Protein AF-0000000067172965 (afdb_homodimer)

Solvent-accessible surface area (backbone atoms only — not comparable to full-atom values): 67653 Å² total; per-residue (Å²): 99,66,52,50,61,55,27,60,25,30,32,35,36,39,41,42,79,49,86,90,35,61,21,25,32,28,50,54,34,30,66,75,23,59,26,48,74,41,36,21,24,69,89,38,67,55,48,90,94,39,66,24,31,59,43,78,83,71,47,97,61,72,40,34,22,36,39,41,58,43,57,64,90,47,40,63,60,51,50,49,50,39,41,72,62,62,30,41,15,37,35,34,44,36,66,50,78,53,89,64,39,55,60,50,50,34,48,55,30,57,76,52,64,27,44,31,45,6,35,42,27,36,32,38,36,22,57,80,72,35,26,33,52,29,53,57,77,66,68,83,79,62,57,66,39,32,29,29,37,41,22,46,29,45,57,58,46,55,40,61,68,52,27,79,58,56,53,22,30,32,29,40,34,20,38,26,64,34,62,66,38,44,70,42,59,53,52,47,55,44,68,73,35,83,65,44,47,29,35,40,35,38,40,51,48,60,75,62,39,70,57,36,44,51,46,40,38,48,31,45,75,68,69,32,54,35,41,35,34,66,25,9,38,32,77,68,4,24,56,45,36,30,70,66,66,70,42,67,38,36,41,49,59,54,50,51,14,50,27,49,54,22,33,35,43,73,37,82,46,67,41,29,40,51,31,29,50,26,45,52,40,22,30,43,74,69,60,43,66,84,62,58,63,90,15,60,10,35,38,39,38,21,67,28,61,52,59,43,13,34,48,44,25,52,28,57,75,71,70,39,52,64,25,72,76,49,69,66,42,40,51,57,36,44,74,58,48,50,90,90,58,64,64,55,65,64,23,48,66,61,61,88,64,70,62,45,34,59,43,49,24,52,41,49,42,41,48,45,68,29,66,39,34,38,31,31,25,47,39,47,45,55,56,73,50,84,85,68,66,53,42,71,63,50,15,53,63,71,47,60,89,77,47,52,51,32,37,31,16,38,45,54,68,19,40,25,64,68,60,49,48,56,37,22,76,70,49,27,26,70,20,57,23,49,70,29,27,48,49,24,47,39,51,57,23,55,52,78,48,73,54,78,75,69,79,75,84,77,57,64,67,61,41,53,54,55,72,77,42,91,68,58,50,64,58,56,39,42,74,54,69,34,44,56,58,63,65,37,76,21,64,43,65,68,41,42,39,52,42,36,63,72,66,36,71,43,22,26,44,31,47,67,64,48,92,62,30,71,66,72,66,27,59,47,72,68,38,69,44,62,69,49,42,46,52,51,46,51,54,43,29,74,74,57,40,52,46,30,33,37,27,41,66,70,74,78,54,52,46,26,23,43,29,33,37,48,38,93,53,74,40,41,31,32,37,42,29,49,28,60,81,63,22,74,58,68,60,40,61,49,56,36,48,57,63,45,48,65,67,56,32,48,52,52,50,65,67,34,63,61,35,52,56,45,67,19,47,78,75,42,68,47,30,26,60,67,41,46,27,51,42,50,34,31,46,17,53,44,35,72,60,40,27,92,57,30,39,29,38,36,26,60,32,27,31,28,13,66,85,31,37,34,34,78,34,62,48,72,38,66,48,84,70,76,127,99,64,53,49,62,56,27,60,24,30,32,34,35,39,42,42,79,50,84,90,35,60,20,26,33,28,48,54,34,29,66,74,22,61,27,48,73,41,35,21,23,70,89,39,66,54,49,89,95,39,65,24,30,58,41,78,83,70,46,95,60,71,40,33,22,36,38,39,57,46,57,62,90,48,41,62,61,53,50,48,49,38,42,72,64,62,30,40,15,37,35,32,44,37,66,49,79,54,89,64,39,54,60,51,50,33,50,56,31,57,75,53,64,28,45,30,46,7,34,42,27,38,33,36,36,22,57,80,73,34,27,32,51,29,54,58,79,67,69,83,78,62,58,65,39,32,29,29,36,41,21,46,29,44,56,57,46,56,42,62,68,50,26,79,58,55,54,22,30,33,29,39,35,19,38,26,63,34,63,68,38,46,70,40,57,53,49,49,55,42,68,72,35,84,65,44,48,28,37,40,38,38,40,51,48,59,72,62,39,71,56,35,44,51,46,39,37,50,30,46,74,68,71,33,54,35,40,35,33,66,26,9,36,32,79,68,4,24,54,44,36,30,70,67,65,71,42,67,39,36,42,49,60,56,48,51,14,51,27,48,54,22,32,36,44,74,36,82,46,66,41,30,39,50,30,30,51,24,45,51,39,23,31,43,75,69,61,43,65,82,64,58,64,92,15,60,11,35,38,39,38,22,67,27,62,51,58,41,14,34,48,43,26,52,28,57,74,71,70,39,53,63,26,72,76,48,69,65,41,40,50,56,36,46,73,59,49,49,89,89,57,64,63,56,66,63,22,50,67,60,59,88,64,70,61,46,32,60,43,49,24,52,41,51,42,41,48,46,67,30,66,38,35,37,31,30,25,48,39,46,45,55,56,73,49,84,84,68,66,53,43,70,63,50,15,52,64,73,46,60,89,75,46,54,52,33,36,32,15,37,44,53,69,18,41,25,65,68,62,50,47,57,37,22,76,70,50,28,27,72,19,56,23,51,69,30,25,48,49,24,48,40,50,57,22,55,51,79,48,73,53,77,75,70,79,74,83,77,57,61,67,62,41,53,54,57,72,75,43,92,68,58,50,63,58,56,39,42,74,54,70,34,47,56,57,62,67,37,76,21,65,42,67,69,41,42,40,50,41,37,61,73,65,37,70,42,21,25,43,31,47,68,64,48,91,64,28,71,66,72,67,27,58,45,71,69,38,67,44,61,69,49,42,46,53,52,46,52,54,43,28,73,75,56,40,51,44,30,34,36,26,42,66,72,76,78,53,50,45,26,22,43,29,30,37,47,38,94,56,74,38,40,30,34,37,42,29,50,27,62,79,67,22,73,57,67,61,40,62,49,56,36,48,57,63,44,47,66,69,56,32,47,52,53,50,66,66,34,62,61,34,52,55,44,68,19,48,80,76,42,69,48,31,25,59,67,42,47,26,51,40,50,32,30,45,18,52,45,34,72,60,41,28,91,57,31,39,30,39,36,26,59,32,25,31,28,12,67,86,31,39,33,35,77,33,62,48,71,38,64,49,87,70,76,129

Sequence (1350 aa):
MATMLGARSMAVIGASARAGSFGERMVIEARRGSARTHLVNPRYRRIGDLPCHASLDDLDEVPDLVLLGVPDDALIDQLQAAAAAGVRSAVLFGSAHGAGMRRAITDIATRAGMALCGAGCMGFVNTVTGVRALGYLEPDPLPAGGVSLVTHSGSAFSTLLRARRGFGFRLAVSSGQELVTDTADYVEYALDDPGTQVIGLLLETPRAAPRLRNVLRQAAERDVPVVILTVGGSPRGRAMVAAHSGALAGDAAGWAAFCASTGAVRTTDLTEFTDTLELFACEARAGRLQRRGGGRGIATVHDSGAERALCADVAHEMGVEFAELSPRTLGVIGDLLDDGLTPSNPLDMWGTGADTRTVFGGCLRAMVEDPAVAVTALAVDLVTEYDGDTAYTDAVLDVEGQAPLAVLASVPSAIDPVMAQRLRDRGVAVLEGMRSGLAAMGHLAAWPLPVDTEPVVVDQVRRDRWSRATGPAFDLLADYGVAVPDSRPAHSRAEAVAAAAAIGYPVAVKTAGAAHKSDVGGVVLGVSGPDEVVAVYDDMAARLGPAVSVDAMVPAGVEVSVGFVRDAAFGPLVVVAAGGVAVELHGDRVVVCPPVSRTTARRIVDQLRIAPLLTGWRGGPVADIDALVDVIVAFSAMAVELGDMLDAVEANPVIVSATGAVAVDALVVPNSVPGMATMLGARSMAVIGASARAGSFGERMVIEARRGSARTHLVNPRYRRIGDLPCHASLDDLDEVPDLVLLGVPDDALIDQLQAAAAAGVRSAVLFGSAHGAGMRRAITDIATRAGMALCGAGCMGFVNTVTGVRALGYLEPDPLPAGGVSLVTHSGSAFSTLLRARRGFGFRLAVSSGQELVTDTADYVEYALDDPGTQVIGLLLETPRAAPRLRNVLRQAAERDVPVVILTVGGSPRGRAMVAAHSGALAGDAAGWAAFCASTGAVRTTDLTEFTDTLELFACEARAGRLQRRGGGRGIATVHDSGAERALCADVAHEMGVEFAELSPRTLGVIGDLLDDGLTPSNPLDMWGTGADTRTVFGGCLRAMVEDPAVAVTALAVDLVTEYDGDTAYTDAVLDVEGQAPLAVLASVPSAIDPVMAQRLRDRGVAVLEGMRSGLAAMGHLAAWPLPVDTEPVVVDQVRRDRWSRATGPAFDLLADYGVAVPDSRPAHSRAEAVAAAAAIGYPVAVKTAGAAHKSDVGGVVLGVSGPDEVVAVYDDMAARLGPAVSVDAMVPAGVEVSVGFVRDAAFGPLVVVAAGGVAVELHGDRVVVCPPVSRTTARRIVDQLRIAPLLTGWRGGPVADIDALVDVIVAFSAMAVELGDMLDAVEANPVIVSATGAVAVDALVVPNSVPG

pLDDT: mean 92.56, std 7.64, range [34.56, 98.88]

Organism: Mycolicibacterium smegmatis (strain ATCC 700084 / mc(2)155) (NCBI:txid246196)

Foldseek 3Di:
DCLAQQWQAEEEEPADLDPPDLNPQQVVQQVQFRHHYAYEDLVAQDRPPHGYHPAPVPDPDLTSEYEDPDELVCRLVNLLRSLVSLHAEYEAQYQNPDVCSLVSSLVSNVVSNHHYAAHNWQAKAQVVNRGGRGSHDADVVFFAAQEAEEEQDRVLLRCLSVVPFLGGHNMGGNRHLCSDHDPLNSLQVSVVDPSHQEYEYEEFACVPLVSNLVSLLVCLVVQRAYEYEYWQQDPVGQVVSCVRRVDGGHHPQLVVQSCLQRQYHYDHDSLLSSLLCLLSRLCSVLVFLVVFFPAQAAAEEEQDPVVQVVLVVLCVVVVHHHFDFDPVLQVQLVVLADPPFHRDGRGHRHDPCPPLLVNLLSNQLSQQPTRNHQAYEHEEQQADDPVRDLSSLNSQLSNPSRHHYEYHHAAQVRHDPVSCVVCSVSSHGYRRRSNSNSSSSNSSSCPRRDHDPDDDDADPVLLVVCLVDPDDLVVNLVVLPAAAFDKDKDQDLVRQLVSCVVRDPPKKKAAPQDPCGVVQPRIDGRQGHSVSSNVSQVVCCVRRNRIMMIGHDDDAAFWKKWKWAQDPRNFIKIKIWGFDPCTVVVVQMHIHQDDADLVNLLVRLVSGPCSCRCCQNPNRDHFDVSQVSSSNNSNRSCRVSCRVFWRMKMQGTFGTHNVHTYRHDMDTHTDPDDD/DCLAQQWQAEEEEPADQDPPDLNPQQVVQQVQFRHHYAYEDLVAQDRPPHGYHPACVPDPDLTSEYEDPDELVCRLVNLLRSLVSLHAEYEAQYQNPDVCSLVSSLVSNVVSNHHYAAHNWQAKAQVVNRGGRGSHDADVVFFAAQEAEEEQDRVLLRCLSVVPFLGGHNMGGNRHLCSDHDPLNSLVVSVVDPSHQEYEYEEFACVPLVSNLVSLLVCLVVQRAYEYEYWQQDPVGQVVSCVRRVDGGHHPQLVVQSCLQRQYHYDHDSLLSSLLCLLSRLCSVLVFLVVFFPAQAAAEEEQDPVVQVVLVVLCVVVVHHHFDFDPVLQVQLVVLADPPFHRDGRGHRHDVCPPLLVNLLSNQLSQQPTRNHQAYEHEEQQADDPVPDLSSLNSQLSNPSRHHYEYHHAAQVRHDPVSSVVCSVRSHGYRRRSNSNSSSSNSSSCPRRDHDPDDFDADPVLLVVCLVDPDDLVVNLVVLPAAAFDKDKFQDLVRQLVSCVVRDPPKKKAAPQDPPGVVQPRIDGRQGHSVSSNVSQVVCCVRRNRIMMIGHDDDAAFWKKWKWAQDPRNFIKIKIWGFDPCTVVVVQMHIHQDDADLVNLLVRLVSGPCSCRCCQNPNRDHWDVSQVSSSNNSNRSVRVSCRVFWRMKMQGTFGTHNVHTYRHDMDTHTDPDDD

InterPro domains:
  IPR003781 CoA-binding [PF13380] (8-126)
  IPR003781 CoA-binding [SM00881] (4-97)
  IPR011761 ATP-grasp fold [PS50975] (474-672)
  IPR013815 ATP-grasp fold, subdomain 1 [G3DSA:3.30.1490.20] (486-553)
  IPR016102 Succinyl-CoA synthetase-like [G3DSA:3.40.50.261] (125-281)
  IPR016102 Succinyl-CoA synthetase-like [G3DSA:3.40.50.261] (290-449)
  IPR016102 Succinyl-CoA synthetase-like [SSF52210] (122-280)
  IPR016102 Succinyl-CoA synthetase-like [SSF52210] (295-450)
  IPR032875 Succinyl-CoA synthetase-like, flavodoxin domain [PF13607] (144-280)
  IPR036291 NAD(P)-binding domain superfamily [SSF51735] (3-129)

Nearest PDB structures (foldseek):
  4xyl-assembly1_B  TM=8.692E-01  e=1.319E-17  Candidatus Korarchaeum cryptofilum OPF8
  4yak-assembly1_D  TM=8.612E-01  e=1.110E-17  Candidatus Korarchaeum cryptofilum OPF8
  4xz3-assembly1_D  TM=9.002E-01  e=5.547E-17  Candidatus Korarchaeum cryptofilum OPF8
  4yaj-assembly1_D  TM=8.809E-01  e=5.189E-15  Candidatus Korarchaeum cryptofilum OPF8
  3qa9-assembly1_A  TM=8.812E-01  e=5.534E-04  Escherichia coli

Secondary structure (DSSP, 8-state):
-HHHHT-SEEEEET---STT-HHHHHHHHHHHSSSEEEEE-TT-SEETTEEEESSGGGSSS--SEEEE-S-HHHHHHHHHHHHHHT--EEEE-S---STTHHHHHHHHHHHHT-EEEESSS-EEEETTTTEEEESS---SSPPEEEEEEEES-HHHHHHHHTS--S--EEEEEE-TT-SSS-HHHHHHHHHH-TT--EEEEEES--TTHHHHHHHHHHHHHTT--EEEEE---SHHHHHHHHHHHSSPPPPHHHHHHHHHHHT-EEESSHHHHHHHHHHHHHHHHTT-STT--S--EEEEEES-HHHHHHHHHHHHHHTPPBP---HHHHHHHHHHSPTT----SSEE--SS-TTHHHHHHHHHHHHHT-TTEEEEEEE---PPPTT---HHHHHHHHHTTSS-EEEE-S-GGGS-HHHHHHHHHTT-EEE--HHHHHHHHHHHHHPSPP---PPPPP-HHHHHHHHH----HHHHHHHTT-B---EEEESSHHHHHHHHHHH-SSEEEEESS-SSGGGGT-EEEEE-SHHHHHHHHHHHHHHH-S-EEEEE-----EEEEEEEEEETTTEEEEEEEE-SHHHHHHT-EEEEPSP--HHHHHHHHHHSTTHHHHTTGGGPPPP-HHHHHHHHHHHHHHHHHHTTTEEEEEEEEEEEETTEEEE--EEEEE-SS--/-HHHHT-SEEEEET---STT-HHHHHHHHHHHSSSEEEEE-TT-SEETTEEEESSGGGSSS--SEEEE-S-HHHHHHHHHHHHHHT--EEEE-S---STTHHHHHHHHHHHTT-EEEESSS-EEEETTTTEEEESS---SSPPEEEEEEEES-HHHHHHHHTS--S--EEEEEE-TT-SSS-HHHHHHHHHH-TT--EEEEEES--TTHHHHHHHHHHHHHTT--EEEEE---SHHHHHHHHHHHSSPPPPHHHHHHHHHHHT-EEESSHHHHHHHHHHHHHHHHTT-STT--S--EEEEEES-HHHHHHHHHHHHHHTPPBP---HHHHHHHHHHSPTT----SSEE--SS-TTHHHHHHHHHHHHHT-TTEEEEEEE---PPPTT---HHHHHHHHHTTSS-EEEE-S-GGGS-HHHHHHHHHTT-EEE--HHHHHHHHHHHHHPSPP---PPPPP-HHHHHHHHH----HHHHHHHTT-B---EEEESSHHHHHHHHHHH-SSEEEEESS-SSGGGGT-EEEEE-SHHHHHHHHHHHHHHH-S-EEEEE-----EEEEEEEEEETTTEEEEEEEE-SHHHHHHT-EEEEPSP--HHHHHHHHHHSTTHHHHTTGGGPPPP-HHHHHHHHHHHHHHHHHHTTTEEEEEEEEEEEETTEEEE--EEEEE-SS--

Structure (mmCIF, N/CA/C/O backbone):
data_AF-0000000067172965-model_v1
#
loop_
_entity.id
_entity.type
_entity.pdbx_description
1 polymer 'Acetyl-CoA synthetase, putative'
#
loop_
_atom_site.group_PDB
_atom_site.id
_atom_site.type_symbol
_atom_site.label_atom_id
_atom_site.label_alt_id
_atom_site.label_comp_id
_atom_site.label_asym_id
_atom_site.label_entity_id
_atom_site.label_seq_id
_atom_site.pdbx_PDB_ins_code
_atom_site.Cartn_x
_atom_site.Cartn_y
_atom_site.Cartn_z
_atom_site.occupancy
_atom_site.B_iso_or_equiv
_atom_site.auth_seq_id
_atom_site.auth_comp_id
_atom_site.auth_asym_id
_atom_site.auth_atom_id
_atom_site.pdbx_PDB_model_num
ATOM 1 N N . MET A 1 1 ? 36.156 14.18 7.75 1 94.44 1 MET A N 1
ATOM 2 C CA . MET A 1 1 ? 34.75 14.305 8.047 1 94.44 1 MET A CA 1
ATOM 3 C C . MET A 1 1 ? 34.5 15.211 9.258 1 94.44 1 MET A C 1
ATOM 5 O O . MET A 1 1 ? 33.625 16.062 9.242 1 94.44 1 MET A O 1
ATOM 9 N N . ALA A 1 2 ? 35.406 15.039 10.234 1 94.38 2 ALA A N 1
ATOM 10 C CA . ALA A 1 2 ? 35.281 15.852 11.438 1 94.38 2 ALA A CA 1
ATOM 11 C C . ALA A 1 2 ? 35.5 17.328 11.141 1 94.38 2 ALA A C 1
ATOM 13 O O . ALA A 1 2 ? 34.844 18.203 11.703 1 94.38 2 ALA A O 1
ATOM 14 N N . THR A 1 3 ? 36.469 17.594 10.32 1 95.88 3 THR A N 1
ATOM 15 C CA . THR A 1 3 ? 36.781 18.969 9.945 1 95.88 3 THR A CA 1
ATOM 16 C C . THR A 1 3 ? 35.594 19.594 9.195 1 95.88 3 THR A C 1
ATOM 18 O O . THR A 1 3 ? 35.25 20.75 9.422 1 95.88 3 THR A O 1
ATOM 21 N N . MET A 1 4 ? 34.969 18.844 8.359 1 98.12 4 MET A N 1
ATOM 22 C CA . MET A 1 4 ? 33.844 19.344 7.57 1 98.12 4 MET A CA 1
ATOM 23 C C . MET A 1 4 ? 32.594 19.516 8.438 1 98.12 4 MET A C 1
ATOM 25 O O . MET A 1 4 ? 32.062 20.625 8.578 1 98.12 4 MET A O 1
ATOM 29 N N . LEU A 1 5 ? 32.219 18.469 9.156 1 98.25 5 LEU A N 1
ATOM 30 C CA . LEU A 1 5 ? 30.938 18.438 9.867 1 98.25 5 LEU A CA 1
ATOM 31 C C . LEU A 1 5 ? 31.031 19.203 11.18 1 98.25 5 LEU A C 1
ATOM 33 O O . LEU A 1 5 ? 30 19.562 11.766 1 98.25 5 LEU A O 1
ATOM 37 N N . GLY A 1 6 ? 32.188 19.5 11.625 1 97.38 6 GLY A N 1
ATOM 38 C CA . GLY A 1 6 ? 32.438 20.281 12.828 1 97.38 6 GLY A CA 1
ATOM 39 C C . GLY A 1 6 ? 33.188 21.562 12.578 1 97.38 6 GLY A C 1
ATOM 40 O O . GLY A 1 6 ? 33.906 22.047 13.453 1 97.38 6 GLY A O 1
ATOM 41 N N . ALA A 1 7 ? 33.031 22.109 11.461 1 98.25 7 ALA A N 1
ATOM 42 C CA . ALA A 1 7 ? 33.812 23.281 11.039 1 98.25 7 ALA A CA 1
ATOM 43 C C . ALA A 1 7 ? 33.656 24.422 12.047 1 98.25 7 ALA A C 1
ATOM 45 O O . ALA A 1 7 ? 32.562 24.734 12.492 1 98.25 7 ALA A O 1
ATOM 46 N N . ARG A 1 8 ? 34.75 25.016 12.383 1 97.81 8 ARG A N 1
ATOM 47 C CA . ARG A 1 8 ? 34.75 26.156 13.297 1 97.81 8 ARG A CA 1
ATOM 48 C C . ARG A 1 8 ? 34.781 27.469 12.531 1 97.81 8 ARG A C 1
ATOM 50 O O . ARG A 1 8 ? 34.438 28.531 13.078 1 97.81 8 ARG A O 1
ATOM 57 N N . SER A 1 9 ? 35.219 27.391 11.336 1 98.06 9 SER A N 1
ATOM 58 C CA . SER A 1 9 ? 35.25 28.531 10.422 1 98.06 9 SER A CA 1
ATOM 59 C C . SER A 1 9 ? 34.844 28.109 9.008 1 98.06 9 SER A C 1
ATOM 61 O O . SER A 1 9 ? 35.125 27 8.578 1 98.06 9 SER A O 1
ATOM 63 N N . MET A 1 10 ? 34.094 29.047 8.336 1 98.06 10 MET A N 1
ATOM 64 C CA . MET A 1 10 ? 33.688 28.719 6.98 1 98.06 10 MET A CA 1
ATOM 65 C C . MET A 1 10 ? 33.719 29.953 6.086 1 98.06 10 MET A C 1
ATOM 67 O O . MET A 1 10 ? 33.531 31.078 6.555 1 98.06 10 MET A O 1
ATOM 71 N N . ALA A 1 11 ? 34.062 29.781 4.871 1 98.56 11 ALA A N 1
ATOM 72 C CA . ALA A 1 11 ? 34 30.828 3.855 1 98.56 11 ALA A CA 1
ATOM 73 C C . ALA A 1 11 ? 32.875 30.594 2.867 1 98.56 11 ALA A C 1
ATOM 75 O O . ALA A 1 11 ? 32.75 29.5 2.311 1 98.56 11 ALA A O 1
ATOM 76 N N . VAL A 1 12 ? 32 31.609 2.732 1 98.56 12 VAL A N 1
ATOM 77 C CA . VAL A 1 12 ? 30.922 31.562 1.767 1 98.56 12 VAL A CA 1
ATOM 78 C C . VAL A 1 12 ? 31.375 32.188 0.444 1 98.56 12 VAL A C 1
ATOM 80 O O . VAL A 1 12 ? 31.375 33.406 0.287 1 98.56 12 VAL A O 1
ATOM 83 N N . ILE A 1 13 ? 31.719 31.297 -0.442 1 98 13 ILE A N 1
ATOM 84 C CA . ILE A 1 13 ? 32.125 31.75 -1.762 1 98 13 ILE A CA 1
ATOM 85 C C . ILE A 1 13 ? 30.906 31.969 -2.648 1 98 13 ILE A C 1
ATOM 87 O O . ILE A 1 13 ? 30.109 31.062 -2.855 1 98 13 ILE A O 1
ATOM 91 N N . GLY A 1 14 ? 30.812 33.094 -3.217 1 96.56 14 GLY A N 1
ATOM 92 C CA . GLY A 1 14 ? 29.625 33.5 -3.943 1 96.56 14 GLY A CA 1
ATOM 93 C C . GLY A 1 14 ? 28.609 34.219 -3.08 1 96.56 14 GLY A C 1
ATOM 94 O O . GLY A 1 14 ? 27.422 34.219 -3.369 1 96.56 14 GLY A O 1
ATOM 95 N N . ALA A 1 15 ? 29.062 34.781 -1.952 1 97.62 15 ALA A N 1
ATOM 96 C CA . ALA A 1 15 ? 28.219 35.594 -1.091 1 97.62 15 ALA A CA 1
ATOM 97 C C . ALA A 1 15 ? 27.578 36.75 -1.872 1 97.62 15 ALA A C 1
ATOM 99 O O . ALA A 1 15 ? 28.203 37.281 -2.781 1 97.62 15 ALA A O 1
ATOM 100 N N . SER A 1 16 ? 26.344 37.062 -1.479 1 96.69 16 SER A N 1
ATOM 101 C CA . SER A 1 16 ? 25.641 38.094 -2.211 1 96.69 16 SER A CA 1
ATOM 102 C C . SER A 1 16 ? 24.719 38.875 -1.291 1 96.69 16 SER A C 1
ATOM 104 O O . SER A 1 16 ? 24.141 38.312 -0.356 1 96.69 16 SER A O 1
ATOM 106 N N . ALA A 1 17 ? 24.594 40.156 -1.586 1 95.25 17 ALA A N 1
ATOM 107 C CA . ALA A 1 17 ? 23.656 41.031 -0.865 1 95.25 17 ALA A CA 1
ATOM 108 C C . ALA A 1 17 ? 22.312 41.094 -1.581 1 95.25 17 ALA A C 1
ATOM 110 O O . ALA A 1 17 ? 21.359 41.656 -1.062 1 95.25 17 ALA A O 1
ATOM 111 N N . ARG A 1 18 ? 22.25 40.5 -2.699 1 92.5 18 ARG A N 1
ATOM 112 C CA . ARG A 1 18 ? 21.031 40.562 -3.502 1 92.5 18 ARG A CA 1
ATOM 113 C C . ARG A 1 18 ? 19.906 39.75 -2.881 1 92.5 18 ARG A C 1
ATOM 115 O O . ARG A 1 18 ? 20.062 38.531 -2.689 1 92.5 18 ARG A O 1
ATOM 122 N N . ALA A 1 19 ? 18.75 40.406 -2.717 1 89.5 19 ALA A N 1
ATOM 123 C CA . ALA A 1 19 ? 17.609 39.75 -2.07 1 89.5 19 ALA A CA 1
ATOM 124 C C . ALA A 1 19 ? 17.125 38.562 -2.891 1 89.5 19 ALA A C 1
ATOM 126 O O . ALA A 1 19 ? 16.953 38.656 -4.105 1 89.5 19 ALA A O 1
ATOM 127 N N . GLY A 1 20 ? 16.984 37.438 -2.146 1 86.5 20 GLY A N 1
ATOM 128 C CA . GLY A 1 20 ? 16.422 36.281 -2.787 1 86.5 20 GLY A CA 1
ATOM 129 C C . GLY A 1 20 ? 17.469 35.438 -3.506 1 86.5 20 GLY A C 1
ATOM 130 O O . GLY A 1 20 ? 17.156 34.344 -4.016 1 86.5 20 GLY A O 1
ATOM 131 N N . SER A 1 21 ? 18.688 35.906 -3.592 1 89.94 21 SER A N 1
ATOM 132 C CA . SER A 1 21 ? 19.719 35.188 -4.305 1 89.94 21 SER A CA 1
ATOM 133 C C . SER A 1 21 ? 20.203 34 -3.494 1 89.94 21 SER A C 1
ATOM 135 O O . SER A 1 21 ? 20 33.938 -2.279 1 89.94 21 SER A O 1
ATOM 137 N N . PHE A 1 22 ? 20.75 33.062 -4.266 1 91.5 22 PHE A N 1
ATOM 138 C CA . PHE A 1 22 ? 21.344 31.891 -3.629 1 91.5 22 PHE A CA 1
ATOM 139 C C . PHE A 1 22 ? 22.438 32.312 -2.648 1 91.5 22 PHE A C 1
ATOM 141 O O . PHE A 1 22 ? 22.516 31.781 -1.538 1 91.5 22 PHE A O 1
ATOM 148 N N . GLY A 1 23 ? 23.25 33.25 -3.035 1 94.94 23 GLY A N 1
ATOM 149 C CA . GLY A 1 23 ? 24.328 33.75 -2.189 1 94.94 23 GLY A CA 1
ATOM 150 C C . GLY A 1 23 ? 23.828 34.344 -0.893 1 94.94 23 GLY A C 1
ATOM 151 O O . GLY A 1 23 ? 24.469 34.219 0.153 1 94.94 23 GLY A O 1
ATOM 152 N N . GLU A 1 24 ? 22.719 35.062 -0.962 1 95.62 24 GLU A N 1
ATOM 153 C CA . GLU A 1 24 ? 22.141 35.625 0.248 1 95.62 24 GLU A CA 1
ATOM 154 C C . GLU A 1 24 ? 21.703 34.531 1.222 1 95.62 24 GLU A C 1
ATOM 156 O O . GLU A 1 24 ? 21.938 34.656 2.428 1 95.62 24 GLU A O 1
ATOM 161 N N . ARG A 1 25 ? 21.047 33.5 0.707 1 95.44 25 ARG A N 1
ATOM 162 C CA . ARG A 1 25 ? 20.562 32.406 1.536 1 95.44 25 ARG A CA 1
ATOM 163 C C . ARG A 1 25 ? 21.719 31.719 2.26 1 95.44 25 ARG A C 1
ATOM 165 O O . ARG A 1 25 ? 21.609 31.391 3.443 1 95.44 25 ARG A O 1
ATOM 172 N N . MET A 1 26 ? 22.812 31.547 1.521 1 97.19 26 MET A N 1
ATOM 173 C CA . MET A 1 26 ? 24 30.953 2.139 1 97.19 26 MET A CA 1
ATOM 174 C C . MET A 1 26 ? 24.5 31.797 3.301 1 97.19 26 MET A C 1
ATOM 176 O O . MET A 1 26 ? 24.844 31.281 4.363 1 97.19 26 MET A O 1
ATOM 180 N N . VAL A 1 27 ? 24.516 33.062 3.076 1 97.69 27 VAL A N 1
ATOM 181 C CA . VAL A 1 27 ? 25 34 4.094 1 97.69 27 VAL A CA 1
ATOM 182 C C . VAL A 1 27 ? 24.094 33.938 5.324 1 97.69 27 VAL A C 1
ATOM 184 O O . VAL A 1 27 ? 24.578 33.844 6.453 1 97.69 27 VAL A O 1
ATOM 187 N N . ILE A 1 28 ? 22.797 33.938 5.098 1 96.81 28 ILE A N 1
ATOM 188 C CA . ILE A 1 28 ? 21.828 33.906 6.188 1 96.81 28 ILE A CA 1
ATOM 189 C C . ILE A 1 28 ? 22.031 32.625 7.008 1 96.81 28 ILE A C 1
ATOM 191 O O . ILE A 1 28 ? 22.156 32.688 8.234 1 96.81 28 ILE A O 1
ATOM 195 N N . GLU A 1 29 ? 22.125 31.531 6.355 1 97.56 29 GLU A N 1
ATOM 196 C CA . GLU A 1 29 ? 22.266 30.25 7.043 1 97.56 29 GLU A CA 1
ATOM 197 C C . GLU A 1 29 ? 23.594 30.156 7.781 1 97.56 29 GLU A C 1
ATOM 199 O O . GLU A 1 29 ? 23.641 29.688 8.922 1 97.56 29 GLU A O 1
ATOM 204 N N . ALA A 1 30 ? 24.656 30.594 7.117 1 97.69 30 ALA A N 1
ATOM 205 C CA . ALA A 1 30 ? 25.984 30.562 7.758 1 97.69 30 ALA A CA 1
ATOM 206 C C . ALA A 1 30 ? 25.984 31.406 9.031 1 97.69 30 ALA A C 1
ATOM 208 O O . ALA A 1 30 ? 26.562 31 10.047 1 97.69 30 ALA A O 1
ATOM 209 N N . ARG A 1 31 ? 25.312 32.469 9 1 96.62 31 ARG A N 1
ATOM 210 C CA . ARG A 1 31 ? 25.297 33.375 10.141 1 96.62 31 ARG A CA 1
ATOM 211 C C . ARG A 1 31 ? 24.422 32.844 11.273 1 96.62 31 ARG A C 1
ATOM 213 O O . ARG A 1 31 ? 24.625 33.156 12.438 1 96.62 31 ARG A O 1
ATOM 220 N N . ARG A 1 32 ? 23.453 32.062 10.922 1 96.94 32 ARG A N 1
ATOM 221 C CA . ARG A 1 32 ? 22.609 31.422 11.914 1 96.94 32 ARG A CA 1
ATOM 222 C C . ARG A 1 32 ? 23.375 30.328 12.656 1 96.94 32 ARG A C 1
ATOM 224 O O . ARG A 1 32 ? 22.938 29.875 13.719 1 96.94 32 ARG A O 1
ATOM 231 N N . GLY A 1 33 ? 24.547 29.906 12.047 1 97.06 33 GLY A N 1
ATOM 232 C CA . GLY A 1 33 ? 25.312 28.812 12.609 1 97.06 33 GLY A CA 1
ATOM 233 C C . GLY A 1 33 ? 26.391 29.266 13.578 1 97.06 33 GLY A C 1
ATOM 234 O O . GLY A 1 33 ? 26.5 30.453 13.883 1 97.06 33 GLY A O 1
ATOM 235 N N . SER A 1 34 ? 27.188 28.297 14 1 96.62 34 SER A N 1
ATOM 236 C CA . SER A 1 34 ? 28.172 28.531 15.055 1 96.62 34 SER A CA 1
ATOM 237 C C . SER A 1 34 ? 29.531 28.891 14.469 1 96.62 34 SER A C 1
ATOM 239 O O . SER A 1 34 ? 30.391 29.453 15.156 1 96.62 34 SER A O 1
ATOM 241 N N . ALA A 1 35 ? 29.781 28.547 13.227 1 97.38 35 ALA A N 1
ATOM 242 C CA . ALA A 1 35 ? 31.109 28.734 12.641 1 97.38 35 ALA A CA 1
ATOM 243 C C . ALA A 1 35 ? 31.375 30.203 12.344 1 97.38 35 ALA A C 1
ATOM 245 O O . ALA A 1 35 ? 30.484 30.938 11.914 1 97.38 35 ALA A O 1
ATOM 246 N N . ARG A 1 36 ? 32.625 30.594 12.57 1 97.38 36 ARG A N 1
ATOM 247 C CA . ARG A 1 36 ? 33.031 31.906 12.086 1 97.38 36 ARG A CA 1
ATOM 248 C C . ARG A 1 36 ? 32.906 32 10.57 1 97.38 36 ARG A C 1
ATOM 250 O O . ARG A 1 36 ? 33.406 31.141 9.852 1 97.38 36 ARG A O 1
ATOM 257 N N . THR A 1 37 ? 32.219 33.094 10.125 1 97.75 37 THR A N 1
ATOM 258 C CA . THR A 1 37 ? 31.844 33.125 8.719 1 97.75 37 THR A CA 1
ATOM 259 C C . THR A 1 37 ? 32.625 34.219 7.98 1 97.75 37 THR A C 1
ATOM 261 O O . THR A 1 37 ? 32.656 35.375 8.414 1 97.75 37 THR A O 1
ATOM 264 N N . HIS A 1 38 ? 33.25 33.812 6.953 1 98.06 38 HIS A N 1
ATOM 265 C CA . HIS A 1 38 ? 33.875 34.719 6.016 1 98.06 38 HIS A CA 1
ATOM 266 C C . HIS A 1 38 ? 33.125 34.812 4.703 1 98.06 38 HIS A C 1
ATOM 268 O O . HIS A 1 38 ? 32.625 33.812 4.211 1 98.06 38 HIS A O 1
ATOM 274 N N . LEU A 1 39 ? 33 36.031 4.211 1 98.38 39 LEU A N 1
ATOM 275 C CA . LEU A 1 39 ? 32.312 36.219 2.941 1 98.38 39 LEU A CA 1
ATOM 276 C C . LEU A 1 39 ? 33.312 36.469 1.813 1 98.38 39 LEU A C 1
ATOM 278 O O . LEU A 1 39 ? 34.281 37.188 1.998 1 98.38 39 LEU A O 1
ATOM 282 N N . VAL A 1 40 ? 33.094 35.844 0.767 1 98.12 40 VAL A N 1
ATOM 283 C CA . VAL A 1 40 ? 34 36 -0.365 1 98.12 40 VAL A CA 1
ATOM 284 C C . VAL A 1 40 ? 33.188 36.312 -1.634 1 98.12 40 VAL A C 1
ATOM 286 O O . VAL A 1 40 ? 32.375 35.5 -2.062 1 98.12 40 VAL A O 1
ATOM 289 N N . ASN A 1 41 ? 33.344 37.312 -2.244 1 97.25 41 ASN A N 1
ATOM 290 C CA . ASN A 1 41 ? 32.781 37.781 -3.508 1 97.25 41 ASN A CA 1
ATOM 291 C C . ASN A 1 41 ? 33.531 39.031 -4.008 1 97.25 41 ASN A C 1
ATOM 293 O O . ASN A 1 41 ? 33.562 40.062 -3.326 1 97.25 41 ASN A O 1
ATOM 297 N N . PRO A 1 42 ? 34.062 38.969 -5.219 1 94.94 42 PRO A N 1
ATOM 298 C CA . PRO A 1 42 ? 34.875 40.094 -5.691 1 94.94 42 PRO A CA 1
ATOM 299 C C . PRO A 1 42 ? 34.031 41.344 -5.91 1 94.94 42 PRO A C 1
ATOM 301 O O . PRO A 1 42 ? 34.625 42.438 -6.023 1 94.94 42 PRO A O 1
ATOM 304 N N . ARG A 1 43 ? 32.781 41.344 -5.922 1 96.25 43 ARG A N 1
ATOM 305 C CA . ARG A 1 43 ? 31.938 42.469 -6.285 1 96.25 43 ARG A CA 1
ATOM 306 C C . ARG A 1 43 ? 31.516 43.25 -5.047 1 96.25 43 ARG A C 1
ATOM 308 O O . ARG A 1 43 ? 30.984 44.375 -5.16 1 96.25 43 ARG A O 1
ATOM 315 N N . TYR A 1 44 ? 31.766 42.656 -3.873 1 96.69 44 TYR A N 1
ATOM 316 C CA . TYR A 1 44 ? 31.328 43.312 -2.645 1 96.69 44 TYR A CA 1
ATOM 317 C C . TYR A 1 44 ? 32.5 43.562 -1.713 1 96.69 44 TYR A C 1
ATOM 319 O O . TYR A 1 44 ? 33.438 42.75 -1.618 1 96.69 44 TYR A O 1
ATOM 327 N N . ARG A 1 45 ? 32.469 44.688 -1.003 1 96.5 45 ARG A N 1
ATOM 328 C CA . ARG A 1 45 ? 33.438 44.938 0.06 1 96.5 45 ARG A CA 1
ATOM 329 C C . ARG A 1 45 ? 32.875 44.594 1.425 1 96.5 45 ARG A C 1
ATOM 331 O O . ARG A 1 45 ? 33.625 44.312 2.365 1 96.5 45 ARG A O 1
ATOM 338 N N . ARG A 1 46 ? 31.531 44.719 1.453 1 96.62 46 ARG A N 1
ATOM 339 C CA . ARG A 1 46 ? 30.781 44.375 2.658 1 96.62 46 ARG A CA 1
ATOM 340 C C . ARG A 1 46 ? 29.391 43.875 2.309 1 96.62 46 ARG A C 1
ATOM 342 O O . ARG A 1 46 ? 28.797 44.281 1.312 1 96.62 46 ARG A O 1
ATOM 349 N N . ILE A 1 47 ? 28.906 43.031 3.027 1 97.06 47 ILE A N 1
ATOM 350 C CA . ILE A 1 47 ? 27.516 42.562 3.006 1 97.06 47 ILE A CA 1
ATOM 351 C C . ILE A 1 47 ? 26.938 42.625 4.418 1 97.06 47 ILE A C 1
ATOM 353 O O . ILE A 1 47 ? 27.359 41.875 5.301 1 97.06 47 ILE A O 1
ATOM 357 N N . GLY A 1 48 ? 25.938 43.469 4.637 1 93.88 48 GLY A N 1
ATOM 358 C CA . GLY A 1 48 ? 25.516 43.75 6 1 93.88 48 GLY A CA 1
ATOM 359 C C . GLY A 1 48 ? 26.625 44.281 6.875 1 93.88 48 GLY A C 1
ATOM 360 O O . GLY A 1 48 ? 27.297 45.25 6.516 1 93.88 48 GLY A O 1
ATOM 361 N N . ASP A 1 49 ? 26.875 43.656 7.969 1 94.38 49 ASP A N 1
ATOM 362 C CA . ASP A 1 49 ? 27.875 44.094 8.922 1 94.38 49 ASP A CA 1
ATOM 363 C C . ASP A 1 49 ? 29.172 43.344 8.766 1 94.38 49 ASP A C 1
ATOM 365 O O . ASP A 1 49 ? 30.141 43.594 9.492 1 94.38 49 ASP A O 1
ATOM 369 N N . LEU A 1 50 ? 29.25 42.5 7.723 1 95.56 50 LEU A N 1
ATOM 370 C CA . LEU A 1 50 ? 30.422 41.688 7.57 1 95.56 50 LEU A CA 1
ATOM 371 C C . LEU A 1 50 ? 31.266 42.156 6.387 1 95.56 50 LEU A C 1
ATOM 373 O O . LEU A 1 50 ? 30.734 42.531 5.352 1 95.56 50 LEU A O 1
ATOM 377 N N . PRO A 1 51 ? 32.562 42.125 6.609 1 96.31 51 PRO A N 1
ATOM 378 C CA . PRO A 1 51 ? 33.438 42.344 5.445 1 96.31 51 PRO A CA 1
ATOM 379 C C . PRO A 1 51 ? 33.344 41.219 4.406 1 96.31 51 PRO A C 1
ATOM 381 O O . PRO A 1 51 ? 33.062 40.094 4.754 1 96.31 51 PRO A O 1
ATOM 384 N N . CYS A 1 52 ? 33.438 41.562 3.182 1 98 52 CYS A N 1
ATOM 385 C CA . CYS A 1 52 ? 33.469 40.625 2.066 1 98 52 CYS A CA 1
ATOM 386 C C . CYS A 1 52 ? 34.781 40.719 1.312 1 98 52 CYS A C 1
ATOM 388 O O . CYS A 1 52 ? 35.188 41.812 0.887 1 98 52 CYS A O 1
ATOM 390 N N . HIS A 1 53 ? 35.469 39.625 1.218 1 97.69 53 HIS A N 1
ATOM 391 C CA . HIS A 1 53 ? 36.781 39.562 0.57 1 97.69 53 HIS A CA 1
ATOM 392 C C . HIS A 1 53 ? 36.656 39.188 -0.9 1 97.69 53 HIS A C 1
ATOM 394 O O . HIS A 1 53 ? 35.688 38.5 -1.289 1 97.69 53 HIS A O 1
ATOM 400 N N . ALA A 1 54 ? 37.594 39.562 -1.714 1 96.31 54 ALA A N 1
ATOM 401 C CA . ALA A 1 54 ? 37.531 39.312 -3.152 1 96.31 54 ALA A CA 1
ATOM 402 C C . ALA A 1 54 ? 37.875 37.875 -3.477 1 96.31 54 ALA A C 1
ATOM 404 O O . ALA A 1 54 ? 37.344 37.281 -4.438 1 96.31 54 ALA A O 1
ATOM 405 N N . SER A 1 55 ? 38.75 37.312 -2.693 1 95.06 55 SER A N 1
ATOM 406 C CA . SER A 1 55 ? 39.156 35.938 -2.92 1 95.06 55 SER A CA 1
ATOM 407 C C . SER A 1 55 ? 39.5 35.25 -1.608 1 95.06 55 SER A C 1
ATOM 409 O O . SER A 1 55 ? 39.656 35.906 -0.576 1 95.06 55 SER A O 1
ATOM 411 N N . LEU A 1 56 ? 39.625 33.938 -1.728 1 95.44 56 LEU A N 1
ATOM 412 C CA . LEU A 1 56 ? 40 33.156 -0.564 1 95.44 56 LEU A CA 1
ATOM 413 C C . LEU A 1 56 ? 41.375 33.531 -0.046 1 95.44 56 LEU A C 1
ATOM 415 O O . LEU A 1 56 ? 41.625 33.469 1.156 1 95.44 56 LEU A O 1
ATOM 419 N N . ASP A 1 57 ? 42.188 34.031 -0.913 1 93.12 57 ASP A N 1
ATOM 420 C CA . ASP A 1 57 ? 43.562 34.375 -0.575 1 93.12 57 ASP A CA 1
ATOM 421 C C . ASP A 1 57 ? 43.625 35.625 0.327 1 93.12 57 ASP A C 1
ATOM 423 O O . ASP A 1 57 ? 44.625 35.875 0.983 1 93.12 57 ASP A O 1
ATOM 427 N N . ASP A 1 58 ? 42.594 36.344 0.338 1 94.75 58 ASP A N 1
ATOM 428 C CA . ASP A 1 58 ? 42.531 37.594 1.098 1 94.75 58 ASP A CA 1
ATOM 429 C C . ASP A 1 58 ? 42.156 37.344 2.555 1 94.75 58 ASP A C 1
ATOM 431 O O . ASP A 1 58 ? 42.188 38.25 3.385 1 94.75 58 ASP A O 1
ATOM 435 N N . LEU A 1 59 ? 41.844 36.094 2.836 1 95.81 59 LEU A N 1
ATOM 436 C CA . LEU A 1 59 ? 41.438 35.781 4.199 1 95.81 59 LEU A CA 1
ATOM 437 C C . LEU A 1 59 ? 42.656 35.688 5.121 1 95.81 59 LEU A C 1
ATOM 439 O O . LEU A 1 59 ? 43.719 35.25 4.691 1 95.81 59 LEU A O 1
ATOM 443 N N . ASP A 1 60 ? 42.5 36 6.391 1 92.88 60 ASP A N 1
ATOM 444 C CA . ASP A 1 60 ? 43.594 35.969 7.367 1 92.88 60 ASP A CA 1
ATOM 445 C C . ASP A 1 60 ? 43.812 34.562 7.918 1 92.88 60 ASP A C 1
ATOM 447 O O . ASP A 1 60 ? 44.781 34.312 8.648 1 92.88 60 ASP A O 1
ATOM 451 N N . GLU A 1 61 ? 42.906 33.656 7.637 1 95.31 61 GLU A N 1
ATOM 452 C CA . GLU A 1 61 ? 43.031 32.25 8.047 1 95.31 61 GLU A CA 1
ATOM 453 C C . GLU A 1 61 ? 42.531 31.312 6.965 1 95.31 61 GLU A C 1
ATOM 455 O O . GLU A 1 61 ? 41.781 31.734 6.078 1 95.31 61 GLU A O 1
ATOM 460 N N . VAL A 1 62 ? 43.031 30.109 7.062 1 97.19 62 VAL A N 1
ATOM 461 C CA . VAL A 1 62 ? 42.469 29.062 6.207 1 97.19 62 VAL A CA 1
ATOM 462 C C . VAL A 1 62 ? 41.219 28.516 6.836 1 97.19 62 VAL A C 1
ATOM 464 O O . VAL A 1 62 ? 41.25 27.906 7.91 1 97.19 62 VAL A O 1
ATOM 467 N N . PRO A 1 63 ? 40.094 28.734 6.23 1 98.12 63 PRO A N 1
ATOM 468 C CA . PRO A 1 63 ? 38.875 28.219 6.828 1 98.12 63 PRO A CA 1
ATOM 469 C C . PRO A 1 63 ? 38.812 26.703 6.844 1 98.12 63 PRO A C 1
ATOM 471 O O . PRO A 1 63 ? 39.438 26.047 6.012 1 98.12 63 PRO A O 1
ATOM 474 N N . ASP A 1 64 ? 38.031 26.141 7.785 1 98.12 64 ASP A N 1
ATOM 475 C CA . ASP A 1 64 ? 37.812 24.703 7.867 1 98.12 64 ASP A CA 1
ATOM 476 C C . ASP A 1 64 ? 36.969 24.203 6.695 1 98.12 64 ASP A C 1
ATOM 478 O O . ASP A 1 64 ? 37.094 23.047 6.285 1 98.12 64 ASP A O 1
ATOM 482 N N . LEU A 1 65 ? 36.094 25.031 6.215 1 98.62 65 LEU A N 1
ATOM 483 C CA . LEU A 1 65 ? 35.062 24.641 5.25 1 98.62 65 LEU A CA 1
ATOM 484 C C . LEU A 1 65 ? 34.781 25.781 4.273 1 98.62 65 LEU A C 1
ATOM 486 O O . LEU A 1 65 ? 34.719 26.953 4.672 1 98.62 65 LEU A O 1
ATOM 490 N N . VAL A 1 66 ? 34.656 25.5 3.02 1 98.56 66 VAL A N 1
ATOM 491 C CA . VAL A 1 66 ? 34.219 26.484 2.047 1 98.56 66 VAL A CA 1
ATOM 492 C C . VAL A 1 66 ? 32.844 26.062 1.488 1 98.56 66 VAL A C 1
ATOM 494 O O . VAL A 1 66 ? 32.625 24.875 1.242 1 98.56 66 VAL A O 1
ATOM 497 N N . LEU A 1 67 ? 31.875 26.953 1.431 1 98.5 67 LEU A N 1
ATOM 498 C CA . LEU A 1 67 ? 30.625 26.781 0.71 1 98.5 67 LEU A CA 1
ATOM 499 C C . LEU A 1 67 ? 30.719 27.375 -0.69 1 98.5 67 LEU A C 1
ATOM 501 O O . LEU A 1 67 ? 30.922 28.594 -0.843 1 98.5 67 LEU A O 1
ATOM 505 N N . LEU A 1 68 ? 30.578 26.562 -1.613 1 97.12 68 LEU A N 1
ATOM 506 C CA . LEU A 1 68 ? 30.719 27.016 -2.99 1 97.12 68 LEU A CA 1
ATOM 507 C C . LEU A 1 68 ? 29.359 27.25 -3.635 1 97.12 68 LEU A C 1
ATOM 509 O O . LEU A 1 68 ? 28.781 26.328 -4.23 1 97.12 68 LEU A O 1
ATOM 513 N N . GLY A 1 69 ? 28.875 28.406 -3.566 1 93.25 69 GLY A N 1
ATOM 514 C CA . GLY A 1 69 ? 27.625 28.797 -4.211 1 93.25 69 GLY A CA 1
ATOM 515 C C . GLY A 1 69 ? 27.844 29.516 -5.527 1 93.25 69 GLY A C 1
ATOM 516 O O . GLY A 1 69 ? 27.266 30.594 -5.75 1 93.25 69 GLY A O 1
ATOM 517 N N . VAL A 1 70 ? 28.719 28.984 -6.367 1 89.81 70 VAL A N 1
ATOM 518 C CA . VAL A 1 70 ? 29.047 29.609 -7.645 1 89.81 70 VAL A CA 1
ATOM 519 C C . VAL A 1 70 ? 28.5 28.766 -8.789 1 89.81 70 VAL A C 1
ATOM 521 O O . VAL A 1 70 ? 28.188 27.594 -8.609 1 89.81 70 VAL A O 1
ATOM 524 N N . PRO A 1 71 ? 28.344 29.375 -9.914 1 86.31 71 PRO A N 1
ATOM 525 C CA . PRO A 1 71 ? 27.891 28.594 -11.078 1 86.31 71 PRO A CA 1
ATOM 526 C C . PRO A 1 71 ? 28.906 27.516 -11.484 1 86.31 71 PRO A C 1
ATOM 528 O O . PRO A 1 71 ? 30.078 27.578 -11.102 1 86.31 71 PRO A O 1
ATOM 531 N N . ASP A 1 72 ? 28.469 26.594 -12.266 1 86.06 72 ASP A N 1
ATOM 532 C CA . ASP A 1 72 ? 29.25 25.422 -12.656 1 86.06 72 ASP A CA 1
ATOM 533 C C . ASP A 1 72 ? 30.531 25.844 -13.383 1 86.06 72 ASP A C 1
ATOM 535 O O . ASP A 1 72 ? 31.578 25.219 -13.25 1 86.06 72 ASP A O 1
ATOM 539 N N . ASP A 1 73 ? 30.391 27 -14.07 1 87.56 73 ASP A N 1
ATOM 540 C CA . ASP A 1 73 ? 31.531 27.422 -14.883 1 87.56 73 ASP A CA 1
ATOM 541 C C . ASP A 1 73 ? 32.688 27.906 -14 1 87.56 73 ASP A C 1
ATOM 543 O O . ASP A 1 73 ? 33.844 27.906 -14.422 1 87.56 73 ASP A O 1
ATOM 547 N N . ALA A 1 74 ? 32.344 28.281 -12.805 1 91.31 74 ALA A N 1
ATOM 548 C CA . ALA A 1 74 ? 33.375 28.781 -11.891 1 91.31 74 ALA A CA 1
ATOM 549 C C . ALA A 1 74 ? 33.75 27.734 -10.852 1 91.31 74 ALA A C 1
ATOM 551 O O . ALA A 1 74 ? 34.688 27.922 -10.078 1 91.31 74 ALA A O 1
ATOM 552 N N . LEU A 1 75 ? 33.125 26.656 -10.836 1 93.31 75 LEU A N 1
ATOM 553 C CA . LEU A 1 75 ? 33.188 25.688 -9.75 1 93.31 75 LEU A CA 1
ATOM 554 C C . LEU A 1 75 ? 34.594 25.078 -9.664 1 93.31 75 LEU A C 1
ATOM 556 O O . LEU A 1 75 ? 35.156 24.984 -8.57 1 93.31 75 LEU A O 1
ATOM 560 N N . ILE A 1 76 ? 35.125 24.656 -10.781 1 94.94 76 ILE A N 1
ATOM 561 C CA . ILE A 1 76 ? 36.438 23.984 -10.812 1 94.94 76 ILE A CA 1
ATOM 562 C C . ILE A 1 76 ? 37.5 24.953 -10.336 1 94.94 76 ILE A C 1
ATOM 564 O O . ILE A 1 76 ? 38.344 24.594 -9.5 1 94.94 76 ILE A O 1
ATOM 568 N N . ASP A 1 77 ? 37.438 26.172 -10.812 1 95 77 ASP A N 1
ATOM 569 C CA . ASP A 1 77 ? 38.438 27.172 -10.445 1 95 77 ASP A CA 1
ATOM 570 C C . ASP A 1 77 ? 38.406 27.469 -8.953 1 95 77 ASP A C 1
ATOM 572 O O . ASP A 1 77 ? 39.438 27.578 -8.297 1 95 77 ASP A O 1
ATOM 576 N N . GLN A 1 78 ? 37.281 27.641 -8.477 1 95.75 78 GLN A N 1
ATOM 577 C CA . GLN A 1 78 ? 37.094 27.969 -7.062 1 95.75 78 GLN A CA 1
ATOM 578 C C . GLN A 1 78 ? 37.531 26.797 -6.176 1 95.75 78 GLN A C 1
ATOM 580 O O . GLN A 1 78 ? 38.094 27 -5.098 1 95.75 78 GLN A O 1
ATOM 585 N N . LEU A 1 79 ? 37.219 25.594 -6.598 1 97.06 79 LEU A N 1
ATOM 586 C CA . LEU A 1 79 ? 37.625 24.422 -5.836 1 97.06 79 LEU A CA 1
ATOM 587 C C . LEU A 1 79 ? 39.156 24.297 -5.828 1 97.06 79 LEU A C 1
ATOM 589 O O . LEU A 1 79 ? 39.75 23.953 -4.801 1 97.06 79 LEU A O 1
ATOM 593 N N . GLN A 1 80 ? 39.719 24.562 -6.965 1 96.75 80 GLN A N 1
ATOM 594 C CA . GLN A 1 80 ? 41.156 24.547 -7.059 1 96.75 80 GLN A CA 1
ATOM 595 C C . GLN A 1 80 ? 41.781 25.594 -6.148 1 96.75 80 GLN A C 1
ATOM 597 O O . GLN A 1 80 ? 42.812 25.344 -5.488 1 96.75 80 GLN A O 1
ATOM 602 N N . ALA A 1 81 ? 41.219 26.734 -6.195 1 96.56 81 ALA A N 1
ATOM 603 C CA . ALA A 1 81 ? 41.688 27.812 -5.328 1 96.56 81 ALA A CA 1
ATOM 604 C C . ALA A 1 81 ? 41.594 27.406 -3.859 1 96.56 81 ALA A C 1
ATOM 606 O O . ALA A 1 81 ? 42.5 27.703 -3.074 1 96.56 81 ALA A O 1
ATOM 607 N N . ALA A 1 82 ? 40.531 26.797 -3.475 1 97.75 82 ALA A N 1
ATOM 608 C CA . ALA A 1 82 ? 40.375 26.344 -2.1 1 97.75 82 ALA A CA 1
ATOM 609 C C . ALA A 1 82 ? 41.406 25.297 -1.729 1 97.75 82 ALA A C 1
ATOM 611 O O . ALA A 1 82 ? 42 25.359 -0.646 1 97.75 82 ALA A O 1
ATOM 612 N N . ALA A 1 83 ? 41.594 24.359 -2.65 1 97.38 83 ALA A N 1
ATOM 613 C CA . ALA A 1 83 ? 42.594 23.328 -2.428 1 97.38 83 ALA A CA 1
ATOM 614 C C . ALA A 1 83 ? 44 23.938 -2.264 1 97.38 83 ALA A C 1
ATOM 616 O O . ALA A 1 83 ? 44.75 23.547 -1.379 1 97.38 83 ALA A O 1
ATOM 617 N N . ALA A 1 84 ? 44.25 24.891 -3.121 1 96 84 ALA A N 1
ATOM 618 C CA . ALA A 1 84 ? 45.531 25.562 -3.092 1 96 84 ALA A CA 1
ATOM 619 C C . ALA A 1 84 ? 45.719 26.344 -1.789 1 96 84 ALA A C 1
ATOM 621 O O . ALA A 1 84 ? 46.844 26.438 -1.272 1 96 84 ALA A O 1
ATOM 622 N N . ALA A 1 85 ? 44.656 26.859 -1.287 1 96.12 85 ALA A N 1
ATOM 623 C CA . ALA A 1 85 ? 44.719 27.625 -0.043 1 96.12 85 ALA A CA 1
ATOM 624 C C . ALA A 1 85 ? 44.844 26.703 1.165 1 96.12 85 ALA A C 1
ATOM 626 O O . ALA A 1 85 ? 45.062 27.172 2.283 1 96.12 85 ALA A O 1
ATOM 627 N N . GLY A 1 86 ? 44.656 25.391 0.978 1 96.44 86 GLY A N 1
ATOM 628 C CA . GLY A 1 86 ? 44.812 24.422 2.047 1 96.44 86 GLY A CA 1
ATOM 629 C C . GLY A 1 86 ? 43.5 24.062 2.736 1 96.44 86 GLY A C 1
ATOM 630 O O . GLY A 1 86 ? 43.5 23.453 3.807 1 96.44 86 GLY A O 1
ATOM 631 N N . VAL A 1 87 ? 42.406 24.453 2.189 1 97.5 87 VAL A N 1
ATOM 632 C CA . VAL A 1 87 ? 41.125 24.094 2.77 1 97.5 87 VAL A CA 1
ATOM 633 C C . VAL A 1 87 ? 40.875 22.594 2.654 1 97.5 87 VAL A C 1
ATOM 635 O O . VAL A 1 87 ? 41.188 21.984 1.623 1 97.5 87 VAL A O 1
ATOM 638 N N . ARG A 1 88 ? 40.281 22.031 3.656 1 95.94 88 ARG A N 1
ATOM 639 C CA . ARG A 1 88 ? 40.219 20.578 3.695 1 95.94 88 ARG A CA 1
ATOM 640 C C . ARG A 1 88 ? 38.781 20.094 3.545 1 95.94 88 ARG A C 1
ATOM 642 O O . ARG A 1 88 ? 38.531 18.891 3.547 1 95.94 88 ARG A O 1
ATOM 649 N N . SER A 1 89 ? 37.875 20.969 3.428 1 98.5 89 SER A N 1
ATOM 650 C CA . SER A 1 89 ? 36.5 20.531 3.25 1 98.5 89 SER A CA 1
ATOM 651 C C . SER A 1 89 ? 35.688 21.547 2.426 1 98.5 89 SER A C 1
ATOM 653 O O . SER A 1 89 ? 36 22.734 2.441 1 98.5 89 SER A O 1
ATOM 655 N N . ALA A 1 90 ? 34.688 21.047 1.745 1 98.5 90 ALA A N 1
ATOM 656 C CA . ALA A 1 90 ? 33.875 21.906 0.883 1 98.5 90 ALA A CA 1
ATOM 657 C C . ALA A 1 90 ? 32.438 21.359 0.742 1 98.5 90 ALA A C 1
ATOM 659 O O . ALA A 1 90 ? 32.219 20.156 0.875 1 98.5 90 ALA A O 1
ATOM 660 N N . VAL A 1 91 ? 31.484 22.234 0.577 1 98.44 91 VAL A N 1
ATOM 661 C CA . VAL A 1 91 ? 30.141 21.891 0.114 1 98.44 91 VAL A CA 1
ATOM 662 C C . VAL A 1 91 ? 29.922 22.469 -1.286 1 98.44 91 VAL A C 1
ATOM 664 O O . VAL A 1 91 ? 30.141 23.656 -1.52 1 98.44 91 VAL A O 1
ATOM 667 N N . LEU A 1 92 ? 29.578 21.641 -2.154 1 96.62 92 LEU A N 1
ATOM 668 C CA . LEU A 1 92 ? 29.281 22.047 -3.523 1 96.62 92 LEU A CA 1
ATOM 669 C C . LEU A 1 92 ? 27.781 21.969 -3.809 1 96.62 92 LEU A C 1
ATOM 671 O O . LEU A 1 92 ? 27.234 20.875 -3.949 1 96.62 92 LEU A O 1
ATOM 675 N N . PHE A 1 93 ? 27.156 23.109 -4.055 1 93.5 93 PHE A N 1
ATOM 676 C CA . PHE A 1 93 ? 25.703 23.172 -4.238 1 93.5 93 PHE A CA 1
ATOM 677 C C . PHE A 1 93 ? 25.344 22.984 -5.707 1 93.5 93 PHE A C 1
ATOM 679 O O . PHE A 1 93 ? 24.25 22.5 -6.023 1 93.5 93 PHE A O 1
ATOM 686 N N . GLY A 1 94 ? 26.203 23.344 -6.555 1 86.56 94 GLY A N 1
ATOM 687 C CA . GLY A 1 94 ? 25.938 23.219 -7.977 1 86.56 94 GLY A CA 1
ATOM 688 C C . GLY A 1 94 ? 25.844 21.766 -8.438 1 86.56 94 GLY A C 1
ATOM 689 O O . GLY A 1 94 ? 26.344 20.875 -7.762 1 86.56 94 GLY A O 1
ATOM 690 N N . SER A 1 95 ? 25.219 21.453 -9.555 1 82.12 95 SER A N 1
ATOM 691 C CA . SER A 1 95 ? 24.922 20.109 -10.031 1 82.12 95 SER A CA 1
ATOM 692 C C . SER A 1 95 ? 26.125 19.484 -10.719 1 82.12 95 SER A C 1
ATOM 694 O O . SER A 1 95 ? 26.188 18.266 -10.906 1 82.12 95 SER A O 1
ATOM 696 N N . ALA A 1 96 ? 27.109 20.328 -11.102 1 86.44 96 ALA A N 1
ATOM 697 C CA . ALA A 1 96 ? 28.312 19.828 -11.766 1 86.44 96 ALA A CA 1
ATOM 698 C C . ALA A 1 96 ? 27.953 18.984 -12.992 1 86.44 96 ALA A C 1
ATOM 700 O O . ALA A 1 96 ? 28.469 17.875 -13.164 1 86.44 96 ALA A O 1
ATOM 701 N N . HIS A 1 97 ? 27.078 19.359 -13.852 1 78.25 97 HIS A N 1
ATOM 702 C CA . HIS A 1 97 ? 26.562 18.594 -14.992 1 78.25 97 HIS A CA 1
ATOM 703 C C . HIS A 1 97 ? 27.5 18.719 -16.188 1 78.25 97 HIS A C 1
ATOM 705 O O . HIS A 1 97 ? 27.406 17.922 -17.125 1 78.25 97 HIS A O 1
ATOM 711 N N . GLY A 1 98 ? 28.406 19.609 -16.141 1 79.88 98 GLY A N 1
ATOM 712 C CA . GLY A 1 98 ? 29.297 19.781 -17.266 1 79.88 98 GLY A CA 1
ATOM 713 C C . GLY A 1 98 ? 30.141 18.547 -17.562 1 79.88 98 GLY A C 1
ATOM 714 O O . GLY A 1 98 ? 30.469 17.781 -16.641 1 79.88 98 GLY A O 1
ATOM 715 N N . ALA A 1 99 ? 30.344 18.328 -18.875 1 83.19 99 ALA A N 1
ATOM 716 C CA . ALA A 1 99 ? 31.141 17.156 -19.281 1 83.19 99 ALA A CA 1
ATOM 717 C C . ALA A 1 99 ? 32.469 17.125 -18.547 1 83.19 99 ALA A C 1
ATOM 719 O O . ALA A 1 99 ? 33.219 18.094 -18.562 1 83.19 99 ALA A O 1
ATOM 720 N N . GLY A 1 100 ? 32.719 16.109 -17.875 1 89 100 GLY A N 1
ATOM 721 C CA . GLY A 1 100 ? 34 15.875 -17.219 1 89 100 GLY A CA 1
ATOM 722 C C . GLY A 1 100 ? 34.125 16.578 -15.875 1 89 100 GLY A C 1
ATOM 723 O O . GLY A 1 100 ? 35.125 16.391 -15.164 1 89 100 GLY A O 1
ATOM 724 N N . MET A 1 101 ? 33.25 17.391 -15.539 1 91.31 101 MET A N 1
ATOM 725 C CA . MET A 1 101 ? 33.312 18.203 -14.32 1 91.31 101 MET A CA 1
ATOM 726 C C . MET A 1 101 ? 33.375 17.312 -13.078 1 91.31 101 MET A C 1
ATOM 728 O O . MET A 1 101 ? 34.125 17.594 -12.148 1 91.31 101 MET A O 1
ATOM 732 N N . ARG A 1 102 ? 32.562 16.297 -13.062 1 92.44 102 ARG A N 1
ATOM 733 C CA . ARG A 1 102 ? 32.531 15.414 -11.906 1 92.44 102 ARG A CA 1
ATOM 734 C C . ARG A 1 102 ? 33.875 14.781 -11.641 1 92.44 102 ARG A C 1
ATOM 736 O O . ARG A 1 102 ? 34.344 14.727 -10.5 1 92.44 102 ARG A O 1
ATOM 743 N N . ARG A 1 103 ? 34.469 14.289 -12.695 1 94.06 103 ARG A N 1
ATOM 744 C CA . ARG A 1 103 ? 35.781 13.68 -12.57 1 94.06 103 ARG A CA 1
ATOM 745 C C . ARG A 1 103 ? 36.812 14.703 -12.094 1 94.06 103 ARG A C 1
ATOM 747 O O . ARG A 1 103 ? 37.656 14.398 -11.234 1 94.06 103 ARG A O 1
ATOM 754 N N . ALA A 1 104 ? 36.75 15.859 -12.656 1 96 104 ALA A N 1
ATOM 755 C CA . ALA A 1 104 ? 37.688 16.922 -12.281 1 96 104 ALA A CA 1
ATOM 756 C C . ALA A 1 104 ? 37.531 17.281 -10.805 1 96 104 ALA A C 1
ATOM 758 O O . ALA A 1 104 ? 38.531 17.438 -10.094 1 96 104 ALA A O 1
ATOM 759 N N . ILE A 1 105 ? 36.344 17.406 -10.367 1 96.5 105 ILE A N 1
ATOM 760 C CA . ILE A 1 105 ? 36.062 17.75 -8.984 1 96.5 105 ILE A CA 1
ATOM 761 C C . ILE A 1 105 ? 36.625 16.656 -8.062 1 96.5 105 ILE A C 1
ATOM 763 O O . ILE A 1 105 ? 37.281 16.953 -7.07 1 96.5 105 ILE A O 1
ATOM 767 N N . THR A 1 106 ? 36.344 15.43 -8.414 1 96.62 106 THR A N 1
ATOM 768 C CA . THR A 1 106 ? 36.781 14.297 -7.617 1 96.62 106 THR A CA 1
ATOM 769 C C . THR A 1 106 ? 38.312 14.266 -7.531 1 96.62 106 THR A C 1
ATOM 771 O O . THR A 1 106 ? 38.875 14.062 -6.457 1 96.62 106 THR A O 1
ATOM 774 N N . ASP A 1 107 ? 38.906 14.539 -8.625 1 97.19 107 ASP A N 1
ATOM 775 C CA . ASP A 1 107 ? 40.375 14.508 -8.688 1 97.19 107 ASP A CA 1
ATOM 776 C C . ASP A 1 107 ? 40.969 15.609 -7.816 1 97.19 107 ASP A C 1
ATOM 778 O O . ASP A 1 107 ? 41.906 15.367 -7.055 1 97.19 107 ASP A O 1
ATOM 782 N N . ILE A 1 108 ? 40.469 16.797 -7.926 1 97.5 108 ILE A N 1
ATOM 783 C CA . ILE A 1 108 ? 40.969 17.938 -7.168 1 97.5 108 ILE A CA 1
ATOM 784 C C . ILE A 1 108 ? 40.812 17.672 -5.672 1 97.5 108 ILE A C 1
ATOM 786 O O . ILE A 1 108 ? 41.781 17.812 -4.914 1 97.5 108 ILE A O 1
ATOM 790 N N . ALA A 1 109 ? 39.688 17.281 -5.258 1 97.62 109 ALA A N 1
ATOM 791 C CA . ALA A 1 109 ? 39.375 17.062 -3.844 1 97.62 109 ALA A CA 1
ATOM 792 C C . ALA A 1 109 ? 40.219 15.922 -3.283 1 97.62 109 ALA A C 1
ATOM 794 O O . ALA A 1 109 ? 40.781 16.031 -2.182 1 97.62 109 ALA A O 1
ATOM 795 N N . THR A 1 110 ? 40.281 14.836 -4.086 1 96.5 110 THR A N 1
ATOM 796 C CA . THR A 1 110 ? 41.031 13.664 -3.633 1 96.5 110 THR A CA 1
ATOM 797 C C . THR A 1 110 ? 42.531 13.992 -3.488 1 96.5 110 THR A C 1
ATOM 799 O O . THR A 1 110 ? 43.156 13.641 -2.488 1 96.5 110 THR A O 1
ATOM 802 N N . ARG A 1 111 ? 43.094 14.672 -4.414 1 96.44 111 ARG A N 1
ATOM 803 C CA . ARG A 1 111 ? 44.5 15.055 -4.367 1 96.44 111 ARG A CA 1
ATOM 804 C C . ARG A 1 111 ? 44.75 15.969 -3.182 1 96.44 111 ARG A C 1
ATOM 806 O O . ARG A 1 111 ? 45.844 15.898 -2.57 1 96.44 111 ARG A O 1
ATOM 813 N N . ALA A 1 112 ? 43.844 16.766 -2.85 1 97 112 ALA A N 1
ATOM 814 C CA . ALA A 1 112 ? 44 17.719 -1.765 1 97 112 ALA A CA 1
ATOM 815 C C . ALA A 1 112 ? 43.625 17.109 -0.42 1 97 112 ALA A C 1
ATOM 817 O O . ALA A 1 112 ? 43.812 17.734 0.627 1 97 112 ALA A O 1
ATOM 818 N N . GLY A 1 113 ? 43.125 15.836 -0.444 1 96.69 113 GLY A N 1
ATOM 819 C CA . GLY A 1 113 ? 42.625 15.242 0.785 1 96.69 113 GLY A CA 1
ATOM 820 C C . GLY A 1 113 ? 41.438 15.984 1.359 1 96.69 113 GLY A C 1
ATOM 821 O O . GLY A 1 113 ? 41.312 16.109 2.578 1 96.69 113 GLY A O 1
ATOM 822 N N . MET A 1 114 ? 40.656 16.531 0.53 1 97.31 114 MET A N 1
ATOM 823 C CA . MET A 1 114 ? 39.5 17.375 0.902 1 97.31 114 MET A CA 1
ATOM 824 C C . MET A 1 114 ? 38.219 16.562 1.013 1 97.31 114 MET A C 1
ATOM 826 O O . MET A 1 114 ? 37.906 15.805 0.1 1 97.31 114 MET A O 1
ATOM 830 N N . ALA A 1 115 ? 37.531 16.625 2.184 1 98.25 115 ALA A N 1
ATOM 831 C CA . ALA A 1 115 ? 36.188 16.094 2.273 1 98.25 115 ALA A CA 1
ATOM 832 C C . ALA A 1 115 ? 35.188 17 1.554 1 98.25 115 ALA A C 1
ATOM 834 O O . ALA A 1 115 ? 35.25 18.234 1.697 1 98.25 115 ALA A O 1
ATOM 835 N N . LEU A 1 116 ? 34.375 16.391 0.734 1 98 116 LEU A N 1
ATOM 836 C CA . LEU A 1 116 ? 33.469 17.203 -0.085 1 98 116 LEU A CA 1
ATOM 837 C C . LEU A 1 116 ? 32.031 16.672 0.002 1 98 116 LEU A C 1
ATOM 839 O O . LEU A 1 116 ? 31.781 15.508 -0.301 1 98 116 LEU A O 1
ATOM 843 N N . CYS A 1 117 ? 31.078 17.516 0.486 1 97.94 117 CYS A N 1
ATOM 844 C CA . CYS A 1 117 ? 29.656 17.234 0.426 1 97.94 117 CYS A CA 1
ATOM 845 C C . CYS A 1 117 ? 29.047 17.703 -0.894 1 97.94 117 CYS A C 1
ATOM 847 O O . CYS A 1 117 ? 29.234 18.859 -1.276 1 97.94 117 CYS A O 1
ATOM 849 N N . GLY A 1 118 ? 28.25 16.906 -1.582 1 93.88 118 GLY A N 1
ATOM 850 C CA . GLY A 1 118 ? 27.703 17.234 -2.889 1 93.88 118 GLY A CA 1
ATOM 851 C C . GLY A 1 118 ? 28.359 16.469 -4.02 1 93.88 118 GLY A C 1
ATOM 852 O O . GLY A 1 118 ? 28.891 15.375 -3.814 1 93.88 118 GLY A O 1
ATOM 853 N N . ALA A 1 119 ? 28.266 16.969 -5.191 1 91.81 119 ALA A N 1
ATOM 854 C CA . ALA A 1 119 ? 27.625 18.188 -5.68 1 91.81 119 ALA A CA 1
ATOM 855 C C . ALA A 1 119 ? 26.109 18.031 -5.723 1 91.81 119 ALA A C 1
ATOM 857 O O . ALA A 1 119 ? 25.578 16.938 -5.477 1 91.81 119 ALA A O 1
ATOM 858 N N . GLY A 1 120 ? 25.344 19.094 -6.082 1 89.12 120 GLY A N 1
ATOM 859 C CA . GLY A 1 120 ? 23.906 19.062 -6.211 1 89.12 120 GLY A CA 1
ATOM 860 C C . GLY A 1 120 ? 23.203 18.703 -4.918 1 89.12 120 GLY A C 1
ATOM 861 O O . GLY A 1 120 ? 22.406 17.766 -4.879 1 89.12 120 GLY A O 1
ATOM 862 N N . CYS A 1 121 ? 23.453 19.422 -3.912 1 93.81 121 CYS A N 1
ATOM 863 C CA . CYS A 1 121 ? 22.938 19.109 -2.586 1 93.81 121 CYS A CA 1
ATOM 864 C C . CYS A 1 121 ? 22.422 20.359 -1.886 1 93.81 121 CYS A C 1
ATOM 866 O O . CYS A 1 121 ? 22.422 21.438 -2.465 1 93.81 121 CYS A O 1
ATOM 868 N N . MET A 1 122 ? 21.922 20.109 -0.656 1 95.69 122 MET A N 1
ATOM 869 C CA . MET A 1 122 ? 21.422 21.219 0.155 1 95.69 122 MET A CA 1
ATOM 870 C C . MET A 1 122 ? 22.438 21.594 1.237 1 95.69 122 MET A C 1
ATOM 872 O O . MET A 1 122 ? 22.281 22.625 1.9 1 95.69 122 MET A O 1
ATOM 876 N N . GLY A 1 123 ? 23.484 20.812 1.393 1 97.88 123 GLY A N 1
ATOM 877 C CA . GLY A 1 123 ? 24.422 21 2.486 1 97.88 123 GLY A CA 1
ATOM 878 C C . GLY A 1 123 ? 24.094 20.156 3.707 1 97.88 123 GLY A C 1
ATOM 879 O O . GLY A 1 123 ? 23.609 19.031 3.58 1 97.88 123 GLY A O 1
ATOM 880 N N . PHE A 1 124 ? 24.516 20.625 4.855 1 98.5 124 PHE A N 1
ATOM 881 C CA . PHE A 1 124 ? 24.281 19.844 6.059 1 98.5 124 PHE A CA 1
ATOM 882 C C . PHE A 1 124 ? 24.172 20.75 7.281 1 98.5 124 PHE A C 1
ATOM 884 O O . PHE A 1 124 ? 24.516 21.922 7.223 1 98.5 124 PHE A O 1
ATOM 891 N N . VAL A 1 125 ? 23.609 20.219 8.289 1 98.06 125 VAL A N 1
ATOM 892 C CA . VAL A 1 125 ? 23.516 20.844 9.609 1 98.06 125 VAL A CA 1
ATOM 893 C C . VAL A 1 125 ? 24 19.859 10.672 1 98.06 125 VAL A C 1
ATOM 895 O O . VAL A 1 125 ? 23.641 18.672 10.648 1 98.06 125 VAL A O 1
ATOM 898 N N . ASN A 1 126 ? 24.953 20.266 11.469 1 97.94 126 ASN A N 1
ATOM 899 C CA . ASN A 1 126 ? 25.328 19.562 12.688 1 97.94 126 ASN A CA 1
ATOM 900 C C . ASN A 1 126 ? 24.734 20.25 13.922 1 97.94 126 ASN A C 1
ATOM 902 O O . ASN A 1 126 ? 25.297 21.25 14.406 1 97.94 126 ASN A O 1
ATOM 906 N N . THR A 1 127 ? 23.703 19.688 14.445 1 96.44 127 THR A N 1
ATOM 907 C CA . THR A 1 127 ? 22.953 20.344 15.516 1 96.44 127 THR A CA 1
ATOM 908 C C . THR A 1 127 ? 23.766 20.344 16.812 1 96.44 127 THR A C 1
ATOM 910 O O . THR A 1 127 ? 23.516 21.172 17.703 1 96.44 127 THR A O 1
ATOM 913 N N . VAL A 1 128 ? 24.703 19.453 16.953 1 95.62 128 VAL A N 1
ATOM 914 C CA . VAL A 1 128 ? 25.516 19.344 18.156 1 95.62 128 VAL A CA 1
ATOM 915 C C . VAL A 1 128 ? 26.5 20.516 18.219 1 95.62 128 VAL A C 1
ATOM 917 O O . VAL A 1 128 ? 26.594 21.188 19.25 1 95.62 128 VAL A O 1
ATOM 920 N N . THR A 1 129 ? 27.125 20.766 17.125 1 95.44 129 THR A N 1
ATOM 921 C CA . THR A 1 129 ? 28.141 21.828 17.094 1 95.44 129 THR A CA 1
ATOM 922 C C . THR A 1 129 ? 27.5 23.156 16.703 1 95.44 129 THR A C 1
ATOM 924 O O . THR A 1 129 ? 28.094 24.219 16.906 1 95.44 129 THR A O 1
ATOM 927 N N . GLY A 1 130 ? 26.312 23.078 16.062 1 96.56 130 GLY A N 1
ATOM 928 C CA . GLY A 1 130 ? 25.609 24.281 15.633 1 96.56 130 GLY A CA 1
ATOM 929 C C . GLY A 1 130 ? 26.016 24.734 14.242 1 96.56 130 GLY A C 1
ATOM 930 O O . GLY A 1 130 ? 25.625 25.812 13.797 1 96.56 130 GLY A O 1
ATOM 931 N N . VAL A 1 131 ? 26.812 23.922 13.531 1 97.5 131 VAL A N 1
ATOM 932 C CA . VAL A 1 131 ? 27.25 24.281 12.18 1 97.5 131 VAL A CA 1
ATOM 933 C C . VAL A 1 131 ? 26.062 24.203 11.219 1 97.5 131 VAL A C 1
ATOM 935 O O . VAL A 1 131 ? 25.328 23.219 11.211 1 97.5 131 VAL A O 1
ATOM 938 N N . ARG A 1 132 ? 25.797 25.25 10.453 1 98.19 132 ARG A N 1
ATOM 939 C CA . ARG A 1 132 ? 24.812 25.281 9.367 1 98.19 132 ARG A CA 1
ATOM 940 C C . ARG A 1 132 ? 25.484 25.594 8.031 1 98.19 132 ARG A C 1
ATOM 942 O O . ARG A 1 132 ? 25.844 26.75 7.77 1 98.19 132 ARG A O 1
ATOM 949 N N . ALA A 1 133 ? 25.719 24.625 7.266 1 98.44 133 ALA A N 1
ATOM 950 C CA . ALA A 1 133 ? 26.297 24.75 5.934 1 98.44 133 ALA A CA 1
ATOM 951 C C . ALA A 1 133 ? 25.266 24.453 4.852 1 98.44 133 ALA A C 1
ATOM 953 O O . ALA A 1 133 ? 25.281 23.375 4.246 1 98.44 133 ALA A O 1
ATOM 954 N N . LEU A 1 134 ? 24.359 25.438 4.633 1 97.62 134 LEU A N 1
ATOM 955 C CA . LEU A 1 134 ? 23.172 25.219 3.803 1 97.62 134 LEU A CA 1
ATOM 956 C C . LEU A 1 134 ? 23.109 26.234 2.67 1 97.62 134 LEU A C 1
ATOM 958 O O . LEU A 1 134 ? 23.609 27.359 2.805 1 97.62 134 LEU A O 1
ATOM 962 N N . GLY A 1 135 ? 22.547 25.797 1.624 1 93.31 135 GLY A N 1
ATOM 963 C CA . GLY A 1 135 ? 22.312 26.672 0.494 1 93.31 135 GLY A CA 1
ATOM 964 C C . GLY A 1 135 ? 20.859 27.125 0.401 1 93.31 135 GLY A C 1
ATOM 965 O O . GLY A 1 135 ? 20.531 28 -0.407 1 93.31 135 GLY A O 1
ATOM 966 N N . TYR A 1 136 ? 19.984 26.578 1.208 1 91.5 136 TYR A N 1
ATOM 967 C CA . TYR A 1 136 ? 18.562 26.906 1.262 1 91.5 136 TYR A CA 1
ATOM 968 C C . TYR A 1 136 ? 18.125 27.188 2.693 1 91.5 136 TYR A C 1
ATOM 970 O O . TYR A 1 136 ? 18.656 26.609 3.639 1 91.5 136 TYR A O 1
ATOM 978 N N . LEU A 1 137 ? 17.156 28.125 2.842 1 94.94 137 LEU A N 1
ATOM 979 C CA . LEU A 1 137 ? 16.734 28.484 4.188 1 94.94 137 LEU A CA 1
ATOM 980 C C . LEU A 1 137 ? 15.93 27.375 4.84 1 94.94 137 LEU A C 1
ATOM 982 O O . LEU A 1 137 ? 14.945 26.891 4.27 1 94.94 137 LEU A O 1
ATOM 986 N N . GLU A 1 138 ? 16.375 26.984 5.953 1 96.12 138 GLU A N 1
ATOM 987 C CA . GLU A 1 138 ? 15.727 25.938 6.734 1 96.12 138 GLU A CA 1
ATOM 988 C C . GLU A 1 138 ? 15.227 26.469 8.07 1 96.12 138 GLU A C 1
ATOM 990 O O . GLU A 1 138 ? 15.523 27.625 8.438 1 96.12 138 GLU A O 1
ATOM 995 N N . PRO A 1 139 ? 14.414 25.609 8.797 1 93.94 139 PRO A N 1
ATOM 996 C CA . PRO A 1 139 ? 13.875 26.109 10.07 1 93.94 139 PRO A CA 1
ATOM 997 C C . PRO A 1 139 ? 14.953 26.594 11.023 1 93.94 139 PRO A C 1
ATOM 999 O O . PRO A 1 139 ? 16.047 26.016 11.078 1 93.94 139 PRO A O 1
ATOM 1002 N N . ASP A 1 140 ? 14.727 27.688 11.703 1 93.25 140 ASP A N 1
ATOM 1003 C CA . ASP A 1 140 ? 15.594 28.25 12.734 1 93.25 140 ASP A CA 1
ATOM 1004 C C . ASP A 1 140 ? 14.805 28.562 14 1 93.25 140 ASP A C 1
ATOM 1006 O O . ASP A 1 140 ? 14.016 29.516 14.023 1 93.25 140 ASP A O 1
ATOM 1010 N N . PRO A 1 141 ? 14.961 27.875 15.133 1 90.12 141 PRO A N 1
ATOM 1011 C CA . PRO A 1 141 ? 15.953 26.797 15.281 1 90.12 141 PRO A CA 1
ATOM 1012 C C . PRO A 1 141 ? 15.523 25.5 14.609 1 90.12 141 PRO A C 1
ATOM 1014 O O . PRO A 1 141 ? 14.328 25.266 14.414 1 90.12 141 PRO A O 1
ATOM 1017 N N . LEU A 1 142 ? 16.516 24.781 14.18 1 91.56 142 LEU A N 1
ATOM 1018 C CA . LEU A 1 142 ? 16.234 23.422 13.742 1 91.56 142 LEU A CA 1
ATOM 1019 C C . LEU A 1 142 ? 15.852 22.547 14.93 1 91.56 142 LEU A C 1
ATOM 1021 O O . LEU A 1 142 ? 16.391 22.703 16.031 1 91.56 142 LEU A O 1
ATOM 1025 N N . PRO A 1 143 ? 14.844 21.625 14.688 1 90.5 143 PRO A N 1
ATOM 1026 C CA . PRO A 1 143 ? 14.539 20.703 15.781 1 90.5 143 PRO A CA 1
ATOM 1027 C C . PRO A 1 143 ? 15.719 19.797 16.141 1 90.5 143 PRO A C 1
ATOM 1029 O O . PRO A 1 143 ? 16.234 19.078 15.273 1 90.5 143 PRO A O 1
ATOM 1032 N N . ALA A 1 144 ? 16.188 19.875 17.344 1 94.19 144 ALA A N 1
ATOM 1033 C CA . ALA A 1 144 ? 17.297 19.047 17.812 1 94.19 144 ALA A CA 1
ATOM 1034 C C . ALA A 1 144 ? 16.812 17.719 18.375 1 94.19 144 ALA A C 1
ATOM 1036 O O . ALA A 1 144 ? 15.711 17.656 18.938 1 94.19 144 ALA A O 1
ATOM 1037 N N . GLY A 1 145 ? 17.5 16.688 18.156 1 95.62 145 GLY A N 1
ATOM 1038 C CA . GLY A 1 145 ? 17.125 15.375 18.656 1 95.62 145 GLY A CA 1
ATOM 1039 C C . GLY A 1 145 ? 18.125 14.289 18.281 1 95.62 145 GLY A C 1
ATOM 1040 O O . GLY A 1 145 ? 19.297 14.562 18.062 1 95.62 145 GLY A O 1
ATOM 1041 N N . GLY A 1 146 ? 17.719 13.062 18.312 1 97.12 146 GLY A N 1
ATOM 1042 C CA . GLY A 1 146 ? 18.625 11.93 18.203 1 97.12 146 GLY A CA 1
ATOM 1043 C C . GLY A 1 146 ? 18.688 11.344 16.812 1 97.12 146 GLY A C 1
ATOM 1044 O O . GLY A 1 146 ? 19.422 10.391 16.562 1 97.12 146 GLY A O 1
ATOM 1045 N N . VAL A 1 147 ? 18.047 11.891 15.805 1 98.25 147 VAL A N 1
ATOM 1046 C CA . VAL A 1 147 ? 18 11.32 14.461 1 98.25 147 VAL A CA 1
ATOM 1047 C C . VAL A 1 147 ? 19.172 11.852 13.641 1 98.25 147 VAL A C 1
ATOM 1049 O O . VAL A 1 147 ? 19.406 13.062 13.578 1 98.25 147 VAL A O 1
ATOM 1052 N N . SER A 1 148 ? 20 11.062 13.094 1 98.88 148 SER A N 1
ATOM 1053 C CA . SER A 1 148 ? 20.953 11.414 12.055 1 98.88 148 SER A CA 1
ATOM 1054 C C . SER A 1 148 ? 20.453 11.039 10.672 1 98.88 148 SER A C 1
ATOM 1056 O O . SER A 1 148 ? 20.281 9.852 10.367 1 98.88 148 SER A O 1
ATOM 1058 N N . LEU A 1 149 ? 20.188 12.055 9.883 1 98.69 149 LEU A N 1
ATOM 1059 C CA . LEU A 1 149 ? 19.547 11.891 8.578 1 98.69 149 LEU A CA 1
ATOM 1060 C C . LEU A 1 149 ? 20.547 12.109 7.449 1 98.69 149 LEU A C 1
ATOM 1062 O O . LEU A 1 149 ? 21.266 13.109 7.445 1 98.69 149 LEU A O 1
ATOM 1066 N N . VAL A 1 150 ? 20.672 11.188 6.523 1 98.56 150 VAL A N 1
ATOM 1067 C CA . VAL A 1 150 ? 21.422 11.344 5.281 1 98.56 150 VAL A CA 1
ATOM 1068 C C . VAL A 1 150 ? 20.5 11.086 4.086 1 98.56 150 VAL A C 1
ATOM 1070 O O . VAL A 1 150 ? 19.906 10.016 3.979 1 98.56 150 VAL A O 1
ATOM 1073 N N . THR A 1 151 ? 20.406 12.055 3.223 1 97.31 151 THR A N 1
ATOM 1074 C CA . THR A 1 151 ? 19.5 11.898 2.09 1 97.31 151 THR A CA 1
ATOM 1075 C C . THR A 1 151 ? 20.188 12.312 0.79 1 97.31 151 THR A C 1
ATOM 1077 O O . THR A 1 151 ? 20.953 13.273 0.767 1 97.31 151 THR A O 1
ATOM 1080 N N . HIS A 1 152 ? 19.906 11.57 -0.277 1 94.81 152 HIS A N 1
ATOM 1081 C CA . HIS A 1 152 ? 20.312 11.977 -1.617 1 94.81 152 HIS A CA 1
ATOM 1082 C C . HIS A 1 152 ? 19.391 13.031 -2.186 1 94.81 152 HIS A C 1
ATOM 1084 O O . HIS A 1 152 ? 19.734 13.742 -3.131 1 94.81 152 HIS A O 1
ATOM 1090 N N . SER A 1 153 ? 18.219 13.195 -1.569 1 93.62 153 SER A N 1
ATOM 1091 C CA . SER A 1 153 ? 17.219 14.125 -2.068 1 93.62 153 SER A CA 1
ATOM 1092 C C . SER A 1 153 ? 17.203 15.414 -1.258 1 93.62 153 SER A C 1
ATOM 1094 O O . SER A 1 153 ? 16.875 15.406 -0.067 1 93.62 153 SER A O 1
ATOM 1096 N N . GLY A 1 154 ? 17.484 16.453 -1.967 1 93.75 154 GLY A N 1
ATOM 1097 C CA . GLY A 1 154 ? 17.391 17.75 -1.301 1 93.75 154 GLY A CA 1
ATOM 1098 C C . GLY A 1 154 ? 15.984 18.109 -0.884 1 93.75 154 GLY A C 1
ATOM 1099 O O . GLY A 1 154 ? 15.773 18.672 0.192 1 93.75 154 GLY A O 1
ATOM 1100 N N . SER A 1 155 ? 14.992 17.781 -1.726 1 93.38 155 SER A N 1
ATOM 1101 C CA . SER A 1 155 ? 13.594 18.078 -1.414 1 93.38 155 SER A CA 1
ATOM 1102 C C . SER A 1 155 ? 13.133 17.312 -0.182 1 93.38 155 SER A C 1
ATOM 1104 O O . SER A 1 155 ? 12.453 17.859 0.685 1 93.38 155 SER A O 1
ATOM 1106 N N . ALA A 1 156 ? 13.5 16.062 -0.117 1 95.69 156 ALA A N 1
ATOM 1107 C CA . ALA A 1 156 ? 13.148 15.266 1.054 1 95.69 156 ALA A CA 1
ATOM 1108 C C . ALA A 1 156 ? 13.844 15.797 2.307 1 95.69 156 ALA A C 1
ATOM 1110 O O . ALA A 1 156 ? 13.266 15.773 3.396 1 95.69 156 ALA A O 1
ATOM 1111 N N . PHE A 1 157 ? 15.102 16.25 2.127 1 96.88 157 PHE A N 1
ATOM 1112 C CA . PHE A 1 157 ? 15.844 16.875 3.217 1 96.88 157 PHE A CA 1
ATOM 1113 C C . PHE A 1 157 ? 15.055 18.031 3.824 1 96.88 157 PHE A C 1
ATOM 1115 O O . PHE A 1 157 ? 14.766 18.031 5.023 1 96.88 157 PHE A O 1
ATOM 1122 N N . SER A 1 158 ? 14.625 18.938 3.004 1 95.88 158 SER A N 1
ATOM 1123 C CA . SER A 1 158 ? 13.891 20.109 3.463 1 95.88 158 SER A CA 1
ATOM 1124 C C . SER A 1 158 ? 12.531 19.719 4.043 1 95.88 158 SER A C 1
ATOM 1126 O O . SER A 1 158 ? 12.094 20.297 5.039 1 95.88 158 SER A O 1
ATOM 1128 N N . THR A 1 159 ? 11.914 18.766 3.43 1 96.5 159 THR A N 1
ATOM 1129 C CA . THR A 1 159 ? 10.602 18.312 3.873 1 96.5 159 THR A CA 1
ATOM 1130 C C . THR A 1 159 ? 10.672 17.734 5.281 1 96.5 159 THR A C 1
ATOM 1132 O O . THR A 1 159 ? 9.883 18.109 6.152 1 96.5 159 THR A O 1
ATOM 1135 N N . LEU A 1 160 ? 11.641 16.875 5.512 1 97.12 160 LEU A N 1
ATOM 1136 C CA . LEU A 1 160 ? 11.75 16.203 6.801 1 97.12 160 LEU A CA 1
ATOM 1137 C C . LEU A 1 160 ? 12.141 17.203 7.898 1 97.12 160 LEU A C 1
ATOM 1139 O O . LEU A 1 160 ? 11.664 17.094 9.031 1 97.12 160 LEU A O 1
ATOM 1143 N N . LEU A 1 161 ? 12.984 18.203 7.551 1 96.62 161 LEU A N 1
ATOM 1144 C CA . LEU A 1 161 ? 13.375 19.203 8.539 1 96.62 161 LEU A CA 1
ATOM 1145 C C . LEU A 1 161 ? 12.172 20.047 8.953 1 96.62 161 LEU A C 1
ATOM 1147 O O . LEU A 1 161 ? 12.156 20.609 10.055 1 96.62 161 LEU A O 1
ATOM 1151 N N . ARG A 1 162 ? 11.18 20.078 8.055 1 95.19 162 ARG A N 1
ATOM 1152 C CA . ARG A 1 162 ? 10.031 20.953 8.258 1 95.19 162 ARG A CA 1
ATOM 1153 C C . ARG A 1 162 ? 8.82 20.172 8.758 1 95.19 162 ARG A C 1
ATOM 1155 O O . ARG A 1 162 ? 7.762 20.75 9 1 95.19 162 ARG A O 1
ATOM 1162 N N . ALA A 1 163 ? 8.938 18.875 8.914 1 90.94 163 ALA A N 1
ATOM 1163 C CA . ALA A 1 163 ? 7.789 18 9.164 1 90.94 163 ALA A CA 1
ATOM 1164 C C . ALA A 1 163 ? 7.23 18.234 10.57 1 90.94 163 ALA A C 1
ATOM 1166 O O . ALA A 1 163 ? 6.074 17.891 10.844 1 90.94 163 ALA A O 1
ATOM 1167 N N . ARG A 1 164 ? 7.941 18.766 11.531 1 88.56 164 ARG A N 1
ATOM 1168 C CA . ARG A 1 164 ? 7.516 19.047 12.898 1 88.56 164 ARG A CA 1
ATOM 1169 C C . ARG A 1 164 ? 6.93 17.812 13.562 1 88.56 164 ARG A C 1
ATOM 1171 O O . ARG A 1 164 ? 5.836 17.859 14.125 1 88.56 164 ARG A O 1
ATOM 1178 N N . ARG A 1 165 ? 7.621 16.781 13.422 1 93.19 165 ARG A N 1
ATOM 1179 C CA . ARG A 1 165 ? 7.227 15.508 14.016 1 93.19 165 ARG A CA 1
ATOM 1180 C C . ARG A 1 165 ? 7.879 15.312 15.375 1 93.19 165 ARG A C 1
ATOM 1182 O O . ARG A 1 165 ? 8.602 16.188 15.859 1 93.19 165 ARG A O 1
ATOM 1189 N N . GLY A 1 166 ? 7.648 14.344 16.203 1 88.25 166 GLY A N 1
ATOM 1190 C CA . GLY A 1 166 ? 8.094 14.102 17.562 1 88.25 166 GLY A CA 1
ATOM 1191 C C . GLY A 1 166 ? 9.57 13.789 17.672 1 88.25 166 GLY A C 1
ATOM 1192 O O . GLY A 1 166 ? 10.031 13.25 18.672 1 88.25 166 GLY A O 1
ATOM 1193 N N . PHE A 1 167 ? 10.281 14.141 16.484 1 92.94 167 PHE A N 1
ATOM 1194 C CA . PHE A 1 167 ? 11.719 13.898 16.531 1 92.94 167 PHE A CA 1
ATOM 1195 C C . PHE A 1 167 ? 12.484 15.109 16.031 1 92.94 167 PHE A C 1
ATOM 1197 O O . PHE A 1 167 ? 11.891 16.062 15.516 1 92.94 167 PHE A O 1
ATOM 1204 N N . GLY A 1 168 ? 13.781 15.156 16.375 1 96.12 168 GLY A N 1
ATOM 1205 C CA . GLY A 1 168 ? 14.734 16.156 15.906 1 96.12 168 GLY A CA 1
ATOM 1206 C C . GLY A 1 168 ? 16.031 15.547 15.406 1 96.12 168 GLY A C 1
ATOM 1207 O O . GLY A 1 168 ? 16.172 14.32 15.344 1 96.12 168 GLY A O 1
ATOM 1208 N N . PHE A 1 169 ? 16.984 16.375 15.07 1 97.88 169 PHE A N 1
ATOM 1209 C CA . PHE A 1 169 ? 18.141 15.867 14.336 1 97.88 169 PHE A CA 1
ATOM 1210 C C . PHE A 1 169 ? 19.422 16.094 15.117 1 97.88 169 PHE A C 1
ATOM 1212 O O . PHE A 1 169 ? 19.594 17.141 15.758 1 97.88 169 PHE A O 1
ATOM 1219 N N . ARG A 1 170 ? 20.219 15.039 15.18 1 97.31 170 ARG A N 1
ATOM 1220 C CA . ARG A 1 170 ? 21.609 15.148 15.625 1 97.31 170 ARG A CA 1
ATOM 1221 C C . ARG A 1 170 ? 22.516 15.656 14.5 1 97.31 170 ARG A C 1
ATOM 1223 O O . ARG A 1 170 ? 23.422 16.453 14.742 1 97.31 170 ARG A O 1
ATOM 1230 N N . LEU A 1 171 ? 22.281 15.094 13.375 1 98.19 171 LEU A N 1
ATOM 1231 C CA . LEU A 1 171 ? 22.938 15.398 12.109 1 98.19 171 LEU A CA 1
ATOM 1232 C C . LEU A 1 171 ? 21.953 15.297 10.945 1 98.19 171 LEU A C 1
ATOM 1234 O O . LEU A 1 171 ? 21.125 14.383 10.906 1 98.19 171 LEU A O 1
ATOM 1238 N N . ALA A 1 172 ? 21.938 16.281 10.078 1 98.44 172 ALA A N 1
ATOM 1239 C CA . ALA A 1 172 ? 21.172 16.234 8.836 1 98.44 172 ALA A CA 1
ATOM 1240 C C . ALA A 1 172 ? 22.047 16.562 7.629 1 98.44 172 ALA A C 1
ATOM 1242 O O . ALA A 1 172 ? 22.656 17.641 7.57 1 98.44 172 ALA A O 1
ATOM 1243 N N . VAL A 1 173 ? 22.094 15.625 6.664 1 98.62 173 VAL A N 1
ATOM 1244 C CA . VAL A 1 173 ? 22.984 15.805 5.531 1 98.62 173 VAL A CA 1
ATOM 1245 C C . VAL A 1 173 ? 22.25 15.547 4.227 1 98.62 173 VAL A C 1
ATOM 1247 O O . VAL A 1 173 ? 21.609 14.5 4.066 1 98.62 173 VAL A O 1
ATOM 1250 N N . SER A 1 174 ? 22.219 16.484 3.354 1 97.81 174 SER A N 1
ATOM 1251 C CA . SER A 1 174 ? 21.969 16.25 1.934 1 97.81 174 SER A CA 1
ATOM 1252 C C . SER A 1 174 ? 23.25 15.984 1.177 1 97.81 174 SER A C 1
ATOM 1254 O O . SER A 1 174 ? 23.984 16.906 0.833 1 97.81 174 SER A O 1
ATOM 1256 N N . SER A 1 175 ? 23.453 14.742 0.824 1 96.12 175 SER A N 1
ATOM 1257 C CA . SER A 1 175 ? 24.781 14.344 0.413 1 96.12 175 SER A CA 1
ATOM 1258 C C . SER A 1 175 ? 24.984 14.523 -1.089 1 96.12 175 SER A C 1
ATOM 1260 O O . SER A 1 175 ? 26.109 14.492 -1.582 1 96.12 175 SER A O 1
ATOM 1262 N N . GLY A 1 176 ? 23.891 14.656 -1.85 1 92.31 176 GLY A N 1
ATOM 1263 C CA . GLY A 1 176 ? 23.969 14.93 -3.277 1 92.31 176 GLY A CA 1
ATOM 1264 C C . GLY A 1 176 ? 24.547 13.773 -4.074 1 92.31 176 GLY A C 1
ATOM 1265 O O . GLY A 1 176 ? 24.125 12.633 -3.92 1 92.31 176 GLY A O 1
ATOM 1266 N N . GLN A 1 177 ? 25.5 14.062 -4.965 1 90.88 177 GLN A N 1
ATOM 1267 C CA . GLN A 1 177 ? 26.031 13.086 -5.906 1 90.88 177 GLN A CA 1
ATOM 1268 C C . GLN A 1 177 ? 27.125 12.242 -5.254 1 90.88 177 GLN A C 1
ATOM 1270 O O . GLN A 1 177 ? 27.547 11.227 -5.812 1 90.88 177 GLN A O 1
ATOM 1275 N N . GLU A 1 178 ? 27.531 12.656 -4.145 1 94.19 178 GLU A N 1
ATOM 1276 C CA . GLU A 1 178 ? 28.547 11.906 -3.402 1 94.19 178 GLU A CA 1
ATOM 1277 C C . GLU A 1 178 ? 29.766 11.625 -4.266 1 94.19 178 GLU A C 1
ATOM 1279 O O . GLU A 1 178 ? 30.203 10.477 -4.383 1 94.19 178 GLU A O 1
ATOM 1284 N N . LEU A 1 179 ? 30.375 12.719 -4.691 1 93.06 179 LEU A N 1
ATOM 1285 C CA . LEU A 1 179 ? 31.531 12.594 -5.586 1 93.06 179 LEU A CA 1
ATOM 1286 C C . LEU A 1 179 ? 32.781 12.172 -4.816 1 93.06 179 LEU A C 1
ATOM 1288 O O . LEU A 1 179 ? 33.656 11.523 -5.379 1 93.06 179 LEU A O 1
ATOM 1292 N N . VAL A 1 180 ? 32.844 12.57 -3.52 1 96 180 VAL A N 1
ATOM 1293 C CA . VAL A 1 180 ? 34 12.273 -2.697 1 96 180 VAL A CA 1
ATOM 1294 C C . VAL A 1 180 ? 33.562 11.555 -1.42 1 96 180 VAL A C 1
ATOM 1296 O O . VAL A 1 180 ? 33.906 10.391 -1.207 1 96 180 VAL A O 1
ATOM 1299 N N . THR A 1 181 ? 32.781 12.234 -0.632 1 96.94 181 THR A N 1
ATOM 1300 C CA . THR A 1 181 ? 32.219 11.578 0.529 1 96.94 181 THR A CA 1
ATOM 1301 C C . THR A 1 181 ? 30.891 10.898 0.158 1 96.94 181 THR A C 1
ATOM 1303 O O . THR A 1 181 ? 30.203 11.336 -0.772 1 96.94 181 THR A O 1
ATOM 1306 N N . ASP A 1 182 ? 30.641 9.812 0.828 1 96.25 182 ASP A N 1
ATOM 1307 C CA . ASP A 1 182 ? 29.406 9.094 0.536 1 96.25 182 ASP A CA 1
ATOM 1308 C C . ASP A 1 182 ? 28.656 8.734 1.821 1 96.25 182 ASP A C 1
ATOM 1310 O O . ASP A 1 182 ? 29.078 9.117 2.916 1 96.25 182 ASP A O 1
ATOM 1314 N N . THR A 1 183 ? 27.531 8.148 1.7 1 97.5 183 THR A N 1
ATOM 1315 C CA . THR A 1 183 ? 26.641 7.836 2.807 1 97.5 183 THR A CA 1
ATOM 1316 C C . THR A 1 183 ? 27.359 7.035 3.883 1 97.5 183 THR A C 1
ATOM 1318 O O . THR A 1 183 ? 27.141 7.242 5.078 1 97.5 183 THR A O 1
ATOM 1321 N N . ALA A 1 184 ? 28.25 6.102 3.48 1 97.88 184 ALA A N 1
ATOM 1322 C CA . ALA A 1 184 ? 28.984 5.305 4.461 1 97.88 184 ALA A CA 1
ATOM 1323 C C . ALA A 1 184 ? 29.797 6.199 5.383 1 97.88 184 ALA A C 1
ATOM 1325 O O . ALA A 1 184 ? 29.875 5.961 6.594 1 97.88 184 ALA A O 1
ATOM 1326 N N . ASP A 1 185 ? 30.438 7.246 4.816 1 97.88 185 ASP A N 1
ATOM 1327 C CA . ASP A 1 185 ? 31.219 8.195 5.617 1 97.88 185 ASP A CA 1
ATOM 1328 C C . ASP A 1 185 ? 30.328 8.867 6.672 1 97.88 185 ASP A C 1
ATOM 1330 O O . ASP A 1 185 ? 30.734 8.992 7.828 1 97.88 185 ASP A O 1
ATOM 1334 N N . TYR A 1 186 ? 29.188 9.289 6.25 1 98.44 186 TYR A N 1
ATOM 1335 C CA . TYR A 1 186 ? 28.297 10.023 7.141 1 98.44 186 TYR A CA 1
ATOM 1336 C C . TYR A 1 186 ? 27.734 9.109 8.227 1 98.44 186 TYR A C 1
ATOM 1338 O O . TYR A 1 186 ? 27.594 9.523 9.375 1 98.44 186 TYR A O 1
ATOM 1346 N N . VAL A 1 187 ? 27.391 7.891 7.852 1 98.31 187 VAL A N 1
ATOM 1347 C CA . VAL A 1 187 ? 26.891 6.93 8.828 1 98.31 187 VAL A CA 1
ATOM 1348 C C . VAL A 1 187 ? 27.969 6.625 9.859 1 98.31 187 VAL A C 1
ATOM 1350 O O . VAL A 1 187 ? 27.688 6.555 11.062 1 98.31 187 VAL A O 1
ATOM 1353 N N . GLU A 1 188 ? 29.203 6.441 9.391 1 97.81 188 GLU A N 1
ATOM 1354 C CA . GLU A 1 188 ? 30.297 6.203 10.312 1 97.81 188 GLU A CA 1
ATOM 1355 C C . GLU A 1 188 ? 30.453 7.352 11.305 1 97.81 188 GLU A C 1
ATOM 1357 O O . GLU A 1 188 ? 30.609 7.121 12.508 1 97.81 188 GLU A O 1
ATOM 1362 N N . TYR A 1 189 ? 30.422 8.531 10.82 1 97.94 189 TYR A N 1
ATOM 1363 C CA . TYR A 1 189 ? 30.5 9.711 11.68 1 97.94 189 TYR A CA 1
ATOM 1364 C C . TYR A 1 189 ? 29.344 9.719 12.695 1 97.94 189 TYR A C 1
ATOM 1366 O O . TYR A 1 189 ? 29.562 10 13.875 1 97.94 189 TYR A O 1
ATOM 1374 N N . ALA A 1 190 ? 28.156 9.438 12.25 1 98.25 190 ALA A N 1
ATOM 1375 C CA . ALA A 1 190 ? 26.984 9.422 13.117 1 98.25 190 ALA A CA 1
ATOM 1376 C C . ALA A 1 190 ? 27.125 8.375 14.219 1 98.2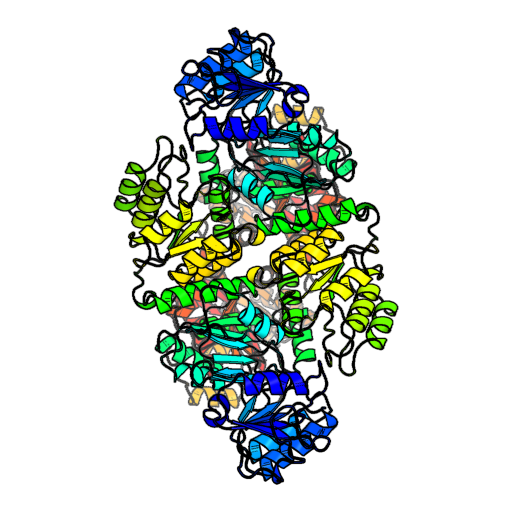5 190 ALA A C 1
ATOM 1378 O O . ALA A 1 190 ? 26.734 8.609 15.359 1 98.25 190 ALA A O 1
ATOM 1379 N N . LEU A 1 191 ? 27.656 7.227 13.875 1 97.62 191 LEU A N 1
ATOM 1380 C CA . LEU A 1 191 ? 27.797 6.133 14.828 1 97.62 191 LEU A CA 1
ATOM 1381 C C . LEU A 1 191 ? 28.812 6.492 15.914 1 97.62 191 LEU A C 1
ATOM 1383 O O . LEU A 1 191 ? 28.734 5.988 17.031 1 97.62 191 LEU A O 1
ATOM 1387 N N . ASP A 1 192 ? 29.734 7.352 15.57 1 96.62 192 ASP A N 1
ATOM 1388 C CA . ASP A 1 192 ? 30.734 7.777 16.547 1 96.62 192 ASP A CA 1
ATOM 1389 C C . ASP A 1 192 ? 30.141 8.758 17.547 1 96.62 192 ASP A C 1
ATOM 1391 O O . ASP A 1 192 ? 30.75 9.016 18.594 1 96.62 192 ASP A O 1
ATOM 1395 N N . ASP A 1 193 ? 29.016 9.297 17.234 1 96.06 193 ASP A N 1
ATOM 1396 C CA . ASP A 1 193 ? 28.297 10.172 18.156 1 96.06 193 ASP A CA 1
ATOM 1397 C C . ASP A 1 193 ? 27.281 9.383 18.969 1 96.06 193 ASP A C 1
ATOM 1399 O O . ASP A 1 193 ? 26.234 8.984 18.469 1 96.06 193 ASP A O 1
ATOM 1403 N N . PRO A 1 194 ? 27.484 9.25 20.25 1 94 194 PRO A N 1
ATOM 1404 C CA . PRO A 1 194 ? 26.562 8.477 21.078 1 94 194 PRO A CA 1
ATOM 1405 C C . PRO A 1 194 ? 25.172 9.109 21.141 1 94 194 PRO A C 1
ATOM 1407 O O . PRO A 1 194 ? 24.219 8.453 21.562 1 94 194 PRO A O 1
ATOM 1410 N N . GLY A 1 195 ? 25.125 10.375 20.75 1 96.12 195 GLY A N 1
ATOM 1411 C CA . GLY A 1 195 ? 23.828 11.031 20.734 1 96.12 195 GLY A CA 1
ATOM 1412 C C . GLY A 1 195 ? 22.953 10.594 19.578 1 96.12 195 GLY A C 1
ATOM 1413 O O . GLY A 1 195 ? 21.75 10.836 19.594 1 96.12 195 GLY A O 1
ATOM 1414 N N . THR A 1 196 ? 23.516 9.953 18.594 1 97.62 196 THR A N 1
ATOM 1415 C CA . THR A 1 196 ? 22.719 9.383 17.516 1 97.62 196 THR A CA 1
ATOM 1416 C C . THR A 1 196 ? 21.906 8.18 18 1 97.62 196 THR A C 1
ATOM 1418 O O . THR A 1 196 ? 22.484 7.18 18.438 1 97.62 196 THR A O 1
ATOM 1421 N N . GLN A 1 197 ? 20.625 8.312 17.906 1 96.62 197 GLN A N 1
ATOM 1422 C CA . GLN A 1 197 ? 19.75 7.27 18.422 1 96.62 197 GLN A CA 1
ATOM 1423 C C . GLN A 1 197 ? 19.125 6.469 17.281 1 96.62 197 GLN A C 1
ATOM 1425 O O . GLN A 1 197 ? 18.828 5.281 17.438 1 96.62 197 GLN A O 1
ATOM 1430 N N . VAL A 1 198 ? 18.797 7.078 16.219 1 98.25 198 VAL A N 1
ATOM 1431 C CA . VAL A 1 198 ? 18.234 6.484 15.016 1 98.25 198 VAL A CA 1
ATOM 1432 C C . VAL A 1 198 ? 18.906 7.094 13.789 1 98.25 198 VAL A C 1
ATOM 1434 O O . VAL A 1 198 ? 19.219 8.289 13.766 1 98.25 198 VAL A O 1
ATOM 1437 N N . ILE A 1 199 ? 19.188 6.293 12.781 1 98.88 199 ILE A N 1
ATOM 1438 C CA . ILE A 1 199 ? 19.75 6.785 11.523 1 98.88 199 ILE A CA 1
ATOM 1439 C C . ILE A 1 199 ? 18.719 6.637 10.406 1 98.88 199 ILE A C 1
ATOM 1441 O O . ILE A 1 199 ? 18.109 5.57 10.25 1 98.88 199 ILE A O 1
ATOM 1445 N N . GLY A 1 200 ? 18.359 7.719 9.758 1 98.75 200 GLY A N 1
ATOM 1446 C CA . GLY A 1 200 ? 17.516 7.703 8.578 1 98.75 200 GLY A CA 1
ATOM 1447 C C . GLY A 1 200 ? 18.281 7.906 7.285 1 98.75 200 GLY A C 1
ATOM 1448 O O . GLY A 1 200 ? 19.094 8.828 7.176 1 98.75 200 GLY A O 1
ATOM 1449 N N . LEU A 1 201 ? 18.078 7.043 6.281 1 98.69 201 LEU A N 1
ATOM 1450 C CA . LEU A 1 201 ? 18.766 7.121 5 1 98.69 201 LEU A CA 1
ATOM 1451 C C . LEU A 1 201 ? 17.766 7.109 3.844 1 98.69 201 LEU A C 1
ATOM 1453 O O . LEU A 1 201 ? 16.938 6.215 3.752 1 98.69 201 LEU A O 1
ATOM 1457 N N . LEU A 1 202 ? 17.781 8.078 3.047 1 97.56 202 LEU A N 1
ATOM 1458 C CA . LEU A 1 202 ? 17.078 8.07 1.767 1 97.56 202 LEU A CA 1
ATOM 1459 C C . LEU A 1 202 ? 18.062 7.949 0.608 1 97.56 202 LEU A C 1
ATOM 1461 O O . LEU A 1 202 ? 18.812 8.883 0.321 1 97.56 202 LEU A O 1
ATOM 1465 N N . LEU A 1 203 ? 18.016 6.801 -0.152 1 96 203 LEU A N 1
ATOM 1466 C CA . LEU A 1 203 ? 19.094 6.461 -1.063 1 96 203 LEU A CA 1
ATOM 1467 C C . LEU A 1 203 ? 18.562 6.168 -2.463 1 96 203 LEU A C 1
ATOM 1469 O O . LEU A 1 203 ? 17.609 5.418 -2.619 1 96 203 LEU A O 1
ATOM 1473 N N . GLU A 1 204 ? 19.25 6.723 -3.461 1 92.31 204 GLU A N 1
ATOM 1474 C CA . GLU A 1 204 ? 19 6.434 -4.871 1 92.31 204 GLU A CA 1
ATOM 1475 C C . GLU A 1 204 ? 19.922 5.344 -5.387 1 92.31 204 GLU A C 1
ATOM 1477 O O . GLU A 1 204 ? 19.578 4.594 -6.297 1 92.31 204 GLU A O 1
ATOM 1482 N N . THR A 1 205 ? 21.109 5.328 -4.832 1 89.25 205 THR A N 1
ATOM 1483 C CA . THR A 1 205 ? 22.172 4.441 -5.27 1 89.25 205 THR A CA 1
ATOM 1484 C C . THR A 1 205 ? 22.984 3.947 -4.074 1 89.25 205 THR A C 1
ATOM 1486 O O . THR A 1 205 ? 23.219 4.695 -3.125 1 89.25 205 THR A O 1
ATOM 1489 N N . PRO A 1 206 ? 23.281 2.643 -4.074 1 86.62 206 PRO A N 1
ATOM 1490 C CA . PRO A 1 206 ? 24.172 2.154 -3.023 1 86.62 206 PRO A CA 1
ATOM 1491 C C . PRO A 1 206 ? 25.641 2.418 -3.33 1 86.62 206 PRO A C 1
ATOM 1493 O O . PRO A 1 206 ? 26.406 1.478 -3.557 1 86.62 206 PRO A O 1
ATOM 1496 N N . ARG A 1 207 ? 26.047 3.637 -3.473 1 83.69 207 ARG A N 1
ATOM 1497 C CA . ARG A 1 207 ? 27.438 3.934 -3.766 1 83.69 207 ARG A CA 1
ATOM 1498 C C . ARG A 1 207 ? 28.375 3.189 -2.816 1 83.69 207 ARG A C 1
ATOM 1500 O O . ARG A 1 207 ? 28.125 3.141 -1.609 1 83.69 207 ARG A O 1
ATOM 1507 N N . ALA A 1 208 ? 29.281 2.529 -3.193 1 88.38 208 ALA A N 1
ATOM 1508 C CA . ALA A 1 208 ? 30.234 1.78 -2.371 1 88.38 208 ALA A CA 1
ATOM 1509 C C . ALA A 1 208 ? 29.5 0.77 -1.485 1 88.38 208 ALA A C 1
ATOM 1511 O O . ALA A 1 208 ? 29.688 0.758 -0.266 1 88.38 208 ALA A O 1
ATOM 1512 N N . ALA A 1 209 ? 28.75 -0.133 -2.012 1 92.19 209 ALA A N 1
ATOM 1513 C CA . ALA A 1 209 ? 27.844 -1.052 -1.333 1 92.19 209 ALA A CA 1
ATOM 1514 C C . ALA A 1 209 ? 28.562 -1.837 -0.243 1 92.19 209 ALA A C 1
ATOM 1516 O O . ALA A 1 209 ? 28.047 -2.004 0.861 1 92.19 209 ALA A O 1
ATOM 1517 N N . PRO A 1 210 ? 29.844 -2.271 -0.458 1 91.62 210 PRO A N 1
ATOM 1518 C CA . PRO A 1 210 ? 30.516 -3.014 0.607 1 91.62 210 PRO A CA 1
ATOM 1519 C C . PRO A 1 210 ? 30.766 -2.17 1.856 1 91.62 210 PRO A C 1
ATOM 1521 O O . PRO A 1 210 ? 30.562 -2.646 2.977 1 91.62 210 PRO A O 1
ATOM 1524 N N . ARG A 1 211 ? 31.172 -0.875 1.685 1 95.44 211 ARG A N 1
ATOM 1525 C CA . ARG A 1 211 ? 31.391 0.008 2.826 1 95.44 211 ARG A CA 1
ATOM 1526 C C . ARG A 1 211 ? 30.078 0.309 3.547 1 95.44 211 ARG A C 1
ATOM 1528 O O . ARG A 1 211 ? 30.031 0.32 4.777 1 95.44 211 ARG A O 1
ATOM 1535 N N . LEU A 1 212 ? 29.094 0.588 2.748 1 96.44 212 LEU A N 1
ATOM 1536 C CA . LEU A 1 212 ? 27.781 0.854 3.328 1 96.44 212 LEU A CA 1
ATOM 1537 C C . LEU A 1 212 ? 27.281 -0.341 4.141 1 96.44 212 LEU A C 1
ATOM 1539 O O . LEU A 1 212 ? 26.766 -0.175 5.242 1 96.44 212 LEU A O 1
ATOM 1543 N N . ARG A 1 213 ? 27.453 -1.532 3.588 1 95.06 213 ARG A N 1
ATOM 1544 C CA . ARG A 1 213 ? 27.078 -2.752 4.297 1 95.06 213 ARG A CA 1
ATOM 1545 C C . ARG A 1 213 ? 27.781 -2.85 5.641 1 95.06 213 ARG A C 1
ATOM 1547 O O . ARG A 1 213 ? 27.156 -3.168 6.656 1 95.06 213 ARG A O 1
ATOM 1554 N N . ASN A 1 214 ? 29.062 -2.584 5.641 1 95.12 214 ASN A N 1
ATOM 1555 C CA . ASN A 1 214 ? 29.875 -2.693 6.852 1 95.12 214 ASN A CA 1
ATOM 1556 C C . ASN A 1 214 ? 29.375 -1.734 7.934 1 95.12 214 ASN A C 1
ATOM 1558 O O . ASN A 1 214 ? 29.219 -2.129 9.094 1 95.12 214 ASN A O 1
ATOM 1562 N N . VAL A 1 215 ? 29.125 -0.507 7.586 1 97.44 215 VAL A N 1
ATOM 1563 C CA . VAL A 1 215 ? 28.75 0.479 8.586 1 97.44 215 VAL A CA 1
ATOM 1564 C C . VAL A 1 215 ? 27.328 0.189 9.078 1 97.44 215 VAL A C 1
ATOM 1566 O O . VAL A 1 215 ? 27 0.439 10.242 1 97.44 215 VAL A O 1
ATOM 1569 N N . LEU A 1 216 ? 26.469 -0.318 8.227 1 97.5 216 LEU A N 1
ATOM 1570 C CA . LEU A 1 216 ? 25.109 -0.679 8.648 1 97.5 216 LEU A CA 1
ATOM 1571 C C . LEU A 1 216 ? 25.141 -1.873 9.594 1 97.5 216 LEU A C 1
ATOM 1573 O O . LEU A 1 216 ? 24.359 -1.938 10.539 1 97.5 216 LEU A O 1
ATOM 1577 N N . ARG A 1 217 ? 26.016 -2.812 9.336 1 96.06 217 ARG A N 1
ATOM 1578 C CA . ARG A 1 217 ? 26.188 -3.926 10.266 1 96.06 217 ARG A CA 1
ATOM 1579 C C . ARG A 1 217 ? 26.703 -3.439 11.617 1 96.06 217 ARG A C 1
ATOM 1581 O O . ARG A 1 217 ? 26.297 -3.953 12.664 1 96.06 217 ARG A O 1
ATOM 1588 N N . GLN A 1 218 ? 27.609 -2.49 11.586 1 96.75 218 GLN A N 1
ATOM 1589 C CA . GLN A 1 218 ? 28.078 -1.889 12.836 1 96.75 218 GLN A CA 1
ATOM 1590 C C . GLN A 1 218 ? 26.922 -1.245 13.602 1 96.75 218 GLN A C 1
ATOM 1592 O O . GLN A 1 218 ? 26.844 -1.363 14.82 1 96.75 218 GLN A O 1
ATOM 1597 N N . ALA A 1 219 ? 26.047 -0.541 12.883 1 97.69 219 ALA A N 1
ATOM 1598 C CA . ALA A 1 219 ? 24.875 0.047 13.516 1 97.69 219 ALA A CA 1
ATOM 1599 C C . ALA A 1 219 ? 24.016 -1.024 14.188 1 97.69 219 ALA A C 1
ATOM 1601 O O . ALA A 1 219 ? 23.578 -0.844 15.328 1 97.69 219 ALA A O 1
ATOM 1602 N N . ALA A 1 220 ? 23.797 -2.107 13.477 1 95.75 220 ALA A N 1
ATOM 1603 C CA . ALA A 1 220 ? 23.016 -3.215 14.031 1 95.75 220 ALA A CA 1
ATOM 1604 C C . ALA A 1 220 ? 23.688 -3.775 15.289 1 95.75 220 ALA A C 1
ATOM 1606 O O . ALA A 1 220 ? 23.016 -4.039 16.281 1 95.75 220 ALA A O 1
ATOM 1607 N N . GLU A 1 221 ? 25 -3.961 15.25 1 93.75 221 GLU A N 1
ATOM 1608 C CA . GLU A 1 221 ? 25.75 -4.477 16.391 1 93.75 221 GLU A CA 1
ATOM 1609 C C . GLU A 1 221 ? 25.625 -3.555 17.594 1 93.75 221 GLU A C 1
ATOM 1611 O O . GLU A 1 221 ? 25.625 -4.016 18.734 1 93.75 221 GLU A O 1
ATOM 1616 N N . ARG A 1 222 ? 25.562 -2.311 17.328 1 93.88 222 ARG A N 1
ATOM 1617 C CA . ARG A 1 222 ? 25.5 -1.313 18.391 1 93.88 222 ARG A CA 1
ATOM 1618 C C . ARG A 1 222 ? 24.062 -1.015 18.781 1 93.88 222 ARG A C 1
ATOM 1620 O O . ARG A 1 222 ? 23.797 -0.117 19.578 1 93.88 222 ARG A O 1
ATOM 1627 N N . ASP A 1 223 ? 23.109 -1.698 18.172 1 93.06 223 ASP A N 1
ATOM 1628 C CA . ASP A 1 223 ? 21.672 -1.564 18.438 1 93.06 223 ASP A CA 1
ATOM 1629 C C . ASP A 1 223 ? 21.188 -0.159 18.094 1 93.06 223 ASP A C 1
ATOM 1631 O O . ASP A 1 223 ? 20.422 0.437 18.844 1 93.06 223 ASP A O 1
ATOM 1635 N N . VAL A 1 224 ? 21.766 0.444 17.078 1 96.81 224 VAL A N 1
ATOM 1636 C CA . VAL A 1 224 ? 21.266 1.698 16.531 1 96.81 224 VAL A CA 1
ATOM 1637 C C . VAL A 1 224 ? 20.375 1.414 15.312 1 96.81 224 VAL A C 1
ATOM 1639 O O . VAL A 1 224 ? 20.859 0.998 14.266 1 96.81 224 VAL A O 1
ATOM 1642 N N . PRO A 1 225 ? 19.078 1.647 15.469 1 97.56 225 PRO A N 1
ATOM 1643 C CA . PRO A 1 225 ? 18.188 1.378 14.328 1 97.56 225 PRO A CA 1
ATOM 1644 C C . PRO A 1 225 ? 18.516 2.252 13.117 1 97.56 225 PRO A C 1
ATOM 1646 O O . PRO A 1 225 ? 18.828 3.438 13.266 1 97.56 225 PRO A O 1
ATOM 1649 N N . VAL A 1 226 ? 18.516 1.649 11.93 1 98.75 226 VAL A N 1
ATOM 1650 C CA . VAL A 1 226 ? 18.656 2.357 10.664 1 98.75 226 VAL A CA 1
ATOM 1651 C C . VAL A 1 226 ? 17.406 2.168 9.82 1 98.75 226 VAL A C 1
ATOM 1653 O O . VAL A 1 226 ? 16.984 1.035 9.562 1 98.75 226 VAL A O 1
ATOM 1656 N N . VAL A 1 227 ? 16.75 3.236 9.469 1 98.81 227 VAL A N 1
ATOM 1657 C CA . VAL A 1 227 ? 15.586 3.232 8.586 1 98.81 227 VAL A CA 1
ATOM 1658 C C . VAL A 1 227 ? 15.992 3.709 7.191 1 98.81 227 VAL A C 1
ATOM 1660 O O . VAL A 1 227 ? 16.547 4.797 7.039 1 98.81 227 VAL A O 1
ATOM 1663 N N . ILE A 1 228 ? 15.711 2.926 6.145 1 98.56 228 ILE A N 1
ATOM 1664 C CA . ILE A 1 228 ? 16.156 3.24 4.789 1 98.56 228 ILE A CA 1
ATOM 1665 C C . ILE A 1 228 ? 14.945 3.359 3.865 1 98.56 228 ILE A C 1
ATOM 1667 O O . ILE A 1 228 ? 14.055 2.508 3.885 1 98.56 228 ILE A O 1
ATOM 1671 N N . LEU A 1 229 ? 14.836 4.402 3.166 1 98 229 LEU A N 1
ATOM 1672 C CA . LEU A 1 229 ? 13.969 4.551 2.004 1 98 229 LEU A CA 1
ATOM 1673 C C . LEU A 1 229 ? 14.781 4.551 0.713 1 98 229 LEU A C 1
ATOM 1675 O O . LEU A 1 229 ? 15.672 5.383 0.537 1 98 229 LEU A O 1
ATOM 1679 N N . THR A 1 230 ? 14.484 3.627 -0.142 1 95.19 230 THR A N 1
ATOM 1680 C CA . THR A 1 230 ? 15.203 3.523 -1.408 1 95.19 230 THR A CA 1
ATOM 1681 C C . THR A 1 230 ? 14.336 4.016 -2.562 1 95.19 230 THR A C 1
ATOM 1683 O O . THR A 1 230 ? 13.109 3.93 -2.502 1 95.19 230 THR A O 1
ATOM 1686 N N . VAL A 1 231 ? 15.039 4.539 -3.57 1 93.12 231 VAL A N 1
ATOM 1687 C CA . VAL A 1 231 ? 14.359 5.121 -4.723 1 93.12 231 VAL A CA 1
ATOM 1688 C C . VAL A 1 231 ? 14.906 4.512 -6.012 1 93.12 231 VAL A C 1
ATOM 1690 O O . VAL A 1 231 ? 16.094 4.176 -6.094 1 93.12 231 VAL A O 1
ATOM 1693 N N . GLY A 1 232 ? 13.992 4.348 -7.012 1 92 232 GLY A N 1
ATOM 1694 C CA . GLY A 1 232 ? 14.422 3.889 -8.328 1 92 232 GLY A CA 1
ATOM 1695 C C . GLY A 1 232 ? 14.391 2.379 -8.469 1 92 232 GLY A C 1
ATOM 1696 O O . GLY A 1 232 ? 15.203 1.806 -9.203 1 92 232 GLY A O 1
ATOM 1697 N N . GLY A 1 233 ? 13.508 1.791 -7.73 1 90.44 233 GLY A N 1
ATOM 1698 C CA . GLY A 1 233 ? 13.461 0.338 -7.73 1 90.44 233 GLY A CA 1
ATOM 1699 C C . GLY A 1 233 ? 12.672 -0.234 -8.898 1 90.44 233 GLY A C 1
ATOM 1700 O O . GLY A 1 233 ? 12.859 -1.396 -9.266 1 90.44 233 GLY A O 1
ATOM 1701 N N . SER A 1 234 ? 11.797 0.532 -9.484 1 91.75 234 SER A N 1
ATOM 1702 C CA . SER A 1 234 ? 11.008 0.119 -10.648 1 91.75 234 SER A CA 1
ATOM 1703 C C . SER A 1 234 ? 11.781 0.337 -11.945 1 91.75 234 SER A C 1
ATOM 1705 O O . SER A 1 234 ? 12.781 1.055 -11.961 1 91.75 234 SER A O 1
ATOM 1707 N N . PRO A 1 235 ? 11.289 -0.325 -13.102 1 86.44 235 PRO A N 1
ATOM 1708 C CA . PRO A 1 235 ? 11.969 -0.091 -14.375 1 86.44 235 PRO A CA 1
ATOM 1709 C C . PRO A 1 235 ? 12.023 1.389 -14.75 1 86.44 235 PRO A C 1
ATOM 1711 O O . PRO A 1 235 ? 13.102 1.91 -15.062 1 86.44 235 PRO A O 1
ATOM 1714 N N . ARG A 1 236 ? 10.961 2.09 -14.625 1 87.19 236 ARG A N 1
ATOM 1715 C CA . ARG A 1 236 ? 10.93 3.521 -14.914 1 87.19 236 ARG A CA 1
ATOM 1716 C C . ARG A 1 236 ? 11.742 4.305 -13.883 1 87.19 236 ARG A C 1
ATOM 1718 O O . ARG A 1 236 ? 12.477 5.23 -14.242 1 87.19 236 ARG A O 1
ATOM 1725 N N . GLY A 1 237 ? 11.594 3.973 -12.625 1 87.06 237 GLY A N 1
ATOM 1726 C CA . GLY A 1 237 ? 12.375 4.617 -11.578 1 87.06 237 GLY A CA 1
ATOM 1727 C C . GLY A 1 237 ? 13.867 4.465 -11.773 1 87.06 237 GLY A C 1
ATOM 1728 O O . GLY A 1 237 ? 14.625 5.422 -11.594 1 87.06 237 GLY A O 1
ATOM 1729 N N . ARG A 1 238 ? 14.312 3.305 -12.156 1 86.81 238 ARG A N 1
ATOM 1730 C CA . ARG A 1 238 ? 15.734 3.033 -12.367 1 86.81 238 ARG A CA 1
ATOM 1731 C C . ARG A 1 238 ? 16.281 3.883 -13.508 1 86.81 238 ARG A C 1
ATOM 1733 O O . ARG A 1 238 ? 17.391 4.434 -13.398 1 86.81 238 ARG A O 1
ATOM 1740 N N . ALA A 1 239 ? 15.562 3.998 -14.547 1 83.81 239 ALA A N 1
ATOM 1741 C CA . ALA A 1 239 ? 15.969 4.836 -15.68 1 83.81 239 ALA A CA 1
ATOM 1742 C C . ALA A 1 239 ? 16.094 6.297 -15.25 1 83.81 239 ALA A C 1
ATOM 1744 O O . ALA A 1 239 ? 17.031 6.988 -15.68 1 83.81 239 ALA A O 1
ATOM 1745 N N . MET A 1 240 ? 15.289 6.711 -14.406 1 83.06 240 MET A N 1
ATOM 1746 C CA . MET A 1 240 ? 15.273 8.102 -13.961 1 83.06 240 MET A CA 1
ATOM 1747 C C . MET A 1 240 ? 16.453 8.383 -13.039 1 83.06 240 MET A C 1
ATOM 1749 O O . MET A 1 240 ? 17.078 9.445 -13.133 1 83.06 240 MET A O 1
ATOM 1753 N N . VAL A 1 241 ? 16.734 7.465 -12.164 1 79.25 241 VAL A N 1
ATOM 1754 C CA . VAL A 1 241 ? 17.875 7.621 -11.281 1 79.25 241 VAL A CA 1
ATOM 1755 C C . VAL A 1 241 ? 19.156 7.668 -12.109 1 79.25 241 VAL A C 1
ATOM 1757 O O . VAL A 1 241 ? 20.047 8.5 -11.852 1 79.25 241 VAL A O 1
ATOM 1760 N N . ALA A 1 242 ? 19.281 6.793 -13.055 1 78 242 ALA A N 1
ATOM 1761 C CA . ALA A 1 242 ? 20.438 6.785 -13.93 1 78 242 ALA A CA 1
ATOM 1762 C C . ALA A 1 242 ? 20.609 8.133 -14.617 1 78 242 ALA A C 1
ATOM 1764 O O . ALA A 1 242 ? 21.719 8.672 -14.68 1 78 242 ALA A O 1
ATOM 1765 N N . ALA A 1 243 ? 19.562 8.719 -15.016 1 73.06 243 ALA A N 1
ATOM 1766 C CA . ALA A 1 243 ? 19.594 10 -15.719 1 73.06 243 ALA A CA 1
ATOM 1767 C C . ALA A 1 243 ? 19.906 11.148 -14.758 1 73.06 243 ALA A C 1
ATOM 1769 O O . ALA A 1 243 ? 20.625 12.086 -15.117 1 73.06 243 ALA A O 1
ATOM 1770 N N . HIS A 1 244 ? 19.422 11.023 -13.609 1 73.25 244 HIS A N 1
ATOM 1771 C CA . HIS A 1 244 ? 19.5 12.094 -12.625 1 73.25 244 HIS A CA 1
ATOM 1772 C C . HIS A 1 244 ? 20.875 12.109 -11.945 1 73.25 244 HIS A C 1
ATOM 1774 O O . HIS A 1 244 ? 21.469 13.172 -11.766 1 73.25 244 HIS A O 1
ATOM 1780 N N . SER A 1 245 ? 21.359 10.906 -11.578 1 68.25 245 SER A N 1
ATOM 1781 C CA . SER A 1 245 ? 22.562 10.875 -10.766 1 68.25 245 SER A CA 1
ATOM 1782 C C . SER A 1 245 ? 23.734 10.281 -11.539 1 68.25 245 SER A C 1
ATOM 1784 O O . SER A 1 245 ? 24.891 10.367 -11.094 1 68.25 245 SER A O 1
ATOM 1786 N N . GLY A 1 246 ? 23.484 9.75 -12.656 1 65.31 246 GLY A N 1
ATOM 1787 C CA . GLY A 1 246 ? 24.531 9.078 -13.406 1 65.31 246 GLY A CA 1
ATOM 1788 C C . GLY A 1 246 ? 24.984 7.781 -12.773 1 65.31 246 GLY A C 1
ATOM 1789 O O . GLY A 1 246 ? 25.984 7.191 -13.195 1 65.31 246 GLY A O 1
ATOM 1790 N N . ALA A 1 247 ? 24.297 7.406 -11.758 1 69 247 ALA A N 1
ATOM 1791 C CA . ALA A 1 247 ? 24.719 6.215 -11.031 1 69 247 ALA A CA 1
ATOM 1792 C C . ALA A 1 247 ? 23.734 5.062 -11.25 1 69 247 ALA A C 1
ATOM 1794 O O . ALA A 1 247 ? 22.625 5.27 -11.734 1 69 247 ALA A O 1
ATOM 1795 N N . LEU A 1 248 ? 24.297 3.818 -10.992 1 70.88 248 LEU A N 1
ATOM 1796 C CA . LEU A 1 248 ? 23.5 2.605 -11.078 1 70.88 248 LEU A CA 1
ATOM 1797 C C . LEU A 1 248 ? 22.484 2.537 -9.945 1 70.88 248 LEU A C 1
ATOM 1799 O O . LEU A 1 248 ? 22.844 2.686 -8.773 1 70.88 248 LEU A O 1
ATOM 1803 N N . ALA A 1 249 ? 21.188 2.371 -10.352 1 73.56 249 ALA A N 1
ATOM 1804 C CA . ALA A 1 249 ? 20.156 2.188 -9.328 1 73.56 249 ALA A CA 1
ATOM 1805 C C . ALA A 1 249 ? 20.016 0.716 -8.953 1 73.56 249 ALA A C 1
ATOM 1807 O O . ALA A 1 249 ? 20.172 -0.166 -9.805 1 73.56 249 ALA A O 1
ATOM 1808 N N . GLY A 1 250 ? 19.875 0.432 -7.695 1 75 250 GLY A N 1
ATOM 1809 C CA . GLY A 1 250 ? 19.5 -0.914 -7.297 1 75 250 GLY A CA 1
ATOM 1810 C C . GLY A 1 250 ? 18.031 -1.227 -7.562 1 75 250 GLY A C 1
ATOM 1811 O O . GLY A 1 250 ? 17.172 -0.365 -7.395 1 75 250 GLY A O 1
ATOM 1812 N N . ASP A 1 251 ? 17.844 -2.426 -8.055 1 86.62 251 ASP A N 1
ATOM 1813 C CA . ASP A 1 251 ? 16.438 -2.807 -8.211 1 86.62 251 ASP A CA 1
ATOM 1814 C C . ASP A 1 251 ? 15.805 -3.125 -6.855 1 86.62 251 ASP A C 1
ATOM 1816 O O . ASP A 1 251 ? 16.5 -3.312 -5.863 1 86.62 251 ASP A O 1
ATOM 1820 N N . ALA A 1 252 ? 14.484 -3.125 -6.793 1 90.75 252 ALA A N 1
ATOM 1821 C CA . ALA A 1 252 ? 13.742 -3.283 -5.547 1 90.75 252 ALA A CA 1
ATOM 1822 C C . ALA A 1 252 ? 14.164 -4.555 -4.816 1 90.75 252 ALA A C 1
ATOM 1824 O O . ALA A 1 252 ? 14.336 -4.547 -3.594 1 90.75 252 ALA A O 1
ATOM 1825 N N . ALA A 1 253 ? 14.336 -5.633 -5.523 1 91.5 253 ALA A N 1
ATOM 1826 C CA . ALA A 1 253 ? 14.703 -6.906 -4.91 1 91.5 253 ALA A CA 1
ATOM 1827 C C . ALA A 1 253 ? 16.109 -6.84 -4.32 1 91.5 253 ALA A C 1
ATOM 1829 O O . ALA A 1 253 ? 16.359 -7.387 -3.246 1 91.5 253 ALA A O 1
ATOM 1830 N N . GLY A 1 254 ? 17.016 -6.219 -5.035 1 93.5 254 GLY A N 1
ATOM 1831 C CA . GLY A 1 254 ? 18.359 -6.039 -4.531 1 93.5 254 GLY A CA 1
ATOM 1832 C C . GLY A 1 254 ? 18.422 -5.215 -3.258 1 93.5 254 GLY A C 1
ATOM 1833 O O . GLY A 1 254 ? 19.094 -5.586 -2.301 1 93.5 254 GLY A O 1
ATOM 1834 N N . TRP A 1 255 ? 17.688 -4.109 -3.225 1 94.81 255 TRP A N 1
ATOM 1835 C CA . TRP A 1 255 ? 17.625 -3.275 -2.031 1 94.81 255 TRP A CA 1
ATOM 1836 C C . TRP A 1 255 ? 17.031 -4.043 -0.858 1 94.81 255 TRP A C 1
ATOM 1838 O O . TRP A 1 255 ? 17.5 -3.922 0.276 1 94.81 255 TRP A O 1
ATOM 1848 N N . ALA A 1 256 ? 15.984 -4.777 -1.156 1 95 256 ALA A N 1
ATOM 1849 C CA . ALA A 1 256 ? 15.359 -5.574 -0.1 1 95 256 ALA A CA 1
ATOM 1850 C C . ALA A 1 256 ? 16.359 -6.57 0.491 1 95 256 ALA A C 1
ATOM 1852 O O . ALA A 1 256 ? 16.453 -6.703 1.713 1 95 256 ALA A O 1
ATOM 1853 N N . ALA A 1 257 ? 17.078 -7.273 -0.363 1 94.88 257 ALA A N 1
ATOM 1854 C CA . ALA A 1 257 ? 18.094 -8.227 0.071 1 94.88 257 ALA A CA 1
ATOM 1855 C C . ALA A 1 257 ? 19.188 -7.527 0.878 1 94.88 257 ALA A C 1
ATOM 1857 O O . ALA A 1 257 ? 19.609 -8.031 1.922 1 94.88 257 ALA A O 1
ATOM 1858 N N . PHE A 1 258 ? 19.625 -6.375 0.394 1 95.44 258 PHE A N 1
ATOM 1859 C CA . PHE A 1 258 ? 20.672 -5.602 1.036 1 95.44 258 PHE A CA 1
ATOM 1860 C C . PHE A 1 258 ? 20.266 -5.172 2.438 1 95.44 258 PHE A C 1
ATOM 1862 O O . PHE A 1 258 ? 21.016 -5.359 3.398 1 95.44 258 PHE A O 1
ATOM 1869 N N . CYS A 1 259 ? 19.047 -4.617 2.611 1 96.62 259 CYS A N 1
ATOM 1870 C CA . CYS A 1 259 ? 18.562 -4.188 3.916 1 96.62 259 CYS A CA 1
ATOM 1871 C C . CYS A 1 259 ? 18.422 -5.375 4.863 1 96.62 259 CYS A C 1
ATOM 1873 O O . CYS A 1 259 ? 18.828 -5.293 6.027 1 96.62 259 CYS A O 1
ATOM 1875 N N . ALA A 1 260 ? 17.891 -6.477 4.344 1 94.44 260 ALA A N 1
ATOM 1876 C CA . ALA A 1 260 ? 17.75 -7.672 5.168 1 94.44 260 ALA A CA 1
ATOM 1877 C C . ALA A 1 260 ? 19.094 -8.164 5.68 1 94.44 260 ALA A C 1
ATOM 1879 O O . ALA A 1 260 ? 19.203 -8.664 6.801 1 94.44 260 ALA A O 1
ATOM 1880 N N . SER A 1 261 ? 20.125 -8.008 4.902 1 93.88 261 SER A N 1
ATOM 1881 C CA . SER A 1 261 ? 21.453 -8.508 5.254 1 93.88 261 SER A CA 1
ATOM 1882 C C . SER A 1 261 ? 22.141 -7.594 6.262 1 93.88 261 SER A C 1
ATOM 1884 O O . SER A 1 261 ? 23.172 -7.957 6.836 1 93.88 261 SER A O 1
ATOM 1886 N N . THR A 1 262 ? 21.625 -6.402 6.496 1 95.94 262 THR A N 1
ATOM 1887 C CA . THR A 1 262 ? 22.312 -5.43 7.328 1 95.94 262 THR A CA 1
ATOM 1888 C C . THR A 1 262 ? 21.5 -5.098 8.57 1 95.94 262 THR A C 1
ATOM 1890 O O . THR A 1 262 ? 21.969 -4.359 9.445 1 95.94 262 THR A O 1
ATOM 1893 N N . GLY A 1 263 ? 20.281 -5.602 8.648 1 95.69 263 GLY A N 1
ATOM 1894 C CA . GLY A 1 263 ? 19.422 -5.32 9.781 1 95.69 263 GLY A CA 1
ATOM 1895 C C . GLY A 1 263 ? 18.719 -3.979 9.68 1 95.69 263 GLY A C 1
ATOM 1896 O O . GLY A 1 263 ? 18.125 -3.51 10.656 1 95.69 263 GLY A O 1
ATOM 1897 N N . ALA A 1 264 ? 18.828 -3.326 8.539 1 97.88 264 ALA A N 1
ATOM 1898 C CA . ALA A 1 264 ? 18.172 -2.037 8.328 1 97.88 264 ALA A CA 1
ATOM 1899 C C . ALA A 1 264 ? 16.688 -2.215 8.062 1 97.88 264 ALA A C 1
ATOM 1901 O O . ALA A 1 264 ? 16.266 -3.207 7.457 1 97.88 264 ALA A O 1
ATOM 1902 N N . VAL A 1 265 ? 15.852 -1.296 8.555 1 98.12 265 VAL A N 1
ATOM 1903 C CA . VAL A 1 265 ? 14.414 -1.259 8.305 1 98.12 265 VAL A CA 1
ATOM 1904 C C . VAL A 1 265 ? 14.141 -0.584 6.961 1 98.12 265 VAL A C 1
ATOM 1906 O O . VAL A 1 265 ? 14.484 0.585 6.766 1 98.12 265 VAL A O 1
ATOM 1909 N N . ARG A 1 266 ? 13.617 -1.302 6.051 1 97.56 266 ARG A N 1
ATOM 1910 C CA . ARG A 1 266 ? 13.312 -0.755 4.734 1 97.56 266 ARG A CA 1
ATOM 1911 C C . ARG A 1 266 ? 11.891 -0.2 4.688 1 97.56 266 ARG A C 1
ATOM 1913 O O . ARG A 1 266 ? 10.953 -0.852 5.145 1 97.56 266 ARG A O 1
ATOM 1920 N N . THR A 1 267 ? 11.695 1.009 4.211 1 97.88 267 THR A N 1
ATOM 1921 C CA . THR A 1 267 ? 10.391 1.628 4.012 1 97.88 267 THR A CA 1
ATOM 1922 C C . THR A 1 267 ? 10.117 1.838 2.525 1 97.88 267 THR A C 1
ATOM 1924 O O . THR A 1 267 ? 11.023 1.743 1.7 1 97.88 267 THR A O 1
ATOM 1927 N N . THR A 1 268 ? 8.867 2.162 2.131 1 95.19 268 THR A N 1
ATOM 1928 C CA . THR A 1 268 ? 8.492 2.107 0.724 1 95.19 268 THR A CA 1
ATOM 1929 C C . THR A 1 268 ? 8.117 3.494 0.208 1 95.19 268 THR A C 1
ATOM 1931 O O . THR A 1 268 ? 8.047 3.713 -1.003 1 95.19 268 THR A O 1
ATOM 1934 N N . ASP A 1 269 ? 7.812 4.375 1.045 1 96.44 269 ASP A N 1
ATOM 1935 C CA . ASP A 1 269 ? 7.551 5.758 0.648 1 96.44 269 ASP A CA 1
ATOM 1936 C C . ASP A 1 269 ? 7.887 6.727 1.779 1 96.44 269 ASP A C 1
ATOM 1938 O O . ASP A 1 269 ? 8.297 6.305 2.863 1 96.44 269 ASP A O 1
ATOM 1942 N N . LEU A 1 270 ? 7.797 7.957 1.52 1 97.25 270 LEU A N 1
ATOM 1943 C CA . LEU A 1 270 ? 8.289 8.977 2.438 1 97.25 270 LEU A CA 1
ATOM 1944 C C . LEU A 1 270 ? 7.398 9.07 3.672 1 97.25 270 LEU A C 1
ATOM 1946 O O . LEU A 1 270 ? 7.871 9.398 4.762 1 97.25 270 LEU A O 1
ATOM 1950 N N . THR A 1 271 ? 6.074 8.789 3.57 1 97.06 271 THR A N 1
ATOM 1951 C CA . THR A 1 271 ? 5.18 8.789 4.723 1 97.06 271 THR A CA 1
ATOM 1952 C C . THR A 1 271 ? 5.555 7.68 5.699 1 97.06 271 THR A C 1
ATOM 1954 O O . THR A 1 271 ? 5.672 7.918 6.902 1 97.06 271 THR A O 1
ATOM 1957 N N . GLU A 1 272 ? 5.695 6.453 5.156 1 97.81 272 GLU A N 1
ATOM 1958 C CA . GLU A 1 272 ? 6.133 5.324 5.969 1 97.81 272 GLU A CA 1
ATOM 1959 C C . GLU A 1 272 ? 7.492 5.598 6.609 1 97.81 272 GLU A C 1
ATOM 1961 O O . GLU A 1 272 ? 7.715 5.262 7.777 1 97.81 272 GLU A O 1
ATOM 1966 N N . PHE A 1 273 ? 8.367 6.203 5.844 1 98.44 273 PHE A N 1
ATOM 1967 C CA . PHE A 1 273 ? 9.688 6.574 6.332 1 98.44 273 PHE A CA 1
ATOM 1968 C C . PHE A 1 273 ? 9.578 7.516 7.527 1 98.44 273 PHE A C 1
ATOM 1970 O O . PHE A 1 273 ? 10.203 7.285 8.562 1 98.44 273 PHE A O 1
ATOM 1977 N N . THR A 1 274 ? 8.766 8.508 7.469 1 98.25 274 THR A N 1
ATOM 1978 C CA . THR A 1 274 ? 8.617 9.539 8.492 1 98.25 274 THR A CA 1
ATOM 1979 C C . THR A 1 274 ? 7.941 8.961 9.734 1 98.25 274 THR A C 1
ATOM 1981 O O . THR A 1 274 ? 8.398 9.203 10.859 1 98.25 274 THR A O 1
ATOM 1984 N N . ASP A 1 275 ? 6.844 8.164 9.578 1 98.38 275 ASP A N 1
ATOM 1985 C CA . ASP A 1 275 ? 6.172 7.527 10.703 1 98.38 275 ASP A CA 1
ATOM 1986 C C . ASP A 1 275 ? 7.113 6.586 11.453 1 98.38 275 ASP A C 1
ATOM 1988 O O . ASP A 1 275 ? 7.117 6.547 12.68 1 98.38 275 ASP A O 1
ATOM 1992 N N . THR A 1 276 ? 7.91 5.84 10.672 1 98.62 276 THR A N 1
ATOM 1993 C CA . THR A 1 276 ? 8.844 4.895 11.273 1 98.62 276 THR A CA 1
ATOM 1994 C C . THR A 1 276 ? 9.922 5.633 12.055 1 98.62 276 THR A C 1
ATOM 1996 O O . THR A 1 276 ? 10.227 5.27 13.195 1 98.62 276 THR A O 1
ATOM 1999 N N . LEU A 1 277 ? 10.484 6.707 11.477 1 98.38 277 LEU A N 1
ATOM 2000 C CA . LEU A 1 277 ? 11.484 7.504 12.172 1 98.38 277 LEU A CA 1
ATOM 2001 C C . LEU A 1 277 ? 10.93 8.055 13.477 1 98.38 277 LEU A C 1
ATOM 2003 O O . LEU A 1 277 ? 11.586 7.992 14.516 1 98.38 277 LEU A O 1
ATOM 2007 N N . GLU A 1 278 ? 9.703 8.578 13.438 1 98 278 GLU A N 1
ATOM 2008 C CA . GLU A 1 278 ? 9.109 9.164 14.633 1 98 278 GLU A CA 1
ATOM 2009 C C . GLU A 1 278 ? 8.953 8.125 15.742 1 98 278 GLU A C 1
ATOM 2011 O O . GLU A 1 278 ? 9.344 8.367 16.891 1 98 278 GLU A O 1
ATOM 2016 N N . LEU A 1 279 ? 8.391 6.973 15.383 1 97.88 279 LEU A N 1
ATOM 2017 C CA . LEU A 1 279 ? 8.141 5.93 16.375 1 97.88 279 LEU A CA 1
ATOM 2018 C C . LEU A 1 279 ? 9.445 5.441 16.984 1 97.88 279 LEU A C 1
ATOM 2020 O O . LEU A 1 279 ? 9.578 5.367 18.219 1 97.88 279 LEU A O 1
ATOM 2024 N N . PHE A 1 280 ? 10.484 5.164 16.156 1 97.62 280 PHE A N 1
ATOM 2025 C CA . PHE A 1 280 ? 11.766 4.676 16.656 1 97.62 280 PHE A CA 1
ATOM 2026 C C . PHE A 1 280 ? 12.461 5.738 17.5 1 97.62 280 PHE A C 1
ATOM 2028 O O . PHE A 1 280 ? 13.055 5.426 18.531 1 97.62 280 PHE A O 1
ATOM 2035 N N . ALA A 1 281 ? 12.43 6.98 17.031 1 96.69 281 ALA A N 1
ATOM 2036 C CA . ALA A 1 281 ? 13.07 8.07 17.766 1 96.69 281 ALA A CA 1
ATOM 2037 C C . ALA A 1 281 ? 12.453 8.242 19.156 1 96.69 281 ALA A C 1
ATOM 2039 O O . ALA A 1 281 ? 13.164 8.445 20.141 1 96.69 281 ALA A O 1
ATOM 2040 N N . CYS A 1 282 ? 11.094 8.188 19.234 1 93.94 282 CYS A N 1
ATOM 2041 C CA . CYS A 1 282 ? 10.398 8.297 20.5 1 93.94 282 CYS A CA 1
ATOM 2042 C C . CYS A 1 282 ? 10.805 7.18 21.453 1 93.94 282 CYS A C 1
ATOM 2044 O O . CYS A 1 282 ? 11.102 7.434 22.625 1 93.94 282 CYS A O 1
ATOM 2046 N N . GLU A 1 283 ? 10.891 5.992 20.938 1 93.44 283 GLU A N 1
ATOM 2047 C CA . GLU A 1 283 ? 11.227 4.84 21.766 1 93.44 283 GLU A CA 1
ATOM 2048 C C . GLU A 1 283 ? 12.695 4.883 22.188 1 93.44 283 GLU A C 1
ATOM 2050 O O . GLU A 1 283 ? 13.023 4.52 23.312 1 93.44 283 GLU A O 1
ATOM 2055 N N . ALA A 1 284 ? 13.508 5.301 21.281 1 93.06 284 ALA A N 1
ATOM 2056 C CA . ALA A 1 284 ? 14.922 5.434 21.625 1 93.06 284 ALA A CA 1
ATOM 2057 C C . ALA A 1 284 ? 15.125 6.473 22.719 1 93.06 284 ALA A C 1
ATOM 2059 O O . ALA A 1 284 ? 15.867 6.234 23.672 1 93.06 284 ALA A O 1
ATOM 2060 N N . ARG A 1 285 ? 14.477 7.535 22.578 1 89.94 285 ARG A N 1
ATOM 2061 C CA . ARG A 1 285 ? 14.586 8.625 23.531 1 89.94 285 ARG A CA 1
ATOM 2062 C C . ARG A 1 285 ? 14.117 8.18 24.922 1 89.94 285 ARG A C 1
ATOM 2064 O O . ARG A 1 285 ? 14.695 8.57 25.938 1 89.94 285 ARG A O 1
ATOM 2071 N N . ALA A 1 286 ? 13.094 7.324 24.891 1 88.62 286 ALA A N 1
ATOM 2072 C CA . ALA A 1 286 ? 12.523 6.84 26.156 1 88.62 286 ALA A CA 1
ATOM 2073 C C . ALA A 1 286 ? 13.328 5.664 26.688 1 88.62 286 ALA A C 1
ATOM 2075 O O . ALA A 1 286 ? 13.031 5.152 27.781 1 88.62 286 ALA A O 1
ATOM 2076 N N . GLY A 1 287 ? 14.328 5.188 25.938 1 85.62 287 GLY A N 1
ATOM 2077 C CA . GLY A 1 287 ? 15.148 4.059 26.359 1 85.62 287 GLY A CA 1
ATOM 2078 C C . GLY A 1 287 ? 14.422 2.729 26.266 1 85.62 287 GLY A C 1
ATOM 2079 O O . GLY A 1 287 ? 14.758 1.781 26.984 1 85.62 287 GLY A O 1
ATOM 2080 N N . ARG A 1 288 ? 13.43 2.635 25.422 1 84.5 288 ARG A N 1
ATOM 2081 C CA . ARG A 1 288 ? 12.555 1.465 25.406 1 84.5 288 ARG A CA 1
ATOM 2082 C C . ARG A 1 288 ? 12.938 0.517 24.266 1 84.5 288 ARG A C 1
ATOM 2084 O O . ARG A 1 288 ? 12.438 -0.606 24.203 1 84.5 288 ARG A O 1
ATOM 2091 N N . LEU A 1 289 ? 13.766 0.854 23.359 1 82.75 289 LEU A N 1
ATOM 2092 C CA . LEU A 1 289 ? 14.156 -0.034 22.266 1 82.75 289 LEU A CA 1
ATOM 2093 C C . LEU A 1 289 ? 14.852 -1.28 22.812 1 82.75 289 LEU A C 1
ATOM 2095 O O . LEU A 1 289 ? 14.578 -2.393 22.359 1 82.75 289 LEU A O 1
ATOM 2099 N N . GLN A 1 290 ? 15.609 -1.07 23.781 1 69.06 290 GLN A N 1
ATOM 2100 C CA . GLN A 1 290 ? 16.438 -2.137 24.328 1 69.06 290 GLN A CA 1
ATOM 2101 C C . GLN A 1 290 ? 15.664 -2.977 25.328 1 69.06 290 GLN A C 1
ATOM 2103 O O . GLN A 1 290 ? 16.094 -4.074 25.688 1 69.06 290 GLN A O 1
ATOM 2108 N N . ARG A 1 291 ? 14.586 -2.521 25.719 1 63.28 291 ARG A N 1
ATOM 2109 C CA . ARG A 1 291 ? 13.859 -3.166 26.812 1 63.28 291 ARG A CA 1
ATOM 2110 C C . ARG A 1 291 ? 12.695 -3.994 26.281 1 63.28 291 ARG A C 1
ATOM 2112 O O . ARG A 1 291 ? 11.914 -4.547 27.062 1 63.28 291 ARG A O 1
ATOM 2119 N N . ARG A 1 292 ? 12.648 -3.949 25.016 1 64.31 292 ARG A N 1
ATOM 2120 C CA . ARG A 1 292 ? 11.445 -4.57 24.469 1 64.31 292 ARG A CA 1
ATOM 2121 C C . ARG A 1 292 ? 11.422 -6.066 24.766 1 64.31 292 ARG A C 1
ATOM 2123 O O . ARG A 1 292 ? 12.469 -6.723 24.766 1 64.31 292 ARG A O 1
ATOM 2130 N N . GLY A 1 293 ? 10.305 -6.43 25.375 1 65.56 293 GLY A N 1
ATOM 2131 C CA . GLY A 1 293 ? 10.07 -7.84 25.656 1 65.56 293 GLY A CA 1
ATOM 2132 C C . GLY A 1 293 ? 10.016 -8.695 24.406 1 65.56 293 GLY A C 1
ATOM 2133 O O . GLY A 1 293 ? 10.32 -8.227 23.297 1 65.56 293 GLY A O 1
ATOM 2134 N N . GLY A 1 294 ? 9.844 -9.922 24.531 1 69.06 294 GLY A N 1
ATOM 2135 C CA . GLY A 1 294 ? 9.859 -10.969 23.516 1 69.06 294 GLY A CA 1
ATOM 2136 C C . GLY A 1 294 ? 8.641 -10.938 22.609 1 69.06 294 GLY A C 1
ATOM 2137 O O . GLY A 1 294 ? 8.57 -11.672 21.625 1 69.06 294 GLY A O 1
ATOM 2138 N N . GLY A 1 295 ? 7.605 -9.906 22.891 1 81.56 295 GLY A N 1
ATOM 2139 C CA . GLY A 1 295 ? 6.402 -9.898 22.062 1 81.56 295 GLY A CA 1
ATOM 2140 C C . GLY A 1 295 ? 6.637 -9.367 20.672 1 81.56 295 GLY A C 1
ATOM 2141 O O . GLY A 1 295 ? 7.457 -8.469 20.469 1 81.56 295 GLY A O 1
ATOM 2142 N N . ARG A 1 296 ? 5.867 -9.961 19.703 1 86.69 296 ARG A N 1
ATOM 2143 C CA . ARG A 1 296 ? 6.102 -9.555 18.328 1 86.69 296 ARG A CA 1
ATOM 2144 C C . ARG A 1 296 ? 4.816 -9.07 17.672 1 86.69 296 ARG A C 1
ATOM 2146 O O . ARG A 1 296 ? 4.816 -8.695 16.5 1 86.69 296 ARG A O 1
ATOM 2153 N N . GLY A 1 297 ? 3.793 -9.031 18.469 1 94.94 297 GLY A N 1
ATOM 2154 C CA . GLY A 1 297 ? 2.531 -8.57 17.922 1 94.94 297 GLY A CA 1
ATOM 2155 C C . GLY A 1 297 ? 2.17 -7.164 18.344 1 94.94 297 GLY A C 1
ATOM 2156 O O . GLY A 1 297 ? 2.682 -6.664 19.359 1 94.94 297 GLY A O 1
ATOM 2157 N N . ILE A 1 298 ? 1.339 -6.5 17.547 1 97.88 298 ILE A N 1
ATOM 2158 C CA . ILE A 1 298 ? 0.883 -5.16 17.891 1 97.88 298 ILE A CA 1
ATOM 2159 C C . ILE A 1 298 ? -0.478 -5.238 18.578 1 97.88 298 ILE A C 1
ATOM 2161 O O . ILE A 1 298 ? -1.142 -6.277 18.547 1 97.88 298 ILE A O 1
ATOM 2165 N N . ALA A 1 299 ? -0.861 -4.219 19.266 1 97.88 299 ALA A N 1
ATOM 2166 C CA . ALA A 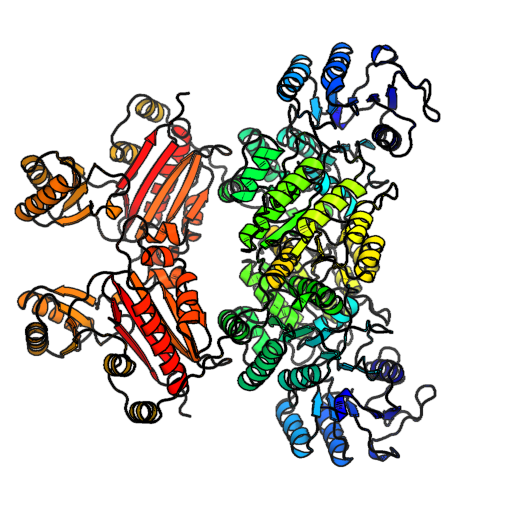1 299 ? -2.193 -4.039 19.828 1 97.88 299 ALA A CA 1
ATOM 2167 C C . ALA A 1 299 ? -2.734 -2.643 19.531 1 97.88 299 ALA A C 1
ATOM 2169 O O . ALA A 1 299 ? -1.984 -1.665 19.531 1 97.88 299 ALA A O 1
ATOM 2170 N N . THR A 1 300 ? -4.004 -2.605 19.219 1 97.75 300 THR A N 1
ATOM 2171 C CA . THR A 1 300 ? -4.621 -1.311 18.969 1 97.75 300 THR A CA 1
ATOM 2172 C C . THR A 1 300 ? -5.949 -1.191 19.719 1 97.75 300 THR A C 1
ATOM 2174 O O . THR A 1 300 ? -6.664 -2.182 19.891 1 97.75 300 THR A O 1
ATOM 2177 N N . VAL A 1 301 ? -6.207 0.013 20.156 1 96.69 301 VAL A N 1
ATOM 2178 C CA . VAL A 1 301 ? -7.441 0.375 20.844 1 96.69 301 VAL A CA 1
ATOM 2179 C C . VAL A 1 301 ? -8.203 1.414 20.016 1 96.69 301 VAL A C 1
ATOM 2181 O O . VAL A 1 301 ? -7.613 2.377 19.531 1 96.69 301 VAL A O 1
ATOM 2184 N N . HIS A 1 302 ? -9.461 1.166 19.906 1 95.62 302 HIS A N 1
ATOM 2185 C CA . HIS A 1 302 ? -10.258 1.967 18.984 1 95.62 302 HIS A CA 1
ATOM 2186 C C . HIS A 1 302 ? -11.5 2.521 19.672 1 95.62 302 HIS A C 1
ATOM 2188 O O . HIS A 1 302 ? -11.914 2.02 20.719 1 95.62 302 HIS A O 1
ATOM 2194 N N . ASP A 1 303 ? -12.102 3.57 19 1 92.44 303 ASP A N 1
ATOM 2195 C CA . ASP A 1 303 ? -13.398 4.098 19.422 1 92.44 303 ASP A CA 1
ATOM 2196 C C . ASP A 1 303 ? -14.477 3.795 18.375 1 92.44 303 ASP A C 1
ATOM 2198 O O . ASP A 1 303 ? -15.516 4.461 18.344 1 92.44 303 ASP A O 1
ATOM 2202 N N . SER A 1 304 ? -14.164 2.945 17.5 1 91.06 304 SER A N 1
ATOM 2203 C CA . SER A 1 304 ? -15.055 2.627 16.391 1 91.06 304 SER A CA 1
ATOM 2204 C C . SER A 1 304 ? -14.898 1.174 15.953 1 91.06 304 SER A C 1
ATOM 2206 O O . SER A 1 304 ? -13.789 0.723 15.664 1 91.06 304 SER A O 1
ATOM 2208 N N . GLY A 1 305 ? -16.016 0.486 15.883 1 89.88 305 GLY A N 1
ATOM 2209 C CA . GLY A 1 305 ? -15.984 -0.887 15.406 1 89.88 305 GLY A CA 1
ATOM 2210 C C . GLY A 1 305 ? -15.555 -1.005 13.953 1 89.88 305 GLY A C 1
ATOM 2211 O O . GLY A 1 305 ? -14.773 -1.895 13.602 1 89.88 305 GLY A O 1
ATOM 2212 N N . ALA A 1 306 ? -16.016 -0.11 13.117 1 90.31 306 ALA A N 1
ATOM 2213 C CA . ALA A 1 306 ? -15.68 -0.136 11.695 1 90.31 306 ALA A CA 1
ATOM 2214 C C . ALA A 1 306 ? -14.203 0.169 11.477 1 90.31 306 ALA A C 1
ATOM 2216 O O . ALA A 1 306 ? -13.539 -0.496 10.672 1 90.31 306 ALA A O 1
ATOM 2217 N N . GLU A 1 307 ? -13.727 1.134 12.148 1 92.44 307 GLU A N 1
ATOM 2218 C CA . GLU A 1 307 ? -12.328 1.505 11.977 1 92.44 307 GLU A CA 1
ATOM 2219 C C . GLU A 1 307 ? -11.398 0.423 12.516 1 92.44 307 GLU A C 1
ATOM 2221 O O . GLU A 1 307 ? -10.305 0.205 11.984 1 92.44 307 GLU A O 1
ATOM 2226 N N . ARG A 1 308 ? -11.883 -0.175 13.625 1 95.31 308 ARG A N 1
ATOM 2227 C CA . ARG A 1 308 ? -11.148 -1.318 14.156 1 95.31 308 ARG A CA 1
ATOM 2228 C C . ARG A 1 308 ? -11 -2.414 13.109 1 95.31 308 ARG A C 1
ATOM 2230 O O . ARG A 1 308 ? -9.914 -2.955 12.906 1 95.31 308 ARG A O 1
ATOM 2237 N N . ALA A 1 309 ? -12.141 -2.709 12.453 1 94.88 309 ALA A N 1
ATOM 2238 C CA . ALA A 1 309 ? -12.125 -3.73 11.414 1 94.88 309 ALA A CA 1
ATOM 2239 C C . ALA A 1 309 ? -11.258 -3.297 10.234 1 94.88 309 ALA A C 1
ATOM 2241 O O . ALA A 1 309 ? -10.555 -4.113 9.633 1 94.88 309 ALA A O 1
ATOM 2242 N N . LEU A 1 310 ? -11.336 -2.029 9.883 1 95.75 310 LEU A N 1
ATOM 2243 C CA . LEU A 1 310 ? -10.492 -1.49 8.828 1 95.75 310 LEU A CA 1
ATOM 2244 C C . LEU A 1 310 ? -9.016 -1.659 9.164 1 95.75 310 LEU A C 1
ATOM 2246 O O . LEU A 1 310 ? -8.219 -2.049 8.312 1 95.75 310 LEU A O 1
ATOM 2250 N N . CYS A 1 311 ? -8.703 -1.382 10.383 1 97.25 311 CYS A N 1
ATOM 2251 C CA . CYS A 1 311 ? -7.328 -1.544 10.852 1 97.25 311 CYS A CA 1
ATOM 2252 C C . CYS A 1 311 ? -6.867 -2.988 10.695 1 97.25 311 CYS A C 1
ATOM 2254 O O . CYS A 1 311 ? -5.754 -3.242 10.234 1 97.25 311 CYS A O 1
ATOM 2256 N N . ALA A 1 312 ? -7.73 -3.891 11.078 1 96.88 312 ALA A N 1
ATOM 2257 C CA . ALA A 1 312 ? -7.422 -5.312 10.922 1 96.88 312 ALA A CA 1
ATOM 2258 C C . ALA A 1 312 ? -7.211 -5.676 9.461 1 96.88 312 ALA A C 1
ATOM 2260 O O . ALA A 1 312 ? -6.316 -6.457 9.133 1 96.88 312 ALA A O 1
ATOM 2261 N N . ASP A 1 313 ? -8.07 -5.121 8.586 1 96.62 313 ASP A N 1
ATOM 2262 C CA . ASP A 1 313 ? -7.953 -5.387 7.156 1 96.62 313 ASP A CA 1
ATOM 2263 C C . ASP A 1 313 ? -6.605 -4.91 6.617 1 96.62 313 ASP A C 1
ATOM 2265 O O . ASP A 1 313 ? -5.918 -5.652 5.91 1 96.62 313 ASP A O 1
ATOM 2269 N N . VAL A 1 314 ? -6.242 -3.666 6.969 1 97.38 314 VAL A N 1
ATOM 2270 C CA . VAL A 1 314 ? -5.008 -3.068 6.465 1 97.38 314 VAL A CA 1
ATOM 2271 C C . VAL A 1 314 ? -3.803 -3.814 7.031 1 97.38 314 VAL A C 1
ATOM 2273 O O . VAL A 1 314 ? -2.848 -4.105 6.305 1 97.38 314 VAL A O 1
ATOM 2276 N N . ALA A 1 315 ? -3.855 -4.156 8.305 1 97.88 315 ALA A N 1
ATOM 2277 C CA . ALA A 1 315 ? -2.775 -4.918 8.93 1 97.88 315 ALA A CA 1
ATOM 2278 C C . ALA A 1 315 ? -2.596 -6.27 8.242 1 97.88 315 ALA A C 1
ATOM 2280 O O . ALA A 1 315 ? -1.467 -6.703 7.992 1 97.88 315 ALA A O 1
ATOM 2281 N N . HIS A 1 316 ? -3.717 -6.867 7.953 1 96.12 316 HIS A N 1
ATOM 2282 C CA . HIS A 1 316 ? -3.686 -8.156 7.27 1 96.12 316 HIS A CA 1
ATOM 2283 C C . HIS A 1 316 ? -3.008 -8.039 5.91 1 96.12 316 HIS A C 1
ATOM 2285 O O . HIS A 1 316 ? -2.16 -8.867 5.562 1 96.12 316 HIS A O 1
ATOM 2291 N N . GLU A 1 317 ? -3.398 -7.07 5.242 1 94 317 GLU A N 1
ATOM 2292 C CA . GLU A 1 317 ? -2.811 -6.824 3.928 1 94 317 GLU A CA 1
ATOM 2293 C C . GLU A 1 317 ? -1.304 -6.602 4.031 1 94 317 GLU A C 1
ATOM 2295 O O . GLU A 1 317 ? -0.546 -7.043 3.162 1 94 317 GLU A O 1
ATOM 2300 N N . MET A 1 318 ? -0.86 -5.973 5.047 1 95.31 318 MET A N 1
ATOM 2301 C CA . MET A 1 318 ? 0.535 -5.57 5.195 1 95.31 318 MET A CA 1
ATOM 2302 C C . MET A 1 318 ? 1.342 -6.648 5.906 1 95.31 318 MET A C 1
ATOM 2304 O O . MET A 1 318 ? 2.561 -6.535 6.039 1 95.31 318 MET A O 1
ATOM 2308 N N . GLY A 1 319 ? 0.718 -7.695 6.473 1 94.12 319 GLY A N 1
ATOM 2309 C CA . GLY A 1 319 ? 1.395 -8.758 7.203 1 94.12 319 GLY A CA 1
ATOM 2310 C C . GLY A 1 319 ? 1.812 -8.344 8.602 1 94.12 319 GLY A C 1
ATOM 2311 O O . GLY A 1 319 ? 2.803 -8.852 9.133 1 94.12 319 GLY A O 1
ATOM 2312 N N . VAL A 1 320 ? 1.16 -7.344 9.141 1 96.94 320 VAL A N 1
ATOM 2313 C CA . VAL A 1 320 ? 1.395 -6.945 10.523 1 96.94 320 VAL A CA 1
ATOM 2314 C C . VAL A 1 320 ? 0.475 -7.734 11.453 1 96.94 320 VAL A C 1
ATOM 2316 O O . VAL A 1 320 ? -0.749 -7.691 11.312 1 96.94 320 VAL A O 1
ATOM 2319 N N . GLU A 1 321 ? 0.985 -8.414 12.422 1 95.44 321 GLU A N 1
ATOM 2320 C CA . GLU A 1 321 ? 0.213 -9.344 13.234 1 95.44 321 GLU A CA 1
ATOM 2321 C C . GLU A 1 321 ? -0.19 -8.719 14.562 1 95.44 321 GLU A C 1
ATOM 2323 O O . GLU A 1 321 ? 0.613 -8.031 15.203 1 95.44 321 GLU A O 1
ATOM 2328 N N . PHE A 1 322 ? -1.378 -8.961 14.898 1 97.62 322 PHE A N 1
ATOM 2329 C CA . PHE A 1 322 ? -1.855 -8.57 16.219 1 97.62 322 PHE A CA 1
ATOM 2330 C C . PHE A 1 322 ? -1.432 -9.586 17.266 1 97.62 322 PHE A C 1
ATOM 2332 O O . PHE A 1 322 ? -1.44 -10.797 17.016 1 97.62 322 PHE A O 1
ATOM 2339 N N . ALA A 1 323 ? -1.074 -9.109 18.469 1 97.19 323 ALA A N 1
ATOM 2340 C CA . ALA A 1 323 ? -0.694 -9.984 19.578 1 97.19 323 ALA A CA 1
ATOM 2341 C C . ALA A 1 323 ? -1.893 -10.781 20.094 1 97.19 323 ALA A C 1
ATOM 2343 O O . ALA A 1 323 ? -3.018 -10.273 20.109 1 97.19 323 ALA A O 1
ATOM 2344 N N . GLU A 1 324 ? -1.651 -11.984 20.453 1 96.06 324 GLU A N 1
ATOM 2345 C CA . GLU A 1 324 ? -2.623 -12.734 21.25 1 96.06 324 GLU A CA 1
ATOM 2346 C C . GLU A 1 324 ? -2.539 -12.359 22.734 1 96.06 324 GLU A C 1
ATOM 2348 O O . GLU A 1 324 ? -1.584 -12.727 23.406 1 96.06 324 GLU A O 1
ATOM 2353 N N . LEU A 1 325 ? -3.523 -11.68 23.188 1 97.06 325 LEU A N 1
ATOM 2354 C CA . LEU A 1 325 ? -3.494 -11.172 24.562 1 97.06 325 LEU A CA 1
ATOM 2355 C C . LEU A 1 325 ? -3.623 -12.312 25.562 1 97.06 325 LEU A C 1
ATOM 2357 O O . LEU A 1 325 ? -4.336 -13.289 25.312 1 97.06 325 LEU A O 1
ATOM 2361 N N . SER A 1 326 ? -2.945 -12.164 26.688 1 96.5 326 SER A N 1
ATOM 2362 C CA . SER A 1 326 ? -3.037 -13.148 27.766 1 96.5 326 SER A CA 1
ATOM 2363 C C . SER A 1 326 ? -4.438 -13.172 28.375 1 96.5 326 SER A C 1
ATOM 2365 O O . SER A 1 326 ? -5.16 -12.18 28.328 1 96.5 326 SER A O 1
ATOM 2367 N N . PRO A 1 327 ? -4.809 -14.289 28.969 1 96.81 327 PRO A N 1
ATOM 2368 C CA . PRO A 1 327 ? -6.094 -14.344 29.672 1 96.81 327 PRO A CA 1
ATOM 2369 C C . PRO A 1 327 ? -6.219 -13.289 30.766 1 96.81 327 PRO A C 1
ATOM 2371 O O . PRO A 1 327 ? -7.305 -12.75 30.984 1 96.81 327 PRO A O 1
ATOM 2374 N N . ARG A 1 328 ? -5.145 -13.047 31.406 1 96.88 328 ARG A N 1
ATOM 2375 C CA . ARG A 1 328 ? -5.137 -12.023 32.438 1 96.88 328 ARG A CA 1
ATOM 2376 C C . ARG A 1 328 ? -5.504 -10.656 31.859 1 96.88 328 ARG A C 1
ATOM 2378 O O . ARG A 1 328 ? -6.355 -9.953 32.406 1 96.88 328 ARG A O 1
ATOM 2385 N N . THR A 1 329 ? -4.805 -10.273 30.75 1 97 329 THR A N 1
ATOM 2386 C CA . THR A 1 329 ? -5.074 -9 30.094 1 97 329 THR A CA 1
ATOM 2387 C C . THR A 1 329 ? -6.523 -8.93 29.625 1 97 329 THR A C 1
ATOM 2389 O O . THR A 1 329 ? -7.199 -7.918 29.828 1 97 329 THR A O 1
ATOM 2392 N N . LEU A 1 330 ? -7.047 -10.008 29.062 1 97.62 330 LEU A N 1
ATOM 2393 C CA . LEU A 1 330 ? -8.43 -10.055 28.609 1 97.62 330 LEU A CA 1
ATOM 2394 C C . LEU A 1 330 ? -9.398 -9.891 29.766 1 97.62 330 LEU A C 1
ATOM 2396 O O . LEU A 1 330 ? -10.43 -9.234 29.641 1 97.62 330 LEU A O 1
ATOM 2400 N N . GLY A 1 331 ? -9.07 -10.5 30.906 1 97.06 331 GLY A N 1
ATOM 2401 C CA . GLY A 1 331 ? -9.891 -10.352 32.094 1 97.06 331 GLY A CA 1
ATOM 2402 C C . GLY A 1 331 ? -9.945 -8.922 32.594 1 97.06 331 GLY A C 1
ATOM 2403 O O . GLY A 1 331 ? -11.023 -8.398 32.906 1 97.06 331 GLY A O 1
ATOM 2404 N N . VAL A 1 332 ? -8.773 -8.281 32.656 1 96.88 332 VAL A N 1
ATOM 2405 C CA . VAL A 1 332 ? -8.688 -6.898 33.125 1 96.88 332 VAL A CA 1
ATOM 2406 C C . VAL A 1 332 ? -9.508 -5.996 32.188 1 96.88 332 VAL A C 1
ATOM 2408 O O . VAL A 1 332 ? -10.281 -5.16 32.656 1 96.88 332 VAL A O 1
ATOM 2411 N N . ILE A 1 333 ? -9.336 -6.152 30.875 1 97.25 333 ILE A N 1
ATOM 2412 C CA . ILE A 1 333 ? -10.055 -5.352 29.891 1 97.25 333 ILE A CA 1
ATOM 2413 C C . ILE A 1 333 ? -11.555 -5.617 30 1 97.25 333 ILE A C 1
ATOM 2415 O O . ILE A 1 333 ? -12.359 -4.688 29.969 1 97.25 333 ILE A O 1
ATOM 2419 N N . GLY A 1 334 ? -11.93 -6.84 30.156 1 95.88 334 GLY A N 1
ATOM 2420 C CA . GLY A 1 334 ? -13.328 -7.203 30.297 1 95.88 334 GLY A CA 1
ATOM 2421 C C . GLY A 1 334 ? -14 -6.516 31.484 1 95.88 334 GLY A C 1
ATOM 2422 O O . GLY A 1 334 ? -15.164 -6.117 31.391 1 95.88 334 GLY A O 1
ATOM 2423 N N . ASP A 1 335 ? -13.305 -6.34 32.562 1 95.25 335 ASP A N 1
ATOM 2424 C CA . ASP A 1 335 ? -13.836 -5.711 33.781 1 95.25 335 ASP A CA 1
ATOM 2425 C C . ASP A 1 335 ? -14.055 -4.215 33.562 1 95.25 335 ASP A C 1
ATOM 2427 O O . ASP A 1 335 ? -14.859 -3.598 34.25 1 95.25 335 ASP A O 1
ATOM 2431 N N . LEU A 1 336 ? -13.328 -3.662 32.594 1 93.88 336 LEU A N 1
ATOM 2432 C CA . LEU A 1 336 ? -13.375 -2.221 32.375 1 93.88 336 LEU A CA 1
ATOM 2433 C C . LEU A 1 336 ? -14.438 -1.865 31.344 1 93.88 336 LEU A C 1
ATOM 2435 O O . LEU A 1 336 ? -14.984 -0.76 31.375 1 93.88 336 LEU A O 1
ATOM 2439 N N . LEU A 1 337 ? -14.758 -2.746 30.453 1 92.19 337 LEU A N 1
ATOM 2440 C CA . LEU A 1 337 ? -15.602 -2.457 29.297 1 92.19 337 LEU A CA 1
ATOM 2441 C C . LEU A 1 337 ? -17.062 -2.395 29.703 1 92.19 337 LEU A C 1
ATOM 2443 O O . LEU A 1 337 ? -17.484 -3.08 30.641 1 92.19 337 LEU A O 1
ATOM 2447 N N . ASP A 1 338 ? -17.781 -1.563 28.953 1 84.94 338 ASP A N 1
ATOM 2448 C CA . ASP A 1 338 ? -19.234 -1.537 29.094 1 84.94 338 ASP A CA 1
ATOM 2449 C C . ASP A 1 338 ? -19.859 -2.863 28.641 1 84.94 338 ASP A C 1
ATOM 2451 O O . ASP A 1 338 ? -19.25 -3.613 27.891 1 84.94 338 ASP A O 1
ATOM 2455 N N . ASP A 1 339 ? -21.031 -3.037 29.062 1 78.38 339 ASP A N 1
ATOM 2456 C CA . ASP A 1 339 ? -21.766 -4.242 28.688 1 78.38 339 ASP A CA 1
ATOM 2457 C C . ASP A 1 339 ? -21.938 -4.324 27.172 1 78.38 339 ASP A C 1
ATOM 2459 O O . ASP A 1 339 ? -22.188 -3.312 26.516 1 78.38 339 ASP A O 1
ATOM 2463 N N . GLY A 1 340 ? -21.672 -5.508 26.656 1 76.31 340 GLY A N 1
ATOM 2464 C CA . GLY A 1 340 ? -21.875 -5.711 25.234 1 76.31 340 GLY A CA 1
ATOM 2465 C C . GLY A 1 340 ? -20.578 -5.688 24.438 1 76.31 340 GLY A C 1
ATOM 2466 O O . GLY A 1 340 ? -20.547 -6.156 23.297 1 76.31 340 GLY A O 1
ATOM 2467 N N . LEU A 1 341 ? -19.594 -5.141 25.031 1 86 341 LEU A N 1
ATOM 2468 C CA . LEU A 1 341 ? -18.297 -5.113 24.359 1 86 341 LEU A CA 1
ATOM 2469 C C . LEU A 1 341 ? -17.453 -6.324 24.75 1 86 341 LEU A C 1
ATOM 2471 O O . LEU A 1 341 ? -17.609 -6.859 25.859 1 86 341 LEU A O 1
ATOM 2475 N N . THR A 1 342 ? -16.688 -6.773 23.906 1 88.88 342 THR A N 1
ATOM 2476 C CA . THR A 1 342 ? -15.883 -7.969 24.125 1 88.88 342 THR A CA 1
ATOM 2477 C C . THR A 1 342 ? -14.391 -7.617 24.125 1 88.88 342 THR A C 1
ATOM 2479 O O . THR A 1 342 ? -13.906 -6.961 23.203 1 88.88 342 THR A O 1
ATOM 2482 N N . PRO A 1 343 ? -13.766 -8.07 25.188 1 94.5 343 PRO A N 1
ATOM 2483 C CA . PRO A 1 343 ? -12.312 -7.887 25.156 1 94.5 343 PRO A CA 1
ATOM 2484 C C . PRO A 1 343 ? -11.641 -8.617 24 1 94.5 343 PRO A C 1
ATOM 2486 O O . PRO A 1 343 ? -11.922 -9.797 23.766 1 94.5 343 PRO A O 1
ATOM 2489 N N . SER A 1 344 ? -10.836 -7.922 23.25 1 95 344 SER A N 1
ATOM 2490 C CA . SER A 1 344 ? -10.133 -8.492 22.109 1 95 344 SER A CA 1
ATOM 2491 C C . SER A 1 344 ? -8.984 -7.594 21.656 1 95 344 SER A C 1
ATOM 2493 O O . SER A 1 344 ? -8.773 -6.516 22.219 1 95 344 SER A O 1
ATOM 2495 N N . ASN A 1 345 ? -8.219 -8.039 20.719 1 96.75 345 ASN A N 1
ATOM 2496 C CA . ASN A 1 345 ? -7.199 -7.277 20 1 96.75 345 ASN A CA 1
ATOM 2497 C C . ASN A 1 345 ? -7.336 -7.438 18.484 1 96.75 345 ASN A C 1
ATOM 2499 O O . ASN A 1 345 ? -7.156 -8.539 17.953 1 96.75 345 ASN A O 1
ATOM 2503 N N . PRO A 1 346 ? -7.582 -6.422 17.828 1 96.69 346 PRO A N 1
ATOM 2504 C CA . PRO A 1 346 ? -7.809 -5.027 18.219 1 96.69 346 PRO A CA 1
ATOM 2505 C C . PRO A 1 346 ? -9.086 -4.844 19.047 1 96.69 346 PRO A C 1
ATOM 2507 O O . PRO A 1 346 ? -10.031 -5.617 18.891 1 96.69 346 PRO A O 1
ATOM 2510 N N . LEU A 1 347 ? -9.047 -3.775 19.844 1 96.5 347 LEU A N 1
ATOM 2511 C CA . LEU A 1 347 ? -10.109 -3.582 20.828 1 96.5 347 LEU A CA 1
ATOM 2512 C C . LEU A 1 347 ? -10.977 -2.383 20.453 1 96.5 347 LEU A C 1
ATOM 2514 O O . LEU A 1 347 ? -10.461 -1.324 20.094 1 96.5 347 LEU A O 1
ATOM 2518 N N . ASP A 1 348 ? -12.258 -2.52 20.453 1 92.81 348 ASP A N 1
ATOM 2519 C CA . ASP A 1 348 ? -13.211 -1.414 20.453 1 92.81 348 ASP A CA 1
ATOM 2520 C C . ASP A 1 348 ? -13.695 -1.109 21.875 1 92.81 348 ASP A C 1
ATOM 2522 O O . ASP A 1 348 ? -14.297 -1.965 22.516 1 92.81 348 ASP A O 1
ATOM 2526 N N . MET A 1 349 ? -13.5 0.104 22.281 1 88.31 349 MET A N 1
ATOM 2527 C CA . MET A 1 349 ? -13.812 0.441 23.656 1 88.31 349 MET A CA 1
ATOM 2528 C C . MET A 1 349 ? -15.023 1.364 23.734 1 88.31 349 MET A C 1
ATOM 2530 O O . MET A 1 349 ? -15.453 1.744 24.828 1 88.31 349 MET A O 1
ATOM 2534 N N . TRP A 1 350 ? -15.469 1.675 22.531 1 81.81 350 TRP A N 1
ATOM 2535 C CA . TRP A 1 350 ? -16.531 2.674 22.625 1 81.81 350 TRP A CA 1
ATOM 2536 C C . TRP A 1 350 ? -17.828 2.049 23.109 1 81.81 350 TRP A C 1
ATOM 2538 O O . TRP A 1 350 ? -18.406 1.192 22.438 1 81.81 350 TRP A O 1
ATOM 2548 N N . GLY A 1 351 ? -18.25 2.342 24.219 1 77.38 351 GLY A N 1
ATOM 2549 C CA . GLY A 1 351 ? -19.547 2.033 24.781 1 77.38 351 GLY A CA 1
ATOM 2550 C C . GLY A 1 351 ? -20.469 3.238 24.844 1 77.38 351 GLY A C 1
ATOM 2551 O O . GLY A 1 351 ? -20.875 3.779 23.812 1 77.38 351 GLY A O 1
ATOM 2552 N N . THR A 1 352 ? -20.703 3.775 26.016 1 68.75 352 THR A N 1
ATOM 2553 C CA . THR A 1 352 ? -21.562 4.941 26.219 1 68.75 352 THR A CA 1
ATOM 2554 C C . THR A 1 352 ? -20.75 6.23 26.109 1 68.75 352 THR A C 1
ATOM 2556 O O . THR A 1 352 ? -21.328 7.316 26 1 68.75 352 THR A O 1
ATOM 2559 N N . GLY A 1 353 ? -19.484 6.078 25.969 1 70.56 353 GLY A N 1
ATOM 2560 C CA . GLY A 1 353 ? -18.625 7.242 25.938 1 70.56 353 GLY A CA 1
ATOM 2561 C C . GLY A 1 353 ? -18.438 7.891 27.297 1 70.56 353 GLY A C 1
ATOM 2562 O O . GLY A 1 353 ? -17.734 8.891 27.422 1 70.56 353 GLY A O 1
ATOM 2563 N N . ALA A 1 354 ? -19.094 7.293 28.266 1 75 354 ALA A N 1
ATOM 2564 C CA . ALA A 1 354 ? -18.938 7.812 29.625 1 75 354 ALA A CA 1
ATOM 2565 C C . ALA A 1 354 ? -17.578 7.414 30.219 1 75 354 ALA A C 1
ATOM 2567 O O . ALA A 1 354 ? -17.078 6.324 29.938 1 75 354 ALA A O 1
ATOM 2568 N N . ASP A 1 355 ? -16.844 8.258 30.906 1 83.25 355 ASP A N 1
ATOM 2569 C CA . ASP A 1 355 ? -15.594 8.031 31.609 1 83.25 355 ASP A CA 1
ATOM 2570 C C . ASP A 1 355 ? -14.5 7.551 30.656 1 83.25 355 ASP A C 1
ATOM 2572 O O . ASP A 1 355 ? -13.758 6.617 30.984 1 83.25 355 ASP A O 1
ATOM 2576 N N . THR A 1 356 ? -14.539 8.125 29.531 1 85.5 356 THR A N 1
ATOM 2577 C CA . THR A 1 356 ? -13.641 7.742 28.453 1 85.5 356 THR A CA 1
ATOM 2578 C C . THR A 1 356 ? -12.195 7.688 28.953 1 85.5 356 THR A C 1
ATOM 2580 O O . THR A 1 356 ? -11.5 6.684 28.75 1 85.5 356 THR A O 1
ATOM 2583 N N . ARG A 1 357 ? -11.758 8.672 29.672 1 91.38 357 ARG A N 1
ATOM 2584 C CA . ARG A 1 357 ? -10.367 8.734 30.125 1 91.38 357 ARG A CA 1
ATOM 2585 C C . ARG A 1 357 ? -10.008 7.512 30.953 1 91.38 357 ARG A C 1
ATOM 2587 O O . ARG A 1 357 ? -8.984 6.867 30.719 1 91.38 357 ARG A O 1
ATOM 2594 N N . THR A 1 358 ? -10.867 7.148 31.859 1 91.25 358 THR A N 1
ATOM 2595 C CA . THR A 1 358 ? -10.586 6.055 32.781 1 91.25 358 THR A CA 1
ATOM 2596 C C . THR A 1 358 ? -10.625 4.711 32.062 1 91.25 358 THR A C 1
ATOM 2598 O O . THR A 1 358 ? -9.719 3.889 32.219 1 91.25 358 THR A O 1
ATOM 2601 N N . VAL A 1 359 ? -11.586 4.543 31.25 1 92.31 359 VAL A N 1
ATOM 2602 C CA . VAL A 1 359 ? -11.758 3.271 30.562 1 92.31 359 VAL A CA 1
ATOM 2603 C C . VAL A 1 359 ? -10.641 3.088 29.531 1 92.31 359 VAL A C 1
ATOM 2605 O O . VAL A 1 359 ? -9.992 2.037 29.5 1 92.31 359 VAL A O 1
ATOM 2608 N N . PHE A 1 360 ? -10.391 4.121 28.797 1 93.12 360 PHE A N 1
ATOM 2609 C CA . PHE A 1 360 ? -9.359 4.027 27.781 1 93.12 360 PHE A CA 1
ATOM 2610 C C . PHE A 1 360 ? -7.977 3.893 28.406 1 93.12 360 PHE A C 1
ATOM 2612 O O . PHE A 1 360 ? -7.168 3.072 27.969 1 93.12 360 PHE A O 1
ATOM 2619 N N . GLY A 1 361 ? -7.77 4.723 29.438 1 94.31 361 GLY A N 1
ATOM 2620 C CA . GLY A 1 361 ? -6.504 4.617 30.141 1 94.31 361 GLY A CA 1
ATOM 2621 C C . GLY A 1 361 ? -6.262 3.238 30.719 1 94.31 361 GLY A C 1
ATOM 2622 O O . GLY A 1 361 ? -5.156 2.697 30.609 1 94.31 361 GLY A O 1
ATOM 2623 N N . GLY A 1 362 ? -7.289 2.684 31.344 1 94.38 362 GLY A N 1
ATOM 2624 C CA . GLY A 1 362 ? -7.172 1.354 31.922 1 94.38 362 GLY A CA 1
ATOM 2625 C C . GLY A 1 362 ? -6.902 0.275 30.891 1 94.38 362 GLY A C 1
ATOM 2626 O O . GLY A 1 362 ? -6.051 -0.593 31.109 1 94.38 362 GLY A O 1
ATOM 2627 N N . CYS A 1 363 ? -7.598 0.328 29.766 1 95.31 363 CYS A N 1
ATOM 2628 C CA . CYS A 1 363 ? -7.418 -0.655 28.703 1 95.31 363 CYS A CA 1
ATOM 2629 C C . CYS A 1 363 ? -6.039 -0.519 28.062 1 95.31 363 CYS A C 1
ATOM 2631 O O . CYS A 1 363 ? -5.375 -1.521 27.797 1 95.31 363 CYS A O 1
ATOM 2633 N N . LEU A 1 364 ? -5.637 0.703 27.812 1 96.06 364 LEU A N 1
ATOM 2634 C CA . LEU A 1 364 ? -4.312 0.951 27.266 1 96.06 364 LEU A CA 1
ATOM 2635 C C . LEU A 1 364 ? -3.225 0.402 28.188 1 96.06 364 LEU A C 1
ATOM 2637 O O . LEU A 1 364 ? -2.277 -0.236 27.719 1 96.06 364 LEU A O 1
ATOM 2641 N N . ARG A 1 365 ? -3.359 0.625 29.453 1 95.56 365 ARG A N 1
ATOM 2642 C CA . ARG A 1 365 ? -2.393 0.131 30.422 1 95.56 365 ARG A CA 1
ATOM 2643 C C . ARG A 1 365 ? -2.305 -1.392 30.391 1 95.56 365 ARG A C 1
ATOM 2645 O O . ARG A 1 365 ? -1.209 -1.955 30.375 1 95.56 365 ARG A O 1
ATOM 2652 N N . ALA A 1 366 ? -3.486 -1.982 30.359 1 95.38 366 ALA A N 1
ATOM 2653 C CA . ALA A 1 366 ? -3.52 -3.441 30.312 1 95.38 366 ALA A CA 1
ATOM 2654 C C . ALA A 1 366 ? -2.807 -3.963 29.078 1 95.38 366 ALA A C 1
ATOM 2656 O O . ALA A 1 366 ? -2.082 -4.957 29.141 1 95.38 366 ALA A O 1
ATOM 2657 N N . MET A 1 367 ? -3 -3.324 27.969 1 94.62 367 MET A N 1
ATOM 2658 C CA . MET A 1 367 ? -2.4 -3.75 26.719 1 94.62 367 MET A CA 1
ATOM 2659 C C . MET A 1 367 ? -0.891 -3.541 26.734 1 94.62 367 MET A C 1
ATOM 2661 O O . MET A 1 367 ? -0.134 -4.418 26.312 1 94.62 367 MET A O 1
ATOM 2665 N N . VAL A 1 368 ? -0.478 -2.434 27.172 1 92.69 368 VAL A N 1
ATOM 2666 C CA . VAL A 1 368 ? 0.934 -2.068 27.203 1 92.69 368 VAL A CA 1
ATOM 2667 C C . VAL A 1 368 ? 1.7 -3.037 28.094 1 92.69 368 VAL A C 1
ATOM 2669 O O . VAL A 1 368 ? 2.861 -3.357 27.828 1 92.69 368 VAL A O 1
ATOM 2672 N N . GLU A 1 369 ? 1.061 -3.516 29.078 1 91.88 369 GLU A N 1
ATOM 2673 C CA . GLU A 1 369 ? 1.716 -4.359 30.078 1 91.88 369 GLU A CA 1
ATOM 2674 C C . GLU A 1 369 ? 1.692 -5.824 29.656 1 91.88 369 GLU A C 1
ATOM 2676 O O . GLU A 1 369 ? 2.34 -6.664 30.281 1 91.88 369 GLU A O 1
ATOM 2681 N N . ASP A 1 370 ? 0.931 -6.125 28.578 1 94.38 370 ASP A N 1
ATOM 2682 C CA . ASP A 1 370 ? 0.875 -7.516 28.141 1 94.38 370 ASP A CA 1
ATOM 2683 C C . ASP A 1 370 ? 2.199 -7.945 27.516 1 94.38 370 ASP A C 1
ATOM 2685 O O . ASP A 1 370 ? 2.703 -7.285 26.609 1 94.38 370 ASP A O 1
ATOM 2689 N N . PRO A 1 371 ? 2.723 -9.094 27.938 1 92.06 371 PRO A N 1
ATOM 2690 C CA . PRO A 1 371 ? 4.047 -9.5 27.469 1 92.06 371 PRO A CA 1
ATOM 2691 C C . PRO A 1 371 ? 4.066 -9.859 25.984 1 92.06 371 PRO A C 1
ATOM 2693 O O . PRO A 1 371 ? 5.133 -9.875 25.359 1 92.06 371 PRO A O 1
ATOM 2696 N N . ALA A 1 372 ? 2.902 -10.164 25.422 1 94.44 372 ALA A N 1
ATOM 2697 C CA . ALA A 1 372 ? 2.846 -10.547 24.016 1 94.44 372 ALA A CA 1
ATOM 2698 C C . ALA A 1 372 ? 2.836 -9.312 23.109 1 94.44 372 ALA A C 1
ATOM 2700 O O . ALA A 1 372 ? 3.053 -9.414 21.906 1 94.44 372 ALA A O 1
ATOM 2701 N N . VAL A 1 373 ? 2.615 -8.141 23.703 1 95.5 373 VAL A N 1
ATOM 2702 C CA . VAL A 1 373 ? 2.443 -6.926 22.906 1 95.5 373 VAL A CA 1
ATOM 2703 C C . VAL A 1 373 ? 3.777 -6.191 22.797 1 95.5 373 VAL A C 1
ATOM 2705 O O . VAL A 1 373 ? 4.402 -5.867 23.797 1 95.5 373 VAL A O 1
ATOM 2708 N N . ALA A 1 374 ? 4.188 -5.926 21.547 1 94.94 374 ALA A N 1
ATOM 2709 C CA . ALA A 1 374 ? 5.426 -5.195 21.297 1 94.94 374 ALA A CA 1
ATOM 2710 C C . ALA A 1 374 ? 5.176 -3.691 21.266 1 94.94 374 ALA A C 1
ATOM 2712 O O . ALA A 1 374 ? 6.012 -2.904 21.719 1 94.94 374 ALA A O 1
ATOM 2713 N N . VAL A 1 375 ? 4.086 -3.307 20.672 1 95.5 375 VAL A N 1
ATOM 2714 C CA . VAL A 1 375 ? 3.727 -1.902 20.5 1 95.5 375 VAL A CA 1
ATOM 2715 C C . VAL A 1 375 ? 2.211 -1.743 20.578 1 95.5 375 VAL A C 1
ATOM 2717 O O . VAL A 1 375 ? 1.467 -2.533 20 1 95.5 375 VAL A O 1
ATOM 2720 N N . THR A 1 376 ? 1.753 -0.835 21.359 1 96.5 376 THR A N 1
ATOM 2721 C CA . THR A 1 376 ? 0.337 -0.506 21.469 1 96.5 376 THR A CA 1
ATOM 2722 C C . THR A 1 376 ? 0.043 0.851 20.844 1 96.5 376 THR A C 1
ATOM 2724 O O . THR A 1 376 ? 0.874 1.759 20.891 1 96.5 376 THR A O 1
ATOM 2727 N N . ALA A 1 377 ? -1.093 0.95 20.188 1 97.81 377 ALA A N 1
ATOM 2728 C CA . ALA A 1 377 ? -1.51 2.262 19.703 1 97.81 377 ALA A CA 1
ATOM 2729 C C . ALA A 1 377 ? -2.973 2.535 20.047 1 97.81 377 ALA A C 1
ATOM 2731 O O . ALA A 1 377 ? -3.816 1.642 19.938 1 97.81 377 ALA A O 1
ATOM 2732 N N . LEU A 1 378 ? -3.232 3.717 20.578 1 97.81 378 LEU A N 1
ATOM 2733 C CA . LEU A 1 378 ? -4.59 4.242 20.469 1 97.81 378 LEU A CA 1
ATOM 2734 C C . LEU A 1 378 ? -4.906 4.672 19.047 1 97.81 378 LEU A C 1
ATOM 2736 O O . LEU A 1 378 ? -4.363 5.668 18.562 1 97.81 378 LEU A O 1
ATOM 2740 N N . ALA A 1 379 ? -5.723 3.924 18.375 1 97.56 379 ALA A N 1
ATOM 2741 C CA . ALA A 1 379 ? -6.047 4.18 16.984 1 97.56 379 ALA A CA 1
ATOM 2742 C C . ALA A 1 379 ? -7.312 5.023 16.859 1 97.56 379 ALA A C 1
ATOM 2744 O O . ALA A 1 379 ? -8.414 4.484 16.766 1 97.56 379 ALA A O 1
ATOM 2745 N N . VAL A 1 380 ? -7.168 6.305 16.828 1 96.25 380 VAL A N 1
ATOM 2746 C CA . VAL A 1 380 ? -8.211 7.309 16.656 1 96.25 380 VAL A CA 1
ATOM 2747 C C . VAL A 1 380 ? -7.691 8.453 15.781 1 96.25 380 VAL A C 1
ATOM 2749 O O . VAL A 1 380 ? -6.48 8.617 15.625 1 96.25 380 VAL A O 1
ATOM 2752 N N . ASP A 1 381 ? -8.523 9.289 15.227 1 94.44 381 ASP A N 1
ATOM 2753 C CA . ASP A 1 381 ? -8.07 10.336 14.312 1 94.44 381 ASP A CA 1
ATOM 2754 C C . ASP A 1 381 ? -7.75 11.625 15.07 1 94.44 381 ASP A C 1
ATOM 2756 O O . ASP A 1 381 ? -7.336 12.617 14.477 1 94.44 381 ASP A O 1
ATOM 2760 N N . LEU A 1 382 ? -7.871 11.602 16.375 1 95.38 382 LEU A N 1
ATOM 2761 C CA . LEU A 1 382 ? -7.48 12.695 17.266 1 95.38 382 LEU A CA 1
ATOM 2762 C C . LEU A 1 382 ? -8.023 14.023 16.75 1 95.38 382 LEU A C 1
ATOM 2764 O O . LEU A 1 382 ? -7.266 14.984 16.578 1 95.38 382 LEU A O 1
ATOM 2768 N N . VAL A 1 383 ? -9.297 14.039 16.422 1 95.25 383 VAL A N 1
ATOM 2769 C CA . VAL A 1 383 ? -9.922 15.219 15.836 1 95.25 383 VAL A CA 1
ATOM 2770 C C . VAL A 1 383 ? -10.062 16.312 16.906 1 95.25 383 VAL A C 1
ATOM 2772 O O . VAL A 1 383 ? -10.023 16.031 18.094 1 95.25 383 VAL A O 1
ATOM 2775 N N . THR A 1 384 ? -10.211 17.516 16.438 1 93.06 384 THR A N 1
ATOM 2776 C CA . THR A 1 384 ? -10.516 18.609 17.344 1 93.06 384 THR A CA 1
ATOM 2777 C C . THR A 1 384 ? -11.938 18.484 17.875 1 93.06 384 THR A C 1
ATOM 2779 O O . THR A 1 384 ? -12.906 18.562 17.109 1 93.06 384 THR A O 1
ATOM 2782 N N . GLU A 1 385 ? -12.008 18.375 19.188 1 90.88 385 GLU A N 1
ATOM 2783 C CA . GLU A 1 385 ? -13.32 18.281 19.812 1 90.88 385 GLU A CA 1
ATOM 2784 C C . GLU A 1 385 ? -13.891 19.672 20.094 1 90.88 385 GLU A C 1
ATOM 2786 O O . GLU A 1 385 ? -13.188 20.547 20.625 1 90.88 385 GLU A O 1
ATOM 2791 N N . TYR A 1 386 ? -15.094 19.875 19.797 1 89 386 TYR A N 1
ATOM 2792 C CA . TYR A 1 386 ? -15.688 21.203 19.875 1 89 386 TYR A CA 1
ATOM 2793 C C . TYR A 1 386 ? -16.25 21.469 21.266 1 89 386 TYR A C 1
ATOM 2795 O O . TYR A 1 386 ? -16.625 22.594 21.594 1 89 386 TYR A O 1
ATOM 2803 N N . ASP A 1 387 ? -16.281 20.453 22.125 1 86.5 387 ASP A N 1
ATOM 2804 C CA . ASP A 1 387 ? -16.672 20.641 23.531 1 86.5 387 ASP A CA 1
ATOM 2805 C C . ASP A 1 387 ? -15.453 20.703 24.438 1 86.5 387 ASP A C 1
ATOM 2807 O O . ASP A 1 387 ? -15.586 20.688 25.656 1 86.5 387 ASP A O 1
ATOM 2811 N N . GLY A 1 388 ? -14.258 20.688 23.781 1 86.62 388 GLY A N 1
ATOM 2812 C CA . GLY A 1 388 ? -13.016 20.797 24.531 1 86.62 388 GLY A CA 1
ATOM 2813 C C . GLY A 1 388 ? -12.602 19.5 25.188 1 86.62 388 GLY A C 1
ATOM 2814 O O . GLY A 1 388 ? -11.688 19.484 26.031 1 86.62 388 GLY A O 1
ATOM 2815 N N . ASP A 1 389 ? -13.203 18.453 24.797 1 88.69 389 ASP A N 1
ATOM 2816 C CA . ASP A 1 389 ? -12.883 17.141 25.359 1 88.69 389 ASP A CA 1
ATOM 2817 C C . ASP A 1 389 ? -11.469 16.703 24.969 1 88.69 389 ASP A C 1
ATOM 2819 O O . ASP A 1 389 ? -11.109 16.75 23.797 1 88.69 389 ASP A O 1
ATOM 2823 N N . THR A 1 390 ? -10.625 16.312 25.953 1 93.69 390 THR A N 1
ATOM 2824 C CA . THR A 1 390 ? -9.258 15.883 25.703 1 93.69 390 THR A CA 1
ATOM 2825 C C . THR A 1 390 ? -9.031 14.469 26.234 1 93.69 390 THR A C 1
ATOM 2827 O O . THR A 1 390 ? -7.898 14.07 26.516 1 93.69 390 THR A O 1
ATOM 2830 N N . ALA A 1 391 ? -10.062 13.734 26.391 1 92.75 391 ALA A N 1
ATOM 2831 C CA . ALA A 1 391 ? -10.023 12.453 27.094 1 92.75 391 ALA A CA 1
ATOM 2832 C C . ALA A 1 391 ? -9.078 11.477 26.406 1 92.75 391 ALA A C 1
ATOM 2834 O O . ALA A 1 391 ? -8.367 10.719 27.078 1 92.75 391 ALA A O 1
ATOM 2835 N N . TYR A 1 392 ? -9.039 11.414 25.078 1 94.38 392 TYR A N 1
ATOM 2836 C CA . TYR A 1 392 ? -8.156 10.5 24.344 1 94.38 392 TYR A CA 1
ATOM 2837 C C . TYR A 1 392 ? -6.695 10.797 24.656 1 94.38 392 TYR A C 1
ATOM 2839 O O . TYR A 1 392 ? -5.934 9.898 25.016 1 94.38 392 TYR A O 1
ATOM 2847 N N . THR A 1 393 ? -6.355 12.062 24.531 1 96.5 393 THR A N 1
ATOM 2848 C CA . THR A 1 393 ? -4.992 12.508 24.797 1 96.5 393 THR A CA 1
ATOM 2849 C C . THR A 1 393 ? -4.602 12.234 26.25 1 96.5 393 THR A C 1
ATOM 2851 O O . THR A 1 393 ? -3.516 11.719 26.516 1 96.5 393 THR A O 1
ATOM 2854 N N . ASP A 1 394 ? -5.535 12.555 27.156 1 96.5 394 ASP A N 1
ATOM 2855 C CA . ASP A 1 394 ? -5.273 12.367 28.578 1 96.5 394 ASP A CA 1
ATOM 2856 C C . ASP A 1 394 ? -5.09 10.883 28.906 1 96.5 394 ASP A C 1
ATOM 2858 O O . ASP A 1 394 ? -4.215 10.523 29.703 1 96.5 394 ASP A O 1
ATOM 2862 N N . ALA A 1 395 ? -5.867 10.055 28.297 1 95.56 395 ALA A N 1
ATOM 2863 C CA . ALA A 1 395 ? -5.766 8.617 28.516 1 95.56 395 ALA A CA 1
ATOM 2864 C C . ALA A 1 395 ? -4.395 8.086 28.109 1 95.56 395 ALA A C 1
ATOM 2866 O O . ALA A 1 395 ? -3.797 7.277 28.812 1 95.56 395 ALA A O 1
ATOM 2867 N N . VAL A 1 396 ? -3.881 8.523 26.984 1 96.31 396 VAL A N 1
ATOM 2868 C CA . VAL A 1 396 ? -2.574 8.102 26.484 1 96.31 396 VAL A CA 1
ATOM 2869 C C . VAL A 1 396 ? -1.479 8.578 27.438 1 96.31 396 VAL A C 1
ATOM 2871 O O . VAL A 1 396 ? -0.581 7.809 27.781 1 96.31 396 VAL A O 1
ATOM 2874 N N . LEU A 1 397 ? -1.577 9.805 27.906 1 95.12 397 LEU A N 1
ATOM 2875 C CA . LEU A 1 397 ? -0.553 10.406 28.75 1 95.12 397 LEU A CA 1
ATOM 2876 C C . LEU A 1 397 ? -0.537 9.758 30.125 1 95.12 397 LEU A C 1
ATOM 2878 O O . LEU A 1 397 ? 0.494 9.758 30.812 1 95.12 397 LEU A O 1
ATOM 2882 N N . ASP A 1 398 ? -1.688 9.18 30.484 1 93.38 398 ASP A N 1
ATOM 2883 C CA . ASP A 1 398 ? -1.769 8.492 31.766 1 93.38 398 ASP A CA 1
ATOM 2884 C C . ASP A 1 398 ? -0.912 7.227 31.766 1 93.38 398 ASP A C 1
ATOM 2886 O O . ASP A 1 398 ? -0.53 6.727 32.812 1 93.38 398 ASP A O 1
ATOM 2890 N N . VAL A 1 399 ? -0.658 6.695 30.641 1 92.19 399 VAL A N 1
ATOM 2891 C CA . VAL A 1 399 ? 0.009 5.398 30.547 1 92.19 399 VAL A CA 1
ATOM 2892 C C . VAL A 1 399 ? 1.388 5.566 29.922 1 92.19 399 VAL A C 1
ATOM 2894 O O . VAL A 1 399 ? 2.141 4.598 29.781 1 92.19 399 VAL A O 1
ATOM 2897 N N . GLU A 1 400 ? 1.807 6.691 29.688 1 78.25 400 GLU A N 1
ATOM 2898 C CA . GLU A 1 400 ? 3.047 6.969 28.984 1 78.25 400 GLU A CA 1
ATOM 2899 C C . GLU A 1 400 ? 4.262 6.48 29.766 1 78.25 400 GLU A C 1
ATOM 2901 O O . GLU A 1 400 ? 4.254 6.488 31 1 78.25 400 GLU A O 1
ATOM 2906 N N . GLY A 1 401 ? 5.316 6.094 29.016 1 74.56 401 GLY A N 1
ATOM 2907 C CA . GLY A 1 401 ? 6.594 5.777 29.641 1 74.56 401 GLY A CA 1
ATOM 2908 C C . GLY A 1 401 ? 6.719 4.316 30.016 1 74.56 401 GLY A C 1
ATOM 2909 O O . GLY A 1 401 ? 7.812 3.85 30.359 1 74.56 401 GLY A O 1
ATOM 2910 N N . GLN A 1 402 ? 5.746 3.459 29.859 1 72.5 402 GLN A N 1
ATOM 2911 C CA . GLN A 1 402 ? 5.801 2.076 30.328 1 72.5 402 GLN A CA 1
ATOM 2912 C C . GLN A 1 402 ? 6.277 1.144 29.219 1 72.5 402 GLN A C 1
ATOM 2914 O O . GLN A 1 402 ? 7.062 0.226 29.469 1 72.5 402 GLN A O 1
ATOM 2919 N N . ALA A 1 403 ? 5.82 1.312 28.109 1 86.19 403 ALA A N 1
ATOM 2920 C CA . ALA A 1 403 ? 6.102 0.526 26.922 1 86.19 403 ALA A CA 1
ATOM 2921 C C . ALA A 1 403 ? 5.77 1.315 25.656 1 86.19 403 ALA A C 1
ATOM 2923 O O . ALA A 1 403 ? 5.215 2.414 25.734 1 86.19 403 ALA A O 1
ATOM 2924 N N . PRO A 1 404 ? 6.223 0.823 24.594 1 91.38 404 PRO A N 1
ATOM 2925 C CA . PRO A 1 404 ? 5.945 1.559 23.359 1 91.38 404 PRO A CA 1
ATOM 2926 C C . PRO A 1 404 ? 4.457 1.829 23.156 1 91.38 404 PRO A C 1
ATOM 2928 O O . PRO A 1 404 ? 3.648 0.898 23.172 1 91.38 404 PRO A O 1
ATOM 2931 N N . LEU A 1 405 ? 4.129 3.059 23.125 1 94.56 405 LEU A N 1
ATOM 2932 C CA . LEU A 1 405 ? 2.762 3.547 22.953 1 94.56 405 LEU A CA 1
ATOM 2933 C C . LEU A 1 405 ? 2.707 4.672 21.938 1 94.56 405 LEU A C 1
ATOM 2935 O O . LEU A 1 405 ? 3.549 5.574 21.938 1 94.56 405 LEU A O 1
ATOM 2939 N N . ALA A 1 406 ? 1.803 4.559 20.969 1 96.94 406 ALA A N 1
ATOM 2940 C CA . ALA A 1 406 ? 1.628 5.578 19.938 1 96.94 406 ALA A CA 1
ATOM 2941 C C . ALA A 1 406 ? 0.152 5.91 19.734 1 96.94 406 ALA A C 1
ATOM 2943 O O . ALA A 1 406 ? -0.72 5.277 20.344 1 96.94 406 ALA A O 1
ATOM 2944 N N . VAL A 1 407 ? -0.149 6.973 19.109 1 98 407 VAL A N 1
ATOM 2945 C CA . VAL A 1 407 ? -1.463 7.258 18.547 1 98 407 VAL A CA 1
ATOM 2946 C C . VAL A 1 407 ? -1.441 7 17.031 1 98 407 VAL A C 1
ATOM 2948 O O . VAL A 1 407 ? -0.482 7.363 16.344 1 98 407 VAL A O 1
ATOM 2951 N N . LEU A 1 408 ? -2.389 6.262 16.547 1 98.19 408 LEU A N 1
ATOM 2952 C CA . LEU A 1 408 ? -2.502 5.922 15.133 1 98.19 408 LEU A CA 1
ATOM 2953 C C . LEU A 1 408 ? -3.715 6.602 14.508 1 98.19 408 LEU A C 1
ATOM 2955 O O . LEU A 1 408 ? -4.855 6.254 14.812 1 98.19 408 LEU A O 1
ATOM 2959 N N . ALA A 1 409 ? -3.463 7.598 13.68 1 97.25 409 ALA A N 1
ATOM 2960 C CA . ALA A 1 409 ? -4.539 8.305 12.992 1 97.25 409 ALA A CA 1
ATOM 2961 C C . ALA A 1 409 ? -4.629 7.879 11.531 1 97.25 409 ALA A C 1
ATOM 2963 O O . ALA A 1 409 ? -3.695 7.281 10.992 1 97.25 409 ALA A O 1
ATOM 2964 N N . SER A 1 410 ? -5.762 8.148 10.867 1 95.38 410 SER A N 1
ATOM 2965 C CA . SER A 1 410 ? -5.973 7.762 9.477 1 95.38 410 SER A CA 1
ATOM 2966 C C . SER A 1 410 ? -5.922 8.969 8.547 1 95.38 410 SER A C 1
ATOM 2968 O O . SER A 1 410 ? -5.328 8.906 7.469 1 95.38 410 SER A O 1
ATOM 2970 N N . VAL A 1 411 ? -6.523 10.07 8.961 1 96.25 411 VAL A N 1
ATOM 2971 C CA . VAL A 1 411 ? -6.641 11.258 8.125 1 96.25 411 VAL A CA 1
ATOM 2972 C C . VAL A 1 411 ? -5.832 12.398 8.734 1 96.25 411 VAL A C 1
ATOM 2974 O O . VAL A 1 411 ? -6.297 13.086 9.648 1 96.25 411 VAL A O 1
ATOM 2977 N N . PRO A 1 412 ? -4.699 12.695 8.18 1 93.25 412 PRO A N 1
ATOM 2978 C CA . PRO A 1 412 ? -3.787 13.656 8.805 1 93.25 412 PRO A CA 1
ATOM 2979 C C . PRO A 1 412 ? -4.41 15.039 8.977 1 93.25 412 PRO A C 1
ATOM 2981 O O . PRO A 1 412 ? -4.215 15.68 10.008 1 93.25 412 PRO A O 1
ATOM 2984 N N . SER A 1 413 ? -5.191 15.469 7.992 1 93.12 413 SER A N 1
ATOM 2985 C CA . SER A 1 413 ? -5.75 16.812 8.047 1 93.12 413 SER A CA 1
ATOM 2986 C C . SER A 1 413 ? -6.781 16.953 9.156 1 93.12 413 SER A C 1
ATOM 2988 O O . SER A 1 413 ? -7.152 18.062 9.547 1 93.12 413 SER A O 1
ATOM 2990 N N . ALA A 1 414 ? -7.25 15.82 9.703 1 94.75 414 ALA A N 1
ATOM 2991 C CA . ALA A 1 414 ? -8.266 15.867 10.75 1 94.75 414 ALA A CA 1
ATOM 2992 C C . ALA A 1 414 ? -7.617 15.898 12.133 1 94.75 414 ALA A C 1
ATOM 2994 O O . ALA A 1 414 ? -8.297 16.094 13.141 1 94.75 414 ALA A O 1
ATOM 2995 N N . ILE A 1 415 ? -6.32 15.734 12.266 1 96.06 415 ILE A N 1
ATOM 2996 C CA . ILE A 1 415 ? -5.613 15.656 13.539 1 96.06 415 ILE A CA 1
ATOM 2997 C C . ILE A 1 415 ? -5.555 17.031 14.18 1 96.06 415 ILE A C 1
ATOM 2999 O O . ILE A 1 415 ? -5.125 18 13.547 1 96.06 415 ILE A O 1
ATOM 3003 N N . ASP A 1 416 ? -5.996 17.141 15.422 1 96 416 ASP A N 1
ATOM 3004 C CA . ASP A 1 416 ? -5.82 18.359 16.203 1 96 416 ASP A CA 1
ATOM 3005 C C . ASP A 1 416 ? -4.34 18.641 16.469 1 96 416 ASP A C 1
ATOM 3007 O O . ASP A 1 416 ? -3.682 17.875 17.188 1 96 416 ASP A O 1
ATOM 3011 N N . PRO A 1 417 ? -3.824 19.672 15.914 1 93.56 417 PRO A N 1
ATOM 3012 C CA . PRO A 1 417 ? -2.381 19.906 16.016 1 93.56 417 PRO A CA 1
ATOM 3013 C C . PRO A 1 417 ? -1.929 20.156 17.453 1 93.56 417 PRO A C 1
ATOM 3015 O O . PRO A 1 417 ? -0.811 19.797 17.828 1 93.56 417 PRO A O 1
ATOM 3018 N N . VAL A 1 418 ? -2.803 20.75 18.266 1 95.75 418 VAL A N 1
ATOM 3019 C CA . VAL A 1 418 ? -2.453 21.047 19.656 1 95.75 418 VAL A CA 1
ATOM 3020 C C . VAL A 1 418 ? -2.326 19.75 20.453 1 95.75 418 VAL A C 1
ATOM 3022 O O . VAL A 1 418 ? -1.362 19.547 21.188 1 95.75 418 VAL A O 1
ATOM 3025 N N . MET A 1 419 ? -3.297 18.875 20.219 1 96.88 419 MET A N 1
ATOM 3026 C CA . MET A 1 419 ? -3.27 17.594 20.922 1 96.88 419 MET A CA 1
ATOM 3027 C C . MET A 1 419 ? -2.098 16.75 20.453 1 96.88 419 MET A C 1
ATOM 3029 O O . MET A 1 419 ? -1.455 16.062 21.25 1 96.88 419 MET A O 1
ATOM 3033 N N . ALA A 1 420 ? -1.825 16.766 19.172 1 96.62 420 ALA A N 1
ATOM 3034 C CA . ALA A 1 420 ? -0.692 16.016 18.641 1 96.62 420 ALA A CA 1
ATOM 3035 C C . ALA A 1 420 ? 0.621 16.484 19.25 1 96.62 420 ALA A C 1
ATOM 3037 O O . ALA A 1 420 ? 1.461 15.68 19.641 1 96.62 420 ALA A O 1
ATOM 3038 N N . GLN A 1 421 ? 0.783 17.797 19.344 1 95.88 421 GLN A N 1
ATOM 3039 C CA . GLN A 1 421 ? 2.01 18.359 19.906 1 95.88 421 GLN A CA 1
ATOM 3040 C C . GLN A 1 421 ? 2.166 17.984 21.375 1 95.88 421 GLN A C 1
ATOM 3042 O O . GLN A 1 421 ? 3.27 17.688 21.828 1 95.88 421 GLN A O 1
ATOM 3047 N N . ARG A 1 422 ? 1.059 18.047 22.062 1 96.5 422 ARG A N 1
ATOM 3048 C CA . ARG A 1 422 ? 1.071 17.672 23.469 1 96.5 422 ARG A CA 1
ATOM 3049 C C . ARG A 1 422 ? 1.577 16.25 23.656 1 96.5 422 ARG A C 1
ATOM 3051 O O . ARG A 1 422 ? 2.371 15.977 24.562 1 96.5 422 ARG A O 1
ATOM 3058 N N . LEU A 1 423 ? 1.14 15.375 22.828 1 96.88 423 LEU A N 1
ATOM 3059 C CA . LEU A 1 423 ? 1.569 13.984 22.891 1 96.88 423 LEU A CA 1
ATOM 3060 C C . LEU A 1 423 ? 3.043 13.859 22.516 1 96.88 423 LEU A C 1
ATOM 3062 O O . LEU A 1 423 ? 3.814 13.219 23.234 1 96.88 423 LEU A O 1
ATOM 3066 N N . ARG A 1 424 ? 3.469 14.5 21.469 1 95.75 424 ARG A N 1
ATOM 3067 C CA . ARG A 1 424 ? 4.848 14.43 21 1 95.75 424 ARG A CA 1
ATOM 3068 C C . ARG A 1 424 ? 5.812 14.992 22.031 1 95.75 424 ARG A C 1
ATOM 3070 O O . ARG A 1 424 ? 6.906 14.461 22.219 1 95.75 424 ARG A O 1
ATOM 3077 N N . ASP A 1 425 ? 5.395 16.047 22.75 1 93.62 425 ASP A N 1
ATOM 3078 C CA . ASP A 1 425 ? 6.211 16.641 23.797 1 93.62 425 ASP A CA 1
ATOM 3079 C C . ASP A 1 425 ? 6.469 15.648 24.938 1 93.62 425 ASP A C 1
ATOM 3081 O O . ASP A 1 425 ? 7.457 15.766 25.656 1 93.62 425 ASP A O 1
ATOM 3085 N N . ARG A 1 426 ? 5.539 14.727 25.031 1 93.25 426 ARG A N 1
ATOM 3086 C CA . ARG A 1 426 ? 5.652 13.734 26.109 1 93.25 426 ARG A CA 1
ATOM 3087 C C . ARG A 1 426 ? 6.227 12.422 25.578 1 93.25 426 ARG A C 1
ATOM 3089 O O . ARG A 1 426 ? 6.203 11.406 26.281 1 93.25 426 ARG A O 1
ATOM 3096 N N . GLY A 1 427 ? 6.68 12.453 24.375 1 92.25 427 GLY A N 1
ATOM 3097 C CA . GLY A 1 427 ? 7.371 11.305 23.812 1 92.25 427 GLY A CA 1
ATOM 3098 C C . GLY A 1 427 ? 6.426 10.266 23.219 1 92.25 427 GLY A C 1
ATOM 3099 O O . GLY A 1 427 ? 6.773 9.086 23.125 1 92.25 427 GLY A O 1
ATOM 3100 N N . VAL A 1 428 ? 5.234 10.617 22.938 1 95.94 428 VAL A N 1
ATOM 3101 C CA . VAL A 1 428 ? 4.281 9.711 22.297 1 95.94 428 VAL A CA 1
ATOM 3102 C C . VAL A 1 428 ? 4.184 10.023 20.812 1 95.94 428 VAL A C 1
ATOM 3104 O O . VAL A 1 428 ? 3.857 11.156 20.422 1 95.94 428 VAL A O 1
ATOM 3107 N N . ALA A 1 429 ? 4.539 9.055 19.969 1 96.94 429 ALA A N 1
ATOM 3108 C CA . ALA A 1 429 ? 4.449 9.25 18.531 1 96.94 429 ALA A CA 1
ATOM 3109 C C . ALA A 1 429 ? 2.998 9.383 18.078 1 96.94 429 ALA A C 1
ATOM 3111 O O . ALA A 1 429 ? 2.115 8.695 18.594 1 96.94 429 ALA A O 1
ATOM 3112 N N . VAL A 1 430 ? 2.725 10.312 17.188 1 98 430 VAL A N 1
ATOM 3113 C CA . VAL A 1 430 ? 1.447 10.438 16.5 1 98 430 VAL A CA 1
ATOM 3114 C C . VAL A 1 430 ? 1.617 10.062 15.031 1 98 430 VAL A C 1
ATOM 3116 O O . VAL A 1 430 ? 2.115 10.859 14.234 1 98 430 VAL A O 1
ATOM 3119 N N . LEU A 1 431 ? 1.232 8.883 14.695 1 98 431 LEU A N 1
ATOM 3120 C CA . LEU A 1 431 ? 1.36 8.367 13.336 1 98 431 LEU A CA 1
ATOM 3121 C C . LEU A 1 431 ? 0.216 8.859 12.461 1 98 431 LEU A C 1
ATOM 3123 O O . LEU A 1 431 ? -0.953 8.75 12.836 1 98 431 LEU A O 1
ATOM 3127 N N . GLU A 1 432 ? 0.5 9.383 11.273 1 96.25 432 GLU A N 1
ATOM 3128 C CA . GLU A 1 432 ? -0.448 10.242 10.57 1 96.25 432 GLU A CA 1
ATOM 3129 C C . GLU A 1 432 ? -1.109 9.5 9.414 1 96.25 432 GLU A C 1
ATOM 3131 O O . GLU A 1 432 ? -1.744 10.117 8.555 1 96.25 432 GLU A O 1
ATOM 3136 N N . GLY A 1 433 ? -1.005 8.25 9.383 1 95.25 433 GLY A N 1
ATOM 3137 C CA . GLY A 1 433 ? -1.669 7.387 8.414 1 95.25 433 GLY A CA 1
ATOM 3138 C C . GLY A 1 433 ? -1.803 5.949 8.891 1 95.25 433 GLY A C 1
ATOM 3139 O O . GLY A 1 433 ? -0.848 5.371 9.414 1 95.25 433 GLY A O 1
ATOM 3140 N N . MET A 1 434 ? -2.977 5.402 8.664 1 96.44 434 MET A N 1
ATOM 3141 C CA . MET A 1 434 ? -3.195 4.039 9.148 1 96.44 434 MET A CA 1
ATOM 3142 C C . MET A 1 434 ? -2.189 3.078 8.523 1 96.44 434 MET A C 1
ATOM 3144 O O . MET A 1 434 ? -1.558 2.291 9.234 1 96.44 434 MET A O 1
ATOM 3148 N N . ARG A 1 435 ? -2.041 3.143 7.184 1 96.88 435 ARG A N 1
ATOM 3149 C CA . ARG A 1 435 ? -1.143 2.217 6.504 1 96.88 435 ARG A CA 1
ATOM 3150 C C . ARG A 1 435 ? 0.304 2.443 6.93 1 96.88 435 ARG A C 1
ATOM 3152 O O . ARG A 1 435 ? 1 1.498 7.305 1 96.88 435 ARG A O 1
ATOM 3159 N N . SER A 1 436 ? 0.782 3.695 6.855 1 97.75 436 SER A N 1
ATOM 3160 C CA . SER A 1 436 ? 2.164 4.004 7.211 1 97.75 436 SER A CA 1
ATOM 3161 C C . SER A 1 436 ? 2.416 3.773 8.695 1 97.75 436 SER A C 1
ATOM 3163 O O . SER A 1 436 ? 3.494 3.32 9.086 1 97.75 436 SER A O 1
ATOM 3165 N N . GLY A 1 437 ? 1.417 4.094 9.539 1 98.31 437 GLY A N 1
ATOM 3166 C CA . GLY A 1 437 ? 1.554 3.875 10.977 1 98.31 437 GLY A CA 1
ATOM 3167 C C . GLY A 1 437 ? 1.622 2.406 11.352 1 98.31 437 GLY A C 1
ATOM 3168 O O . GLY A 1 437 ? 2.432 2.012 12.188 1 98.31 437 GLY A O 1
ATOM 3169 N N . LEU A 1 438 ? 0.744 1.602 10.742 1 98.56 438 LEU A N 1
ATOM 3170 C CA . LEU A 1 438 ? 0.784 0.163 10.977 1 98.56 438 LEU A CA 1
ATOM 3171 C C . LEU A 1 438 ? 2.121 -0.423 10.539 1 98.56 438 LEU A C 1
ATOM 3173 O O . LEU A 1 438 ? 2.672 -1.3 11.211 1 98.56 438 LEU A O 1
ATOM 3177 N N . ALA A 1 439 ? 2.613 0.066 9.398 1 98.38 439 ALA A N 1
ATOM 3178 C CA . ALA A 1 439 ? 3.936 -0.372 8.961 1 98.38 439 ALA A CA 1
ATOM 3179 C C . ALA A 1 439 ? 4.996 -0.034 10 1 98.38 439 ALA A C 1
ATOM 3181 O O . ALA A 1 439 ? 5.832 -0.875 10.344 1 98.38 439 ALA A O 1
ATOM 3182 N N . ALA A 1 440 ? 4.953 1.18 10.492 1 98.56 440 ALA A N 1
ATOM 3183 C CA . ALA A 1 440 ? 5.902 1.616 11.516 1 98.56 440 ALA A CA 1
ATOM 3184 C C . ALA A 1 440 ? 5.824 0.727 12.758 1 98.56 440 ALA A C 1
ATOM 3186 O O . ALA A 1 440 ? 6.852 0.305 13.289 1 98.56 440 ALA A O 1
ATOM 3187 N N . MET A 1 441 ? 4.605 0.451 13.227 1 98.19 441 MET A N 1
ATOM 3188 C CA . MET A 1 441 ? 4.414 -0.427 14.375 1 98.19 441 MET A CA 1
ATOM 3189 C C . MET A 1 441 ? 4.984 -1.814 14.102 1 98.19 441 MET A C 1
ATOM 3191 O O . MET A 1 441 ? 5.637 -2.402 14.961 1 98.19 441 MET A O 1
ATOM 3195 N N . GLY A 1 442 ? 4.695 -2.326 12.891 1 97.75 442 GLY A N 1
ATOM 3196 C CA . GLY A 1 442 ? 5.262 -3.609 12.508 1 97.75 442 GLY A CA 1
ATOM 3197 C C . GLY A 1 442 ? 6.781 -3.617 12.508 1 97.75 442 GLY A C 1
ATOM 3198 O O . GLY A 1 442 ? 7.398 -4.582 12.961 1 97.75 442 GLY A O 1
ATOM 3199 N N . HIS A 1 443 ? 7.41 -2.537 11.984 1 97.56 443 HIS A N 1
ATOM 3200 C CA . HIS A 1 443 ? 8.867 -2.41 11.984 1 97.56 443 HIS A CA 1
ATOM 3201 C C . HIS A 1 443 ? 9.422 -2.475 13.398 1 97.56 443 HIS A C 1
ATOM 3203 O O . HIS A 1 443 ? 10.398 -3.188 13.648 1 97.56 443 HIS A O 1
ATOM 3209 N N . LEU A 1 444 ? 8.781 -1.733 14.289 1 96.94 444 LEU A N 1
ATOM 3210 C CA . LEU A 1 444 ? 9.266 -1.713 15.656 1 96.94 444 LEU A CA 1
ATOM 3211 C C . LEU A 1 444 ? 9.086 -3.074 16.328 1 96.94 444 LEU A C 1
ATOM 3213 O O . LEU A 1 444 ? 9.969 -3.545 17.047 1 96.94 444 LEU A O 1
ATOM 3217 N N . ALA A 1 445 ? 7.906 -3.701 16.078 1 95.88 445 ALA A N 1
ATOM 3218 C CA . ALA A 1 445 ? 7.617 -5.008 16.672 1 95.88 445 ALA A CA 1
ATOM 3219 C C . ALA A 1 445 ? 8.648 -6.043 16.234 1 95.88 445 ALA A C 1
ATOM 3221 O O . ALA A 1 445 ? 9.031 -6.918 17.016 1 95.88 445 ALA A O 1
ATOM 3222 N N . ALA A 1 446 ? 9.117 -5.934 15.039 1 94 446 ALA A N 1
ATOM 3223 C CA . ALA A 1 446 ? 10.031 -6.922 14.477 1 94 446 ALA A CA 1
ATOM 3224 C C . ALA A 1 446 ? 11.477 -6.598 14.836 1 94 446 ALA A C 1
ATOM 3226 O O . ALA A 1 446 ? 12.352 -7.461 14.75 1 94 446 ALA A O 1
ATOM 3227 N N . TRP A 1 447 ? 11.797 -5.367 15.234 1 94.06 447 TRP A N 1
ATOM 3228 C CA . TRP A 1 447 ? 13.164 -4.926 15.5 1 94.06 447 TRP A CA 1
ATOM 3229 C C . TRP A 1 447 ? 13.656 -5.449 16.844 1 94.06 447 TRP A C 1
ATOM 3231 O O . TRP A 1 447 ? 12.891 -5.496 17.812 1 94.06 447 TRP A O 1
ATOM 3241 N N . PRO A 1 448 ? 14.875 -5.898 16.984 1 93.12 448 PRO A N 1
ATOM 3242 C CA . PRO A 1 448 ? 15.898 -5.859 15.938 1 93.12 448 PRO A CA 1
ATOM 3243 C C . PRO A 1 448 ? 15.742 -6.984 14.922 1 93.12 448 PRO A C 1
ATOM 3245 O O . PRO A 1 448 ? 15.25 -8.062 15.258 1 93.12 448 PRO A O 1
ATOM 3248 N N . LEU A 1 449 ? 16.078 -6.684 13.703 1 91.31 449 LEU A N 1
ATOM 3249 C CA . LEU A 1 449 ? 16.047 -7.676 12.641 1 91.31 449 LEU A CA 1
ATOM 3250 C C . LEU A 1 449 ? 17.281 -8.555 12.664 1 91.31 449 LEU A C 1
ATOM 3252 O O . LEU A 1 449 ? 18.375 -8.078 12.992 1 91.31 449 LEU A O 1
ATOM 3256 N N . PRO A 1 450 ? 17.078 -9.805 12.336 1 87.94 450 PRO A N 1
ATOM 3257 C CA . PRO A 1 450 ? 18.219 -10.711 12.352 1 87.94 450 PRO A CA 1
ATOM 3258 C C . PRO A 1 450 ? 19.25 -10.391 11.266 1 87.94 450 PRO A C 1
ATOM 3260 O O . PRO A 1 450 ? 18.859 -10.047 10.141 1 87.94 450 PRO A O 1
ATOM 3263 N N . VAL A 1 451 ? 20.484 -10.391 11.633 1 90.38 451 VAL A N 1
ATOM 3264 C CA . VAL A 1 451 ? 21.594 -10.242 10.703 1 90.38 451 VAL A CA 1
ATOM 3265 C C . VAL A 1 451 ? 22.453 -11.5 10.719 1 90.38 451 VAL A C 1
ATOM 3267 O O . VAL A 1 451 ? 22.906 -11.938 11.781 1 90.38 451 VAL A O 1
ATOM 3270 N N . ASP A 1 452 ? 22.516 -12.117 9.516 1 86.19 452 ASP A N 1
ATOM 3271 C CA . ASP A 1 452 ? 23.359 -13.297 9.406 1 86.19 452 ASP A CA 1
ATOM 3272 C C . ASP A 1 452 ? 24.844 -12.93 9.492 1 86.19 452 ASP A C 1
ATOM 3274 O O . ASP A 1 452 ? 25.359 -12.242 8.617 1 86.19 452 ASP A O 1
ATOM 3278 N N . THR A 1 453 ? 25.516 -13.297 10.586 1 80.06 453 THR A N 1
ATOM 3279 C CA . THR A 1 453 ? 26.906 -12.906 10.797 1 80.06 453 THR A CA 1
ATOM 3280 C C . THR A 1 453 ? 27.828 -14.109 10.625 1 80.06 453 THR A C 1
ATOM 3282 O O . THR A 1 453 ? 29.031 -14.008 10.883 1 80.06 453 THR A O 1
ATOM 3285 N N . GLU A 1 454 ? 27.266 -15.164 10.117 1 79.56 454 GLU A N 1
ATOM 3286 C CA . GLU A 1 454 ? 28.125 -16.344 9.984 1 79.56 454 GLU A CA 1
ATOM 3287 C C . GLU A 1 454 ? 29.188 -16.125 8.898 1 79.56 454 GLU A C 1
ATOM 3289 O O . GLU A 1 454 ? 28.859 -15.766 7.77 1 79.56 454 GLU A O 1
ATOM 3294 N N . PRO A 1 455 ? 30.406 -16.234 9.352 1 74.88 455 PRO A N 1
ATOM 3295 C CA . PRO A 1 455 ? 31.469 -16.078 8.352 1 74.88 455 PRO A CA 1
ATOM 3296 C C . PRO A 1 455 ? 31.5 -17.219 7.336 1 74.88 455 PRO A C 1
ATOM 3298 O O . PRO A 1 455 ? 31.188 -18.359 7.676 1 74.88 455 PRO A O 1
ATOM 3301 N N . VAL A 1 456 ? 31.578 -16.875 6.141 1 73.38 456 VAL A N 1
ATOM 3302 C CA . VAL A 1 456 ? 31.766 -17.922 5.148 1 73.38 456 VAL A CA 1
ATOM 3303 C C . VAL A 1 456 ? 33.25 -18.141 4.91 1 73.38 456 VAL A C 1
ATOM 3305 O O . VAL A 1 456 ? 34 -17.188 4.68 1 73.38 456 VAL A O 1
ATOM 3308 N N . VAL A 1 457 ? 33.656 -19.344 5.098 1 84.5 457 VAL A N 1
ATOM 3309 C CA . VAL A 1 457 ? 35.031 -19.734 4.805 1 84.5 457 VAL A CA 1
ATOM 3310 C C . VAL A 1 457 ? 35.219 -19.969 3.307 1 84.5 457 VAL A C 1
ATOM 3312 O O . VAL A 1 457 ? 34.5 -20.797 2.723 1 84.5 457 VAL A O 1
ATOM 3315 N N . VAL A 1 458 ? 36.125 -19.156 2.684 1 91.5 458 VAL A N 1
ATOM 3316 C CA . VAL A 1 458 ? 36.406 -19.312 1.26 1 91.5 458 VAL A CA 1
ATOM 3317 C C . VAL A 1 458 ? 37.438 -20.422 1.054 1 91.5 458 VAL A C 1
ATOM 3319 O O . VAL A 1 458 ? 38.5 -20.391 1.657 1 91.5 458 VAL A O 1
ATOM 3322 N N . ASP A 1 459 ? 37.094 -21.438 0.293 1 94.25 459 ASP A N 1
ATOM 3323 C CA . ASP A 1 459 ? 38.031 -22.453 -0.151 1 94.25 459 ASP A CA 1
ATOM 3324 C C . ASP A 1 459 ? 38.812 -21.969 -1.364 1 94.25 459 ASP A C 1
ATOM 3326 O O . ASP A 1 459 ? 38.375 -22.125 -2.504 1 94.25 459 ASP A O 1
ATOM 3330 N N . GLN A 1 460 ? 40.031 -21.594 -1.087 1 93.69 460 GLN A N 1
ATOM 3331 C CA . GLN A 1 460 ? 40.844 -20.969 -2.129 1 93.69 460 GLN A CA 1
ATOM 3332 C C . GLN A 1 460 ? 41.25 -21.984 -3.197 1 93.69 460 GLN A C 1
ATOM 3334 O O . GLN A 1 460 ? 41.344 -21.641 -4.375 1 93.69 460 GLN A O 1
ATOM 3339 N N . VAL A 1 461 ? 41.406 -23.172 -2.809 1 94.19 461 VAL A N 1
ATOM 3340 C CA . VAL A 1 461 ? 41.781 -24.219 -3.748 1 94.19 461 VAL A CA 1
ATOM 3341 C C . VAL A 1 461 ? 40.656 -24.469 -4.734 1 94.19 461 VAL A C 1
ATOM 3343 O O . VAL A 1 461 ? 40.875 -24.562 -5.941 1 94.19 461 VAL A O 1
ATOM 3346 N N . ARG A 1 462 ? 39.531 -24.531 -4.215 1 93.69 462 ARG A N 1
ATOM 3347 C CA . ARG A 1 462 ? 38.344 -24.734 -5.055 1 93.69 462 ARG A CA 1
ATOM 3348 C C . ARG A 1 462 ? 38.125 -23.547 -5.98 1 93.69 462 ARG A C 1
ATOM 3350 O O . ARG A 1 462 ? 37.844 -23.734 -7.168 1 93.69 462 ARG A O 1
ATOM 3357 N N . ARG A 1 463 ? 38.25 -22.406 -5.445 1 93.44 463 ARG A N 1
ATOM 3358 C CA . ARG A 1 463 ? 38.094 -21.188 -6.242 1 93.44 463 ARG A CA 1
ATOM 3359 C C . ARG A 1 463 ? 39.094 -21.156 -7.395 1 93.44 463 ARG A C 1
ATOM 3361 O O . ARG A 1 463 ? 38.719 -20.859 -8.531 1 93.44 463 ARG A O 1
ATOM 3368 N N . ASP A 1 464 ? 40.281 -21.516 -7.094 1 92.12 464 ASP A N 1
ATOM 3369 C CA . ASP A 1 464 ? 41.344 -21.484 -8.117 1 92.12 464 ASP A CA 1
ATOM 3370 C C . ASP A 1 464 ? 41.062 -22.516 -9.211 1 92.12 464 ASP A C 1
ATOM 3372 O O . ASP A 1 464 ? 41.312 -22.25 -10.383 1 92.12 464 ASP A O 1
ATOM 3376 N N . ARG A 1 465 ? 40.562 -23.609 -8.828 1 91.25 465 ARG A N 1
ATOM 3377 C CA . ARG A 1 465 ? 40.25 -24.672 -9.773 1 91.25 465 ARG A CA 1
ATOM 3378 C C . ARG A 1 465 ? 39.219 -24.203 -10.789 1 91.25 465 ARG A C 1
ATOM 3380 O O . ARG A 1 465 ? 39.375 -24.391 -11.992 1 91.25 465 ARG A O 1
ATOM 3387 N N . TRP A 1 466 ? 38.25 -23.5 -10.391 1 91.44 466 TRP A N 1
ATOM 3388 C CA . TRP A 1 466 ? 37.156 -23.141 -11.266 1 91.44 466 TRP A CA 1
ATOM 3389 C C . TRP A 1 466 ? 37.406 -21.797 -11.953 1 91.44 466 TRP A C 1
ATOM 3391 O O . TRP A 1 466 ? 36.75 -21.453 -12.938 1 91.44 466 TRP A O 1
ATOM 3401 N N . SER A 1 467 ? 38.375 -21 -11.484 1 85.5 467 SER A N 1
ATOM 3402 C CA . SER A 1 467 ? 38.781 -19.781 -12.156 1 85.5 467 SER A CA 1
ATOM 3403 C C . SER A 1 467 ? 39.562 -20.078 -13.43 1 85.5 467 SER A C 1
ATOM 3405 O O . SER A 1 467 ? 39.562 -19.266 -14.359 1 85.5 467 SER A O 1
ATOM 3407 N N . ARG A 1 468 ? 40.188 -21.141 -13.453 1 78.06 468 ARG A N 1
ATOM 3408 C CA . ARG A 1 468 ? 41.094 -21.484 -14.555 1 78.06 468 ARG A CA 1
ATOM 3409 C C . ARG A 1 468 ? 40.375 -22.312 -15.602 1 78.06 468 ARG A C 1
ATOM 3411 O O . ARG A 1 468 ? 40.75 -22.297 -16.781 1 78.06 468 ARG A O 1
ATOM 3418 N N . ALA A 1 469 ? 39.406 -23.156 -15.219 1 67.88 469 ALA A N 1
ATOM 3419 C CA . ALA A 1 469 ? 38.781 -24.094 -16.172 1 67.88 469 ALA A CA 1
ATOM 3420 C C . ALA A 1 469 ? 37.25 -23.984 -16.141 1 67.88 469 ALA A C 1
ATOM 3422 O O . ALA A 1 469 ? 36.656 -23.875 -15.07 1 67.88 469 ALA A O 1
ATOM 3423 N N . THR A 1 470 ? 36.688 -23.797 -17.391 1 67.81 470 THR A N 1
ATOM 3424 C CA . THR A 1 470 ? 35.25 -23.922 -17.469 1 67.81 470 THR A CA 1
ATOM 3425 C C . THR A 1 470 ? 34.844 -25.391 -17.609 1 67.81 470 THR A C 1
ATOM 3427 O O . THR A 1 470 ? 35.406 -26.125 -18.422 1 67.81 470 THR A O 1
ATOM 3430 N N . GLY A 1 471 ? 34.344 -26.016 -16.578 1 75.81 471 GLY A N 1
ATOM 3431 C CA . GLY A 1 471 ? 33.812 -27.359 -16.656 1 75.81 471 GLY A CA 1
ATOM 3432 C C . GLY A 1 471 ? 32.281 -27.406 -16.781 1 75.81 471 GLY A C 1
ATOM 3433 O O . GLY A 1 471 ? 31.641 -26.359 -16.859 1 75.81 471 GLY A O 1
ATOM 3434 N N . PRO A 1 472 ? 31.828 -28.688 -16.938 1 85.75 472 PRO A N 1
ATOM 3435 C CA . PRO A 1 472 ? 30.375 -28.844 -17.016 1 85.75 472 PRO A CA 1
ATOM 3436 C C . PRO A 1 472 ? 29.656 -28.328 -15.766 1 85.75 472 PRO A C 1
ATOM 3438 O O . PRO A 1 472 ? 30.203 -28.391 -14.664 1 85.75 472 PRO A O 1
ATOM 3441 N N . ALA A 1 473 ? 28.578 -27.797 -15.992 1 91.56 473 ALA A N 1
ATOM 3442 C CA . ALA A 1 473 ? 27.797 -27.188 -14.922 1 91.56 473 ALA A CA 1
ATOM 3443 C C . ALA A 1 473 ? 27.562 -28.172 -13.781 1 91.56 473 ALA A C 1
ATOM 3445 O O . ALA A 1 473 ? 27.656 -27.812 -12.609 1 91.56 473 ALA A O 1
ATOM 3446 N N . PHE A 1 474 ? 27.312 -29.453 -14.094 1 94.44 474 PHE A N 1
ATOM 3447 C CA . PHE A 1 474 ? 27.047 -30.453 -13.07 1 94.44 474 PHE A CA 1
ATOM 3448 C C . PHE A 1 474 ? 28.297 -30.734 -12.242 1 94.44 474 PHE A C 1
ATOM 3450 O O . PHE A 1 474 ? 28.203 -31.016 -11.047 1 94.44 474 PHE A O 1
ATOM 3457 N N . ASP A 1 475 ? 29.469 -30.672 -12.844 1 94.25 475 ASP A N 1
ATOM 3458 C CA . ASP A 1 475 ? 30.703 -30.875 -12.094 1 94.25 475 ASP A CA 1
ATOM 3459 C C . ASP A 1 475 ? 30.906 -29.75 -11.078 1 94.25 475 ASP A C 1
ATOM 3461 O O . ASP A 1 475 ? 31.359 -30 -9.953 1 94.25 475 ASP A O 1
ATOM 3465 N N . LEU A 1 476 ? 30.625 -28.562 -11.531 1 95.19 476 LEU A N 1
ATOM 3466 C CA . LEU A 1 476 ? 30.703 -27.422 -10.633 1 95.19 476 LEU A CA 1
ATOM 3467 C C . LEU A 1 476 ? 29.781 -27.609 -9.438 1 95.19 476 LEU A C 1
ATOM 3469 O O . LEU A 1 476 ? 30.203 -27.469 -8.289 1 95.19 476 LEU A O 1
ATOM 3473 N N . LEU A 1 477 ? 28.516 -27.984 -9.719 1 97.38 477 LEU A N 1
ATOM 3474 C CA . LEU A 1 477 ? 27.547 -28.172 -8.648 1 97.38 477 LEU A CA 1
ATOM 3475 C C . LEU A 1 477 ? 27.984 -29.266 -7.691 1 97.38 477 LEU A C 1
ATOM 3477 O O . LEU A 1 477 ? 27.906 -29.109 -6.469 1 97.38 477 LEU A O 1
ATOM 3481 N N . ALA A 1 478 ? 28.469 -30.344 -8.258 1 96.75 478 ALA A N 1
ATOM 3482 C CA . ALA A 1 478 ? 28.891 -31.469 -7.445 1 96.75 478 ALA A CA 1
ATOM 3483 C C . ALA A 1 478 ? 30.062 -31.094 -6.539 1 96.75 478 ALA A C 1
ATOM 3485 O O . ALA A 1 478 ? 30.156 -31.547 -5.402 1 96.75 478 ALA A O 1
ATOM 3486 N N . ASP A 1 479 ? 30.938 -30.281 -7.035 1 96.06 479 ASP A N 1
ATOM 3487 C CA . ASP A 1 479 ? 32.094 -29.859 -6.262 1 96.06 479 ASP A CA 1
ATOM 3488 C C . ASP A 1 479 ? 31.688 -29.031 -5.051 1 96.06 479 ASP A C 1
ATOM 3490 O O . ASP A 1 479 ? 32.406 -28.969 -4.055 1 96.06 479 ASP A O 1
ATOM 3494 N N . TYR A 1 480 ? 30.562 -28.406 -5.102 1 96.38 480 TYR A N 1
ATOM 3495 C CA . TYR A 1 480 ? 30.062 -27.625 -3.988 1 96.38 480 TYR A CA 1
ATOM 3496 C C . TYR A 1 480 ? 29.062 -28.422 -3.16 1 96.38 480 TYR A C 1
ATOM 3498 O O . TYR A 1 480 ? 28.391 -27.875 -2.291 1 96.38 480 TYR A O 1
ATOM 3506 N N . GLY A 1 481 ? 28.891 -29.672 -3.467 1 96.5 481 GLY A N 1
ATOM 3507 C CA . GLY A 1 481 ? 28.094 -30.562 -2.637 1 96.5 481 GLY A CA 1
ATOM 3508 C C . GLY A 1 481 ? 26.641 -30.656 -3.072 1 96.5 481 GLY A C 1
ATOM 3509 O O . GLY A 1 481 ? 25.797 -31.172 -2.342 1 96.5 481 GLY A O 1
ATOM 3510 N N . VAL A 1 482 ? 26.281 -30.172 -4.242 1 98.06 482 VAL A N 1
ATOM 3511 C CA . VAL A 1 482 ? 24.922 -30.281 -4.758 1 98.06 482 VAL A CA 1
ATOM 3512 C C . VAL A 1 482 ? 24.75 -31.578 -5.52 1 98.06 482 VAL A C 1
ATOM 3514 O O . VAL A 1 482 ? 25.516 -31.875 -6.449 1 98.06 482 VAL A O 1
ATOM 3517 N N . ALA A 1 483 ? 23.766 -32.375 -5.109 1 98.06 483 ALA A N 1
ATOM 3518 C CA . ALA A 1 483 ? 23.531 -33.625 -5.781 1 98.06 483 ALA A CA 1
ATOM 3519 C C . ALA A 1 483 ? 23.062 -33.438 -7.219 1 98.06 483 ALA A C 1
ATOM 3521 O O . ALA A 1 483 ? 22.219 -32.562 -7.48 1 98.06 483 ALA A O 1
ATOM 3522 N N . VAL A 1 484 ? 23.641 -34.188 -8.156 1 97.5 484 VAL A N 1
ATOM 3523 C CA . VAL A 1 484 ? 23.25 -34.188 -9.562 1 97.5 484 VAL A CA 1
ATOM 3524 C C . VAL A 1 484 ? 23.062 -35.656 -10.031 1 97.5 484 VAL A C 1
ATOM 3526 O O . VAL A 1 484 ? 23.609 -36.562 -9.438 1 97.5 484 VAL A O 1
ATOM 3529 N N . PRO A 1 485 ? 22.25 -35.844 -11.016 1 96.56 485 PRO A N 1
ATOM 3530 C CA . PRO A 1 485 ? 22.094 -37.219 -11.523 1 96.56 485 PRO A CA 1
ATOM 3531 C C . PRO A 1 485 ? 23.328 -37.688 -12.289 1 96.56 485 PRO A C 1
ATOM 3533 O O . PRO A 1 485 ? 24.141 -36.875 -12.734 1 96.56 485 PRO A O 1
ATOM 3536 N N . ASP A 1 486 ? 23.422 -39.031 -12.328 1 95.5 486 ASP A N 1
ATOM 3537 C CA . ASP A 1 486 ? 24.375 -39.531 -13.312 1 95.5 486 ASP A CA 1
ATOM 3538 C C . ASP A 1 486 ? 24.016 -39.062 -14.719 1 95.5 486 ASP A C 1
ATOM 3540 O O . ASP A 1 486 ? 22.875 -39.188 -15.156 1 95.5 486 ASP A O 1
ATOM 3544 N N . SER A 1 487 ? 24.891 -38.438 -15.305 1 95.56 487 SER A N 1
ATOM 3545 C CA . SER A 1 487 ? 24.656 -37.812 -16.594 1 95.56 487 SER A CA 1
ATOM 3546 C C . SER A 1 487 ? 25.812 -38.094 -17.562 1 95.56 487 SER A C 1
ATOM 3548 O O . SER A 1 487 ? 26.984 -38.062 -17.156 1 95.56 487 SER A O 1
ATOM 3550 N N . ARG A 1 488 ? 25.469 -38.375 -18.812 1 94.94 488 ARG A N 1
ATOM 3551 C CA . ARG A 1 488 ? 26.469 -38.625 -19.844 1 94.94 488 ARG A CA 1
ATOM 3552 C C . ARG A 1 488 ? 26.125 -37.906 -21.125 1 94.94 488 ARG A C 1
ATOM 3554 O O . ARG A 1 488 ? 25 -37.969 -21.609 1 94.94 488 ARG A O 1
ATOM 3561 N N . PRO A 1 489 ? 27.094 -37.312 -21.672 1 94.25 489 PRO A N 1
ATOM 3562 C CA . PRO A 1 489 ? 26.844 -36.656 -22.969 1 94.25 489 PRO A CA 1
ATOM 3563 C C . PRO A 1 489 ? 26.828 -37.656 -24.109 1 94.25 489 PRO A C 1
ATOM 3565 O O . PRO A 1 489 ? 27.453 -38.719 -24.031 1 94.25 489 PRO A O 1
ATOM 3568 N N . ALA A 1 490 ? 26.047 -37.375 -25.078 1 96.06 490 ALA A N 1
ATOM 3569 C CA . ALA A 1 490 ? 25.984 -38.188 -26.297 1 96.06 490 ALA A CA 1
ATOM 3570 C C . ALA A 1 490 ? 25.828 -37.281 -27.531 1 96.06 490 ALA A C 1
ATOM 3572 O O . ALA A 1 490 ? 25.094 -36.281 -27.469 1 96.06 490 ALA A O 1
ATOM 3573 N N . HIS A 1 491 ? 26.484 -37.688 -28.609 1 95.44 491 HIS A N 1
ATOM 3574 C CA . HIS A 1 491 ? 26.422 -36.906 -29.844 1 95.44 491 HIS A CA 1
ATOM 3575 C C . HIS A 1 491 ? 25.938 -37.75 -31.016 1 95.44 491 HIS A C 1
ATOM 3577 O O . HIS A 1 491 ? 25.922 -37.281 -32.156 1 95.44 491 HIS A O 1
ATOM 3583 N N . SER A 1 492 ? 25.656 -39 -30.719 1 95.88 492 SER A N 1
ATOM 3584 C CA . SER A 1 492 ? 25.125 -39.906 -31.734 1 95.88 492 SER A CA 1
ATOM 3585 C C . SER A 1 492 ? 24.125 -40.906 -31.125 1 95.88 492 SER A C 1
ATOM 3587 O O . SER A 1 492 ? 24.047 -41.062 -29.906 1 95.88 492 SER A O 1
ATOM 3589 N N . ARG A 1 493 ? 23.5 -41.531 -32.062 1 95.75 493 ARG A N 1
ATOM 3590 C CA . ARG A 1 493 ? 22.531 -42.531 -31.688 1 95.75 493 ARG A CA 1
ATOM 3591 C C . ARG A 1 493 ? 23.188 -43.625 -30.844 1 95.75 493 ARG A C 1
ATOM 3593 O O . ARG A 1 493 ? 22.672 -44 -29.781 1 95.75 493 ARG A O 1
ATOM 3600 N N . ALA A 1 494 ? 24.219 -44.062 -31.344 1 96.56 494 ALA A N 1
ATOM 3601 C CA . ALA A 1 494 ? 24.922 -45.156 -30.688 1 96.56 494 ALA A CA 1
ATOM 3602 C C . ALA A 1 494 ? 25.406 -44.719 -29.297 1 96.56 494 ALA A C 1
ATOM 3604 O O . ALA A 1 494 ? 25.297 -45.5 -28.344 1 96.56 494 ALA A O 1
ATOM 3605 N N . GLU A 1 495 ? 25.844 -43.531 -29.219 1 96.88 495 GLU A N 1
ATOM 3606 C CA . GLU A 1 495 ? 26.328 -43.031 -27.938 1 96.88 495 GLU A CA 1
ATOM 3607 C C . GLU A 1 495 ? 25.172 -42.844 -26.953 1 96.88 495 GLU A C 1
ATOM 3609 O O . GLU A 1 495 ? 25.328 -43.125 -25.75 1 96.88 495 GLU A O 1
ATOM 3614 N N . ALA A 1 496 ? 24.078 -42.406 -27.406 1 97.56 496 ALA A N 1
ATOM 3615 C CA . ALA A 1 496 ? 22.906 -42.188 -26.547 1 97.56 496 ALA A CA 1
ATOM 3616 C C . ALA A 1 496 ? 22.422 -43.5 -25.969 1 97.56 496 ALA A C 1
ATOM 3618 O O . ALA A 1 496 ? 22.078 -43.594 -24.781 1 97.56 496 ALA A O 1
ATOM 3619 N N . VAL A 1 497 ? 22.359 -44.469 -26.812 1 97.25 497 VAL A N 1
ATOM 3620 C CA . VAL A 1 497 ? 21.922 -45.781 -26.391 1 97.25 497 VAL A CA 1
ATOM 3621 C C . VAL A 1 497 ? 22.922 -46.375 -25.391 1 97.25 497 VAL A C 1
ATOM 3623 O O . VAL A 1 497 ? 22.531 -46.938 -24.375 1 97.25 497 VAL A O 1
ATOM 3626 N N . ALA A 1 498 ? 24.203 -46.219 -25.703 1 97.31 498 ALA A N 1
ATOM 3627 C CA . ALA A 1 498 ? 25.25 -46.688 -24.812 1 97.31 498 ALA A CA 1
ATOM 3628 C C . ALA A 1 498 ? 25.172 -46 -23.453 1 97.31 498 ALA A C 1
ATOM 3630 O O . ALA A 1 498 ? 25.359 -46.625 -22.406 1 97.31 498 ALA A O 1
ATOM 3631 N N . ALA A 1 499 ? 25.016 -44.75 -23.516 1 97.12 499 ALA A N 1
ATOM 3632 C CA . ALA A 1 499 ? 24.891 -43.969 -22.297 1 97.12 499 ALA A CA 1
ATOM 3633 C C . ALA A 1 499 ? 23.703 -44.406 -21.453 1 97.12 499 ALA A C 1
ATOM 3635 O O . ALA A 1 499 ? 23.812 -44.562 -20.234 1 97.12 499 ALA A O 1
ATOM 3636 N N . ALA A 1 500 ? 22.594 -44.656 -22.016 1 97.5 500 ALA A N 1
ATOM 3637 C CA . ALA A 1 500 ? 21.391 -45.094 -21.328 1 97.5 500 ALA A CA 1
ATOM 3638 C C . ALA A 1 500 ? 21.594 -46.469 -20.688 1 97.5 500 ALA A C 1
ATOM 3640 O O . ALA A 1 500 ? 21.156 -46.688 -19.562 1 97.5 500 ALA A O 1
ATOM 3641 N N . ALA A 1 501 ? 22.266 -47.25 -21.469 1 96.5 501 ALA A N 1
ATOM 3642 C CA . ALA A 1 501 ? 22.547 -48.594 -20.953 1 96.5 501 ALA A CA 1
ATOM 3643 C C . ALA A 1 501 ? 23.453 -48.531 -19.719 1 96.5 501 ALA A C 1
ATOM 3645 O O . ALA A 1 501 ? 23.281 -49.281 -18.766 1 96.5 501 ALA A O 1
ATOM 3646 N N . ALA A 1 502 ? 24.375 -47.688 -19.797 1 96.75 502 ALA A N 1
ATOM 3647 C CA . ALA A 1 502 ? 25.312 -47.531 -18.688 1 96.75 502 ALA A CA 1
ATOM 3648 C C . ALA A 1 502 ? 24.625 -46.969 -17.453 1 96.75 502 ALA A C 1
ATOM 3650 O O . ALA A 1 502 ? 24.953 -47.344 -16.328 1 96.75 502 ALA A O 1
ATOM 3651 N N . ILE A 1 503 ? 23.703 -46.031 -17.594 1 96.5 503 ILE A N 1
ATOM 3652 C CA . ILE A 1 503 ? 23 -45.375 -16.5 1 96.5 503 ILE A CA 1
ATOM 3653 C C . ILE A 1 503 ? 21.906 -46.281 -15.945 1 96.5 503 ILE A C 1
ATOM 3655 O O . ILE A 1 503 ? 21.703 -46.344 -14.727 1 96.5 503 ILE A O 1
ATOM 3659 N N . GLY A 1 504 ? 21.266 -47 -16.812 1 95.94 504 GLY A N 1
ATOM 3660 C CA . GLY A 1 504 ? 20.141 -47.844 -16.438 1 95.94 504 GLY A CA 1
ATOM 3661 C C . GLY A 1 504 ? 18.797 -47.188 -16.703 1 95.94 504 GLY A C 1
ATOM 3662 O O . GLY A 1 504 ? 18.625 -46 -16.453 1 95.94 504 GLY A O 1
ATOM 3663 N N . TYR A 1 505 ? 17.859 -47.938 -17.25 1 94.06 505 TYR A N 1
ATOM 3664 C CA . TYR A 1 505 ? 16.531 -47.438 -17.609 1 94.06 505 TYR A CA 1
ATOM 3665 C C . TYR A 1 505 ? 15.625 -47.344 -16.391 1 94.06 505 TYR A C 1
ATOM 3667 O O . TYR A 1 505 ? 15.789 -48.094 -15.43 1 94.06 505 TYR A O 1
ATOM 3675 N N . PRO A 1 506 ? 14.586 -46.469 -16.297 1 94.81 506 PRO A N 1
ATOM 3676 C CA . PRO A 1 506 ? 14.344 -45.438 -17.312 1 94.81 506 PRO A CA 1
ATOM 3677 C C . PRO A 1 506 ? 15.312 -44.25 -17.234 1 94.81 506 PRO A C 1
ATOM 3679 O O . PRO A 1 506 ? 15.938 -44.062 -16.188 1 94.81 506 PRO A O 1
ATOM 3682 N N . VAL A 1 507 ? 15.5 -43.562 -18.406 1 96.81 507 VAL A N 1
ATOM 3683 C CA . VAL A 1 507 ? 16.422 -42.438 -18.438 1 96.81 507 VAL A CA 1
ATOM 3684 C C . VAL A 1 507 ? 15.711 -41.188 -18.953 1 96.81 507 VAL A C 1
ATOM 3686 O O . VAL A 1 507 ? 14.586 -41.281 -19.453 1 96.81 507 VAL A O 1
ATOM 3689 N N . ALA A 1 508 ? 16.297 -40.062 -18.656 1 95.56 508 ALA A N 1
ATOM 3690 C CA . ALA A 1 508 ? 15.891 -38.812 -19.281 1 95.56 508 ALA A CA 1
ATOM 3691 C C . ALA A 1 508 ? 16.859 -38.406 -20.391 1 95.56 508 ALA A C 1
ATOM 3693 O O . ALA A 1 508 ? 18.062 -38.562 -20.266 1 95.56 508 ALA A O 1
ATOM 3694 N N . VAL A 1 509 ? 16.344 -37.938 -21.469 1 95.31 509 VAL A N 1
ATOM 3695 C CA . VAL A 1 509 ? 17.172 -37.438 -22.562 1 95.31 509 VAL A CA 1
ATOM 3696 C C . VAL A 1 509 ? 16.906 -35.938 -22.75 1 95.31 509 VAL A C 1
ATOM 3698 O O . VAL A 1 509 ? 15.758 -35.531 -22.891 1 95.31 509 VAL A O 1
ATOM 3701 N N . LYS A 1 510 ? 17.953 -35.125 -22.703 1 94.56 510 LYS A N 1
ATOM 3702 C CA . LYS A 1 510 ? 17.844 -33.688 -22.797 1 94.56 510 LYS A CA 1
ATOM 3703 C C . LYS A 1 510 ? 18.75 -33.125 -23.891 1 94.56 510 LYS A C 1
ATOM 3705 O O . LYS A 1 510 ? 19.859 -33.594 -24.078 1 94.56 510 LYS A O 1
ATOM 3710 N N . THR A 1 511 ? 18.266 -32.156 -24.562 1 92.5 511 THR A N 1
ATOM 3711 C CA . THR A 1 511 ? 19.094 -31.484 -25.578 1 92.5 511 THR A CA 1
ATOM 3712 C C . THR A 1 511 ? 20.188 -30.641 -24.906 1 92.5 511 THR A C 1
ATOM 3714 O O . THR A 1 511 ? 20 -30.156 -23.797 1 92.5 511 THR A O 1
ATOM 3717 N N . ALA A 1 512 ? 21.312 -30.531 -25.547 1 85.81 512 ALA A N 1
ATOM 3718 C CA . ALA A 1 512 ? 22.375 -29.609 -25.109 1 85.81 512 ALA A CA 1
ATOM 3719 C C . ALA A 1 512 ? 22.359 -28.344 -25.938 1 85.81 512 ALA A C 1
ATOM 3721 O O . ALA A 1 512 ? 23.219 -27.469 -25.75 1 85.81 512 ALA A O 1
ATOM 3722 N N . GLY A 1 513 ? 21.391 -28.219 -26.766 1 75.12 513 GLY A N 1
ATOM 3723 C CA . GLY A 1 513 ? 21.391 -27.141 -27.734 1 75.12 513 GLY A CA 1
ATOM 3724 C C . GLY A 1 513 ? 20.578 -25.938 -27.297 1 75.12 513 GLY A C 1
ATOM 3725 O O . GLY A 1 513 ? 20.438 -24.969 -28.047 1 75.12 513 GLY A O 1
ATOM 3726 N N . ALA A 1 514 ? 20.031 -25.969 -26.172 1 76.56 514 ALA A N 1
ATOM 3727 C CA . ALA A 1 514 ? 19.188 -24.859 -25.75 1 76.56 514 ALA A CA 1
ATOM 3728 C C . ALA A 1 514 ? 19.297 -24.641 -24.234 1 76.56 514 ALA A C 1
ATOM 3730 O O . ALA A 1 514 ? 19.375 -25.594 -23.469 1 76.56 514 ALA A O 1
ATOM 3731 N N . ALA A 1 515 ? 19.281 -23.312 -23.828 1 75.31 515 ALA A N 1
ATOM 3732 C CA . ALA A 1 515 ? 19.297 -22.969 -22.406 1 75.31 515 ALA A CA 1
ATOM 3733 C C . ALA A 1 515 ? 17.969 -23.312 -21.734 1 75.31 515 ALA A C 1
ATOM 3735 O O . ALA A 1 515 ? 17.938 -23.906 -20.656 1 75.31 515 ALA A O 1
ATOM 3736 N N . HIS A 1 516 ? 16.906 -22.922 -22.422 1 75.88 516 HIS A N 1
ATOM 3737 C CA . HIS A 1 516 ? 15.57 -23.25 -21.938 1 75.88 516 HIS A CA 1
ATOM 3738 C C . HIS A 1 516 ? 15.016 -24.484 -22.656 1 75.88 516 HIS A C 1
ATOM 3740 O O . HIS A 1 516 ? 14.117 -24.375 -23.484 1 75.88 516 HIS A O 1
ATOM 3746 N N . LYS A 1 517 ? 15.414 -25.656 -22.172 1 82.75 517 LYS A N 1
ATOM 3747 C CA . LYS A 1 517 ? 15.234 -26.938 -22.859 1 82.75 517 LYS A CA 1
ATOM 3748 C C . LYS A 1 517 ? 13.75 -27.297 -22.953 1 82.75 517 LYS A C 1
ATOM 3750 O O . LYS A 1 517 ? 13.305 -27.812 -23.984 1 82.75 517 LYS A O 1
ATOM 3755 N N . SER A 1 518 ? 13.008 -26.969 -21.922 1 76.25 518 SER A N 1
ATOM 3756 C CA . SER A 1 518 ? 11.602 -27.359 -21.891 1 76.25 518 SER A CA 1
ATOM 3757 C C . SER A 1 518 ? 10.789 -26.562 -22.922 1 76.25 518 SER A C 1
ATOM 3759 O O . SER A 1 518 ? 9.828 -27.062 -23.484 1 76.25 518 SER A O 1
ATOM 3761 N N . ASP A 1 519 ? 11.258 -25.344 -23.266 1 72 519 ASP A N 1
ATOM 3762 C CA . ASP A 1 519 ? 10.531 -24.453 -24.172 1 72 519 ASP A CA 1
ATOM 3763 C C . ASP A 1 519 ? 10.547 -25 -25.609 1 72 519 ASP A C 1
ATOM 3765 O O . ASP A 1 519 ? 9.625 -24.734 -26.375 1 72 519 ASP A O 1
ATOM 3769 N N . VAL A 1 520 ? 11.57 -25.875 -25.812 1 73.38 520 VAL A N 1
ATOM 3770 C CA . VAL A 1 520 ? 11.734 -26.328 -27.188 1 73.38 520 VAL A CA 1
ATOM 3771 C C . VAL A 1 520 ? 11.453 -27.828 -27.281 1 73.38 520 VAL A C 1
ATOM 3773 O O . VAL A 1 520 ? 11.844 -28.484 -28.25 1 73.38 520 VAL A O 1
ATOM 3776 N N . GLY A 1 521 ? 10.891 -28.406 -26.141 1 79.56 521 GLY A N 1
ATOM 3777 C CA . GLY A 1 521 ? 10.633 -29.828 -26.125 1 79.56 521 GLY A CA 1
ATOM 3778 C C . GLY A 1 521 ? 11.898 -30.656 -26.047 1 79.56 521 GLY A C 1
ATOM 3779 O O . GLY A 1 521 ? 11.938 -31.781 -26.547 1 79.56 521 GLY A O 1
ATOM 3780 N N . GLY A 1 522 ? 12.867 -30.141 -25.5 1 85.94 522 GLY A N 1
ATOM 3781 C CA . GLY A 1 522 ? 14.18 -30.781 -25.469 1 85.94 522 GLY A CA 1
ATOM 3782 C C . GLY A 1 522 ? 14.398 -31.625 -24.234 1 85.94 522 GLY A C 1
ATOM 3783 O O . GLY A 1 522 ? 15.539 -31.953 -23.891 1 85.94 522 GLY A O 1
ATOM 3784 N N . VAL A 1 523 ? 13.352 -31.938 -23.531 1 88.88 523 VAL A N 1
ATOM 3785 C CA . VAL A 1 523 ? 13.445 -32.812 -22.359 1 88.88 523 VAL A CA 1
ATOM 3786 C C . VAL A 1 523 ? 12.414 -33.938 -22.453 1 88.88 523 VAL A C 1
ATOM 3788 O O . VAL A 1 523 ? 11.211 -33.656 -22.562 1 88.88 523 VAL A O 1
ATOM 3791 N N . VAL A 1 524 ? 12.859 -35.094 -22.531 1 90.56 524 VAL A N 1
ATOM 3792 C CA . VAL A 1 524 ? 11.984 -36.25 -22.531 1 90.56 524 VAL A CA 1
ATOM 3793 C C . VAL A 1 524 ? 12.305 -37.156 -21.359 1 90.56 524 VAL A C 1
ATOM 3795 O O . VAL A 1 524 ? 13.445 -37.625 -21.203 1 90.56 524 VAL A O 1
ATOM 3798 N N . LEU A 1 525 ? 11.297 -37.406 -20.578 1 90.81 525 LEU A N 1
ATOM 3799 C CA . LEU A 1 525 ? 11.484 -38.188 -19.359 1 90.81 525 LEU A CA 1
ATOM 3800 C C . LEU A 1 525 ? 10.961 -39.594 -19.531 1 90.81 525 LEU A C 1
ATOM 3802 O O . LEU A 1 525 ? 10.164 -39.875 -20.422 1 90.81 525 LEU A O 1
ATOM 3806 N N . GLY A 1 526 ? 11.453 -40.469 -18.75 1 90.94 526 GLY A N 1
ATOM 3807 C CA . GLY A 1 526 ? 10.906 -41.812 -18.594 1 90.94 526 GLY A CA 1
ATOM 3808 C C . GLY A 1 526 ? 11.133 -42.688 -19.812 1 90.94 526 GLY A C 1
ATOM 3809 O O . GLY A 1 526 ? 10.289 -43.531 -20.141 1 90.94 526 GLY A O 1
ATOM 3810 N N . VAL A 1 527 ? 12.211 -42.531 -20.5 1 91.25 527 VAL A N 1
ATOM 3811 C CA . VAL A 1 527 ? 12.531 -43.344 -21.656 1 91.25 527 VAL A CA 1
ATOM 3812 C C . VAL A 1 527 ? 12.945 -44.75 -21.188 1 91.25 527 VAL A C 1
ATOM 3814 O O . VAL A 1 527 ? 13.953 -44.906 -20.484 1 91.25 527 VAL A O 1
ATOM 3817 N N . SER A 1 528 ? 12.242 -45.75 -21.562 1 91.5 528 SER A N 1
ATOM 3818 C CA . SER A 1 528 ? 12.305 -47.031 -20.844 1 91.5 528 SER A CA 1
ATOM 3819 C C . SER A 1 528 ? 13.125 -48.062 -21.609 1 91.5 528 SER A C 1
ATOM 3821 O O . SER A 1 528 ? 13.367 -49.156 -21.109 1 91.5 528 SER A O 1
ATOM 3823 N N . GLY A 1 529 ? 13.68 -47.781 -22.859 1 92.62 529 GLY A N 1
ATOM 3824 C CA . GLY A 1 529 ? 14.414 -48.781 -23.609 1 92.62 529 GLY A CA 1
ATOM 3825 C C . GLY A 1 529 ? 15.195 -48.219 -24.781 1 92.62 529 GLY A C 1
ATOM 3826 O O . GLY A 1 529 ? 15.039 -47.031 -25.109 1 92.62 529 GLY A O 1
ATOM 3827 N N . PRO A 1 530 ? 16.016 -49.125 -25.297 1 94.38 530 PRO A N 1
ATOM 3828 C CA . PRO A 1 530 ? 16.922 -48.656 -26.359 1 94.38 530 PRO A CA 1
ATOM 3829 C C . PRO A 1 530 ? 16.156 -48.125 -27.578 1 94.38 530 PRO A C 1
ATOM 3831 O O . PRO A 1 530 ? 16.562 -47.125 -28.172 1 94.38 530 PRO A O 1
ATOM 3834 N N . ASP A 1 531 ? 15.109 -48.781 -27.891 1 94.19 531 ASP A N 1
ATOM 3835 C CA . ASP A 1 531 ? 14.344 -48.344 -29.047 1 94.19 531 ASP A CA 1
ATOM 3836 C C . ASP A 1 531 ? 13.75 -46.938 -28.844 1 94.19 531 ASP A C 1
ATOM 3838 O O . ASP A 1 531 ? 13.734 -46.125 -29.75 1 94.19 531 ASP A O 1
ATOM 3842 N N . GLU A 1 532 ? 13.289 -46.781 -27.688 1 94.25 532 GLU A N 1
ATOM 3843 C CA . GLU A 1 532 ? 12.719 -45.5 -27.359 1 94.25 532 GLU A CA 1
ATOM 3844 C C . GLU A 1 532 ? 13.797 -44.406 -27.328 1 94.25 532 GLU A C 1
ATOM 3846 O O . GLU A 1 532 ? 13.555 -43.281 -27.719 1 94.25 532 GLU A O 1
ATOM 3851 N N . VAL A 1 533 ? 14.953 -44.75 -26.797 1 96.06 533 VAL A N 1
ATOM 3852 C CA . VAL A 1 533 ? 16.078 -43.812 -26.797 1 96.06 533 VAL A CA 1
ATOM 3853 C C . VAL A 1 533 ? 16.406 -43.375 -28.219 1 96.06 533 VAL A C 1
ATOM 3855 O O . VAL A 1 533 ? 16.641 -42.188 -28.484 1 96.06 533 VAL A O 1
ATOM 3858 N N . VAL A 1 534 ? 16.391 -44.344 -29.078 1 96.12 534 VAL A N 1
ATOM 3859 C CA . VAL A 1 534 ? 16.703 -44.062 -30.469 1 96.12 534 VAL A CA 1
ATOM 3860 C C . VAL A 1 534 ? 15.664 -43.125 -31.047 1 96.12 534 VAL A C 1
ATOM 3862 O O . VAL A 1 534 ? 16.016 -42.125 -31.703 1 96.12 534 VAL A O 1
ATOM 3865 N N . ALA A 1 535 ? 14.492 -43.438 -30.797 1 95.06 535 ALA A N 1
ATOM 3866 C CA . ALA A 1 535 ? 13.414 -42.594 -31.328 1 95.06 535 ALA A CA 1
ATOM 3867 C C . ALA A 1 535 ? 13.508 -41.156 -30.797 1 95.06 535 ALA A C 1
ATOM 3869 O O . ALA A 1 535 ? 13.359 -40.219 -31.547 1 95.06 535 ALA A O 1
ATOM 3870 N N . VAL A 1 536 ? 13.68 -41.125 -29.531 1 95.19 536 VAL A N 1
ATOM 3871 C CA . VAL A 1 536 ? 13.758 -39.812 -28.875 1 95.19 536 VAL A CA 1
ATOM 3872 C C . VAL A 1 536 ? 14.977 -39.062 -29.375 1 95.19 536 VAL A C 1
ATOM 3874 O O . VAL A 1 536 ? 14.883 -37.844 -29.688 1 95.19 536 VAL A O 1
ATOM 3877 N N . TYR A 1 537 ? 16.109 -39.688 -29.484 1 95.81 537 TYR A N 1
ATOM 3878 C CA . TYR A 1 537 ? 17.328 -39.062 -29.969 1 95.81 537 TYR A CA 1
ATOM 3879 C C . TYR A 1 537 ? 17.156 -38.531 -31.391 1 95.81 537 TYR A C 1
ATOM 3881 O O . TYR A 1 537 ? 17.547 -37.406 -31.688 1 95.81 537 TYR A O 1
ATOM 3889 N N . ASP A 1 538 ? 16.609 -39.406 -32.219 1 95.69 538 ASP A N 1
ATOM 3890 C CA . ASP A 1 538 ? 16.453 -39.031 -33.625 1 95.69 538 ASP A CA 1
ATOM 3891 C C . ASP A 1 538 ? 15.586 -37.781 -33.75 1 95.69 538 ASP A C 1
ATOM 3893 O O . ASP A 1 538 ? 15.898 -36.875 -34.562 1 95.69 538 ASP A O 1
ATOM 3897 N N . ASP A 1 539 ? 14.602 -37.844 -33.094 1 94.06 539 ASP A N 1
ATOM 3898 C CA . ASP A 1 539 ? 13.703 -36.688 -33.125 1 94.06 539 ASP A CA 1
ATOM 3899 C C . ASP A 1 539 ? 14.414 -35.438 -32.656 1 94.06 539 ASP A C 1
ATOM 3901 O O . ASP A 1 539 ? 14.344 -34.375 -33.312 1 94.06 539 ASP A O 1
ATOM 3905 N N . MET A 1 540 ? 15.062 -35.469 -31.5 1 93.56 540 MET A N 1
ATOM 3906 C CA . MET A 1 540 ? 15.742 -34.312 -30.922 1 93.56 540 MET A CA 1
ATOM 3907 C C . MET A 1 540 ? 16.891 -33.812 -31.812 1 93.56 540 MET A C 1
ATOM 3909 O O . MET A 1 540 ? 17.062 -32.625 -32 1 93.56 540 MET A O 1
ATOM 3913 N N . ALA A 1 541 ? 17.609 -34.781 -32.312 1 93.5 541 ALA A N 1
ATOM 3914 C CA . ALA A 1 541 ? 18.734 -34.469 -33.156 1 93.5 541 ALA A CA 1
ATOM 3915 C C . ALA A 1 541 ? 18.281 -33.719 -34.406 1 93.5 541 ALA A C 1
ATOM 3917 O O . ALA A 1 541 ? 18.953 -32.781 -34.875 1 93.5 541 ALA A O 1
ATOM 3918 N N . ALA A 1 542 ? 17.234 -34.125 -34.938 1 93.44 542 ALA A N 1
ATOM 3919 C CA . ALA A 1 542 ? 16.703 -33.5 -36.156 1 93.44 542 ALA A CA 1
ATOM 3920 C C . ALA A 1 542 ? 16.25 -32.062 -35.875 1 93.44 542 ALA A C 1
ATOM 3922 O O . ALA A 1 542 ? 16.422 -31.172 -36.719 1 93.44 542 ALA A O 1
ATOM 3923 N N . ARG A 1 543 ? 15.758 -31.844 -34.75 1 91.62 543 ARG A N 1
ATOM 3924 C CA . ARG A 1 543 ? 15.125 -30.562 -34.438 1 91.62 543 ARG A CA 1
ATOM 3925 C C . ARG A 1 543 ? 16.094 -29.609 -33.75 1 91.62 543 ARG A C 1
ATOM 3927 O O . ARG A 1 543 ? 16.047 -28.391 -33.938 1 91.62 543 ARG A O 1
ATOM 3934 N N . LEU A 1 544 ? 16.922 -30.188 -32.875 1 92.44 544 LEU A N 1
ATOM 3935 C CA . LEU A 1 544 ? 17.641 -29.328 -31.938 1 92.44 544 LEU A CA 1
ATOM 3936 C C . LEU A 1 544 ? 19.141 -29.562 -32.031 1 92.44 544 LEU A C 1
ATOM 3938 O O . LEU A 1 544 ? 19.922 -28.906 -31.328 1 92.44 544 LEU A O 1
ATOM 3942 N N . GLY A 1 545 ? 19.594 -30.531 -32.906 1 91.56 545 GLY A N 1
ATOM 3943 C CA . GLY A 1 545 ? 21 -30.844 -33.031 1 91.56 545 GLY A CA 1
ATOM 3944 C C . GLY A 1 545 ? 21.375 -32.188 -32.406 1 91.56 545 GLY A C 1
ATOM 3945 O O . GLY A 1 545 ? 20.609 -32.719 -31.609 1 91.56 545 GLY A O 1
ATOM 3946 N N . PRO A 1 546 ? 22.469 -32.594 -32.625 1 93.56 546 PRO A N 1
ATOM 3947 C CA . PRO A 1 546 ? 22.828 -33.969 -32.25 1 93.56 546 PRO A CA 1
ATOM 3948 C C . PRO A 1 546 ? 23.312 -34.094 -30.812 1 93.56 546 PRO A C 1
ATOM 3950 O O . PRO A 1 546 ? 23.344 -35.219 -30.266 1 93.56 546 PRO A O 1
ATOM 3953 N N . ALA A 1 547 ? 23.688 -33.031 -30.25 1 94.25 547 ALA A N 1
ATOM 3954 C CA . ALA A 1 547 ? 24.25 -33.094 -28.906 1 94.25 547 ALA A CA 1
ATOM 3955 C C . ALA A 1 547 ? 23.141 -33.25 -27.859 1 94.25 547 ALA A C 1
ATOM 3957 O O . ALA A 1 547 ? 22.266 -32.406 -27.766 1 94.25 547 ALA A O 1
ATOM 3958 N N . VAL A 1 548 ? 23.141 -34.312 -27.031 1 95.56 548 VAL A N 1
ATOM 3959 C CA . VAL A 1 548 ? 22.172 -34.531 -25.953 1 95.56 548 VAL A CA 1
ATOM 3960 C C . VAL A 1 548 ? 22.891 -35 -24.703 1 95.56 548 VAL A C 1
ATOM 3962 O O . VAL A 1 548 ? 24.094 -35.281 -24.734 1 95.56 548 VAL A O 1
ATOM 3965 N N . SER A 1 549 ? 22.234 -34.938 -23.641 1 95.12 549 SER A N 1
ATOM 3966 C CA . SER A 1 549 ? 22.656 -35.594 -22.422 1 95.12 549 SER A CA 1
ATOM 3967 C C . SER A 1 549 ? 21.656 -36.688 -22.016 1 95.12 549 SER A C 1
ATOM 3969 O O . SER A 1 549 ? 20.453 -36.5 -22.156 1 95.12 549 SER A O 1
ATOM 3971 N N . VAL A 1 550 ? 22.156 -37.781 -21.594 1 96.31 550 VAL A N 1
ATOM 3972 C CA . VAL A 1 550 ? 21.344 -38.875 -21.031 1 96.31 550 VAL A CA 1
ATOM 3973 C C . VAL A 1 550 ? 21.531 -38.906 -19.516 1 96.31 550 VAL A C 1
ATOM 3975 O O . VAL A 1 550 ? 22.656 -39.031 -19.031 1 96.31 550 VAL A O 1
ATOM 3978 N N . ASP A 1 551 ? 20.422 -38.75 -18.812 1 96.56 551 ASP A N 1
ATOM 3979 C CA . ASP A 1 551 ? 20.5 -38.625 -17.359 1 96.56 551 ASP A CA 1
ATOM 3980 C C . ASP A 1 551 ? 19.672 -39.688 -16.641 1 96.56 551 ASP A C 1
ATOM 3982 O O . ASP A 1 551 ? 18.656 -40.125 -17.156 1 96.56 551 ASP A O 1
ATOM 3986 N N . ALA A 1 552 ? 20.141 -40.125 -15.484 1 96.44 552 ALA A N 1
ATOM 3987 C CA . ALA A 1 552 ? 19.328 -40.969 -14.625 1 96.44 552 ALA A CA 1
ATOM 3988 C C . ALA A 1 552 ? 18.031 -40.281 -14.203 1 96.44 552 ALA A C 1
ATOM 3990 O O . ALA A 1 552 ? 18.031 -39.062 -13.953 1 96.44 552 ALA A O 1
ATOM 3991 N N . MET A 1 553 ? 16.953 -41.062 -14.148 1 94.56 553 MET A N 1
ATOM 3992 C CA . MET A 1 553 ? 15.719 -40.5 -13.617 1 94.56 553 MET A CA 1
ATOM 3993 C C . MET A 1 553 ? 15.844 -40.188 -12.133 1 94.56 553 MET A C 1
ATOM 3995 O O . MET A 1 553 ? 16.562 -40.875 -11.414 1 94.56 553 MET A O 1
ATOM 3999 N N . VAL A 1 554 ? 15.227 -39.125 -11.664 1 94.12 554 VAL A N 1
ATOM 4000 C CA . VAL A 1 554 ? 15.18 -38.75 -10.258 1 94.12 554 VAL A CA 1
ATOM 4001 C C . VAL A 1 554 ? 13.75 -38.875 -9.727 1 94.12 554 VAL A C 1
ATOM 4003 O O . VAL A 1 554 ? 12.789 -38.719 -10.484 1 94.12 554 VAL A O 1
ATOM 4006 N N . PRO A 1 555 ? 13.664 -39.25 -8.422 1 90.5 555 PRO A N 1
ATOM 4007 C CA . PRO A 1 555 ? 12.312 -39.312 -7.859 1 90.5 555 PRO A CA 1
ATOM 4008 C C . PRO A 1 555 ? 11.547 -38 -8.023 1 90.5 555 PRO A C 1
ATOM 4010 O O . PRO A 1 555 ? 12.141 -36.906 -7.961 1 90.5 555 PRO A O 1
ATOM 4013 N N . ALA A 1 556 ? 10.273 -38.219 -8.211 1 89.19 556 ALA A N 1
ATOM 4014 C CA . ALA A 1 556 ? 9.43 -37.031 -8.328 1 89.19 556 ALA A CA 1
ATOM 4015 C C . ALA A 1 556 ? 9.422 -36.219 -7.031 1 89.19 556 ALA A C 1
ATOM 4017 O O . ALA A 1 556 ? 9.586 -36.781 -5.949 1 89.19 556 ALA A O 1
ATOM 4018 N N . GLY A 1 557 ? 9.234 -34.906 -7.102 1 91.31 557 GLY A N 1
ATOM 4019 C CA . GLY A 1 557 ? 9.195 -34.031 -5.957 1 91.31 557 GLY A CA 1
ATOM 4020 C C . GLY A 1 557 ? 8.82 -32.594 -6.328 1 91.31 557 GLY A C 1
ATOM 4021 O O . GLY A 1 557 ? 8.273 -32.344 -7.406 1 91.31 557 GLY A O 1
ATOM 4022 N N . VAL A 1 558 ? 9 -31.703 -5.375 1 91.38 558 VAL A N 1
ATOM 4023 C CA . VAL A 1 558 ? 8.711 -30.297 -5.602 1 91.38 558 VAL A CA 1
ATOM 4024 C C . VAL A 1 558 ? 9.867 -29.641 -6.352 1 91.38 558 VAL A C 1
ATOM 4026 O O . VAL A 1 558 ? 11.039 -29.844 -6.012 1 91.38 558 VAL A O 1
ATOM 4029 N N . GLU A 1 559 ? 9.586 -28.953 -7.422 1 91.5 559 GLU A N 1
ATOM 4030 C CA . GLU A 1 559 ? 10.617 -28.297 -8.219 1 91.5 559 GLU A CA 1
ATOM 4031 C C . GLU A 1 559 ? 10.938 -26.906 -7.668 1 91.5 559 GLU A C 1
ATOM 4033 O O . GLU A 1 559 ? 10.039 -26.078 -7.5 1 91.5 559 GLU A O 1
ATOM 4038 N N . VAL A 1 560 ? 12.195 -26.641 -7.434 1 94.06 560 VAL A N 1
ATOM 4039 C CA . VAL A 1 560 ? 12.688 -25.359 -6.945 1 94.06 560 VAL A CA 1
ATOM 4040 C C . VAL A 1 560 ? 13.852 -24.891 -7.816 1 94.06 560 VAL A C 1
ATOM 4042 O O . VAL A 1 560 ? 14.57 -25.703 -8.398 1 94.06 560 VAL A O 1
ATOM 4045 N N . SER A 1 561 ? 13.891 -23.609 -8.047 1 93.88 561 SER A N 1
ATOM 4046 C CA . SER A 1 561 ? 15.047 -23.016 -8.695 1 93.88 561 SER A CA 1
ATOM 4047 C C . SER A 1 561 ? 15.984 -22.375 -7.68 1 93.88 561 SER A C 1
ATOM 4049 O O . SER A 1 561 ? 15.539 -21.656 -6.773 1 93.88 561 SER A O 1
ATOM 4051 N N . VAL A 1 562 ? 17.25 -22.688 -7.746 1 96.44 562 VAL A N 1
ATOM 4052 C CA . VAL A 1 562 ? 18.266 -22.094 -6.883 1 96.44 562 VAL A CA 1
ATOM 4053 C C . VAL A 1 562 ? 19.422 -21.578 -7.73 1 96.44 562 VAL A C 1
ATOM 4055 O O . VAL A 1 562 ? 19.891 -22.266 -8.648 1 96.44 562 VAL A O 1
ATOM 4058 N N . GLY A 1 563 ? 19.797 -20.391 -7.523 1 96.62 563 GLY A N 1
ATOM 4059 C CA . GLY A 1 563 ? 20.922 -19.844 -8.266 1 96.62 563 GLY A CA 1
ATOM 4060 C C . GLY A 1 563 ? 21.469 -18.562 -7.648 1 96.62 563 GLY A C 1
ATOM 4061 O O . GLY A 1 563 ? 21.094 -18.203 -6.527 1 96.62 563 GLY A O 1
ATOM 4062 N N . PHE A 1 564 ? 22.469 -17.984 -8.273 1 95.62 564 PHE A N 1
ATOM 4063 C CA . PHE A 1 564 ? 22.891 -16.625 -7.977 1 95.62 564 PHE A CA 1
ATOM 4064 C C . PHE A 1 564 ? 23.125 -15.836 -9.258 1 95.62 564 PHE A C 1
ATOM 4066 O O . PHE A 1 564 ? 23.375 -16.422 -10.32 1 95.62 564 PHE A O 1
ATOM 4073 N N . VAL A 1 565 ? 22.906 -14.602 -9.219 1 94.56 565 VAL A N 1
ATOM 4074 C CA . VAL A 1 565 ? 23.109 -13.672 -10.328 1 94.56 565 VAL A CA 1
ATOM 4075 C C . VAL A 1 565 ? 23.953 -12.484 -9.859 1 94.56 565 VAL A C 1
ATOM 4077 O O . VAL A 1 565 ? 23.781 -12 -8.742 1 94.56 565 VAL A O 1
ATOM 4080 N N . ARG A 1 566 ? 24.797 -12.031 -10.664 1 92.56 566 ARG A N 1
ATOM 4081 C CA . ARG A 1 566 ? 25.578 -10.844 -10.344 1 92.56 566 ARG A CA 1
ATOM 4082 C C . ARG A 1 566 ? 24.781 -9.57 -10.602 1 92.56 566 ARG A C 1
ATOM 4084 O O . ARG A 1 566 ? 24.391 -9.297 -11.742 1 92.56 566 ARG A O 1
ATOM 4091 N N . ASP A 1 567 ? 24.531 -8.898 -9.578 1 90.25 567 ASP A N 1
ATOM 4092 C CA . ASP A 1 567 ? 23.875 -7.598 -9.664 1 90.25 567 ASP A CA 1
ATOM 4093 C C . ASP A 1 567 ? 24.891 -6.477 -9.797 1 90.25 567 ASP A C 1
ATOM 4095 O O . ASP A 1 567 ? 25.922 -6.484 -9.117 1 90.25 567 ASP A O 1
ATOM 4099 N N . ALA A 1 568 ? 24.625 -5.531 -10.609 1 85.94 568 ALA A N 1
ATOM 4100 C CA . ALA A 1 568 ? 25.578 -4.457 -10.891 1 85.94 568 ALA A CA 1
ATOM 4101 C C . ALA A 1 568 ? 25.812 -3.596 -9.648 1 85.94 568 ALA A C 1
ATOM 4103 O O . ALA A 1 568 ? 26.906 -3.078 -9.438 1 85.94 568 ALA A O 1
ATOM 4104 N N . ALA A 1 569 ? 24.812 -3.465 -8.828 1 87.88 569 ALA A N 1
ATOM 4105 C CA . ALA A 1 569 ? 24.875 -2.553 -7.691 1 87.88 569 ALA A CA 1
ATOM 4106 C C . ALA A 1 569 ? 25.312 -3.291 -6.426 1 87.88 569 ALA A C 1
ATOM 4108 O O . ALA A 1 569 ? 26.031 -2.74 -5.59 1 87.88 569 ALA A O 1
ATOM 4109 N N . PHE A 1 570 ? 24.922 -4.551 -6.301 1 92.38 570 PHE A N 1
ATOM 4110 C CA . PHE A 1 570 ? 25.062 -5.191 -4.996 1 92.38 570 PHE A CA 1
ATOM 4111 C C . PHE A 1 570 ? 26 -6.398 -5.086 1 92.38 570 PHE A C 1
ATOM 4113 O O . PHE A 1 570 ? 26.312 -7.016 -4.066 1 92.38 570 PHE A O 1
ATOM 4120 N N . GLY A 1 571 ? 26.516 -6.719 -6.293 1 91.44 571 GLY A N 1
ATOM 4121 C CA . GLY A 1 571 ? 27.281 -7.941 -6.457 1 91.44 571 GLY A CA 1
ATOM 4122 C C . GLY A 1 571 ? 26.406 -9.18 -6.582 1 91.44 571 GLY A C 1
ATOM 4123 O O . GLY A 1 571 ? 25.281 -9.109 -7.09 1 91.44 571 GLY A O 1
ATOM 4124 N N . PRO A 1 572 ? 26.969 -10.32 -6.238 1 93.75 572 PRO A N 1
ATOM 4125 C CA . PRO A 1 572 ? 26.188 -11.539 -6.387 1 93.75 572 PRO A CA 1
ATOM 4126 C C . PRO A 1 572 ? 25 -11.602 -5.422 1 93.75 572 PRO A C 1
ATOM 4128 O O . PRO A 1 572 ? 25.141 -11.258 -4.246 1 93.75 572 PRO A O 1
ATOM 4131 N N . LEU A 1 573 ? 23.859 -11.977 -5.902 1 95.62 573 LEU A N 1
ATOM 4132 C CA . LEU A 1 573 ? 22.656 -12.203 -5.121 1 95.62 573 LEU A CA 1
ATOM 4133 C C . LEU A 1 573 ? 22.141 -13.633 -5.316 1 95.62 573 LEU A C 1
ATOM 4135 O O . LEU A 1 573 ? 22.109 -14.133 -6.441 1 95.62 573 LEU A O 1
ATOM 4139 N N . VAL A 1 574 ? 21.844 -14.281 -4.25 1 96.62 574 VAL A N 1
ATOM 4140 C CA . VAL A 1 574 ? 21.266 -15.617 -4.309 1 96.62 574 VAL A CA 1
ATOM 4141 C C . VAL A 1 574 ? 19.766 -15.523 -4.555 1 96.62 574 VAL A C 1
ATOM 4143 O O . VAL A 1 574 ? 19.078 -14.703 -3.939 1 96.62 574 VAL A O 1
ATOM 4146 N N . VAL A 1 575 ? 19.297 -16.312 -5.492 1 95.69 575 VAL A N 1
ATOM 4147 C CA . VAL A 1 575 ? 17.875 -16.328 -5.848 1 95.69 575 VAL A CA 1
ATOM 4148 C C . VAL A 1 575 ? 17.312 -17.734 -5.66 1 95.69 575 VAL A C 1
ATOM 4150 O O . VAL A 1 575 ? 17.844 -18.703 -6.199 1 95.69 575 VAL A O 1
ATOM 4153 N N . VAL A 1 576 ? 16.281 -17.875 -4.836 1 96 576 VAL A N 1
ATOM 4154 C CA . VAL A 1 576 ? 15.523 -19.109 -4.672 1 96 576 VAL A CA 1
ATOM 4155 C C . VAL A 1 576 ? 14.078 -18.891 -5.121 1 96 576 VAL A C 1
ATOM 4157 O O . VAL A 1 576 ? 13.422 -17.938 -4.688 1 96 576 VAL A O 1
ATOM 4160 N N . ALA A 1 577 ? 13.617 -19.719 -6.012 1 92.75 577 ALA A N 1
ATOM 4161 C CA . ALA A 1 577 ? 12.289 -19.516 -6.582 1 92.75 577 ALA A CA 1
ATOM 4162 C C . ALA A 1 577 ? 11.578 -20.859 -6.809 1 92.75 577 ALA A C 1
ATOM 4164 O O . ALA A 1 577 ? 12.203 -21.922 -6.754 1 92.75 577 ALA A O 1
ATOM 4165 N N . ALA A 1 578 ? 10.227 -20.75 -6.922 1 89.19 578 ALA A N 1
ATOM 4166 C CA . ALA A 1 578 ? 9.5 -21.922 -7.395 1 89.19 578 ALA A CA 1
ATOM 4167 C C . ALA A 1 578 ? 10.008 -22.359 -8.766 1 89.19 578 ALA A C 1
ATOM 4169 O O . ALA A 1 578 ? 10.305 -21.531 -9.625 1 89.19 578 ALA A O 1
ATOM 4170 N N . GLY A 1 579 ? 10.148 -23.625 -8.828 1 81.44 579 GLY A N 1
ATOM 4171 C CA . GLY A 1 579 ? 10.633 -24.156 -10.094 1 81.44 579 GLY A CA 1
ATOM 4172 C C . GLY A 1 579 ? 9.531 -24.344 -11.117 1 81.44 579 GLY A C 1
ATOM 4173 O O . GLY A 1 579 ? 8.344 -24.375 -10.773 1 81.44 579 GLY A O 1
ATOM 4174 N N . GLY A 1 580 ? 9.875 -24.422 -12.305 1 67.75 580 GLY A N 1
ATOM 4175 C CA . GLY A 1 580 ? 8.953 -24.672 -13.398 1 67.75 580 GLY A CA 1
ATOM 4176 C C . GLY A 1 580 ? 8.516 -23.406 -14.109 1 67.75 580 GLY A C 1
ATOM 4177 O O . GLY A 1 580 ? 8.758 -22.297 -13.625 1 67.75 580 GLY A O 1
ATOM 4178 N N . VAL A 1 581 ? 8.023 -23.516 -15.297 1 59.81 581 VAL A N 1
ATOM 4179 C CA . VAL A 1 581 ? 7.691 -22.438 -16.234 1 59.81 581 VAL A CA 1
ATOM 4180 C C . VAL A 1 581 ? 6.754 -21.438 -15.555 1 59.81 581 VAL A C 1
ATOM 4182 O O . VAL A 1 581 ? 6.902 -20.234 -15.727 1 59.81 581 VAL A O 1
ATOM 4185 N N . ALA A 1 582 ? 5.816 -21.875 -14.781 1 61.06 582 ALA A N 1
ATOM 4186 C CA . ALA A 1 582 ? 4.82 -21 -14.172 1 61.06 582 ALA A CA 1
ATOM 4187 C C . ALA A 1 582 ? 5.457 -20.078 -13.141 1 61.06 582 ALA A C 1
ATOM 4189 O O . ALA A 1 582 ? 4.938 -19 -12.859 1 61.06 582 ALA A O 1
ATOM 4190 N N . VAL A 1 583 ? 6.652 -20.484 -12.844 1 62.5 583 VAL A N 1
ATOM 4191 C CA . VAL A 1 583 ? 7.371 -19.781 -11.789 1 62.5 583 VAL A CA 1
ATOM 4192 C C . VAL A 1 583 ? 7.637 -18.344 -12.227 1 62.5 583 VAL A C 1
ATOM 4194 O O . VAL A 1 583 ? 7.492 -17.406 -11.43 1 62.5 583 VAL A O 1
ATOM 4197 N N . GLU A 1 584 ? 8.016 -18.219 -13.406 1 69.19 584 GLU A N 1
ATOM 4198 C CA . GLU A 1 584 ? 8.414 -16.891 -13.891 1 69.19 584 GLU A CA 1
ATOM 4199 C C . GLU A 1 584 ? 7.215 -15.953 -13.961 1 69.19 584 GLU A C 1
ATOM 4201 O O . GLU A 1 584 ? 7.34 -14.758 -13.688 1 69.19 584 GLU A O 1
ATOM 4206 N N . LEU A 1 585 ? 6.09 -16.656 -14.133 1 77.44 585 LEU A N 1
ATOM 4207 C CA . LEU A 1 585 ? 4.914 -15.812 -14.312 1 77.44 585 LEU A CA 1
ATOM 4208 C C . LEU A 1 585 ? 4.324 -15.406 -12.969 1 77.44 585 LEU A C 1
ATOM 4210 O O . LEU A 1 585 ? 3.727 -14.336 -12.844 1 77.44 585 LEU A O 1
ATOM 4214 N N . HIS A 1 586 ? 4.578 -16.281 -11.938 1 80.06 586 HIS A N 1
ATOM 4215 C CA . HIS A 1 586 ? 3.98 -15.969 -10.641 1 80.06 586 HIS A CA 1
ATOM 4216 C C . HIS A 1 586 ? 4.953 -15.195 -9.758 1 80.06 586 HIS A C 1
ATOM 4218 O O . HIS A 1 586 ? 4.555 -14.633 -8.734 1 80.06 586 HIS A O 1
ATOM 4224 N N . GLY A 1 587 ? 6.195 -15.227 -10.172 1 81.62 587 GLY A N 1
ATOM 4225 C CA . GLY A 1 587 ? 7.18 -14.422 -9.461 1 81.62 587 GLY A CA 1
ATOM 4226 C C . GLY A 1 587 ? 7.398 -14.875 -8.031 1 81.62 587 GLY A C 1
ATOM 4227 O O . GLY A 1 587 ? 7.625 -14.047 -7.145 1 81.62 587 GLY A O 1
ATOM 4228 N N . ASP A 1 588 ? 7.176 -16.156 -7.672 1 88.38 588 ASP A N 1
ATOM 4229 C CA . ASP A 1 588 ? 7.438 -16.703 -6.348 1 88.38 588 ASP A CA 1
ATOM 4230 C C . ASP A 1 588 ? 8.938 -16.891 -6.121 1 88.38 588 ASP A C 1
ATOM 4232 O O . ASP A 1 588 ? 9.453 -18 -6.273 1 88.38 588 ASP A O 1
ATOM 4236 N N . ARG A 1 589 ? 9.633 -15.828 -5.75 1 91.69 589 ARG A N 1
ATOM 4237 C CA . ARG A 1 589 ? 11.078 -15.898 -5.578 1 91.69 589 ARG A CA 1
ATOM 4238 C C . ARG A 1 589 ? 11.523 -15.07 -4.371 1 91.69 589 ARG A C 1
ATOM 4240 O O . ARG A 1 589 ? 10.836 -14.141 -3.963 1 91.69 589 ARG A O 1
ATOM 4247 N N . VAL A 1 590 ? 12.609 -15.43 -3.803 1 93.75 590 VAL A N 1
ATOM 4248 C CA . VAL A 1 590 ? 13.281 -14.719 -2.723 1 93.75 590 VAL A CA 1
ATOM 4249 C C . VAL A 1 590 ? 14.727 -14.422 -3.123 1 93.75 590 VAL A C 1
ATOM 4251 O O . VAL A 1 590 ? 15.43 -15.297 -3.637 1 93.75 590 VAL A O 1
ATOM 4254 N N . VAL A 1 591 ? 15.133 -13.203 -3.012 1 95.12 591 VAL A N 1
ATOM 4255 C CA . VAL A 1 591 ? 16.484 -12.758 -3.334 1 95.12 591 VAL A CA 1
ATOM 4256 C C . VAL A 1 591 ? 17.219 -12.359 -2.055 1 95.12 591 VAL A C 1
ATOM 4258 O O . VAL A 1 591 ? 16.672 -11.633 -1.222 1 95.12 591 VAL A O 1
ATOM 4261 N N . VAL A 1 592 ? 18.438 -12.883 -1.842 1 95.38 592 VAL A N 1
ATOM 4262 C CA . VAL A 1 592 ? 19.172 -12.586 -0.613 1 95.38 592 VAL A CA 1
ATOM 4263 C C . VAL A 1 592 ? 20.641 -12.344 -0.932 1 95.38 592 VAL A C 1
ATOM 4265 O O . VAL A 1 592 ? 21.141 -12.805 -1.96 1 95.38 592 VAL A O 1
ATOM 4268 N N . CYS A 1 593 ? 21.266 -11.562 -0.043 1 94.19 593 CYS A N 1
ATOM 4269 C CA . CYS A 1 593 ? 22.703 -11.375 -0.13 1 94.19 593 CYS A CA 1
ATOM 4270 C C . CYS A 1 593 ? 23.438 -12.555 0.493 1 94.19 593 CYS A C 1
ATOM 4272 O O . CYS A 1 593 ? 23.109 -12.992 1.593 1 94.19 593 CYS A O 1
ATOM 4274 N N . PRO A 1 594 ? 24.422 -13.141 -0.282 1 94.06 594 PRO A N 1
ATOM 4275 C CA . PRO A 1 594 ? 25.312 -14.102 0.379 1 94.06 594 PRO A CA 1
ATOM 4276 C C . PRO A 1 594 ? 26.25 -13.445 1.383 1 94.06 594 PRO A C 1
ATOM 4278 O O . PRO A 1 594 ? 26.516 -12.242 1.29 1 94.06 594 PRO A O 1
ATOM 4281 N N . PRO A 1 595 ? 26.828 -14.141 2.367 1 93.31 595 PRO A N 1
ATOM 4282 C CA . PRO A 1 595 ? 26.609 -15.562 2.615 1 93.31 595 PRO A CA 1
ATOM 4283 C C . PRO A 1 595 ? 25.281 -15.844 3.299 1 93.31 595 PRO A C 1
ATOM 4285 O O . PRO A 1 595 ? 24.734 -14.969 3.984 1 93.31 595 PRO A O 1
ATOM 4288 N N . VAL A 1 596 ? 24.797 -17.016 3.139 1 93.94 596 VAL A N 1
ATOM 4289 C CA . VAL A 1 596 ? 23.516 -17.453 3.699 1 93.94 596 VAL A CA 1
ATOM 4290 C C . VAL A 1 596 ? 23.75 -18.641 4.641 1 93.94 596 VAL A C 1
ATOM 4292 O O . VAL A 1 596 ? 24.312 -19.656 4.234 1 93.94 596 VAL A O 1
ATOM 4295 N N . SER A 1 597 ? 23.391 -18.453 5.898 1 94.06 597 SER A N 1
ATOM 4296 C CA . SER A 1 597 ? 23.484 -19.547 6.859 1 94.06 597 SER A CA 1
ATOM 4297 C C . SER A 1 597 ? 22.344 -20.547 6.66 1 94.06 597 SER A C 1
ATOM 4299 O O . SER A 1 597 ? 21.406 -20.281 5.895 1 94.06 597 SER A O 1
ATOM 4301 N N . ARG A 1 598 ? 22.453 -21.703 7.344 1 94.5 598 ARG A N 1
ATOM 4302 C CA . ARG A 1 598 ? 21.375 -22.688 7.297 1 94.5 598 ARG A CA 1
ATOM 4303 C C . ARG A 1 598 ? 20.078 -22.109 7.844 1 94.5 598 ARG A C 1
ATOM 4305 O O . ARG A 1 598 ? 19 -22.375 7.305 1 94.5 598 ARG A O 1
ATOM 4312 N N . THR A 1 599 ? 20.281 -21.297 8.828 1 92.75 599 THR A N 1
ATOM 4313 C CA . THR A 1 599 ? 19.109 -20.672 9.438 1 92.75 599 THR A CA 1
ATOM 4314 C C . THR A 1 599 ? 18.422 -19.734 8.453 1 92.75 599 THR A C 1
ATOM 4316 O O . THR A 1 599 ? 17.203 -19.766 8.289 1 92.75 599 THR A O 1
ATOM 4319 N N . THR A 1 600 ? 19.188 -18.891 7.832 1 93.25 600 THR A N 1
ATOM 4320 C CA . THR A 1 600 ? 18.641 -17.969 6.844 1 93.25 600 THR A CA 1
ATOM 4321 C C . THR A 1 600 ? 18.031 -18.719 5.664 1 93.25 600 THR A C 1
ATOM 4323 O O . THR A 1 600 ? 17 -18.344 5.133 1 93.25 600 THR A O 1
ATOM 4326 N N . ALA A 1 601 ? 18.672 -19.797 5.289 1 96.38 601 ALA A N 1
ATOM 4327 C CA . ALA A 1 601 ? 18.172 -20.609 4.184 1 96.38 601 ALA A CA 1
ATOM 4328 C C . ALA A 1 601 ? 16.797 -21.172 4.5 1 96.38 601 ALA A C 1
ATOM 4330 O O . ALA A 1 601 ? 15.914 -21.203 3.635 1 96.38 601 ALA A O 1
ATOM 4331 N N . ARG A 1 602 ? 16.641 -21.656 5.668 1 96 602 ARG A N 1
ATOM 4332 C CA . ARG A 1 602 ? 15.344 -22.188 6.082 1 96 602 ARG A CA 1
ATOM 4333 C C . ARG A 1 602 ? 14.273 -21.094 6.016 1 96 602 ARG A C 1
ATOM 4335 O O . ARG A 1 602 ? 13.156 -21.344 5.555 1 96 602 ARG A O 1
ATOM 4342 N N . ARG A 1 603 ? 14.617 -19.922 6.414 1 93.44 603 ARG A N 1
ATOM 4343 C CA . ARG A 1 603 ? 13.688 -18.812 6.363 1 93.44 603 ARG A CA 1
ATOM 4344 C C . ARG A 1 603 ? 13.305 -18.469 4.926 1 93.44 603 ARG A C 1
ATOM 4346 O O . ARG A 1 603 ? 12.156 -18.109 4.648 1 93.44 603 ARG A O 1
ATOM 4353 N N . ILE A 1 604 ? 14.273 -18.562 4.066 1 94.81 604 ILE A N 1
ATOM 4354 C CA . ILE A 1 604 ? 14.031 -18.328 2.646 1 94.81 604 ILE A CA 1
ATOM 4355 C C . ILE A 1 604 ? 12.977 -19.297 2.133 1 94.81 604 ILE A C 1
ATOM 4357 O O . ILE A 1 604 ? 12.016 -18.891 1.474 1 94.81 604 ILE A O 1
ATOM 4361 N N . VAL A 1 605 ? 13.102 -20.516 2.488 1 96.5 605 VAL A N 1
ATOM 4362 C CA . VAL A 1 605 ? 12.195 -21.562 2.025 1 96.5 605 VAL A CA 1
ATOM 4363 C C . VAL A 1 605 ? 10.781 -21.297 2.545 1 96.5 605 VAL A C 1
ATOM 4365 O O . VAL A 1 605 ? 9.805 -21.422 1.802 1 96.5 605 VAL A O 1
ATOM 4368 N N . ASP A 1 606 ? 10.703 -20.828 3.727 1 94.56 606 ASP A N 1
ATOM 4369 C CA . ASP A 1 606 ? 9.414 -20.578 4.359 1 94.56 606 ASP A CA 1
ATOM 4370 C C . ASP A 1 606 ? 8.711 -19.391 3.697 1 94.56 606 ASP A C 1
ATOM 4372 O O . ASP A 1 606 ? 7.484 -19.266 3.785 1 94.56 606 ASP A O 1
ATOM 4376 N N . GLN A 1 607 ? 9.461 -18.578 3.059 1 92.94 607 GLN A N 1
ATOM 4377 C CA . GLN A 1 607 ? 8.898 -17.375 2.469 1 92.94 607 GLN A CA 1
ATOM 4378 C C . GLN A 1 607 ? 8.312 -17.641 1.089 1 92.94 607 GLN A C 1
ATOM 4380 O O . GLN A 1 607 ? 7.57 -16.828 0.547 1 92.94 607 GLN A O 1
ATOM 4385 N N . LEU A 1 608 ? 8.625 -18.781 0.502 1 91.69 608 LEU A N 1
ATOM 4386 C CA . LEU A 1 608 ? 8.094 -19.109 -0.812 1 91.69 608 LEU A CA 1
ATOM 4387 C C . LEU A 1 608 ? 6.605 -19.453 -0.721 1 91.69 608 LEU A C 1
ATOM 4389 O O . LEU A 1 608 ? 6.172 -20.094 0.237 1 91.69 608 LEU A O 1
ATOM 4393 N N . ARG A 1 609 ? 5.797 -19.078 -1.641 1 88.62 609 ARG A N 1
ATOM 4394 C CA . ARG A 1 609 ? 4.375 -19.391 -1.696 1 88.62 609 ARG A CA 1
ATOM 4395 C C . ARG A 1 609 ? 4.16 -20.906 -1.848 1 88.62 609 ARG A C 1
ATOM 4397 O O . ARG A 1 609 ? 3.125 -21.422 -1.436 1 88.62 609 ARG A O 1
ATOM 4404 N N . ILE A 1 610 ? 5.156 -21.609 -2.355 1 88.12 610 ILE A N 1
ATOM 4405 C CA . ILE A 1 610 ? 5.027 -23.047 -2.607 1 88.12 610 ILE A CA 1
ATOM 4406 C C . ILE A 1 610 ? 5.492 -23.828 -1.381 1 88.12 610 ILE A C 1
ATOM 4408 O O . ILE A 1 610 ? 5.508 -25.062 -1.394 1 88.12 610 ILE A O 1
ATOM 4412 N N . ALA A 1 611 ? 5.859 -23.141 -0.349 1 93.19 611 ALA A N 1
ATOM 4413 C CA . ALA A 1 611 ? 6.398 -23.781 0.846 1 93.19 611 ALA A CA 1
ATOM 4414 C C . ALA A 1 611 ? 5.469 -24.891 1.333 1 93.19 611 ALA A C 1
ATOM 4416 O O . ALA A 1 611 ? 5.926 -25.969 1.718 1 93.19 611 ALA A O 1
ATOM 4417 N N . PRO A 1 612 ? 4.129 -24.703 1.296 1 90.56 612 PRO A N 1
ATOM 4418 C CA . PRO A 1 612 ? 3.238 -25.781 1.742 1 90.56 612 PRO A CA 1
ATOM 4419 C C . PRO A 1 612 ? 3.414 -27.062 0.937 1 90.56 612 PRO A C 1
ATOM 4421 O O . PRO A 1 612 ? 3.213 -28.156 1.466 1 90.56 612 PRO A O 1
ATOM 4424 N N . LEU A 1 613 ? 3.807 -26.969 -0.31 1 89.44 613 LEU A N 1
ATOM 4425 C CA . LEU A 1 613 ? 4.059 -28.172 -1.108 1 89.44 613 LEU A CA 1
ATOM 4426 C C . LEU A 1 613 ? 5.203 -28.984 -0.518 1 89.44 613 LEU A C 1
ATOM 4428 O O . LEU A 1 613 ? 5.184 -30.219 -0.572 1 89.44 613 LEU A O 1
ATOM 4432 N N . LEU A 1 614 ? 6.113 -28.25 0.051 1 94.56 614 LEU A N 1
ATOM 4433 C CA . LEU A 1 614 ? 7.285 -28.906 0.619 1 94.56 614 LEU A CA 1
ATOM 4434 C C . LEU A 1 614 ? 6.934 -29.609 1.923 1 94.56 614 LEU A C 1
ATOM 4436 O O . LEU A 1 614 ? 7.582 -30.594 2.299 1 94.56 614 LEU A O 1
ATOM 4440 N N . THR A 1 615 ? 5.871 -29.188 2.545 1 93.31 615 THR A N 1
ATOM 4441 C CA . THR A 1 615 ? 5.508 -29.75 3.842 1 93.31 615 THR A CA 1
ATOM 4442 C C . THR A 1 615 ? 4.344 -30.719 3.705 1 93.31 615 THR A C 1
ATOM 4444 O O . THR A 1 615 ? 3.73 -31.109 4.699 1 93.31 615 THR A O 1
ATOM 4447 N N . GLY A 1 616 ? 4 -31.125 2.586 1 88.5 616 GLY A N 1
ATOM 4448 C CA . GLY A 1 616 ? 2.988 -32.156 2.383 1 88.5 616 GLY A CA 1
ATOM 4449 C C . GLY A 1 616 ? 1.597 -31.578 2.178 1 88.5 616 GLY A C 1
ATOM 4450 O O . GLY A 1 616 ? 0.633 -32.062 2.785 1 88.5 616 GLY A O 1
ATOM 4451 N N . TRP A 1 617 ? 1.525 -30.578 1.438 1 82.44 617 TRP A N 1
ATOM 4452 C CA . TRP A 1 617 ? 0.271 -29.891 1.134 1 82.44 617 TRP A CA 1
ATOM 4453 C C . TRP A 1 617 ? -0.774 -30.875 0.626 1 82.44 617 TRP A C 1
ATOM 4455 O O . TRP A 1 617 ? -0.496 -31.688 -0.266 1 82.44 617 TRP A O 1
ATOM 4465 N N . ARG A 1 618 ? -1.988 -30.953 1.186 1 77.69 618 ARG A N 1
ATOM 4466 C CA . ARG A 1 618 ? -3.137 -31.766 0.804 1 77.69 618 ARG A CA 1
ATOM 4467 C C . ARG A 1 618 ? -2.768 -33.25 0.768 1 77.69 618 ARG A C 1
ATOM 4469 O O . ARG A 1 618 ? -3.092 -33.938 -0.192 1 77.69 618 ARG A O 1
ATOM 4476 N N . GLY A 1 619 ? -1.927 -33.688 1.704 1 78.38 619 GLY A N 1
ATOM 4477 C CA . GLY A 1 619 ? -1.591 -35.094 1.869 1 78.38 619 GLY A CA 1
ATOM 4478 C C . GLY A 1 619 ? -0.438 -35.531 0.989 1 78.38 619 GLY A C 1
ATOM 4479 O O . GLY A 1 619 ? -0.119 -36.719 0.929 1 78.38 619 GLY A O 1
ATOM 4480 N N . GLY A 1 620 ? 0.177 -34.688 0.286 1 82.88 620 GLY A N 1
ATOM 4481 C CA . GLY A 1 620 ? 1.354 -35.031 -0.497 1 82.88 620 GLY A CA 1
ATOM 4482 C C . GLY A 1 620 ? 2.547 -35.406 0.358 1 82.88 620 GLY A C 1
ATOM 4483 O O . GLY A 1 620 ? 2.52 -35.25 1.579 1 82.88 620 GLY A O 1
ATOM 4484 N N . PRO A 1 621 ? 3.488 -35.938 -0.29 1 88.06 621 PRO A N 1
ATOM 4485 C CA . PRO A 1 621 ? 4.68 -36.312 0.474 1 88.06 621 PRO A CA 1
ATOM 4486 C C . PRO A 1 621 ? 5.441 -35.125 1.016 1 88.06 621 PRO A C 1
ATOM 4488 O O . PRO A 1 621 ? 5.527 -34.094 0.343 1 88.06 621 PRO A O 1
ATOM 4491 N N . VAL A 1 622 ? 5.977 -35.281 2.211 1 94.25 622 VAL A N 1
ATOM 4492 C CA . VAL A 1 622 ? 6.824 -34.281 2.805 1 94.25 622 VAL A CA 1
ATOM 4493 C C . VAL A 1 622 ? 8.219 -34.312 2.176 1 94.25 622 VAL A C 1
ATOM 4495 O O . VAL A 1 622 ? 8.828 -35.375 2.09 1 94.25 622 VAL A O 1
ATOM 4498 N N . ALA A 1 623 ? 8.664 -33.25 1.724 1 96.94 623 ALA A N 1
ATOM 4499 C CA . ALA A 1 623 ? 9.961 -33.156 1.056 1 96.94 623 ALA A CA 1
ATOM 4500 C C . ALA A 1 623 ? 11.094 -33.031 2.068 1 96.94 623 ALA A C 1
ATOM 4502 O O . ALA A 1 623 ? 10.859 -32.688 3.229 1 96.94 623 ALA A O 1
ATOM 4503 N N . ASP A 1 624 ? 12.289 -33.344 1.651 1 97.75 624 ASP A N 1
ATOM 4504 C CA . ASP A 1 624 ? 13.5 -33.188 2.447 1 97.75 624 ASP A CA 1
ATOM 4505 C C . ASP A 1 624 ? 13.984 -31.719 2.418 1 97.75 624 ASP A C 1
ATOM 4507 O O . ASP A 1 624 ? 14.953 -31.406 1.733 1 97.75 624 ASP A O 1
ATOM 4511 N N . ILE A 1 625 ? 13.445 -30.969 3.256 1 97.94 625 ILE A N 1
ATOM 4512 C CA . ILE A 1 625 ? 13.711 -29.531 3.275 1 97.94 625 ILE A CA 1
ATOM 4513 C C . ILE A 1 625 ? 15.172 -29.281 3.654 1 97.94 625 ILE A C 1
ATOM 4515 O O . ILE A 1 625 ? 15.805 -28.359 3.137 1 97.94 625 ILE A O 1
ATOM 4519 N N . ASP A 1 626 ? 15.734 -30.078 4.492 1 97.94 626 ASP A N 1
ATOM 4520 C CA . ASP A 1 626 ? 17.125 -29.922 4.902 1 97.94 626 ASP A CA 1
ATOM 4521 C C . ASP A 1 626 ? 18.062 -30.047 3.705 1 97.94 626 ASP A C 1
ATOM 4523 O O . ASP A 1 626 ? 19.062 -29.328 3.611 1 97.94 626 ASP A O 1
ATOM 4527 N N . ALA A 1 627 ? 17.719 -30.953 2.848 1 98.31 627 ALA A N 1
ATOM 4528 C CA . ALA A 1 627 ? 18.531 -31.109 1.639 1 98.31 627 ALA A CA 1
ATOM 4529 C C . ALA A 1 627 ? 18.469 -29.859 0.774 1 98.31 627 ALA A C 1
ATOM 4531 O O . ALA A 1 627 ? 19.469 -29.469 0.17 1 98.31 627 ALA A O 1
ATOM 4532 N N . LEU A 1 628 ? 17.297 -29.281 0.674 1 98.44 628 LEU A N 1
ATOM 4533 C CA . LEU A 1 628 ? 17.156 -28.031 -0.065 1 98.44 628 LEU A CA 1
ATOM 4534 C C . LEU A 1 628 ? 17.969 -26.922 0.59 1 98.44 628 LEU A C 1
ATOM 4536 O O . LEU A 1 628 ? 18.625 -26.125 -0.101 1 98.44 628 LEU A O 1
ATOM 4540 N N . VAL A 1 629 ? 17.953 -26.859 1.906 1 98.19 629 VAL A N 1
ATOM 4541 C CA . VAL A 1 629 ? 18.734 -25.875 2.668 1 98.19 629 VAL A CA 1
ATOM 4542 C C . VAL A 1 629 ? 20.219 -26.031 2.336 1 98.19 629 VAL A C 1
ATOM 4544 O O . VAL A 1 629 ? 20.922 -25.031 2.115 1 98.19 629 VAL A O 1
ATOM 4547 N N . ASP A 1 630 ? 20.672 -27.25 2.252 1 97.94 630 ASP A N 1
ATOM 4548 C CA . ASP A 1 630 ? 22.062 -27.516 1.906 1 97.94 630 ASP A CA 1
ATOM 4549 C C . ASP A 1 630 ? 22.406 -26.984 0.517 1 97.94 630 ASP A C 1
ATOM 4551 O O . ASP A 1 630 ? 23.484 -26.438 0.296 1 97.94 630 ASP A O 1
ATOM 4555 N N . VAL A 1 631 ? 21.484 -27.141 -0.364 1 98.44 631 VAL A N 1
ATOM 4556 C CA . VAL A 1 631 ? 21.672 -26.656 -1.723 1 98.44 631 VAL A CA 1
ATOM 4557 C C . VAL A 1 631 ? 21.797 -25.125 -1.706 1 98.44 631 VAL A C 1
ATOM 4559 O O . VAL A 1 631 ? 22.672 -24.562 -2.361 1 98.44 631 VAL A O 1
ATOM 4562 N N . ILE A 1 632 ? 20.938 -24.453 -0.992 1 98 632 ILE A N 1
ATOM 4563 C CA . ILE A 1 632 ? 20.938 -22.984 -0.918 1 98 632 ILE A CA 1
ATOM 4564 C C . ILE A 1 632 ? 22.25 -22.5 -0.338 1 98 632 ILE A C 1
ATOM 4566 O O . ILE A 1 632 ? 22.875 -21.578 -0.873 1 98 632 ILE A O 1
ATOM 4570 N N . VAL A 1 633 ? 22.719 -23.141 0.691 1 96.69 633 VAL A N 1
ATOM 4571 C CA . VAL A 1 633 ? 23.984 -22.766 1.329 1 96.69 633 VAL A CA 1
ATOM 4572 C C . VAL A 1 633 ? 25.141 -22.984 0.354 1 96.69 633 VAL A C 1
ATOM 4574 O O . VAL A 1 633 ? 26.078 -22.188 0.301 1 96.69 633 VAL A O 1
ATOM 4577 N N . ALA A 1 634 ? 25.078 -24.062 -0.365 1 96.75 634 ALA A N 1
ATOM 4578 C CA . ALA A 1 634 ? 26.109 -24.344 -1.36 1 96.75 634 ALA A CA 1
ATOM 4579 C C . ALA A 1 634 ? 26.172 -23.234 -2.408 1 96.75 634 ALA A C 1
ATOM 4581 O O . ALA A 1 634 ? 27.266 -22.781 -2.77 1 96.75 634 ALA A O 1
ATOM 4582 N N . PHE A 1 635 ? 25.031 -22.844 -2.875 1 97.12 635 PHE A N 1
ATOM 4583 C CA . PHE A 1 635 ? 24.984 -21.766 -3.867 1 97.12 635 PHE A CA 1
ATOM 4584 C C . PHE A 1 635 ? 25.484 -20.453 -3.268 1 97.12 635 PHE A C 1
ATOM 4586 O O . PHE A 1 635 ? 26.109 -19.656 -3.961 1 97.12 635 PHE A O 1
ATOM 4593 N N . SER A 1 636 ? 25.172 -20.234 -2.045 1 95.94 636 SER A N 1
ATOM 4594 C CA . SER A 1 636 ? 25.703 -19.062 -1.348 1 95.94 636 SER A CA 1
ATOM 4595 C C . SER A 1 636 ? 27.234 -19.078 -1.323 1 95.94 636 SER A C 1
ATOM 4597 O O . SER A 1 636 ? 27.875 -18.062 -1.62 1 95.94 636 SER A O 1
ATOM 4599 N N . ALA A 1 637 ? 27.781 -20.219 -0.941 1 95.5 637 ALA A N 1
ATOM 4600 C CA . ALA A 1 637 ? 29.234 -20.359 -0.929 1 95.5 637 ALA A CA 1
ATOM 4601 C C . ALA A 1 637 ? 29.828 -20.125 -2.316 1 95.5 637 ALA A C 1
ATOM 4603 O O . ALA A 1 637 ? 30.859 -19.453 -2.453 1 95.5 637 ALA A O 1
ATOM 4604 N N . MET A 1 638 ? 29.188 -20.672 -3.26 1 95.44 638 MET A N 1
ATOM 4605 C CA . MET A 1 638 ? 29.609 -20.5 -4.645 1 95.44 638 MET A CA 1
ATOM 4606 C C . MET A 1 638 ? 29.578 -19.031 -5.035 1 95.44 638 MET A C 1
ATOM 4608 O O . MET A 1 638 ? 30.516 -18.531 -5.688 1 95.44 638 MET A O 1
ATOM 4612 N N . ALA A 1 639 ? 28.547 -18.344 -4.699 1 95.31 639 ALA A N 1
ATOM 4613 C CA . ALA A 1 639 ? 28.406 -16.922 -4.996 1 95.31 639 ALA A CA 1
ATOM 4614 C C . ALA A 1 639 ? 29.547 -16.109 -4.367 1 95.31 639 ALA A C 1
ATOM 4616 O O . ALA A 1 639 ? 30.078 -15.188 -4.992 1 95.31 639 ALA A O 1
ATOM 4617 N N . VAL A 1 640 ? 29.859 -16.422 -3.158 1 94.12 640 VAL A N 1
ATOM 4618 C CA . VAL A 1 640 ? 30.938 -15.727 -2.451 1 94.12 640 VAL A CA 1
ATOM 4619 C C . VAL A 1 640 ? 32.281 -15.984 -3.141 1 94.12 640 VAL A C 1
ATOM 4621 O O . VAL A 1 640 ? 33.062 -15.07 -3.322 1 94.12 640 VAL A O 1
ATOM 4624 N N . GLU A 1 641 ? 32.469 -17.203 -3.545 1 94.69 641 GLU A N 1
ATOM 4625 C CA . GLU A 1 641 ? 33.781 -17.609 -4.074 1 94.69 641 GLU A CA 1
ATOM 4626 C C . GLU A 1 641 ? 33.906 -17.219 -5.539 1 94.69 641 GLU A C 1
ATOM 4628 O O . GLU A 1 641 ? 35 -16.797 -5.965 1 94.69 641 GLU A O 1
ATOM 4633 N N . LEU A 1 642 ? 32.875 -17.328 -6.297 1 94.44 642 LEU A N 1
ATOM 4634 C CA . LEU A 1 642 ? 33 -17.234 -7.746 1 94.44 642 LEU A CA 1
ATOM 4635 C C . LEU A 1 642 ? 32.188 -16.062 -8.297 1 94.44 642 LEU A C 1
ATOM 4637 O O . LEU A 1 642 ? 32.188 -15.82 -9.508 1 94.44 642 LEU A O 1
ATOM 4641 N N . GLY A 1 643 ? 31.5 -15.352 -7.516 1 92.25 643 GLY A N 1
ATOM 4642 C CA . GLY A 1 643 ? 30.594 -14.312 -7.953 1 92.25 643 GLY A CA 1
ATOM 4643 C C . GLY A 1 643 ? 31.266 -13.188 -8.711 1 92.25 643 GLY A C 1
ATOM 4644 O O . GLY A 1 643 ? 30.609 -12.414 -9.406 1 92.25 643 GLY A O 1
ATOM 4645 N N . ASP A 1 644 ? 32.5 -13.016 -8.625 1 89.56 644 ASP A N 1
ATOM 4646 C CA . ASP A 1 644 ? 33.25 -12 -9.367 1 89.56 644 ASP A CA 1
ATOM 4647 C C . ASP A 1 644 ? 33.625 -12.508 -10.758 1 89.56 644 ASP A C 1
ATOM 4649 O O . ASP A 1 644 ? 34.031 -11.719 -11.625 1 89.56 644 ASP A O 1
ATOM 4653 N N . MET A 1 645 ? 33.469 -13.812 -10.992 1 90.88 645 MET A N 1
ATOM 4654 C CA . MET A 1 645 ? 33.906 -14.414 -12.25 1 90.88 645 MET A CA 1
ATOM 4655 C C . MET A 1 645 ? 32.688 -14.898 -13.062 1 90.88 645 MET A C 1
ATOM 4657 O O . MET A 1 645 ? 32.812 -15.117 -14.273 1 90.88 645 MET A O 1
ATOM 4661 N N . LEU A 1 646 ? 31.594 -15.109 -12.438 1 92.75 646 LEU A N 1
ATOM 4662 C CA . LEU A 1 646 ? 30.391 -15.625 -13.078 1 92.75 646 LEU A CA 1
ATOM 4663 C C . LEU A 1 646 ? 29.25 -14.625 -12.977 1 92.75 646 LEU A C 1
ATOM 4665 O O . LEU A 1 646 ? 29.062 -14 -11.93 1 92.75 646 LEU A O 1
ATOM 4669 N N . ASP A 1 647 ? 28.531 -14.438 -14.078 1 92.5 647 ASP A N 1
ATOM 4670 C CA . ASP A 1 647 ? 27.391 -13.539 -14.078 1 92.5 647 ASP A CA 1
ATOM 4671 C C . ASP A 1 647 ? 26.156 -14.219 -13.469 1 92.5 647 ASP A C 1
ATOM 4673 O O . ASP A 1 647 ? 25.297 -13.555 -12.891 1 92.5 647 ASP A O 1
ATOM 4677 N N . ALA A 1 648 ? 26.125 -15.562 -13.688 1 94 648 ALA A N 1
ATOM 4678 C CA . ALA A 1 648 ? 24.984 -16.297 -13.133 1 94 648 ALA A CA 1
ATOM 4679 C C . ALA A 1 648 ? 25.266 -17.797 -13.086 1 94 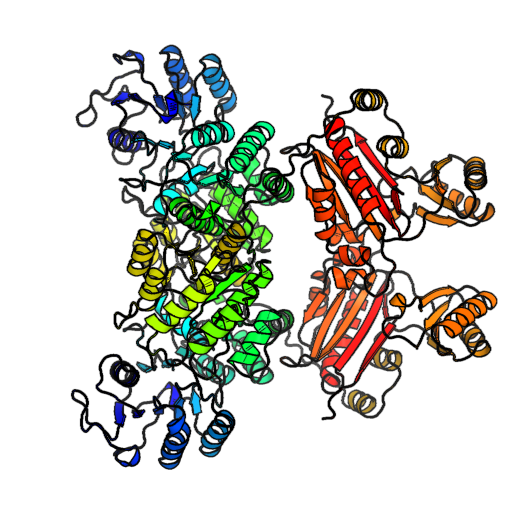648 ALA A C 1
ATOM 4681 O O . ALA A 1 648 ? 26.016 -18.312 -13.914 1 94 648 ALA A O 1
ATOM 4682 N N . VAL A 1 649 ? 24.734 -18.438 -12.141 1 94.88 649 VAL A N 1
ATOM 4683 C CA . VAL A 1 649 ? 24.609 -19.891 -12.047 1 94.88 649 VAL A CA 1
ATOM 4684 C C . VAL A 1 649 ? 23.219 -20.266 -11.555 1 94.88 649 VAL A C 1
ATOM 4686 O O . VAL A 1 649 ? 22.688 -19.625 -10.641 1 94.88 649 VAL A O 1
ATOM 4689 N N . GLU A 1 650 ? 22.594 -21.234 -12.195 1 93.56 650 GLU A N 1
ATOM 4690 C CA . GLU A 1 650 ? 21.25 -21.594 -11.789 1 93.56 650 GLU A CA 1
ATOM 4691 C C . GLU A 1 650 ? 21 -23.094 -11.961 1 93.56 650 GLU A C 1
ATOM 4693 O O . GLU A 1 650 ? 21.438 -23.688 -12.945 1 93.56 650 GLU A O 1
ATOM 4698 N N . ALA A 1 651 ? 20.484 -23.672 -10.938 1 94.88 651 ALA A N 1
ATOM 4699 C CA . ALA A 1 651 ? 19.891 -25 -11.039 1 94.88 651 ALA A CA 1
ATOM 4700 C C . ALA A 1 651 ? 18.375 -24.922 -11.086 1 94.88 651 ALA A C 1
ATOM 4702 O O . ALA A 1 651 ? 17.734 -24.531 -10.109 1 94.88 651 ALA A O 1
ATOM 4703 N N . ASN A 1 652 ? 17.875 -25.297 -12.188 1 90 652 ASN A N 1
ATOM 4704 C CA . ASN A 1 652 ? 16.422 -25.219 -12.398 1 90 652 ASN A CA 1
ATOM 4705 C C . ASN A 1 652 ? 15.93 -26.344 -13.289 1 90 652 ASN A C 1
ATOM 4707 O O . ASN A 1 652 ? 16.047 -26.281 -14.516 1 90 652 ASN A O 1
ATOM 4711 N N . PRO A 1 653 ? 15.32 -27.328 -12.742 1 91.25 653 PRO A N 1
ATOM 4712 C CA . PRO A 1 653 ? 14.875 -27.375 -11.344 1 91.25 653 PRO A CA 1
ATOM 4713 C C . PRO A 1 653 ? 15.836 -28.156 -10.445 1 91.25 653 PRO A C 1
ATOM 4715 O O . PRO A 1 653 ? 16.641 -28.938 -10.938 1 91.25 653 PRO A O 1
ATOM 4718 N N . VAL A 1 654 ? 15.766 -27.781 -9.188 1 95.94 654 VAL A N 1
ATOM 4719 C CA . VAL A 1 654 ? 16.156 -28.688 -8.102 1 95.94 654 VAL A CA 1
ATOM 4720 C C . VAL A 1 654 ? 14.93 -29.453 -7.609 1 95.94 654 VAL A C 1
ATOM 4722 O O . VAL A 1 654 ? 13.984 -28.859 -7.082 1 95.94 654 VAL A O 1
ATOM 4725 N N . ILE A 1 655 ? 14.93 -30.812 -7.852 1 95.81 655 ILE A N 1
ATOM 4726 C CA . ILE A 1 655 ? 13.789 -31.625 -7.422 1 95.81 655 ILE A CA 1
ATOM 4727 C C . ILE A 1 655 ? 13.969 -32.031 -5.961 1 95.81 655 ILE A C 1
ATOM 4729 O O . ILE A 1 655 ? 14.914 -32.75 -5.617 1 95.81 655 ILE A O 1
ATOM 4733 N N . VAL A 1 656 ? 13.094 -31.531 -5.145 1 97.44 656 VAL A N 1
ATOM 4734 C CA . VAL A 1 656 ? 13.141 -31.828 -3.719 1 97.44 656 VAL A CA 1
ATOM 4735 C C . VAL A 1 656 ? 12.117 -32.938 -3.391 1 97.44 656 VAL A C 1
ATOM 4737 O O . VAL A 1 656 ? 10.914 -32.656 -3.367 1 97.44 656 VAL A O 1
ATOM 4740 N N . SER A 1 657 ? 12.633 -34.094 -3.174 1 96.62 657 SER A N 1
ATOM 4741 C CA . SER A 1 657 ? 11.797 -35.25 -2.826 1 96.62 657 SER A CA 1
ATOM 4742 C C . SER A 1 657 ? 11.922 -35.594 -1.345 1 96.62 657 SER A C 1
ATOM 4744 O O . SER A 1 657 ? 12.531 -34.844 -0.578 1 96.62 657 SER A O 1
ATOM 4746 N N . ALA A 1 658 ? 11.273 -36.688 -0.945 1 95.56 658 ALA A N 1
ATOM 4747 C CA . ALA A 1 658 ? 11.336 -37.125 0.445 1 95.56 658 ALA A CA 1
ATOM 4748 C C . ALA A 1 658 ? 12.742 -37.594 0.804 1 95.56 658 ALA A C 1
ATOM 4750 O O . ALA A 1 658 ? 13.109 -37.656 1.98 1 95.56 658 ALA A O 1
ATOM 4751 N N . THR A 1 659 ? 13.508 -37.875 -0.275 1 95.12 659 THR A N 1
ATOM 4752 C CA . THR A 1 659 ? 14.781 -38.531 0.006 1 95.12 659 THR A CA 1
ATOM 4753 C C . THR A 1 659 ? 15.953 -37.594 -0.321 1 95.12 659 THR A C 1
ATOM 4755 O O . THR A 1 659 ? 17.109 -38 -0.218 1 95.12 659 THR A O 1
ATOM 4758 N N . GLY A 1 660 ? 15.641 -36.438 -0.734 1 97.06 660 GLY A N 1
ATOM 4759 C CA . GLY A 1 660 ? 16.75 -35.531 -1.002 1 97.06 660 GLY A CA 1
ATOM 4760 C C . GLY A 1 660 ? 16.391 -34.469 -2.014 1 97.06 660 GLY A C 1
ATOM 4761 O O . GLY A 1 660 ? 15.234 -34.312 -2.398 1 97.06 660 GLY A O 1
ATOM 4762 N N . ALA A 1 661 ? 17.406 -33.625 -2.402 1 98.06 661 ALA A N 1
ATOM 4763 C CA . ALA A 1 661 ? 17.297 -32.562 -3.4 1 98.06 661 ALA A CA 1
ATOM 4764 C C . ALA A 1 661 ? 18.344 -32.75 -4.496 1 98.06 661 ALA A C 1
ATOM 4766 O O . ALA A 1 661 ? 19.547 -32.812 -4.211 1 98.06 661 ALA A O 1
ATOM 4767 N N . VAL A 1 662 ? 17.859 -32.781 -5.742 1 97.94 662 VAL A N 1
ATOM 4768 C CA . VAL A 1 662 ? 18.75 -33.094 -6.855 1 97.94 662 VAL A CA 1
ATOM 4769 C C . VAL A 1 662 ? 18.578 -32.062 -7.965 1 97.94 662 VAL A C 1
ATOM 4771 O O . VAL A 1 662 ? 17.453 -31.812 -8.414 1 97.94 662 VAL A O 1
ATOM 4774 N N . ALA A 1 663 ? 19.672 -31.391 -8.352 1 96.69 663 ALA A N 1
ATOM 4775 C CA . ALA A 1 663 ? 19.641 -30.5 -9.5 1 96.69 663 ALA A CA 1
ATOM 4776 C C . ALA A 1 663 ? 19.609 -31.281 -10.805 1 96.69 663 ALA A C 1
ATOM 4778 O O . ALA A 1 663 ? 20.562 -32 -11.125 1 96.69 663 ALA A O 1
ATOM 4779 N N . VAL A 1 664 ? 18.531 -31.125 -11.602 1 94.44 664 VAL A N 1
ATOM 4780 C CA . VAL A 1 664 ? 18.422 -31.969 -12.781 1 94.44 664 VAL A CA 1
ATOM 4781 C C . VAL A 1 664 ? 18.766 -31.156 -14.031 1 94.44 664 VAL A C 1
ATOM 4783 O O . VAL A 1 664 ? 18.844 -31.703 -15.133 1 94.44 664 VAL A O 1
ATOM 4786 N N . ASP A 1 665 ? 18.953 -29.891 -13.828 1 90.25 665 ASP A N 1
ATOM 4787 C CA . ASP A 1 665 ? 19.453 -29 -14.867 1 90.25 665 ASP A CA 1
ATOM 4788 C C . ASP A 1 665 ? 20.25 -27.859 -14.258 1 90.25 665 ASP A C 1
ATOM 4790 O O . ASP A 1 665 ? 20.047 -27.5 -13.094 1 90.25 665 ASP A O 1
ATOM 4794 N N . ALA A 1 666 ? 21.203 -27.328 -15.023 1 91.44 666 ALA A N 1
ATOM 4795 C CA . ALA A 1 666 ? 22.047 -26.234 -14.516 1 91.44 666 ALA A CA 1
ATOM 4796 C C . ALA A 1 666 ? 22.531 -25.344 -15.656 1 91.44 666 ALA A C 1
ATOM 4798 O O . ALA A 1 666 ? 22.75 -25.812 -16.766 1 91.44 666 ALA A O 1
ATOM 4799 N N . LEU A 1 667 ? 22.594 -24.109 -15.398 1 89.75 667 LEU A N 1
ATOM 4800 C CA . LEU A 1 667 ? 23.109 -23.109 -16.312 1 89.75 667 LEU A CA 1
ATOM 4801 C C . LEU A 1 667 ? 24.219 -22.297 -15.656 1 89.75 667 LEU A C 1
ATOM 4803 O O . LEU A 1 667 ? 24.109 -21.906 -14.492 1 89.75 667 LEU A O 1
ATOM 4807 N N . VAL A 1 668 ? 25.359 -22.109 -16.328 1 91.69 668 VAL A N 1
ATOM 4808 C CA . VAL A 1 668 ? 26.453 -21.266 -15.883 1 91.69 668 VAL A CA 1
ATOM 4809 C C . VAL A 1 668 ? 26.734 -20.188 -16.922 1 91.69 668 VAL A C 1
ATOM 4811 O O . VAL A 1 668 ? 26.953 -20.5 -18.109 1 91.69 668 VAL A O 1
ATOM 4814 N N . VAL A 1 669 ? 26.688 -18.984 -16.531 1 90.81 669 VAL A N 1
ATOM 4815 C CA . VAL A 1 669 ? 26.938 -17.859 -17.422 1 90.81 669 VAL A CA 1
ATOM 4816 C C . VAL A 1 669 ? 28.219 -17.141 -17.016 1 90.81 669 VAL A C 1
ATOM 4818 O O . VAL A 1 669 ? 28.25 -16.453 -15.992 1 90.81 669 VAL A O 1
ATOM 4821 N N . PRO A 1 670 ? 29.25 -17.203 -17.828 1 89.06 670 PRO A N 1
ATOM 4822 C CA . PRO A 1 670 ? 30.5 -16.5 -17.5 1 89.06 670 PRO A CA 1
ATOM 4823 C C . PRO A 1 670 ? 30.359 -14.984 -17.625 1 89.06 670 PRO A C 1
ATOM 4825 O O . PRO A 1 670 ? 29.422 -14.492 -18.25 1 89.06 670 PRO A O 1
ATOM 4828 N N . ASN A 1 671 ? 31.281 -14.297 -16.875 1 83.44 671 ASN A N 1
ATOM 4829 C CA . ASN A 1 671 ? 31.281 -12.844 -16.953 1 83.44 671 ASN A CA 1
ATOM 4830 C C . ASN A 1 671 ? 31.438 -12.352 -18.391 1 83.44 671 ASN A C 1
ATOM 4832 O O . ASN A 1 671 ? 32.25 -12.875 -19.156 1 83.44 671 ASN A O 1
ATOM 4836 N N . SER A 1 672 ? 30.438 -11.617 -18.922 1 66.12 672 SER A N 1
ATOM 4837 C CA . SER A 1 672 ? 30.562 -11.031 -20.25 1 66.12 672 SER A CA 1
ATOM 4838 C C . SER A 1 672 ? 31.766 -10.094 -20.328 1 66.12 672 SER A C 1
ATOM 4840 O O . SER A 1 672 ? 32.344 -9.891 -21.406 1 66.12 672 SER A O 1
ATOM 4842 N N . VAL A 1 673 ? 32.062 -9.078 -19.297 1 51.28 673 VAL A N 1
ATOM 4843 C CA . VAL A 1 673 ? 33.125 -8.094 -19.422 1 51.28 673 VAL A CA 1
ATOM 4844 C C . VAL A 1 673 ? 34.438 -8.656 -18.859 1 51.28 673 VAL A C 1
ATOM 4846 O O . VAL A 1 673 ? 34.5 -8.977 -17.672 1 51.28 673 VAL A O 1
ATOM 4849 N N . PRO A 1 674 ? 35.406 -9.086 -19.672 1 44.72 674 PRO A N 1
ATOM 4850 C CA . PRO A 1 674 ? 36.688 -9.469 -19.078 1 44.72 674 PRO A CA 1
ATOM 4851 C C . PRO A 1 674 ? 37.188 -8.477 -18.031 1 44.72 674 PRO A C 1
ATOM 4853 O O . PRO A 1 674 ? 36.938 -7.273 -18.156 1 44.72 674 PRO A O 1
ATOM 4856 N N . GLY A 1 675 ? 37.25 -8.898 -16.734 1 34.56 675 GLY A N 1
ATOM 4857 C CA . GLY A 1 675 ? 38.062 -7.969 -15.969 1 34.56 675 GLY A CA 1
ATOM 4858 C C . GLY A 1 675 ? 39.25 -7.41 -16.75 1 34.56 675 GLY A C 1
ATOM 4859 O O . GLY A 1 675 ? 39.688 -8.039 -17.703 1 34.56 675 GLY A O 1
ATOM 4860 N N . MET B 1 1 ? -38.281 9.133 3.473 1 94.44 1 MET B N 1
ATOM 4861 C CA . MET B 1 1 ? -36.906 9.664 3.49 1 94.44 1 MET B CA 1
ATOM 4862 C C . MET B 1 1 ? -36.938 11.188 3.457 1 94.44 1 MET B C 1
ATOM 4864 O O . MET B 1 1 ? -36.188 11.836 4.203 1 94.44 1 MET B O 1
ATOM 4868 N N . ALA B 1 2 ? -37.844 11.719 2.662 1 94.31 2 ALA B N 1
ATOM 4869 C CA . ALA B 1 2 ? -37.938 13.172 2.545 1 94.31 2 ALA B CA 1
ATOM 4870 C C . ALA B 1 2 ? -38.344 13.805 3.865 1 94.31 2 ALA B C 1
ATOM 4872 O O . ALA B 1 2 ? -37.875 14.875 4.238 1 94.31 2 ALA B O 1
ATOM 4873 N N . THR B 1 3 ? -39.281 13.164 4.512 1 95.88 3 THR B N 1
ATOM 4874 C CA . THR B 1 3 ? -39.75 13.672 5.797 1 95.88 3 THR B CA 1
ATOM 4875 C C . THR B 1 3 ? -38.625 13.656 6.828 1 95.88 3 THR B C 1
ATOM 4877 O O . THR B 1 3 ? -38.5 14.594 7.617 1 95.88 3 THR B O 1
ATOM 4880 N N . MET B 1 4 ? -37.844 12.656 6.824 1 98.06 4 MET B N 1
ATOM 4881 C CA . MET B 1 4 ? -36.75 12.531 7.781 1 98.06 4 MET B CA 1
ATOM 4882 C C . MET B 1 4 ? -35.625 13.5 7.461 1 98.06 4 MET B C 1
ATOM 4884 O O . MET B 1 4 ? -35.281 14.367 8.273 1 98.06 4 MET B O 1
ATOM 4888 N N . LEU B 1 5 ? -35.125 13.477 6.227 1 98.19 5 LEU B N 1
ATOM 4889 C CA . LEU B 1 5 ? -33.938 14.203 5.852 1 98.19 5 LEU B CA 1
ATOM 4890 C C . LEU B 1 5 ? -34.25 15.68 5.613 1 98.19 5 LEU B C 1
ATOM 4892 O O . LEU B 1 5 ? -33.344 16.516 5.594 1 98.19 5 LEU B O 1
ATOM 4896 N N . GLY B 1 6 ? -35.469 16.016 5.473 1 97.38 6 GLY B N 1
ATOM 4897 C CA . GLY B 1 6 ? -35.906 17.391 5.301 1 97.38 6 GLY B CA 1
ATOM 4898 C C . GLY B 1 6 ? -36.844 17.859 6.406 1 97.38 6 GLY B C 1
ATOM 4899 O O . GLY B 1 6 ? -37.688 18.719 6.18 1 97.38 6 GLY B O 1
ATOM 4900 N N . ALA B 1 7 ? -36.656 17.359 7.547 1 98.25 7 ALA B N 1
ATOM 4901 C CA . ALA B 1 7 ? -37.594 17.625 8.656 1 98.25 7 ALA B CA 1
ATOM 4902 C C . ALA B 1 7 ? -37.688 19.125 8.922 1 98.25 7 ALA B C 1
ATOM 4904 O O . ALA B 1 7 ? -36.688 19.844 8.977 1 98.25 7 ALA B O 1
ATOM 4905 N N . ARG B 1 8 ? -38.875 19.594 9.102 1 97.81 8 ARG B N 1
ATOM 4906 C CA . ARG B 1 8 ? -39.125 21 9.406 1 97.81 8 ARG B CA 1
ATOM 4907 C C . ARG B 1 8 ? -39.312 21.219 10.906 1 97.81 8 ARG B C 1
ATOM 4909 O O . ARG B 1 8 ? -39.156 22.328 11.398 1 97.81 8 ARG B O 1
ATOM 4916 N N . SER B 1 9 ? -39.625 20.156 11.555 1 98.06 9 SER B N 1
ATOM 4917 C CA . SER B 1 9 ? -39.781 20.141 13.008 1 98.06 9 SER B CA 1
ATOM 4918 C C . SER B 1 9 ? -39.188 18.859 13.602 1 98.06 9 SER B C 1
ATOM 4920 O O . SER B 1 9 ? -39.281 17.797 12.992 1 98.06 9 SER B O 1
ATOM 4922 N N . MET B 1 10 ? -38.562 19.031 14.797 1 98.06 10 MET B N 1
ATOM 4923 C CA . MET B 1 10 ? -37.969 17.844 15.422 1 98.06 10 MET B CA 1
ATOM 4924 C C . MET B 1 10 ? -38.156 17.891 16.938 1 98.06 10 MET B C 1
ATOM 4926 O O . MET B 1 10 ? -38.156 18.969 17.531 1 98.06 10 MET B O 1
ATOM 4930 N N . ALA B 1 11 ? -38.375 16.797 17.547 1 98.56 11 ALA B N 1
ATOM 4931 C CA . ALA B 1 11 ? -38.406 16.672 19 1 98.56 11 ALA B CA 1
ATOM 4932 C C . ALA B 1 11 ? -37.188 15.938 19.516 1 98.56 11 ALA B C 1
ATOM 4934 O O . ALA B 1 11 ? -36.844 14.852 19.031 1 98.56 11 ALA B O 1
ATOM 4935 N N . VAL B 1 12 ? -36.469 16.594 20.453 1 9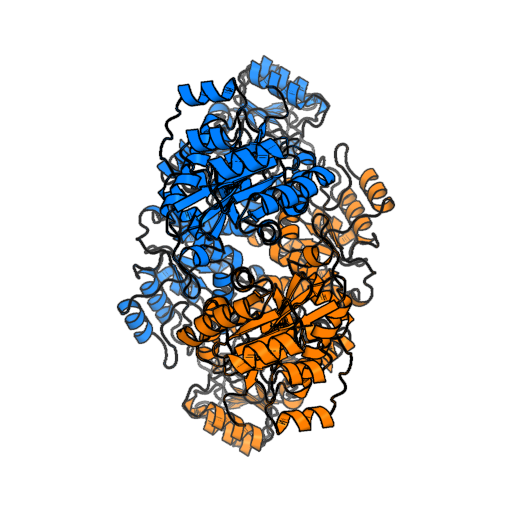8.56 12 VAL B N 1
ATOM 4936 C CA . VAL B 1 12 ? -35.312 15.984 21.109 1 98.56 12 VAL B CA 1
ATOM 4937 C C . VAL B 1 12 ? -35.75 15.266 22.375 1 98.56 12 VAL B C 1
ATOM 4939 O O . VAL B 1 12 ? -35.938 15.891 23.422 1 98.56 12 VAL B O 1
ATOM 4942 N N . ILE B 1 13 ? -35.906 13.984 22.219 1 98 13 ILE B N 1
ATOM 4943 C CA . ILE B 1 13 ? -36.281 13.172 23.375 1 98 13 ILE B CA 1
ATOM 4944 C C . ILE B 1 13 ? -35.031 12.812 24.188 1 98 13 ILE B C 1
ATOM 4946 O O . ILE B 1 13 ? -34.094 12.219 23.672 1 98 13 ILE B O 1
ATOM 4950 N N . GLY B 1 14 ? -35.094 13.07 25.422 1 96.62 14 GLY B N 1
ATOM 4951 C CA . GLY B 1 14 ? -33.906 12.93 26.281 1 96.62 14 GLY B CA 1
ATOM 4952 C C . GLY B 1 14 ? -33.094 14.203 26.375 1 96.62 14 GLY B C 1
ATOM 4953 O O . GLY B 1 14 ? -31.891 14.148 26.641 1 96.62 14 GLY B O 1
ATOM 4954 N N . ALA B 1 15 ? -33.719 15.344 26.047 1 97.69 15 ALA B N 1
ATOM 4955 C CA . ALA B 1 15 ? -33.062 16.641 26.203 1 97.69 15 ALA B CA 1
ATOM 4956 C C . ALA B 1 15 ? -32.562 16.844 27.625 1 97.69 15 ALA B C 1
ATOM 4958 O O . ALA B 1 15 ? -33.188 16.375 28.594 1 97.69 15 ALA B O 1
ATOM 4959 N N . SER B 1 16 ? -31.406 17.531 27.719 1 96.75 16 SER B N 1
ATOM 4960 C CA . SER B 1 16 ? -30.828 17.703 29.047 1 96.75 16 SER B CA 1
ATOM 4961 C C . SER B 1 16 ? -30.094 19.047 29.156 1 96.75 16 SER B C 1
ATOM 4963 O O . SER B 1 16 ? -29.516 19.516 28.172 1 96.75 16 SER B O 1
ATOM 4965 N N . ALA B 1 17 ? -30.156 19.625 30.328 1 95.25 17 ALA B N 1
ATOM 4966 C CA . ALA B 1 17 ? -29.422 20.844 30.625 1 95.25 17 ALA B CA 1
ATOM 4967 C C . ALA B 1 17 ? -28.047 20.547 31.234 1 95.25 17 ALA B C 1
ATOM 4969 O O . ALA B 1 17 ? -27.234 21.453 31.438 1 95.25 17 ALA B O 1
ATOM 4970 N N . ARG B 1 18 ? -27.812 19.328 31.469 1 92.5 18 ARG B N 1
ATOM 4971 C CA . ARG B 1 18 ? -26.578 18.938 32.125 1 92.5 18 ARG B CA 1
ATOM 4972 C C . ARG B 1 18 ? -25.391 19.078 31.188 1 92.5 18 ARG B C 1
ATOM 4974 O O . ARG B 1 18 ? -25.359 18.469 30.109 1 92.5 18 ARG B O 1
ATOM 4981 N N . ALA B 1 19 ? -24.375 19.797 31.672 1 89.56 19 ALA B N 1
ATOM 4982 C CA . ALA B 1 19 ? -23.188 20.078 30.859 1 89.56 19 ALA B CA 1
ATOM 4983 C C . ALA B 1 19 ? -22.469 18.781 30.484 1 89.56 19 ALA B C 1
ATOM 4985 O O . ALA B 1 19 ? -22.219 17.938 31.344 1 89.56 19 ALA B O 1
ATOM 4986 N N . GLY B 1 20 ? -22.203 18.703 29.172 1 86.56 20 GLY B N 1
ATOM 4987 C CA . GLY B 1 20 ? -21.422 17.562 28.703 1 86.56 20 GLY B CA 1
ATOM 4988 C C . GLY B 1 20 ? -22.266 16.344 28.422 1 86.56 20 GLY B C 1
ATOM 4989 O O . GLY B 1 20 ? -21.75 15.328 27.938 1 86.56 20 GLY B O 1
ATOM 4990 N N . SER B 1 21 ? -23.531 16.391 28.75 1 89.94 21 SER B N 1
ATOM 4991 C CA . SER B 1 21 ? -24.391 15.234 28.547 1 89.94 21 SER B CA 1
ATOM 4992 C C . SER B 1 21 ? -24.734 15.055 27.078 1 89.94 21 SER B C 1
ATOM 4994 O O . SER B 1 21 ? -24.609 15.992 26.281 1 89.94 21 SER B O 1
ATOM 4996 N N . PHE B 1 22 ? -25.078 13.805 26.797 1 91.56 22 PHE B N 1
ATOM 4997 C CA . PHE B 1 22 ? -25.531 13.492 25.438 1 91.56 22 PHE B CA 1
ATOM 4998 C C . PHE B 1 22 ? -26.734 14.336 25.078 1 91.56 22 PHE B C 1
ATOM 5000 O O . PHE B 1 22 ? -26.812 14.867 23.953 1 91.56 22 PHE B O 1
ATOM 5007 N N . GLY B 1 23 ? -27.656 14.477 25.984 1 95 23 GLY B N 1
ATOM 5008 C CA . GLY B 1 23 ? -28.859 15.273 25.766 1 95 23 GLY B CA 1
ATOM 5009 C C . GLY B 1 23 ? -28.562 16.734 25.453 1 95 23 GLY B C 1
ATOM 5010 O O . GLY B 1 23 ? -29.234 17.359 24.641 1 95 23 GLY B O 1
ATOM 5011 N N . GLU B 1 24 ? -27.578 17.281 26.141 1 95.62 24 GLU B N 1
ATOM 5012 C CA . GLU B 1 24 ? -27.188 18.656 25.859 1 95.62 24 GLU B CA 1
ATOM 5013 C C . GLU B 1 24 ? -26.656 18.812 24.438 1 95.62 24 GLU B C 1
ATOM 5015 O O . GLU B 1 24 ? -27 19.781 23.75 1 95.62 24 GLU B O 1
ATOM 5020 N N . ARG B 1 25 ? -25.797 17.891 24 1 95.44 25 ARG B N 1
ATOM 5021 C CA . ARG B 1 25 ? -25.219 17.922 22.672 1 95.44 25 ARG B CA 1
ATOM 5022 C C . ARG B 1 25 ? -26.312 17.891 21.594 1 95.44 25 ARG B C 1
ATOM 5024 O O . ARG B 1 25 ? -26.234 18.625 20.609 1 95.44 25 ARG B O 1
ATOM 5031 N N . MET B 1 26 ? -27.312 17.047 21.844 1 97.12 26 MET B N 1
ATOM 5032 C CA . MET B 1 26 ? -28.422 16.969 20.906 1 97.12 26 MET B CA 1
ATOM 5033 C C . MET B 1 26 ? -29.141 18.312 20.797 1 97.12 26 MET B C 1
ATOM 5035 O O . MET B 1 26 ? -29.469 18.766 19.703 1 97.12 26 MET B O 1
ATOM 5039 N N . VAL B 1 27 ? -29.328 18.922 21.922 1 97.69 27 VAL B N 1
ATOM 5040 C CA . VAL B 1 27 ? -30.031 20.203 21.969 1 97.69 27 VAL B CA 1
ATOM 5041 C C . VAL B 1 27 ? -29.219 21.25 21.219 1 97.69 27 VAL B C 1
ATOM 5043 O O . VAL B 1 27 ? -29.766 22 20.406 1 97.69 27 VAL B O 1
ATOM 5046 N N . ILE B 1 28 ? -27.938 21.281 21.453 1 96.88 28 ILE B N 1
ATOM 5047 C CA . ILE B 1 28 ? -27.047 22.25 20.812 1 96.88 28 ILE B CA 1
ATOM 5048 C C . ILE B 1 28 ? -27.125 22.078 19.297 1 96.88 28 ILE B C 1
ATOM 5050 O O . ILE B 1 28 ? -27.344 23.047 18.562 1 96.88 28 ILE B O 1
ATOM 5054 N N . GLU B 1 29 ? -26.984 20.891 18.844 1 97.56 29 GLU B N 1
ATOM 5055 C CA . GLU B 1 29 ? -26.969 20.609 17.422 1 97.56 29 GLU B CA 1
ATOM 5056 C C . GLU B 1 29 ? -28.328 20.906 16.781 1 97.56 29 GLU B C 1
ATOM 5058 O O . GLU B 1 29 ? -28.391 21.5 15.695 1 97.56 29 GLU B O 1
ATOM 5063 N N . ALA B 1 30 ? -29.391 20.516 17.453 1 97.69 30 ALA B N 1
ATOM 5064 C CA . ALA B 1 30 ? -30.734 20.781 16.938 1 97.69 30 ALA B CA 1
ATOM 5065 C C . ALA B 1 30 ? -30.969 22.281 16.781 1 97.69 30 ALA B C 1
ATOM 5067 O O . ALA B 1 30 ? -31.547 22.734 15.789 1 97.69 30 ALA B O 1
ATOM 5068 N N . ARG B 1 31 ? -30.469 23.016 17.672 1 96.62 31 ARG B N 1
ATOM 5069 C CA . ARG B 1 31 ? -30.672 24.453 17.672 1 96.62 31 ARG B CA 1
ATOM 5070 C C . ARG B 1 31 ? -29.828 25.125 16.594 1 96.62 31 ARG B C 1
ATOM 5072 O O . ARG B 1 31 ? -30.172 26.203 16.109 1 96.62 31 ARG B O 1
ATOM 5079 N N . ARG B 1 32 ? -28.719 24.547 16.297 1 97 32 ARG B N 1
ATOM 5080 C CA . ARG B 1 32 ? -27.859 25.047 15.234 1 97 32 ARG B CA 1
ATOM 5081 C C . ARG B 1 32 ? -28.5 24.828 13.867 1 97 32 ARG B C 1
ATOM 5083 O O . ARG B 1 32 ? -28.078 25.438 12.875 1 97 32 ARG B O 1
ATOM 5090 N N . GLY B 1 33 ? -29.562 23.922 13.836 1 97.06 33 GLY B N 1
ATOM 5091 C CA . GLY B 1 33 ? -30.188 23.562 12.57 1 97.06 33 GLY B CA 1
ATOM 5092 C C . GLY B 1 33 ? -31.391 24.422 12.234 1 97.06 33 GLY B C 1
ATOM 5093 O O . GLY B 1 33 ? -31.688 25.375 12.953 1 97.06 33 GLY B O 1
ATOM 5094 N N . SER B 1 34 ? -32.062 24.031 11.156 1 96.62 34 SER B N 1
ATOM 5095 C CA . SER B 1 34 ? -33.125 24.844 10.609 1 96.62 34 SER B CA 1
ATOM 5096 C C . SER B 1 34 ? -34.5 24.391 11.148 1 96.62 34 SER B C 1
ATOM 5098 O O . SER B 1 34 ? -35.469 25.125 11.086 1 96.62 34 SER B O 1
ATOM 5100 N N . ALA B 1 35 ? -34.594 23.172 11.648 1 97.31 35 ALA B N 1
ATOM 5101 C CA . ALA B 1 35 ? -35.875 22.625 12.062 1 97.31 35 ALA B CA 1
ATOM 5102 C C . ALA B 1 35 ? -36.344 23.266 13.375 1 97.31 35 ALA B C 1
ATOM 5104 O O . ALA B 1 35 ? -35.531 23.516 14.273 1 97.31 35 ALA B O 1
ATOM 5105 N N . ARG B 1 36 ? -37.625 23.484 13.445 1 97.38 36 ARG B N 1
ATOM 5106 C CA . ARG B 1 36 ? -38.188 23.859 14.742 1 97.38 36 ARG B CA 1
ATOM 5107 C C . ARG B 1 36 ? -37.969 22.75 15.773 1 97.38 36 ARG B C 1
ATOM 5109 O O . ARG B 1 36 ? -38.312 21.578 15.523 1 97.38 36 ARG B O 1
ATOM 5116 N N . THR B 1 37 ? -37.438 23.172 16.953 1 97.81 37 THR B N 1
ATOM 5117 C CA . THR B 1 37 ? -36.969 22.172 17.891 1 97.81 37 THR B CA 1
ATOM 5118 C C . THR B 1 37 ? -37.875 22.141 19.125 1 97.81 37 THR B C 1
ATOM 5120 O O . THR B 1 37 ? -38.125 23.172 19.75 1 97.81 37 THR B O 1
ATOM 5123 N N . HIS B 1 38 ? -38.344 21.016 19.422 1 98.12 38 HIS B N 1
ATOM 5124 C CA . HIS B 1 38 ? -39.062 20.75 20.672 1 98.12 38 HIS B CA 1
ATOM 5125 C C .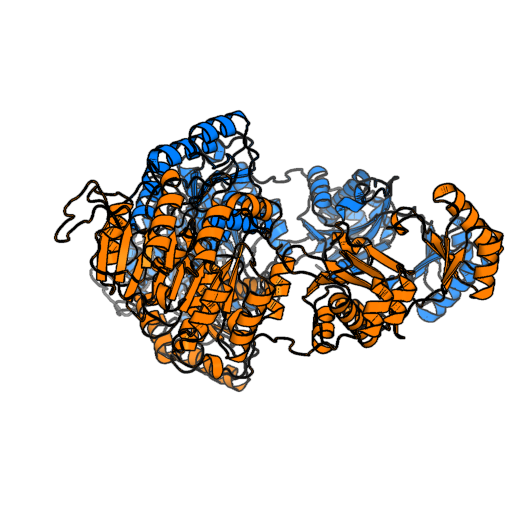 HIS B 1 38 ? -38.219 19.891 21.625 1 98.12 38 HIS B C 1
ATOM 5127 O O . HIS B 1 38 ? -37.5 18.969 21.188 1 98.12 38 HIS B O 1
ATOM 5133 N N . LEU B 1 39 ? -38.219 20.297 22.875 1 98.38 39 LEU B N 1
ATOM 5134 C CA . LEU B 1 39 ? -37.5 19.531 23.875 1 98.38 39 LEU B CA 1
ATOM 5135 C C . LEU B 1 39 ? -38.438 18.656 24.703 1 98.38 39 LEU B C 1
ATOM 5137 O O . LEU B 1 39 ? -39.531 19.078 25.062 1 98.38 39 LEU B O 1
ATOM 5141 N N . VAL B 1 40 ? -38.031 17.484 24.891 1 98.12 40 VAL B N 1
ATOM 5142 C CA . VAL B 1 40 ? -38.875 16.562 25.641 1 98.12 40 VAL B CA 1
ATOM 5143 C C . VAL B 1 40 ? -38.031 15.883 26.734 1 98.12 40 VAL B C 1
ATOM 5145 O O . VAL B 1 40 ? -37.062 15.188 26.438 1 98.12 40 VAL B O 1
ATOM 5148 N N . ASN B 1 41 ? -38.281 16 27.891 1 97.31 41 ASN B N 1
ATOM 5149 C CA . ASN B 1 41 ? -37.719 15.406 29.094 1 97.31 41 ASN B CA 1
ATOM 5150 C C . ASN B 1 41 ? -38.625 15.664 30.312 1 97.31 41 ASN B C 1
ATOM 5152 O O . ASN B 1 41 ? -38.844 16.812 30.672 1 97.31 41 ASN B O 1
ATOM 5156 N N . PRO B 1 42 ? -39.031 14.594 30.984 1 95 42 PRO B N 1
ATOM 5157 C CA . PRO B 1 42 ? -39.969 14.797 32.094 1 95 42 PRO B CA 1
ATOM 5158 C C . PRO B 1 42 ? -39.344 15.531 33.281 1 95 42 PRO B C 1
ATOM 5160 O O . PRO B 1 42 ? -40.062 16.016 34.156 1 95 42 PRO B O 1
ATOM 5163 N N . ARG B 1 43 ? -38.062 15.711 33.375 1 96.25 43 ARG B N 1
ATOM 5164 C CA . ARG B 1 43 ? -37.375 16.25 34.531 1 96.25 43 ARG B CA 1
ATOM 5165 C C . ARG B 1 43 ? -37.188 17.766 34.406 1 96.25 43 ARG B C 1
ATOM 5167 O O . ARG B 1 43 ? -36.812 18.438 35.375 1 96.25 43 ARG B O 1
ATOM 5174 N N . TYR B 1 44 ? -37.438 18.281 33.188 1 96.75 44 TYR B N 1
ATOM 5175 C CA . TYR B 1 44 ? -37.219 19.703 32.969 1 96.75 44 TYR B CA 1
ATOM 5176 C C . TYR B 1 44 ? -38.469 20.391 32.469 1 96.75 44 TYR B C 1
ATOM 5178 O O . TYR B 1 44 ? -39.25 19.812 31.734 1 96.75 44 TYR B O 1
ATOM 5186 N N . ARG B 1 45 ? -38.656 21.625 32.875 1 96.5 45 ARG B N 1
ATOM 5187 C CA . ARG B 1 45 ? -39.719 22.469 32.344 1 96.5 45 ARG B CA 1
ATOM 5188 C C . ARG B 1 45 ? -39.219 23.391 31.266 1 96.5 45 ARG B C 1
ATOM 5190 O O . ARG B 1 45 ? -39.969 23.828 30.391 1 96.5 45 ARG B O 1
ATOM 5197 N N . ARG B 1 46 ? -37.906 23.703 31.453 1 96.62 46 ARG B N 1
ATOM 5198 C CA . ARG B 1 46 ? -37.219 24.547 30.484 1 96.62 46 ARG B CA 1
ATOM 5199 C C . ARG B 1 46 ? -35.75 24.188 30.406 1 96.62 46 ARG B C 1
ATOM 5201 O O . ARG B 1 46 ? -35.156 23.766 31.406 1 96.62 46 ARG B O 1
ATOM 5208 N N . ILE B 1 47 ? -35.188 24.281 29.344 1 97.12 47 ILE B N 1
ATOM 5209 C CA . ILE B 1 47 ? -33.75 24.203 29.094 1 97.12 47 ILE B CA 1
ATOM 5210 C C . ILE B 1 47 ? -33.281 25.422 28.297 1 97.12 47 ILE B C 1
ATOM 5212 O O . ILE B 1 47 ? -33.656 25.578 27.141 1 97.12 47 ILE B O 1
ATOM 5216 N N . GLY B 1 48 ? -32.469 26.266 28.906 1 93.88 48 GLY B N 1
ATOM 5217 C CA . GLY B 1 48 ? -32.188 27.562 28.312 1 93.88 48 GLY B CA 1
ATOM 5218 C C . GLY B 1 48 ? -33.438 28.391 28.078 1 93.88 48 GLY B C 1
ATOM 5219 O O . GLY B 1 48 ? -34.219 28.609 29.016 1 93.88 48 GLY B O 1
ATOM 5220 N N . ASP B 1 49 ? -33.625 28.812 26.875 1 94.38 49 ASP B N 1
ATOM 5221 C CA . ASP B 1 49 ? -34.75 29.688 26.562 1 94.38 49 ASP B CA 1
ATOM 5222 C C . ASP B 1 49 ? -35.938 28.891 25.953 1 94.38 49 ASP B C 1
ATOM 5224 O O . ASP B 1 49 ? -36.969 29.453 25.609 1 94.38 49 ASP B O 1
ATOM 5228 N N . LEU B 1 50 ? -35.781 27.562 25.984 1 95.62 50 LEU B N 1
ATOM 5229 C CA . LEU B 1 50 ? -36.812 26.75 25.344 1 95.62 50 LEU B CA 1
ATOM 5230 C C . LEU B 1 50 ? -37.625 25.984 26.391 1 95.62 50 LEU B C 1
ATOM 5232 O O . LEU B 1 50 ? -37.094 25.516 27.391 1 95.62 50 LEU B O 1
ATOM 5236 N N . PRO B 1 51 ? -38.938 25.938 26.125 1 96.38 51 PRO B N 1
ATOM 5237 C CA . PRO B 1 51 ? -39.719 25.047 26.969 1 96.38 51 PRO B CA 1
ATOM 5238 C C . PRO B 1 51 ? -39.375 23.578 26.766 1 96.38 51 PRO B C 1
ATOM 5240 O O . PRO B 1 51 ? -38.969 23.188 25.672 1 96.38 51 PRO B O 1
ATOM 5243 N N . CYS B 1 52 ? -39.438 22.812 27.797 1 98 52 CYS B N 1
ATOM 5244 C CA . CYS B 1 52 ? -39.25 21.375 27.75 1 98 52 CYS B CA 1
ATOM 5245 C C . CYS B 1 52 ? -40.5 20.641 28.203 1 98 52 CYS B C 1
ATOM 5247 O O . CYS B 1 52 ? -41.031 20.906 29.281 1 98 52 CYS B O 1
ATOM 5249 N N . HIS B 1 53 ? -41 19.797 27.359 1 97.75 53 HIS B N 1
ATOM 5250 C CA . HIS B 1 53 ? -42.25 19.062 27.625 1 97.75 53 HIS B CA 1
ATOM 5251 C C . HIS B 1 53 ? -41.938 17.703 28.266 1 97.75 53 HIS B C 1
ATOM 5253 O O . HIS B 1 53 ? -40.875 17.141 28.062 1 97.75 53 HIS B O 1
ATOM 5259 N N . ALA B 1 54 ? -42.875 17.156 28.984 1 96.38 54 ALA B N 1
ATOM 5260 C CA . ALA B 1 54 ? -42.656 15.906 29.703 1 96.38 54 ALA B CA 1
ATOM 5261 C C . ALA B 1 54 ? -42.75 14.711 28.766 1 96.38 54 ALA B C 1
ATOM 5263 O O . ALA B 1 54 ? -42.062 13.695 28.969 1 96.38 54 ALA B O 1
ATOM 5264 N N . SER B 1 55 ? -43.562 14.844 27.797 1 95.06 55 SER B N 1
ATOM 5265 C CA . SER B 1 55 ? -43.75 13.758 26.844 1 95.06 55 SER B CA 1
ATOM 5266 C C . SER B 1 55 ? -44.094 14.289 25.453 1 95.06 55 SER B C 1
ATOM 5268 O O . SER B 1 55 ? -44.406 15.469 25.297 1 95.06 55 SER B O 1
ATOM 5270 N N . LEU B 1 56 ? -44 13.391 24.516 1 95.44 56 LEU B N 1
ATOM 5271 C CA . LEU B 1 56 ? -44.312 13.742 23.141 1 95.44 56 LEU B CA 1
ATOM 5272 C C . LEU B 1 56 ? -45.781 14.164 23.016 1 95.44 56 LEU B C 1
ATOM 5274 O O . LEU B 1 56 ? -46.125 15.008 22.172 1 95.44 56 LEU B O 1
ATOM 5278 N N . ASP B 1 57 ? -46.594 13.672 23.875 1 93.06 57 ASP B N 1
ATOM 5279 C CA . ASP B 1 57 ? -48.031 13.938 23.844 1 93.06 57 ASP B CA 1
ATOM 5280 C C . ASP B 1 57 ? -48.344 15.383 24.219 1 93.06 57 ASP B C 1
ATOM 5282 O O . ASP B 1 57 ? -49.438 15.898 23.938 1 93.06 57 ASP B O 1
ATOM 5286 N N . ASP B 1 58 ? -47.438 16 24.859 1 94.81 58 ASP B N 1
ATOM 5287 C CA . ASP B 1 58 ? -47.625 17.359 25.344 1 94.81 58 ASP B CA 1
ATOM 5288 C C . ASP B 1 58 ? -47.344 18.391 24.25 1 94.81 58 ASP B C 1
ATOM 5290 O O . ASP B 1 58 ? -47.594 19.578 24.438 1 94.81 58 ASP B O 1
ATOM 5294 N N . LEU B 1 59 ? -46.875 17.891 23.156 1 95.81 59 LEU B N 1
ATOM 5295 C CA . LEU B 1 59 ? -46.5 18.812 22.078 1 95.81 59 LEU B CA 1
ATOM 5296 C C . LEU B 1 59 ? -47.75 19.281 21.328 1 95.81 59 LEU B C 1
ATOM 5298 O O . LEU B 1 59 ? -48.719 18.516 21.203 1 95.81 59 LEU B O 1
ATOM 5302 N N . ASP B 1 60 ? -47.75 20.469 20.781 1 92.94 60 ASP B N 1
ATOM 5303 C CA . ASP B 1 60 ? -48.906 21.047 20.078 1 92.94 60 ASP B CA 1
ATOM 5304 C C . ASP B 1 60 ? -48.938 20.578 18.625 1 92.94 60 ASP B C 1
ATOM 5306 O O . ASP B 1 60 ? -49.906 20.859 17.906 1 92.94 60 ASP B O 1
ATOM 5310 N N . GLU B 1 61 ? -47.906 19.953 18.156 1 95.31 61 GLU B N 1
ATOM 5311 C CA . GLU B 1 61 ? -47.844 19.391 16.812 1 95.31 61 GLU B CA 1
ATOM 5312 C C . GLU B 1 61 ? -47.125 18.062 16.797 1 95.31 61 GLU B C 1
ATOM 5314 O O . GLU B 1 61 ? -46.375 17.734 17.734 1 95.31 61 GLU B O 1
ATOM 5319 N N . VAL B 1 62 ? -47.438 17.312 15.773 1 97.19 62 VAL B N 1
ATOM 5320 C CA . VAL B 1 62 ? -46.656 16.094 15.539 1 97.19 62 VAL B CA 1
ATOM 5321 C C . VAL B 1 62 ? -45.375 16.438 14.812 1 97.19 62 VAL B C 1
ATOM 5323 O O . VAL B 1 62 ? -45.375 16.906 13.664 1 97.19 62 VAL B O 1
ATOM 5326 N N . PRO B 1 63 ? -44.25 16.281 15.453 1 98.12 63 PRO B N 1
ATOM 5327 C CA . PRO B 1 63 ? -43 16.625 14.766 1 98.12 63 PRO B CA 1
ATOM 5328 C C . PRO B 1 63 ? -42.719 15.703 13.578 1 98.12 63 PRO B C 1
ATOM 5330 O O . PRO B 1 63 ? -43.188 14.562 13.539 1 98.12 63 PRO B O 1
ATOM 5333 N N . ASP B 1 64 ? -41.938 16.219 12.609 1 98.12 64 ASP B N 1
ATOM 5334 C CA . ASP B 1 64 ? -41.531 15.43 11.461 1 98.12 64 ASP B CA 1
ATOM 5335 C C . ASP B 1 64 ? -40.531 14.344 11.867 1 98.12 64 ASP B C 1
ATOM 5337 O O . ASP B 1 64 ? -40.438 13.305 11.219 1 98.12 64 ASP B O 1
ATOM 5341 N N . LEU B 1 65 ? -39.719 14.609 12.867 1 98.62 65 LEU B N 1
ATOM 5342 C CA . LEU B 1 65 ? -38.594 13.789 13.258 1 98.62 65 LEU B CA 1
ATOM 5343 C C . LEU B 1 65 ? -38.406 13.773 14.766 1 98.62 65 LEU B C 1
ATOM 5345 O O . LEU B 1 65 ? -38.562 14.805 15.422 1 98.62 65 LEU B O 1
ATOM 5349 N N . VAL B 1 66 ? -38.188 12.648 15.352 1 98.56 66 VAL B N 1
ATOM 5350 C CA . VAL B 1 66 ? -37.781 12.57 16.75 1 98.56 66 VAL B CA 1
ATOM 5351 C C . VAL B 1 66 ? -36.344 12.086 16.875 1 98.56 66 VAL B C 1
ATOM 5353 O O . VAL B 1 66 ? -35.906 11.203 16.125 1 98.56 66 VAL B O 1
ATOM 5356 N N . LEU B 1 67 ? -35.531 12.727 17.672 1 98.5 67 LEU B N 1
ATOM 5357 C CA . LEU B 1 67 ? -34.219 12.266 18.094 1 98.5 67 LEU B CA 1
ATOM 5358 C C . LEU B 1 67 ? -34.281 11.531 19.422 1 98.5 67 LEU B C 1
ATOM 5360 O O . LEU B 1 67 ? -34.656 12.125 20.438 1 98.5 67 LEU B O 1
ATOM 5364 N N . LEU B 1 68 ? -33.969 10.336 19.375 1 97.12 68 LEU B N 1
ATOM 5365 C CA . LEU B 1 68 ? -34.062 9.523 20.578 1 97.12 68 LEU B CA 1
ATOM 5366 C C . LEU B 1 68 ? -32.719 9.383 21.266 1 97.12 68 LEU B C 1
ATOM 5368 O O . LEU B 1 68 ? -31.953 8.453 20.969 1 97.12 68 LEU B O 1
ATOM 5372 N N . GLY B 1 69 ? -32.406 10.227 22.141 1 93.38 69 GLY B N 1
ATOM 5373 C CA . GLY B 1 69 ? -31.203 10.172 22.953 1 93.38 69 GLY B CA 1
ATOM 5374 C C . GLY B 1 69 ? -31.422 9.562 24.312 1 93.38 69 GLY B C 1
ATOM 5375 O O . GLY B 1 69 ? -31.016 10.133 25.328 1 93.38 69 GLY B O 1
ATOM 5376 N N . VAL B 1 70 ? -32.125 8.453 24.375 1 90.06 70 VAL B N 1
ATOM 5377 C CA . VAL B 1 70 ? -32.469 7.793 25.641 1 90.06 70 VAL B CA 1
ATOM 5378 C C . VAL B 1 70 ? -31.703 6.473 25.75 1 90.06 70 VAL B C 1
ATOM 5380 O O . VAL B 1 70 ? -31.219 5.938 24.734 1 90.06 70 VAL B O 1
ATOM 5383 N N . PRO B 1 71 ? -31.547 5.984 26.938 1 86.44 71 PRO B N 1
ATOM 5384 C CA . PRO B 1 71 ? -30.906 4.68 27.094 1 86.44 71 PRO B CA 1
ATOM 5385 C C . PRO B 1 71 ? -31.703 3.547 26.438 1 86.44 71 PRO B C 1
ATOM 5387 O O . PRO B 1 71 ? -32.906 3.707 26.156 1 86.44 71 PRO B O 1
ATOM 5390 N N . ASP B 1 72 ? -31.078 2.453 26.234 1 86.19 72 ASP B N 1
ATOM 5391 C CA . ASP B 1 72 ? -31.641 1.313 25.516 1 86.19 72 ASP B CA 1
ATOM 5392 C C . ASP B 1 72 ? -32.906 0.806 26.219 1 86.19 72 ASP B C 1
ATOM 5394 O O . ASP B 1 72 ? -33.844 0.358 25.562 1 86.19 72 ASP B O 1
ATOM 5398 N N . ASP B 1 73 ? -32.906 0.987 27.547 1 87.69 73 ASP B N 1
ATOM 5399 C CA . ASP B 1 73 ? -34.031 0.449 28.297 1 87.69 73 ASP B CA 1
ATOM 5400 C C . ASP B 1 73 ? -35.312 1.248 28.031 1 87.69 73 ASP B C 1
ATOM 5402 O O . ASP B 1 73 ? -36.406 0.74 28.219 1 87.69 73 ASP B O 1
ATOM 5406 N N . ALA B 1 74 ? -35.125 2.455 27.609 1 91.38 74 ALA B N 1
ATOM 5407 C CA . ALA B 1 74 ? -36.281 3.311 27.344 1 91.38 74 ALA B CA 1
ATOM 5408 C C . ALA B 1 74 ? -36.562 3.412 25.844 1 91.38 74 ALA B C 1
ATOM 5410 O O . ALA B 1 74 ? -37.594 3.977 25.438 1 91.38 74 ALA B O 1
ATOM 5411 N N . LEU B 1 75 ? -35.781 2.865 25.062 1 93.38 75 LEU B N 1
ATOM 5412 C CA . LEU B 1 75 ? -35.781 3.1 23.625 1 93.38 75 LEU B CA 1
ATOM 5413 C C . LEU B 1 75 ? -37.062 2.576 22.984 1 93.38 75 LEU B C 1
ATOM 5415 O O . LEU B 1 75 ? -37.688 3.275 22.188 1 93.38 75 LEU B O 1
ATOM 5419 N N . ILE B 1 76 ? -37.438 1.367 23.328 1 94.94 76 ILE B N 1
ATOM 5420 C CA . ILE B 1 76 ? -38.625 0.735 22.734 1 94.94 76 ILE B CA 1
ATOM 5421 C C . ILE B 1 76 ? -39.875 1.523 23.109 1 94.94 76 ILE B C 1
ATOM 5423 O O . ILE B 1 76 ? -40.688 1.828 22.25 1 94.94 76 ILE B O 1
ATOM 5427 N N . ASP B 1 77 ? -39.969 1.906 24.344 1 95 77 ASP B N 1
ATOM 5428 C CA . ASP B 1 77 ? -41.125 2.648 24.828 1 95 77 ASP B CA 1
ATOM 5429 C C . ASP B 1 77 ? -41.25 4 24.125 1 95 77 ASP B C 1
ATOM 5431 O O . ASP B 1 77 ? -42.344 4.406 23.719 1 95 77 ASP B O 1
ATOM 5435 N N . GLN B 1 78 ? -40.188 4.656 24.031 1 95.75 78 GLN B N 1
ATOM 5436 C CA . GLN B 1 78 ? -40.188 5.977 23.422 1 95.75 78 GLN B CA 1
ATOM 5437 C C . GLN B 1 78 ? -40.5 5.883 21.922 1 95.75 78 GLN B C 1
ATOM 5439 O O . GLN B 1 78 ? -41.156 6.754 21.359 1 95.75 78 GLN B O 1
ATOM 5444 N N . LEU B 1 79 ? -39.969 4.863 21.281 1 97.12 79 LEU B N 1
ATOM 5445 C CA . LEU B 1 79 ? -40.25 4.668 19.859 1 97.12 79 LEU B CA 1
ATOM 5446 C C . LEU B 1 79 ? -41.719 4.359 19.641 1 97.12 79 LEU B C 1
ATOM 5448 O O . LEU B 1 79 ? -42.344 4.852 18.688 1 97.12 79 LEU B O 1
ATOM 5452 N N . GLN B 1 80 ? -42.25 3.557 20.531 1 96.75 80 GLN B N 1
ATOM 5453 C CA . GLN B 1 80 ? -43.656 3.244 20.469 1 96.75 80 GLN B CA 1
ATOM 5454 C C . GLN B 1 80 ? -44.5 4.5 20.672 1 96.75 80 GLN B C 1
ATOM 5456 O O . GLN B 1 80 ? -45.5 4.695 19.984 1 96.75 80 GLN B O 1
ATOM 5461 N N . ALA B 1 81 ? -44.125 5.246 21.625 1 96.62 81 ALA B N 1
ATOM 5462 C CA . ALA B 1 81 ? -44.812 6.496 21.875 1 96.62 81 ALA B CA 1
ATOM 5463 C C . ALA B 1 81 ? -44.781 7.406 20.641 1 96.62 81 ALA B C 1
ATOM 5465 O O . ALA B 1 81 ? -45.781 8.047 20.312 1 96.62 81 ALA B O 1
ATOM 5466 N N . ALA B 1 82 ? -43.656 7.508 20.016 1 97.81 82 ALA B N 1
ATOM 5467 C CA . ALA B 1 82 ? -43.531 8.32 18.812 1 97.81 82 ALA B CA 1
ATOM 5468 C C . ALA B 1 82 ? -44.438 7.805 17.688 1 97.81 82 ALA B C 1
ATOM 5470 O O . ALA B 1 82 ? -45.094 8.586 17.016 1 97.81 82 ALA B O 1
ATOM 5471 N N . ALA B 1 83 ? -44.406 6.477 17.516 1 97.38 83 ALA B N 1
ATOM 5472 C CA . ALA B 1 83 ? -45.25 5.863 16.516 1 97.38 83 ALA B CA 1
ATOM 5473 C C . ALA B 1 83 ? -46.719 6.152 16.781 1 97.38 83 ALA B C 1
ATOM 5475 O O . ALA B 1 83 ? -47.469 6.484 15.867 1 97.38 83 ALA B O 1
ATOM 5476 N N . ALA B 1 84 ? -47.062 6.035 18.047 1 95.94 84 ALA B N 1
ATOM 5477 C CA . ALA B 1 84 ? -48.438 6.27 18.453 1 95.94 84 ALA B CA 1
ATOM 5478 C C . ALA B 1 84 ? -48.844 7.723 18.219 1 95.94 84 ALA B C 1
ATOM 5480 O O . ALA B 1 84 ? -50 8.008 17.891 1 95.94 84 ALA B O 1
ATOM 5481 N N . ALA B 1 85 ? -47.906 8.594 18.391 1 96.19 85 ALA B N 1
ATOM 5482 C CA . ALA B 1 85 ? -48.156 10.023 18.203 1 96.19 85 ALA B CA 1
ATOM 5483 C C . ALA B 1 85 ? -48.219 10.367 16.719 1 96.19 85 ALA B C 1
ATOM 5485 O O . ALA B 1 85 ? -48.625 11.484 16.344 1 96.19 85 ALA B O 1
ATOM 5486 N N . GLY B 1 86 ? -47.844 9.453 15.828 1 96.38 86 GLY B N 1
ATOM 5487 C CA . GLY B 1 86 ? -47.938 9.656 14.391 1 96.38 86 GLY B CA 1
ATOM 5488 C C . GLY B 1 86 ? -46.656 10.172 13.773 1 96.38 86 GLY B C 1
ATOM 5489 O O . GLY B 1 86 ? -46.625 10.625 12.625 1 96.38 86 GLY B O 1
ATOM 5490 N N . VAL B 1 87 ? -45.562 10.156 14.5 1 97.5 87 VAL B N 1
ATOM 5491 C CA . VAL B 1 87 ? -44.281 10.586 13.961 1 97.5 87 VAL B CA 1
ATOM 5492 C C . VAL B 1 87 ? -43.812 9.609 12.883 1 97.5 87 VAL B C 1
ATOM 5494 O O . VAL B 1 87 ? -43.969 8.391 13.039 1 97.5 87 VAL B O 1
ATOM 5497 N N . ARG B 1 88 ? -43.219 10.141 11.859 1 96 88 ARG B N 1
ATOM 5498 C CA . ARG B 1 88 ? -42.938 9.289 10.711 1 96 88 ARG B CA 1
ATOM 5499 C C . ARG B 1 88 ? -41.438 9.102 10.531 1 96 88 ARG B C 1
ATOM 5501 O O . ARG B 1 88 ? -41 8.406 9.609 1 96 88 ARG B O 1
ATOM 5508 N N . SER B 1 89 ? -40.656 9.68 11.344 1 98.5 89 SER B N 1
ATOM 5509 C CA . SER B 1 89 ? -39.219 9.492 11.219 1 98.5 89 SER B CA 1
ATOM 5510 C C . SER B 1 89 ? -38.531 9.594 12.578 1 98.5 89 SER B C 1
ATOM 5512 O O . SER B 1 89 ? -39 10.289 13.477 1 98.5 89 SER B O 1
ATOM 5514 N N . ALA B 1 90 ? -37.406 8.922 12.695 1 98.5 90 ALA B N 1
ATOM 5515 C CA . ALA B 1 90 ? -36.656 8.898 13.961 1 98.5 90 ALA B CA 1
ATOM 5516 C C . ALA B 1 90 ? -35.188 8.68 13.734 1 98.5 90 ALA B C 1
ATOM 5518 O O . ALA B 1 90 ? -34.781 8.078 12.734 1 98.5 90 ALA B O 1
ATOM 5519 N N . VAL B 1 91 ? -34.344 9.234 14.586 1 98.44 91 VAL B N 1
ATOM 5520 C CA . VAL B 1 91 ? -32.938 8.883 14.719 1 98.44 91 VAL B CA 1
ATOM 5521 C C . VAL B 1 91 ? -32.688 8.188 16.047 1 98.44 91 VAL B C 1
ATOM 5523 O O . VAL B 1 91 ? -33.094 8.695 17.109 1 98.44 91 VAL B O 1
ATOM 5526 N N . LEU B 1 92 ? -32.156 7.051 15.977 1 96.69 92 LEU B N 1
ATOM 5527 C CA . LEU B 1 92 ? -31.828 6.285 17.172 1 96.69 92 LEU B CA 1
ATOM 5528 C C . LEU B 1 92 ? -30.328 6.254 17.406 1 96.69 92 LEU B C 1
ATOM 5530 O O . LEU B 1 92 ? -29.594 5.57 16.688 1 96.69 92 LEU B O 1
ATOM 5534 N N . PHE B 1 93 ? -29.859 6.852 18.484 1 93.56 93 PHE B N 1
ATOM 5535 C CA . PHE B 1 93 ? -28.438 6.965 18.766 1 93.56 93 PHE B CA 1
ATOM 5536 C C . PHE B 1 93 ? -27.938 5.773 19.562 1 93.56 93 PHE B C 1
ATOM 5538 O O . PHE B 1 93 ? -26.766 5.395 19.469 1 93.56 93 PHE B O 1
ATOM 5545 N N . GLY B 1 94 ? -28.781 5.207 20.312 1 86.88 94 GLY B N 1
ATOM 5546 C CA . GLY B 1 94 ? -28.406 4.062 21.125 1 86.88 94 GLY B CA 1
ATOM 5547 C C . GLY B 1 94 ? -28.047 2.838 20.297 1 86.88 94 GLY B C 1
ATOM 5548 O O . GLY B 1 94 ? -28.438 2.73 19.141 1 86.88 94 GLY B O 1
ATOM 5549 N N . SER B 1 95 ? -27.297 1.877 20.812 1 82.38 95 SER B N 1
ATOM 5550 C CA . SER B 1 95 ? -26.766 0.732 20.078 1 82.38 95 SER B CA 1
ATOM 5551 C C . SER B 1 95 ? -27.797 -0.374 19.938 1 82.38 95 SER B C 1
ATOM 5553 O O . SER B 1 95 ? -27.656 -1.269 19.109 1 82.38 95 SER B O 1
ATOM 5555 N N . ALA B 1 96 ? -28.859 -0.31 20.766 1 86.69 96 ALA B N 1
ATOM 5556 C CA . ALA B 1 96 ? -29.922 -1.317 20.703 1 86.69 96 ALA B CA 1
ATOM 5557 C C . ALA B 1 96 ? -29.344 -2.725 20.844 1 86.69 96 ALA B C 1
ATOM 5559 O O . ALA B 1 96 ? -29.672 -3.619 20.062 1 86.69 96 ALA B O 1
ATOM 5560 N N . HIS B 1 97 ? -28.453 -3.02 21.734 1 78.44 97 HIS B N 1
ATOM 5561 C CA . HIS B 1 97 ? -27.75 -4.289 21.891 1 78.44 97 HIS B CA 1
ATOM 5562 C C . HIS B 1 97 ? -28.594 -5.293 22.672 1 78.44 97 HIS B C 1
ATOM 5564 O O . HIS B 1 97 ? -28.312 -6.492 22.641 1 78.44 97 HIS B O 1
ATOM 5570 N N . GLY B 1 98 ? -29.641 -4.836 23.266 1 80.12 98 GLY B N 1
ATOM 5571 C CA . GLY B 1 98 ? -30.453 -5.754 24.047 1 80.12 98 GLY B CA 1
ATOM 5572 C C . GLY B 1 98 ? -31.062 -6.863 23.203 1 80.12 98 GLY B C 1
ATOM 5573 O O . GLY B 1 98 ? -31.344 -6.676 22.016 1 80.12 98 GLY B O 1
ATOM 5574 N N . ALA B 1 99 ? -31.141 -8.047 23.844 1 83.38 99 ALA B N 1
ATOM 5575 C CA . ALA B 1 99 ? -31.703 -9.195 23.141 1 83.38 99 ALA B CA 1
ATOM 5576 C C . ALA B 1 99 ? -33.062 -8.859 22.562 1 83.38 99 ALA B C 1
ATOM 5578 O O . ALA B 1 99 ? -33.969 -8.391 23.281 1 83.38 99 ALA B O 1
ATOM 5579 N N . GLY B 1 100 ? -33.219 -9 21.328 1 89 100 GLY B N 1
ATOM 5580 C CA . GLY B 1 100 ? -34.5 -8.836 20.656 1 89 100 GLY B CA 1
ATOM 5581 C C . GLY B 1 100 ? -34.844 -7.391 20.344 1 89 100 GLY B C 1
ATOM 5582 O O . GLY B 1 100 ? -35.844 -7.102 19.688 1 89 100 GLY B O 1
ATOM 5583 N N . MET B 1 101 ? -34.125 -6.48 20.828 1 91.44 101 MET B N 1
ATOM 5584 C CA . MET B 1 101 ? -34.406 -5.055 20.688 1 91.44 101 MET B CA 1
ATOM 5585 C C . MET B 1 101 ? -34.406 -4.641 19.219 1 91.44 101 MET B C 1
ATOM 5587 O O . MET B 1 101 ? -35.25 -3.869 18.781 1 91.44 101 MET B O 1
ATOM 5591 N N . ARG B 1 102 ? -33.469 -5.129 18.484 1 92.44 102 ARG B N 1
ATOM 5592 C CA . ARG B 1 102 ? -33.344 -4.77 17.078 1 92.44 102 ARG B CA 1
ATOM 5593 C C . ARG B 1 102 ? -34.625 -5.168 16.312 1 92.44 102 ARG B C 1
ATOM 5595 O O . ARG B 1 102 ? -35.156 -4.379 15.531 1 92.44 102 ARG B O 1
ATOM 5602 N N . ARG B 1 103 ? -35.062 -6.383 16.547 1 94.06 103 ARG B N 1
ATOM 5603 C CA . ARG B 1 103 ? -36.281 -6.863 15.906 1 94.06 103 ARG B CA 1
ATOM 5604 C C . ARG B 1 103 ? -37.469 -6.031 16.328 1 94.06 103 ARG B C 1
ATOM 5606 O O . ARG B 1 103 ? -38.312 -5.676 15.492 1 94.06 103 ARG B O 1
ATOM 5613 N N . ALA B 1 104 ? -37.531 -5.734 17.594 1 96 104 ALA B N 1
ATOM 5614 C CA . ALA B 1 104 ? -38.656 -4.938 18.094 1 96 104 ALA B CA 1
ATOM 5615 C C . ALA B 1 104 ? -38.656 -3.553 17.469 1 96 104 ALA B C 1
ATOM 5617 O O . ALA B 1 104 ? -39.719 -3.062 17.062 1 96 104 ALA B O 1
ATOM 5618 N N . ILE B 1 105 ? -37.562 -2.949 17.391 1 96.56 105 ILE B N 1
ATOM 5619 C CA . ILE B 1 105 ? -37.438 -1.622 16.797 1 96.56 105 ILE B CA 1
ATOM 5620 C C . ILE B 1 105 ? -37.875 -1.662 15.328 1 96.56 105 ILE B C 1
ATOM 5622 O O . ILE B 1 105 ? -38.656 -0.819 14.891 1 96.56 105 ILE B O 1
ATOM 5626 N N . THR B 1 106 ? -37.375 -2.646 14.625 1 96.62 106 THR B N 1
ATOM 5627 C CA . THR B 1 106 ? -37.719 -2.791 13.211 1 96.62 106 THR B CA 1
ATOM 5628 C C . THR B 1 106 ? -39.219 -2.977 13.023 1 96.62 106 THR B C 1
ATOM 5630 O O . THR B 1 106 ? -39.812 -2.354 12.148 1 96.62 106 THR B O 1
ATOM 5633 N N . ASP B 1 107 ? -39.781 -3.758 13.867 1 97.25 107 ASP B N 1
ATOM 5634 C CA . ASP B 1 107 ? -41.188 -4.047 13.773 1 97.25 107 ASP B CA 1
ATOM 5635 C C . ASP B 1 107 ? -42.031 -2.795 14.039 1 97.25 107 ASP B C 1
ATOM 5637 O O . ASP B 1 107 ? -42.969 -2.496 13.297 1 97.25 107 ASP B O 1
ATOM 5641 N N . ILE B 1 108 ? -41.719 -2.068 15.062 1 97.5 108 ILE B N 1
ATOM 5642 C CA . ILE B 1 108 ? -42.438 -0.863 15.438 1 97.5 108 ILE B CA 1
ATOM 5643 C C . ILE B 1 108 ? -42.375 0.156 14.297 1 97.5 108 ILE B C 1
ATOM 5645 O O . ILE B 1 108 ? -43.406 0.676 13.859 1 97.5 108 ILE B O 1
ATOM 5649 N N . ALA B 1 109 ? -41.188 0.416 13.828 1 97.69 109 ALA B N 1
ATOM 5650 C CA . ALA B 1 109 ? -41 1.424 12.789 1 97.69 109 ALA B CA 1
ATOM 5651 C C . ALA B 1 109 ? -41.688 1.028 11.492 1 97.69 109 ALA B C 1
ATOM 5653 O O . ALA B 1 109 ? -42.312 1.861 10.844 1 97.69 109 ALA B O 1
ATOM 5654 N N . THR B 1 110 ? -41.531 -0.267 11.156 1 96.56 110 THR B N 1
ATOM 5655 C CA . THR B 1 110 ? -42.094 -0.746 9.914 1 96.56 110 THR B CA 1
ATOM 5656 C C . THR B 1 110 ? -43.625 -0.663 9.961 1 96.56 110 THR B C 1
ATOM 5658 O O . THR B 1 110 ? -44.281 -0.208 9.016 1 96.56 110 THR B O 1
ATOM 5661 N N . ARG B 1 111 ? -44.219 -1.058 11.016 1 96.44 111 ARG B N 1
ATOM 5662 C CA . ARG B 1 111 ? -45.656 -1.007 11.188 1 96.44 111 ARG B CA 1
ATOM 5663 C C . ARG B 1 111 ? -46.156 0.43 11.133 1 96.44 111 ARG B C 1
ATOM 5665 O O . ARG B 1 111 ? -47.25 0.691 10.609 1 96.44 111 ARG B O 1
ATOM 5672 N N . ALA B 1 112 ? -45.406 1.32 11.609 1 97 112 ALA B N 1
ATOM 5673 C CA . ALA B 1 112 ? -45.812 2.725 11.656 1 97 112 ALA B CA 1
ATOM 5674 C C . ALA B 1 112 ? -45.438 3.443 10.359 1 97 112 ALA B C 1
ATOM 5676 O O . ALA B 1 112 ? -45.781 4.617 10.18 1 97 112 ALA B O 1
ATOM 5677 N N . GLY B 1 113 ? -44.75 2.729 9.422 1 96.69 113 GLY B N 1
ATOM 5678 C CA . GLY B 1 113 ? -44.25 3.393 8.227 1 96.69 113 GLY B CA 1
ATOM 5679 C C . GLY B 1 113 ? -43.25 4.477 8.523 1 96.69 113 GLY B C 1
ATOM 5680 O O . GLY B 1 113 ? -43.219 5.52 7.863 1 96.69 113 GLY B O 1
ATOM 5681 N N . MET B 1 114 ? -42.469 4.293 9.539 1 97.31 114 MET B N 1
ATOM 5682 C CA . MET B 1 114 ? -41.531 5.273 10.039 1 97.31 114 MET B CA 1
ATOM 5683 C C . MET B 1 114 ? -40.156 5.055 9.422 1 97.31 114 MET B C 1
ATOM 5685 O O . MET B 1 114 ? -39.625 3.934 9.43 1 97.31 114 MET B O 1
ATOM 5689 N N . ALA B 1 115 ? -39.562 6.105 8.773 1 98.25 115 ALA B N 1
ATOM 5690 C CA . ALA B 1 115 ? -38.156 6.062 8.414 1 98.25 115 ALA B CA 1
ATOM 5691 C C . ALA B 1 115 ? -37.281 6.219 9.648 1 98.25 115 ALA B C 1
ATOM 5693 O O . ALA B 1 115 ? -37.531 7.07 10.5 1 98.25 115 ALA B O 1
ATOM 5694 N N . LEU B 1 116 ? -36.281 5.34 9.75 1 98.06 116 LEU B N 1
ATOM 5695 C CA . LEU B 1 116 ? -35.469 5.336 10.953 1 98.06 116 LEU B CA 1
ATOM 5696 C C . LEU B 1 116 ? -34 5.301 10.602 1 98.06 116 LEU B C 1
ATOM 5698 O O . LEU B 1 116 ? -33.531 4.387 9.914 1 98.06 116 LEU B O 1
ATOM 5702 N N . CYS B 1 117 ? -33.219 6.332 11.016 1 97.94 117 CYS B N 1
ATOM 5703 C CA . CYS B 1 117 ? -31.75 6.336 10.938 1 97.94 117 CYS B CA 1
ATOM 5704 C C . CYS B 1 117 ? -31.141 5.699 12.18 1 97.94 117 CYS B C 1
ATOM 5706 O O . CYS B 1 117 ? -31.469 6.09 13.305 1 97.94 117 CYS B O 1
ATOM 5708 N N . GLY B 1 118 ? -30.188 4.801 12.062 1 93.88 118 GLY B N 1
ATOM 5709 C CA . GLY B 1 118 ? -29.594 4.078 13.172 1 93.88 118 GLY B CA 1
ATOM 5710 C C . GLY B 1 118 ? -30.047 2.629 13.25 1 93.88 118 GLY B C 1
ATOM 5711 O O . GLY B 1 118 ? -30.406 2.033 12.234 1 93.88 118 GLY B O 1
ATOM 5712 N N . ALA B 1 119 ? -29.938 2.041 14.367 1 91.94 119 ALA B N 1
ATOM 5713 C CA . ALA B 1 119 ? -29.453 2.508 15.664 1 91.94 119 ALA B CA 1
ATOM 5714 C C . ALA B 1 119 ? -27.922 2.613 15.672 1 91.94 119 ALA B C 1
ATOM 5716 O O . ALA B 1 119 ? -27.266 2.23 14.711 1 91.94 119 ALA B O 1
ATOM 5717 N N . GLY B 1 120 ? -27.328 3.098 16.781 1 89.19 120 GLY B N 1
ATOM 5718 C CA . GLY B 1 120 ? -25.875 3.195 16.938 1 89.19 120 GLY B CA 1
ATOM 5719 C C . GLY B 1 120 ? -25.219 4.09 15.906 1 89.19 120 GLY B C 1
ATOM 5720 O O . GLY B 1 120 ? -24.297 3.674 15.219 1 89.19 120 GLY B O 1
ATOM 5721 N N . CYS B 1 121 ? -25.672 5.27 15.805 1 93.81 121 CYS B N 1
ATOM 5722 C CA . CYS B 1 121 ? -25.203 6.184 14.758 1 93.81 121 CYS B CA 1
ATOM 5723 C C . CYS B 1 121 ? -24.938 7.57 15.328 1 93.81 121 CYS B C 1
ATOM 5725 O O . CYS B 1 121 ? -25.078 7.789 16.531 1 93.81 121 CYS B O 1
ATOM 5727 N N . MET B 1 122 ? -24.5 8.461 14.406 1 95.75 122 MET B N 1
ATOM 5728 C CA . MET B 1 122 ? -24.234 9.852 14.797 1 95.75 122 MET B CA 1
ATOM 5729 C C . MET B 1 122 ? -25.375 10.758 14.336 1 95.75 122 MET B C 1
ATOM 5731 O O . MET B 1 122 ? -25.422 11.93 14.719 1 95.75 122 MET B O 1
ATOM 5735 N N . GLY B 1 123 ? -26.297 10.234 13.562 1 97.81 123 GLY B N 1
ATOM 5736 C CA . GLY B 1 123 ? -27.344 11.047 12.945 1 97.81 123 GLY B CA 1
ATOM 5737 C C . GLY B 1 123 ? -26.969 11.523 11.555 1 97.81 123 GLY B C 1
ATOM 5738 O O . GLY B 1 123 ? -26.328 10.805 10.789 1 97.81 123 GLY B O 1
ATOM 5739 N N . PHE B 1 124 ? -27.547 12.641 11.164 1 98.44 124 PHE B N 1
ATOM 5740 C CA . PHE B 1 124 ? -27.281 13.125 9.812 1 98.44 124 PHE B CA 1
ATOM 5741 C C . PHE B 1 124 ? -27.406 14.641 9.75 1 98.44 124 PHE B C 1
ATOM 5743 O O . PHE B 1 124 ? -27.922 15.266 10.68 1 98.44 124 PHE B O 1
ATOM 5750 N N . VAL B 1 125 ? -26.844 15.188 8.758 1 98 125 VAL B N 1
ATOM 5751 C CA . VAL B 1 125 ? -26.953 16.594 8.406 1 98 125 VAL B CA 1
ATOM 5752 C C . VAL B 1 125 ? -27.359 16.75 6.945 1 98 125 VAL B C 1
ATOM 5754 O O . VAL B 1 125 ? -26.828 16.047 6.074 1 98 125 VAL B O 1
ATOM 5757 N N . ASN B 1 126 ? -28.406 17.484 6.691 1 97.88 126 ASN B N 1
ATOM 5758 C CA . ASN B 1 126 ? -28.766 17.938 5.355 1 97.88 126 ASN B CA 1
ATOM 5759 C C . ASN B 1 126 ? -28.391 19.406 5.148 1 97.88 126 ASN B C 1
ATOM 5761 O O . ASN B 1 126 ? -29.125 20.297 5.582 1 97.88 126 ASN B O 1
ATOM 5765 N N . THR B 1 127 ? -27.312 19.625 4.453 1 96.38 127 THR B N 1
ATOM 5766 C CA . THR B 1 127 ? -26.766 20.969 4.352 1 96.38 127 THR B CA 1
ATOM 5767 C C . THR B 1 127 ? -27.656 21.844 3.469 1 96.38 127 THR B C 1
ATOM 5769 O O . THR B 1 127 ? -27.609 23.078 3.557 1 96.38 127 THR B O 1
ATOM 5772 N N . VAL B 1 128 ? -28.453 21.266 2.631 1 95.44 128 VAL B N 1
ATOM 5773 C CA . VAL B 1 128 ? -29.344 22 1.729 1 95.44 128 VAL B CA 1
ATOM 5774 C C . VAL B 1 128 ? -30.484 22.625 2.523 1 95.44 128 VAL B C 1
ATOM 5776 O O . VAL B 1 128 ? -30.766 23.812 2.389 1 95.44 128 VAL B O 1
ATOM 5779 N N . THR B 1 129 ? -31.062 21.828 3.367 1 95.31 129 THR B N 1
ATOM 5780 C CA . THR B 1 129 ? -32.219 22.297 4.129 1 95.31 129 THR B CA 1
ATOM 5781 C C . THR B 1 129 ? -31.766 22.906 5.457 1 95.31 129 THR B C 1
ATOM 5783 O O . THR B 1 129 ? -32.531 23.625 6.102 1 95.31 129 THR B O 1
ATOM 5786 N N . GLY B 1 130 ? -30.531 22.547 5.879 1 96.5 130 GLY B N 1
ATOM 5787 C CA . GLY B 1 130 ? -30 23.062 7.133 1 96.5 130 GLY B CA 1
ATOM 5788 C C . GLY B 1 130 ? -30.359 22.203 8.328 1 96.5 130 GLY B C 1
ATOM 5789 O O . GLY B 1 130 ? -30.109 22.578 9.477 1 96.5 130 GLY B O 1
ATOM 5790 N N . VAL B 1 131 ? -30.953 21.031 8.094 1 97.44 131 VAL B N 1
ATOM 5791 C CA . VAL B 1 131 ? -31.344 20.141 9.188 1 97.44 131 VAL B CA 1
ATOM 5792 C C . VAL B 1 131 ? -30.094 19.531 9.82 1 97.44 131 VAL B C 1
ATOM 5794 O O . VAL B 1 131 ? -29.219 19.031 9.117 1 97.44 131 VAL B O 1
ATOM 5797 N N . ARG B 1 132 ? -29.938 19.625 11.133 1 98.19 132 ARG B N 1
ATOM 5798 C CA . ARG B 1 132 ? -28.891 18.953 11.922 1 98.19 132 ARG B CA 1
ATOM 5799 C C . ARG B 1 132 ? -29.5 18.016 12.945 1 98.19 132 ARG B C 1
ATOM 5801 O O . ARG B 1 132 ? -30.031 18.453 13.969 1 98.19 132 ARG B O 1
ATOM 5808 N N . ALA B 1 133 ? -29.531 16.781 12.648 1 98.44 133 ALA B N 1
ATOM 5809 C CA . ALA B 1 133 ? -30.016 15.727 13.539 1 98.44 133 ALA B CA 1
ATOM 5810 C C . ALA B 1 133 ? -28.875 14.867 14.062 1 98.44 133 ALA B C 1
ATOM 5812 O O . ALA B 1 133 ? -28.688 13.734 13.609 1 98.44 133 ALA B O 1
ATOM 5813 N N . LEU B 1 134 ? -28.109 15.445 15.031 1 97.62 134 LEU B N 1
ATOM 5814 C CA . LEU B 1 134 ? -26.859 14.852 15.469 1 97.62 134 LEU B CA 1
ATOM 5815 C C . LEU B 1 134 ? -26.859 14.609 16.969 1 97.62 134 LEU B C 1
ATOM 5817 O O . LEU B 1 134 ? -27.547 15.32 17.719 1 97.62 134 LEU B O 1
ATOM 5821 N N . GLY B 1 135 ? -26.172 13.617 17.328 1 93.06 135 GLY B N 1
ATOM 5822 C CA . GLY B 1 135 ? -25.984 13.312 18.75 1 93.06 135 GLY B CA 1
ATOM 5823 C C . GLY B 1 135 ? -24.625 13.766 19.281 1 93.06 135 GLY B C 1
ATOM 5824 O O . GLY B 1 135 ? -24.406 13.75 20.484 1 93.06 135 GLY B O 1
ATOM 5825 N N . TYR B 1 136 ? -23.734 14.188 18.406 1 91.38 136 TYR B N 1
ATOM 5826 C CA . TYR B 1 136 ? -22.406 14.672 18.75 1 91.38 136 TYR B CA 1
ATOM 5827 C C . TYR B 1 136 ? -22.125 16.016 18.094 1 91.38 136 TYR B C 1
ATOM 5829 O O . TYR B 1 136 ? -22.641 16.297 17.016 1 91.38 136 TYR B O 1
ATOM 5837 N N . LEU B 1 137 ? -21.297 16.844 18.766 1 95 137 LEU B N 1
ATOM 5838 C CA . LEU B 1 137 ? -21.047 18.188 18.234 1 95 137 LEU B CA 1
ATOM 5839 C C . LEU B 1 137 ? -20.125 18.109 17.016 1 95 137 LEU B C 1
ATOM 5841 O O . LEU B 1 137 ? -19.047 17.531 17.078 1 95 137 LEU B O 1
ATOM 5845 N N . GLU B 1 138 ? -20.594 18.672 15.984 1 96.12 138 GLU B N 1
ATOM 5846 C CA . GLU B 1 138 ? -19.859 18.734 14.734 1 96.12 138 GLU B CA 1
ATOM 5847 C C . GLU B 1 138 ? -19.547 20.172 14.352 1 96.12 138 GLU B C 1
ATOM 5849 O O . GLU B 1 138 ? -20.031 21.109 14.984 1 96.12 138 GLU B O 1
ATOM 5854 N N . PRO B 1 139 ? -18.672 20.359 13.273 1 94 139 PRO B N 1
ATOM 5855 C CA . PRO B 1 139 ? -18.297 21.719 12.898 1 94 139 PRO B CA 1
ATOM 5856 C C . PRO B 1 139 ? -19.516 22.594 12.609 1 94 139 PRO B C 1
ATOM 5858 O O . PRO B 1 139 ? -20.516 22.125 12.055 1 94 139 PRO B O 1
ATOM 5861 N N . ASP B 1 140 ? -19.516 23.828 13.047 1 93.44 140 ASP B N 1
ATOM 5862 C CA . ASP B 1 140 ? -20.516 24.844 12.766 1 93.44 140 ASP B CA 1
ATOM 5863 C C . ASP B 1 140 ? -19.875 26.141 12.273 1 93.44 140 ASP B C 1
ATOM 5865 O O . ASP B 1 140 ? -19.234 26.859 13.047 1 93.44 140 ASP B O 1
ATOM 5869 N N . PRO B 1 141 ? -20.016 26.562 11.008 1 90.19 141 PRO B N 1
ATOM 5870 C CA . PRO B 1 141 ? -20.844 25.875 10.016 1 90.19 141 PRO B CA 1
ATOM 5871 C C . PRO B 1 141 ? -20.172 24.609 9.469 1 90.19 141 PRO B C 1
ATOM 5873 O O . PRO B 1 141 ? -18.953 24.5 9.508 1 90.19 141 PRO B O 1
ATOM 5876 N N . LEU B 1 142 ? -21.016 23.719 9.102 1 91.38 142 LEU B N 1
ATOM 5877 C CA . LEU B 1 142 ? -20.516 22.562 8.352 1 91.38 142 LEU B CA 1
ATOM 5878 C C . LEU B 1 142 ? -20.062 23 6.957 1 91.38 142 LEU B C 1
ATOM 5880 O O . LEU B 1 142 ? -20.656 23.875 6.352 1 91.38 142 LEU B O 1
ATOM 5884 N N . PRO B 1 143 ? -18.922 22.359 6.473 1 90.31 143 PRO B N 1
ATOM 5885 C CA . PRO B 1 143 ? -18.547 22.672 5.09 1 90.31 143 PRO B CA 1
ATOM 5886 C C . PRO B 1 143 ? -19.609 22.219 4.078 1 90.31 143 PRO B C 1
ATOM 5888 O O . PRO B 1 143 ? -19.938 21.031 4.027 1 90.31 143 PRO B O 1
ATOM 5891 N N . ALA B 1 144 ? -20.156 23.125 3.348 1 94.12 144 ALA B N 1
ATOM 5892 C CA . ALA B 1 144 ? -21.172 22.812 2.338 1 94.12 144 ALA B CA 1
ATOM 5893 C C . ALA B 1 144 ? -20.516 22.516 0.988 1 94.12 144 ALA B C 1
ATOM 5895 O O . ALA B 1 144 ? -19.469 23.094 0.66 1 94.12 144 ALA B O 1
ATOM 5896 N N . GLY B 1 145 ? -21.016 21.609 0.27 1 95.62 145 GLY B N 1
ATOM 5897 C CA . GLY B 1 145 ? -20.5 21.266 -1.041 1 95.62 145 GLY B CA 1
ATOM 5898 C C . GLY B 1 145 ? -21.281 20.156 -1.725 1 95.62 145 GLY B C 1
ATOM 5899 O O . GLY B 1 145 ? -22.469 19.969 -1.454 1 95.62 145 GLY B O 1
ATOM 5900 N N . GLY B 1 146 ? -20.703 19.484 -2.658 1 97.12 146 GLY B N 1
ATOM 5901 C CA . GLY B 1 146 ? -21.406 18.562 -3.535 1 97.12 146 GLY B CA 1
ATOM 5902 C C . GLY B 1 146 ? -21.281 17.109 -3.115 1 97.12 146 GLY B C 1
ATOM 5903 O O . GLY B 1 146 ? -21.828 16.219 -3.762 1 97.12 146 GLY B O 1
ATOM 5904 N N . VAL B 1 147 ? -20.656 16.766 -2.018 1 98.31 147 VAL B N 1
ATOM 5905 C CA . VAL B 1 147 ? -20.438 15.383 -1.616 1 98.31 147 VAL B CA 1
ATOM 5906 C C . VAL B 1 147 ? -21.609 14.891 -0.78 1 98.31 147 VAL B C 1
ATOM 5908 O O . VAL B 1 147 ? -22.016 15.555 0.176 1 98.31 147 VAL B O 1
ATOM 5911 N N . SER B 1 148 ? -22.25 13.852 -1.107 1 98.88 148 SER B N 1
ATOM 5912 C CA . SER B 1 148 ? -23.188 13.117 -0.25 1 98.88 148 SER B CA 1
ATOM 5913 C C . SER B 1 148 ? -22.516 11.891 0.36 1 98.88 148 SER B C 1
ATOM 5915 O O . SER B 1 148 ? -22.141 10.961 -0.356 1 98.88 148 SER B O 1
ATOM 5917 N N . LEU B 1 149 ? -22.375 11.938 1.66 1 98.69 149 LEU B N 1
ATOM 5918 C CA . LEU B 1 149 ? -21.609 10.93 2.395 1 98.69 149 LEU B CA 1
ATOM 5919 C C . LEU B 1 149 ? -22.547 10.039 3.209 1 98.69 149 LEU B C 1
ATOM 5921 O O . LEU B 1 149 ? -23.406 10.531 3.928 1 98.69 149 LEU B O 1
ATOM 5925 N N . VAL B 1 150 ? -22.453 8.727 3.062 1 98.56 150 VAL B N 1
ATOM 5926 C CA . VAL B 1 150 ? -23.109 7.75 3.914 1 98.56 150 VAL B CA 1
ATOM 5927 C C . VAL B 1 150 ? -22.078 6.812 4.531 1 98.56 150 VAL B C 1
ATOM 5929 O O . VAL B 1 150 ? -21.312 6.164 3.812 1 98.56 150 VAL B O 1
ATOM 5932 N N . THR B 1 151 ? -22.062 6.754 5.836 1 97.38 151 THR B N 1
ATOM 5933 C CA . THR B 1 151 ? -21.062 5.926 6.496 1 97.38 151 THR B CA 1
ATOM 5934 C C . THR B 1 151 ? -21.703 5.066 7.582 1 97.38 151 THR B C 1
ATOM 5936 O O . THR B 1 151 ? -22.594 5.523 8.297 1 97.38 151 THR B O 1
ATOM 5939 N N . HIS B 1 152 ? -21.234 3.826 7.695 1 94.88 152 HIS B N 1
ATOM 5940 C CA . HIS B 1 152 ? -21.594 2.969 8.82 1 94.88 152 HIS B CA 1
ATOM 5941 C C . HIS B 1 152 ? -20.797 3.324 10.062 1 94.88 152 HIS B C 1
ATOM 5943 O O . HIS B 1 152 ? -21.172 2.963 11.18 1 94.88 152 HIS B O 1
ATOM 5949 N N . SER B 1 153 ? -19.734 4.082 9.891 1 93.69 153 SER B N 1
ATOM 5950 C CA . SER B 1 153 ? -18.844 4.418 10.992 1 93.69 153 SER B CA 1
ATOM 5951 C C . SER B 1 153 ? -19.094 5.84 11.492 1 93.69 153 SER B C 1
ATOM 5953 O O . SER B 1 153 ? -18.859 6.805 10.758 1 93.69 153 SER B O 1
ATOM 5955 N N . GLY B 1 154 ? -19.453 5.895 12.719 1 93.88 154 GLY B N 1
ATOM 5956 C CA . GLY B 1 154 ? -19.625 7.215 13.305 1 93.88 154 GLY B CA 1
ATOM 5957 C C . GLY B 1 154 ? -18.312 7.98 13.43 1 93.88 154 GLY B C 1
ATOM 5958 O O . GLY B 1 154 ? -18.281 9.188 13.203 1 93.88 154 GLY B O 1
ATOM 5959 N N . SER B 1 155 ? -17.234 7.281 13.773 1 93.38 155 SER B N 1
ATOM 5960 C CA . SER B 1 155 ? -15.922 7.914 13.898 1 93.38 155 SER B CA 1
ATOM 5961 C C . SER B 1 155 ? -15.438 8.469 12.562 1 93.38 155 SER B C 1
ATOM 5963 O O . SER B 1 155 ? -14.914 9.578 12.492 1 93.38 155 SER B O 1
ATOM 5965 N N . ALA B 1 156 ? -15.625 7.703 11.531 1 95.75 156 ALA B N 1
ATOM 5966 C CA . ALA B 1 156 ? -15.242 8.172 10.203 1 95.75 156 ALA B CA 1
ATOM 5967 C C . ALA B 1 156 ? -16.094 9.359 9.773 1 95.75 156 ALA B C 1
ATOM 5969 O O . ALA B 1 156 ? -15.609 10.281 9.125 1 95.75 156 ALA B O 1
ATOM 5970 N N . PHE B 1 157 ? -17.406 9.312 10.156 1 96.94 157 PHE B N 1
ATOM 5971 C CA . PHE B 1 157 ? -18.312 10.422 9.898 1 96.94 157 PHE B CA 1
ATOM 5972 C C . PHE B 1 157 ? -17.75 11.719 10.469 1 96.94 157 PHE B C 1
ATOM 5974 O O . PHE B 1 157 ? -17.562 12.695 9.742 1 96.94 157 PHE B O 1
ATOM 5981 N N . SER B 1 158 ? -17.422 11.711 11.727 1 95.94 158 SER B N 1
ATOM 5982 C CA . SER B 1 158 ? -16.906 12.898 12.398 1 95.94 158 SER B CA 1
ATOM 5983 C C . SER B 1 158 ? -15.555 13.32 11.836 1 95.94 158 SER B C 1
ATOM 5985 O O . SER B 1 158 ? -15.289 14.516 11.672 1 95.94 158 SER B O 1
ATOM 5987 N N . THR B 1 159 ? -14.742 12.359 11.523 1 96.62 159 THR B N 1
ATOM 5988 C CA . THR B 1 159 ? -13.406 12.633 10.992 1 96.62 159 THR B CA 1
ATOM 5989 C C . THR B 1 159 ? -13.5 13.359 9.656 1 96.62 159 THR B C 1
ATOM 5991 O O . THR B 1 159 ? -12.836 14.375 9.445 1 96.62 159 THR B O 1
ATOM 5994 N N . LEU B 1 160 ? -14.344 12.859 8.773 1 97.19 160 LEU B N 1
ATOM 5995 C CA . LEU B 1 160 ? -14.445 13.43 7.434 1 97.19 160 LEU B CA 1
ATOM 5996 C C . LEU B 1 160 ? -15.062 14.82 7.484 1 97.19 160 LEU B C 1
ATOM 5998 O O . LEU B 1 160 ? -14.656 15.711 6.73 1 97.19 160 LEU B O 1
ATOM 6002 N N . LEU B 1 161 ? -16.016 15.047 8.414 1 96.62 161 LEU B N 1
ATOM 6003 C CA . LEU B 1 161 ? -16.625 16.359 8.547 1 96.62 161 LEU B CA 1
ATOM 6004 C C . LEU B 1 161 ? -15.602 17.391 9.031 1 96.62 161 LEU B C 1
ATOM 6006 O O . LEU B 1 161 ? -15.742 18.578 8.781 1 96.62 161 LEU B O 1
ATOM 6010 N N . ARG B 1 162 ? -14.555 16.859 9.695 1 95.31 162 ARG B N 1
ATOM 6011 C CA . ARG B 1 162 ? -13.57 17.734 10.328 1 95.31 162 ARG B CA 1
ATOM 6012 C C . ARG B 1 162 ? -12.297 17.812 9.5 1 95.31 162 ARG B C 1
ATOM 6014 O O . ARG B 1 162 ? -11.344 18.5 9.875 1 95.31 162 ARG B O 1
ATOM 6021 N N . ALA B 1 163 ? -12.227 17.125 8.383 1 91.38 163 ALA B N 1
ATOM 6022 C CA . ALA B 1 163 ? -10.984 16.953 7.629 1 91.38 163 ALA B CA 1
ATOM 6023 C C . ALA B 1 163 ? -10.562 18.266 6.969 1 91.38 163 ALA B C 1
ATOM 6025 O O . ALA B 1 163 ? -9.391 18.438 6.613 1 91.38 163 ALA B O 1
ATOM 6026 N N . ARG B 1 164 ? -11.422 19.234 6.738 1 88.81 164 ARG B N 1
ATOM 6027 C CA . ARG B 1 164 ? -11.125 20.531 6.141 1 88.81 164 ARG B CA 1
ATOM 6028 C C . ARG B 1 164 ? -10.414 20.375 4.801 1 88.81 164 ARG B C 1
ATOM 6030 O O . ARG B 1 164 ? -9.383 21 4.562 1 88.81 164 ARG B O 1
ATOM 6037 N N . ARG B 1 165 ? -10.953 19.547 4.035 1 93.31 165 ARG B N 1
ATOM 6038 C CA . ARG B 1 165 ? -10.414 19.266 2.707 1 93.31 165 ARG B CA 1
ATOM 6039 C C . ARG B 1 165 ? -11.125 20.094 1.646 1 93.31 165 ARG B C 1
ATOM 6041 O O . ARG B 1 165 ? -12.008 20.906 1.967 1 93.31 165 ARG B O 1
ATOM 6048 N N . GLY B 1 166 ? -10.812 20.156 0.376 1 88.44 166 GLY B N 1
ATOM 6049 C CA . GLY B 1 166 ? -11.312 21 -0.705 1 88.44 166 GLY B CA 1
ATOM 6050 C C . GLY B 1 166 ? -12.727 20.656 -1.117 1 88.44 166 GLY B C 1
ATOM 6051 O O . GLY B 1 166 ? -13.172 21.031 -2.207 1 88.44 166 GLY B O 1
ATOM 6052 N N . PHE B 1 167 ? -13.391 19.859 -0.146 1 92.94 167 PHE B N 1
ATOM 6053 C CA . PHE B 1 167 ? -14.773 19.531 -0.469 1 92.94 167 PHE B CA 1
ATOM 6054 C C . PHE B 1 167 ? -15.688 19.766 0.73 1 92.94 167 PHE B C 1
ATOM 6056 O O . PHE B 1 167 ? -15.203 20.062 1.828 1 92.94 167 PHE B O 1
ATOM 6063 N N . GLY B 1 168 ? -17 19.844 0.462 1 96.12 168 GLY B N 1
ATOM 6064 C CA . GLY B 1 168 ? -18.062 19.953 1.451 1 96.12 168 GLY B CA 1
ATOM 6065 C C . GLY B 1 168 ? -19.203 19 1.199 1 96.12 168 GLY B C 1
ATOM 6066 O O . GLY B 1 168 ? -19.141 18.172 0.283 1 96.12 168 GLY B O 1
ATOM 6067 N N . PHE B 1 169 ? -20.25 19.094 1.989 1 97.88 169 PHE B N 1
ATOM 6068 C CA . PHE B 1 169 ? -21.25 18.047 1.967 1 97.88 169 PHE B CA 1
ATOM 6069 C C . PHE B 1 169 ? -22.609 18.594 1.565 1 97.88 169 PHE B C 1
ATOM 6071 O O . PHE B 1 169 ? -22.984 19.703 1.966 1 97.88 169 PHE B O 1
ATOM 6078 N N . ARG B 1 170 ? -23.266 17.875 0.655 1 97.25 170 ARG B N 1
ATOM 6079 C CA . ARG B 1 170 ? -24.672 18.062 0.369 1 97.25 170 ARG B CA 1
ATOM 6080 C C . ARG B 1 170 ? -25.547 17.375 1.412 1 97.25 170 ARG B C 1
ATOM 6082 O O . ARG B 1 170 ? -26.578 17.906 1.823 1 97.25 170 ARG B O 1
ATOM 6089 N N . LEU B 1 171 ? -25.156 16.188 1.68 1 98.19 171 LEU B N 1
ATOM 6090 C CA . LEU B 1 171 ? -25.75 15.289 2.668 1 98.19 171 LEU B CA 1
ATOM 6091 C C . LEU B 1 171 ? -24.672 14.484 3.385 1 98.19 171 LEU B C 1
ATOM 6093 O O . LEU B 1 171 ? -23.719 14.016 2.758 1 98.19 171 LEU B O 1
ATOM 6097 N N . ALA B 1 172 ? -24.734 14.414 4.699 1 98.44 172 ALA B N 1
ATOM 6098 C CA . ALA B 1 172 ? -23.875 13.539 5.488 1 98.44 172 ALA B CA 1
ATOM 6099 C C . ALA B 1 172 ? -24.703 12.672 6.445 1 98.44 172 ALA B C 1
ATOM 6101 O O . ALA B 1 172 ? -25.438 13.195 7.273 1 98.44 172 ALA B O 1
ATOM 6102 N N . VAL B 1 173 ? -24.531 11.344 6.312 1 98.62 173 VAL B N 1
ATOM 6103 C CA . VAL B 1 173 ? -25.359 10.445 7.102 1 98.62 173 VAL B CA 1
ATOM 6104 C C . VAL B 1 173 ? -24.484 9.391 7.777 1 98.62 173 VAL B C 1
ATOM 6106 O O . VAL B 1 173 ? -23.688 8.719 7.113 1 98.62 173 VAL B O 1
ATOM 6109 N N . SER B 1 174 ? -24.531 9.289 9.055 1 97.81 174 SER B N 1
ATOM 6110 C CA . SER B 1 174 ? -24.141 8.094 9.797 1 97.81 174 SER B CA 1
ATOM 6111 C C . SER B 1 174 ? -25.328 7.141 9.969 1 97.81 174 SER B C 1
ATOM 6113 O O . SER B 1 174 ? -26.156 7.324 10.859 1 97.81 174 SER B O 1
ATOM 6115 N N . SER B 1 175 ? -25.281 6.078 9.211 1 96.12 175 SER B N 1
ATOM 6116 C CA . SER B 1 175 ? -26.516 5.312 9.062 1 96.12 175 SER B CA 1
ATOM 6117 C C . SER B 1 175 ? -26.625 4.227 10.125 1 96.12 175 SER B C 1
ATOM 6119 O O . SER B 1 175 ? -27.703 3.646 10.328 1 96.12 175 SER B O 1
ATOM 6121 N N . GLY B 1 176 ? -25.516 3.889 10.789 1 92.38 176 GLY B N 1
ATOM 6122 C CA . GLY B 1 176 ? -25.516 2.938 11.883 1 92.38 176 GLY B CA 1
ATOM 6123 C C . GLY B 1 176 ? -25.859 1.524 11.453 1 92.38 176 GLY B C 1
ATOM 6124 O O . GLY B 1 176 ? -25.281 1.009 10.492 1 92.38 176 GLY B O 1
ATOM 6125 N N . GLN B 1 177 ? -26.766 0.854 12.164 1 90.88 177 GLN B N 1
ATOM 6126 C CA . GLN B 1 177 ? -27.078 -0.557 11.953 1 90.88 177 GLN B CA 1
ATOM 6127 C C . GLN B 1 177 ? -28.078 -0.737 10.812 1 90.88 177 GLN B C 1
ATOM 6129 O O . GLN B 1 177 ? -28.297 -1.857 10.352 1 90.88 177 GLN B O 1
ATOM 6134 N N . GLU B 1 178 ? -28.625 0.322 10.414 1 94.25 178 GLU B N 1
ATOM 6135 C CA . GLU B 1 178 ? -29.562 0.283 9.289 1 94.25 178 GLU B CA 1
ATOM 6136 C C . GLU B 1 178 ? -30.656 -0.744 9.531 1 94.25 178 GLU B C 1
ATOM 6138 O O . GLU B 1 178 ? -30.906 -1.604 8.68 1 94.25 178 GLU B O 1
ATOM 6143 N N . LEU B 1 179 ? -31.391 -0.502 10.594 1 93.12 179 LEU B N 1
ATOM 6144 C CA . LEU B 1 179 ? -32.438 -1.445 10.984 1 93.12 179 LEU B CA 1
ATOM 6145 C C . LEU B 1 179 ? -33.656 -1.307 10.078 1 93.12 179 LEU B C 1
ATOM 6147 O O . LEU B 1 179 ? -34.406 -2.273 9.867 1 93.12 179 LEU B O 1
ATOM 6151 N N . VAL B 1 180 ? -33.906 -0.062 9.57 1 96.06 180 VAL B N 1
ATOM 6152 C CA . VAL B 1 180 ? -35.062 0.208 8.734 1 96.06 180 VAL B CA 1
ATOM 6153 C C . VAL B 1 180 ? -34.625 0.828 7.414 1 96.06 180 VAL B C 1
ATOM 6155 O O . VAL B 1 180 ? -34.781 0.22 6.352 1 96.06 180 VAL B O 1
ATOM 6158 N N . THR B 1 181 ? -34 1.979 7.496 1 96.94 181 THR B N 1
ATOM 6159 C CA . THR B 1 181 ? -33.406 2.564 6.301 1 96.94 181 THR B CA 1
ATOM 6160 C C . THR B 1 181 ? -31.984 2.068 6.105 1 96.94 181 THR B C 1
ATOM 6162 O O . THR B 1 181 ? -31.312 1.738 7.078 1 96.94 181 THR B O 1
ATOM 6165 N N . ASP B 1 182 ? -31.641 1.945 4.863 1 96.19 182 ASP B N 1
ATOM 6166 C CA . ASP B 1 182 ? -30.281 1.473 4.582 1 96.19 182 ASP B CA 1
ATOM 6167 C C . ASP B 1 182 ? -29.594 2.357 3.543 1 96.19 182 ASP B C 1
ATOM 6169 O O . ASP B 1 182 ? -30.156 3.375 3.123 1 96.19 182 ASP B O 1
ATOM 6173 N N . THR B 1 183 ? -28.391 2.08 3.244 1 97.5 183 THR B N 1
ATOM 6174 C CA . THR B 1 183 ? -27.531 2.883 2.371 1 97.5 183 THR B CA 1
ATOM 6175 C C . THR B 1 183 ? -28.219 3.115 1.023 1 97.5 183 THR B C 1
ATOM 6177 O O . THR B 1 183 ? -28.109 4.203 0.451 1 97.5 183 THR B O 1
ATOM 6180 N N . ALA B 1 184 ? -28.906 2.098 0.489 1 97.88 184 ALA B N 1
ATOM 6181 C CA . ALA B 1 184 ? -29.594 2.256 -0.795 1 97.88 184 ALA B CA 1
ATOM 6182 C C . ALA B 1 184 ? -30.609 3.391 -0.744 1 97.88 184 ALA B C 1
ATOM 6184 O O . ALA B 1 184 ? -30.719 4.172 -1.691 1 97.88 184 ALA B O 1
ATOM 6185 N N . ASP B 1 185 ? -31.344 3.498 0.384 1 97.88 185 ASP B N 1
ATOM 6186 C CA . ASP B 1 185 ? -32.312 4.578 0.558 1 97.88 185 ASP B CA 1
ATOM 6187 C C . ASP B 1 185 ? -31.625 5.941 0.479 1 97.88 185 ASP B C 1
ATOM 6189 O O . ASP B 1 185 ? -32.125 6.855 -0.182 1 97.88 185 ASP B O 1
ATOM 6193 N N . TYR B 1 186 ? -30.531 6.051 1.149 1 98.44 186 TYR B N 1
ATOM 6194 C CA . TYR B 1 186 ? -29.844 7.328 1.223 1 98.44 186 TYR B CA 1
ATOM 6195 C C . TYR B 1 186 ? -29.234 7.695 -0.125 1 98.44 186 TYR B C 1
ATOM 6197 O O . TYR B 1 186 ? -29.234 8.867 -0.515 1 98.44 186 TYR B O 1
ATOM 6205 N N . VAL B 1 187 ? -28.672 6.711 -0.812 1 98.31 187 VAL B N 1
ATOM 6206 C CA . VAL B 1 187 ? -28.109 6.953 -2.133 1 98.31 187 VAL B CA 1
ATOM 6207 C C . VAL B 1 187 ? -29.203 7.402 -3.096 1 98.31 187 VAL B C 1
ATOM 6209 O O . VAL B 1 187 ? -29 8.328 -3.885 1 98.31 187 VAL B O 1
ATOM 6212 N N . GLU B 1 188 ? -30.344 6.73 -3.033 1 97.81 188 GLU B N 1
ATOM 6213 C CA . GLU B 1 188 ? -31.469 7.129 -3.875 1 97.81 188 GLU B CA 1
ATOM 6214 C C . GLU B 1 188 ? -31.859 8.578 -3.621 1 97.81 188 GLU B C 1
ATOM 6216 O O . GLU B 1 188 ? -32.062 9.344 -4.562 1 97.81 188 GLU B O 1
ATOM 6221 N N . TYR B 1 189 ? -31.984 8.938 -2.396 1 97.94 189 TYR B N 1
ATOM 6222 C CA . TYR B 1 189 ? -32.281 10.32 -2.033 1 97.94 189 TYR B CA 1
ATOM 6223 C C . TYR B 1 189 ? -31.25 11.281 -2.578 1 97.94 189 TYR B C 1
ATOM 6225 O O . TYR B 1 189 ? -31.578 12.336 -3.113 1 97.94 189 TYR B O 1
ATOM 6233 N N . ALA B 1 190 ? -30 10.945 -2.424 1 98.25 190 ALA B N 1
ATOM 6234 C CA . ALA B 1 190 ? -28.891 11.789 -2.893 1 98.25 190 ALA B CA 1
ATOM 6235 C C . ALA B 1 190 ? -28.953 11.977 -4.406 1 98.25 190 ALA B C 1
ATOM 6237 O O . ALA B 1 190 ? -28.703 13.078 -4.91 1 98.25 190 ALA B O 1
ATOM 6238 N N . LEU B 1 191 ? -29.266 10.93 -5.129 1 97.62 191 LEU B N 1
ATOM 6239 C CA . LEU B 1 191 ? -29.312 10.984 -6.586 1 97.62 191 LEU B CA 1
ATOM 6240 C C . LEU B 1 191 ? -30.453 11.883 -7.059 1 97.62 191 LEU B C 1
ATOM 6242 O O . LEU B 1 191 ? -30.391 12.461 -8.148 1 97.62 191 LEU B O 1
ATOM 6246 N N . ASP B 1 192 ? -31.469 12 -6.246 1 96.62 192 ASP B N 1
ATOM 6247 C CA . ASP B 1 192 ? -32.594 12.859 -6.598 1 96.62 192 ASP B CA 1
ATOM 6248 C C . ASP B 1 192 ? -32.219 14.336 -6.434 1 96.62 192 ASP B C 1
ATOM 6250 O O . ASP B 1 192 ? -32.938 15.211 -6.934 1 96.62 192 ASP B O 1
ATOM 6254 N N . ASP B 1 193 ? -31.188 14.602 -5.73 1 96.06 193 ASP B N 1
ATOM 6255 C CA . ASP B 1 193 ? -30.672 15.961 -5.574 1 96.06 193 ASP B CA 1
ATOM 6256 C C . ASP B 1 193 ? -29.609 16.266 -6.629 1 96.06 193 ASP B C 1
ATOM 6258 O O . ASP B 1 193 ? -28.484 15.781 -6.543 1 96.06 193 ASP B O 1
ATOM 6262 N N . PRO B 1 194 ? -29.891 17.141 -7.547 1 93.94 194 PRO B N 1
ATOM 6263 C CA . PRO B 1 194 ? -28.922 17.438 -8.594 1 93.94 194 PRO B CA 1
ATOM 6264 C C . PRO B 1 194 ? -27.656 18.094 -8.055 1 93.94 194 PRO B C 1
ATOM 6266 O O . PRO B 1 194 ? -26.641 18.172 -8.758 1 93.94 194 PRO B O 1
ATOM 6269 N N . GLY B 1 195 ? -27.766 18.578 -6.82 1 96.06 195 GLY B N 1
ATOM 6270 C CA . GLY B 1 195 ? -26.594 19.172 -6.207 1 96.06 195 GLY B CA 1
ATOM 6271 C C . GLY B 1 195 ? -25.578 18.141 -5.758 1 96.06 195 GLY B C 1
ATOM 6272 O O . GLY B 1 195 ? -24.422 18.469 -5.484 1 96.06 195 GLY B O 1
ATOM 6273 N N . THR B 1 196 ? -25.953 16.891 -5.68 1 97.62 196 THR B N 1
ATOM 6274 C CA . THR B 1 196 ? -25 15.828 -5.387 1 97.62 196 THR B CA 1
ATOM 6275 C C . THR B 1 196 ? -24.062 15.602 -6.566 1 97.62 196 THR B C 1
ATOM 6277 O O . THR B 1 196 ? -24.516 15.242 -7.66 1 97.62 196 THR B O 1
ATOM 6280 N N . GLN B 1 197 ? -2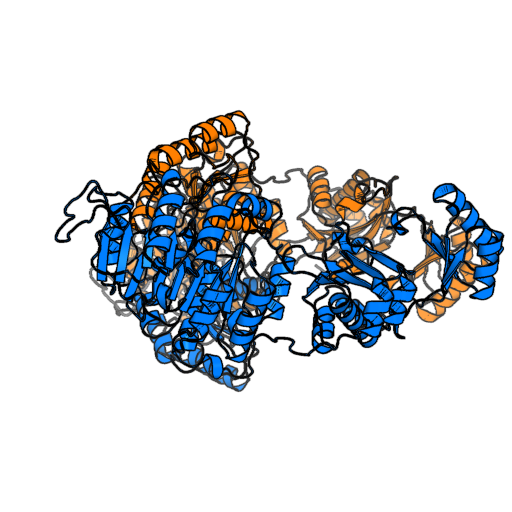2.812 15.812 -6.305 1 96.56 197 GLN B N 1
ATOM 6281 C CA . GLN B 1 197 ? -21.828 15.703 -7.371 1 96.56 197 GLN B CA 1
ATOM 6282 C C . GLN B 1 197 ? -21 14.422 -7.23 1 96.56 197 GLN B C 1
ATOM 6284 O O . GLN B 1 197 ? -20.547 13.852 -8.227 1 96.56 197 GLN B O 1
ATOM 6289 N N . VAL B 1 198 ? -20.688 14.023 -6.07 1 98.25 198 VAL B N 1
ATOM 6290 C CA . VAL B 1 198 ? -19.953 12.805 -5.734 1 98.25 198 VAL B CA 1
ATOM 6291 C C . VAL B 1 198 ? -20.625 12.125 -4.539 1 98.25 198 VAL B C 1
ATOM 6293 O O . VAL B 1 198 ? -21.109 12.797 -3.625 1 98.25 198 VAL B O 1
ATOM 6296 N N . ILE B 1 199 ? -20.703 10.812 -4.547 1 98.88 199 ILE B N 1
ATOM 6297 C CA . ILE B 1 199 ? -21.234 10.055 -3.418 1 98.88 199 ILE B CA 1
ATOM 6298 C C . ILE B 1 199 ? -20.109 9.258 -2.76 1 98.88 199 ILE B C 1
ATOM 6300 O O . ILE B 1 199 ? -19.344 8.57 -3.441 1 98.88 199 ILE B O 1
ATOM 6304 N N . GLY B 1 200 ? -19.875 9.469 -1.484 1 98.75 200 GLY B N 1
ATOM 6305 C CA . GLY B 1 200 ? -18.953 8.68 -0.692 1 98.75 200 GLY B CA 1
ATOM 6306 C C . GLY B 1 200 ? -19.656 7.68 0.217 1 98.75 200 GLY B C 1
ATOM 6307 O O . GLY B 1 200 ? -20.578 8.039 0.949 1 98.75 200 GLY B O 1
ATOM 6308 N N . LEU B 1 201 ? -19.25 6.41 0.184 1 98.69 201 LEU B N 1
ATOM 6309 C CA . LEU B 1 201 ? -19.844 5.355 0.999 1 98.69 201 LEU B CA 1
ATOM 6310 C C . LEU B 1 201 ? -18.781 4.605 1.787 1 98.69 201 LEU B C 1
ATOM 6312 O O . LEU B 1 201 ? -17.812 4.109 1.21 1 98.69 201 LEU B O 1
ATOM 6316 N N . LEU B 1 202 ? -18.875 4.582 3.047 1 97.56 202 LEU B N 1
ATOM 6317 C CA . LEU B 1 202 ? -18.078 3.699 3.9 1 97.56 202 LEU B CA 1
ATOM 6318 C C . LEU B 1 202 ? -18.953 2.576 4.465 1 97.56 202 LEU B C 1
ATOM 6320 O O . LEU B 1 202 ? -19.812 2.816 5.312 1 97.56 202 LEU B O 1
ATOM 6324 N N . LEU B 1 203 ? -18.656 1.28 4.059 1 96.06 203 LEU B N 1
ATOM 6325 C CA . LEU B 1 203 ? -19.609 0.2 4.289 1 96.06 203 LEU B CA 1
ATOM 6326 C C . LEU B 1 203 ? -18.938 -0.979 4.984 1 96.06 203 LEU B C 1
ATOM 6328 O O . LEU B 1 203 ? -17.875 -1.425 4.562 1 96.06 203 LEU B O 1
ATOM 6332 N N . GLU B 1 204 ? -19.625 -1.517 6.004 1 92.25 204 GLU B N 1
ATOM 6333 C CA . GLU B 1 204 ? -19.219 -2.75 6.68 1 92.25 204 GLU B CA 1
ATOM 6334 C C . GLU B 1 204 ? -19.938 -3.957 6.082 1 92.25 204 GLU B C 1
ATOM 6336 O O . GLU B 1 204 ? -19.422 -5.074 6.109 1 92.25 204 GLU B O 1
ATOM 6341 N N . THR B 1 205 ? -21.141 -3.701 5.617 1 89.25 205 THR B N 1
ATOM 6342 C CA . THR B 1 205 ? -22.031 -4.742 5.113 1 89.25 205 THR B CA 1
ATOM 6343 C C . THR B 1 205 ? -22.828 -4.238 3.92 1 89.25 205 THR B C 1
ATOM 6345 O O . THR B 1 205 ? -23.234 -3.074 3.887 1 89.25 205 THR B O 1
ATOM 6348 N N . PRO B 1 206 ? -22.953 -5.066 2.883 1 86.19 206 PRO B N 1
ATOM 6349 C CA . PRO B 1 206 ? -23.812 -4.672 1.771 1 86.19 206 PRO B CA 1
ATOM 6350 C C . PRO B 1 206 ? -25.297 -4.934 2.057 1 86.19 206 PRO B C 1
ATOM 6352 O O . PRO B 1 206 ? -25.984 -5.52 1.226 1 86.19 206 PRO B O 1
ATOM 6355 N N . ARG B 1 207 ? -25.828 -4.5 3.104 1 83.75 207 ARG B N 1
ATOM 6356 C CA . ARG B 1 207 ? -27.234 -4.75 3.412 1 83.75 207 ARG B CA 1
ATOM 6357 C C . ARG B 1 207 ? -28.094 -4.609 2.166 1 83.75 207 ARG B C 1
ATOM 6359 O O . ARG B 1 207 ? -27.906 -3.68 1.377 1 83.75 207 ARG B O 1
ATOM 6366 N N . ALA B 1 208 ? -28.891 -5.422 1.823 1 88.38 208 ALA B N 1
ATOM 6367 C CA . ALA B 1 208 ? -29.781 -5.387 0.658 1 88.38 208 ALA B CA 1
ATOM 6368 C C . ALA B 1 208 ? -28.984 -5.211 -0.629 1 88.38 208 ALA B C 1
ATOM 6370 O O . ALA B 1 208 ? -29.25 -4.301 -1.416 1 88.38 208 ALA B O 1
ATOM 6371 N N . ALA B 1 209 ? -28.062 -6.066 -0.929 1 92.25 209 ALA B N 1
ATOM 6372 C CA . ALA B 1 209 ? -27.062 -5.961 -2 1 92.25 209 ALA B CA 1
ATOM 6373 C C . ALA B 1 209 ? -27.75 -5.711 -3.346 1 92.25 209 ALA B C 1
ATOM 6375 O O . ALA B 1 209 ? -27.281 -4.879 -4.133 1 92.25 209 ALA B O 1
ATOM 6376 N N . PRO B 1 210 ? -28.922 -6.336 -3.65 1 91.69 210 PRO B N 1
ATOM 6377 C CA . PRO B 1 210 ? -29.547 -6.07 -4.945 1 91.69 210 PRO B CA 1
ATOM 6378 C C . PRO B 1 210 ? -30.016 -4.621 -5.086 1 91.69 210 PRO B C 1
ATOM 6380 O O . 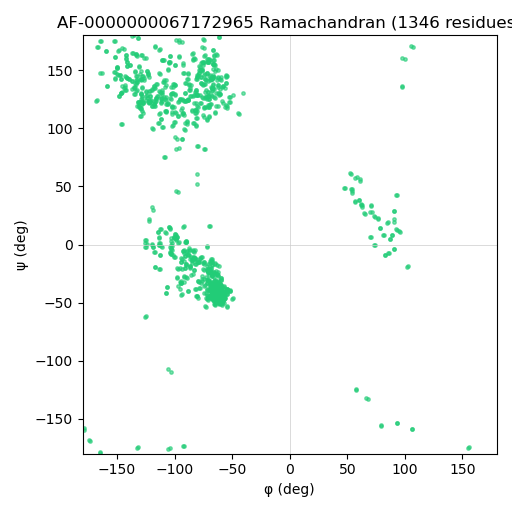PRO B 1 210 ? -29.828 -4.016 -6.145 1 91.69 210 PRO B O 1
ATOM 6383 N N . ARG B 1 211 ? -30.594 -4.027 -4.008 1 95.5 211 ARG B N 1
ATOM 6384 C CA . ARG B 1 211 ? -31.031 -2.637 -4.051 1 95.5 211 ARG B CA 1
ATOM 6385 C C . ARG B 1 211 ? -29.844 -1.69 -4.176 1 95.5 211 ARG B C 1
ATOM 6387 O O . ARG B 1 211 ? -29.891 -0.721 -4.938 1 95.5 211 ARG B O 1
ATOM 6394 N N . LEU B 1 212 ? -28.844 -1.986 -3.385 1 96.5 212 LEU B N 1
ATOM 6395 C CA . LEU B 1 212 ? -27.641 -1.17 -3.449 1 96.5 212 LEU B CA 1
ATOM 6396 C C . LEU B 1 212 ? -27.031 -1.196 -4.852 1 96.5 212 LEU B C 1
ATOM 6398 O O . LEU B 1 212 ? -26.625 -0.157 -5.379 1 96.5 212 LEU B O 1
ATOM 6402 N N . ARG B 1 213 ? -26.969 -2.381 -5.441 1 95.12 213 ARG B N 1
ATOM 6403 C CA . ARG B 1 213 ? -26.469 -2.521 -6.801 1 95.12 213 ARG B CA 1
ATOM 6404 C C . ARG B 1 213 ? -27.25 -1.649 -7.773 1 95.12 213 ARG B C 1
ATOM 6406 O O . ARG B 1 213 ? -26.672 -0.961 -8.609 1 95.12 213 ARG B O 1
ATOM 6413 N N . ASN B 1 214 ? -28.562 -1.682 -7.66 1 95.12 214 ASN B N 1
ATOM 6414 C CA . ASN B 1 214 ? -29.422 -0.931 -8.562 1 95.12 214 ASN B CA 1
ATOM 6415 C C . ASN B 1 214 ? -29.172 0.57 -8.469 1 95.12 214 ASN B C 1
ATOM 6417 O O . ASN B 1 214 ? -29.031 1.249 -9.484 1 95.12 214 ASN B O 1
ATOM 6421 N N . VAL B 1 215 ? -29.078 1.088 -7.277 1 97.44 215 VAL B N 1
ATOM 6422 C CA . VAL B 1 215 ? -28.922 2.529 -7.113 1 97.44 215 VAL B CA 1
ATOM 6423 C C . VAL B 1 215 ? -27.516 2.947 -7.543 1 97.44 215 VAL B C 1
ATOM 6425 O O . VAL B 1 215 ? -27.328 4.055 -8.055 1 97.44 215 VAL B O 1
ATOM 6428 N N . LEU B 1 216 ? -26.531 2.105 -7.336 1 97.56 216 LEU B N 1
ATOM 6429 C CA . LEU B 1 216 ? -25.188 2.416 -7.781 1 97.56 216 LEU B CA 1
ATOM 6430 C C . LEU B 1 216 ? -25.094 2.414 -9.305 1 97.56 216 LEU B C 1
ATOM 6432 O O . LEU B 1 216 ? -24.375 3.229 -9.891 1 97.56 216 LEU B O 1
ATOM 6436 N N . ARG B 1 217 ? -25.797 1.516 -9.945 1 96.12 217 ARG B N 1
ATOM 6437 C CA . ARG B 1 217 ? -25.859 1.524 -11.398 1 96.12 217 ARG B CA 1
ATOM 6438 C C . ARG B 1 217 ? -26.547 2.791 -11.906 1 96.12 217 ARG B C 1
ATOM 6440 O O . ARG B 1 217 ? -26.141 3.348 -12.93 1 96.12 217 ARG B O 1
ATOM 6447 N N . GLN B 1 218 ? -27.578 3.211 -11.219 1 96.75 218 GLN B N 1
ATOM 6448 C CA . GLN B 1 218 ? -28.219 4.473 -11.57 1 96.75 218 GLN B CA 1
ATOM 6449 C C . GLN B 1 218 ? -27.25 5.637 -11.469 1 96.75 218 GLN B C 1
ATOM 6451 O O . GLN B 1 218 ? -27.234 6.523 -12.32 1 96.75 218 GLN B O 1
ATOM 6456 N N . ALA B 1 219 ? -26.438 5.645 -10.406 1 97.69 219 ALA B N 1
ATOM 6457 C CA . ALA B 1 219 ? -25.406 6.68 -10.266 1 97.69 219 ALA B CA 1
ATOM 6458 C C . ALA B 1 219 ? -24.453 6.676 -11.453 1 97.69 219 ALA B C 1
ATOM 6460 O O . ALA B 1 219 ? -24.125 7.734 -11.992 1 97.69 219 ALA B O 1
ATOM 6461 N N . ALA B 1 220 ? -24.016 5.496 -11.828 1 95.75 220 ALA B N 1
ATOM 6462 C CA . ALA B 1 220 ? -23.125 5.363 -12.977 1 95.75 220 ALA B CA 1
ATOM 6463 C C . ALA B 1 220 ? -23.781 5.887 -14.242 1 95.75 220 ALA B C 1
ATOM 6465 O O . ALA B 1 220 ? -23.156 6.605 -15.031 1 95.75 220 ALA B O 1
ATOM 6466 N N . GLU B 1 221 ? -25.047 5.543 -14.461 1 93.81 221 GLU B N 1
ATOM 6467 C CA . GLU B 1 221 ? -25.797 5.988 -15.633 1 93.81 221 GLU B CA 1
ATOM 6468 C C . GLU B 1 221 ? -25.906 7.508 -15.664 1 93.81 221 GLU B C 1
ATOM 6470 O O . GLU B 1 221 ? -25.906 8.109 -16.75 1 93.81 221 GLU B O 1
ATOM 6475 N N . ARG B 1 222 ? -26.016 8.07 -14.531 1 93.88 222 ARG B N 1
ATOM 6476 C CA . ARG B 1 222 ? -26.188 9.516 -14.43 1 93.88 222 ARG B CA 1
ATOM 6477 C C . ARG B 1 222 ? -24.844 10.227 -14.336 1 93.88 222 ARG B C 1
ATOM 6479 O O . ARG B 1 222 ? -24.781 11.438 -14.117 1 93.88 222 ARG B O 1
ATOM 6486 N N . ASP B 1 223 ? -23.75 9.484 -14.422 1 93.06 223 ASP B N 1
ATOM 6487 C CA . ASP B 1 223 ? -22.375 9.984 -14.375 1 93.06 223 ASP B CA 1
ATOM 6488 C C . ASP B 1 223 ? -22.094 10.664 -13.039 1 93.06 223 ASP B C 1
ATOM 6490 O O . ASP B 1 223 ? -21.484 11.734 -12.992 1 93.06 223 ASP B O 1
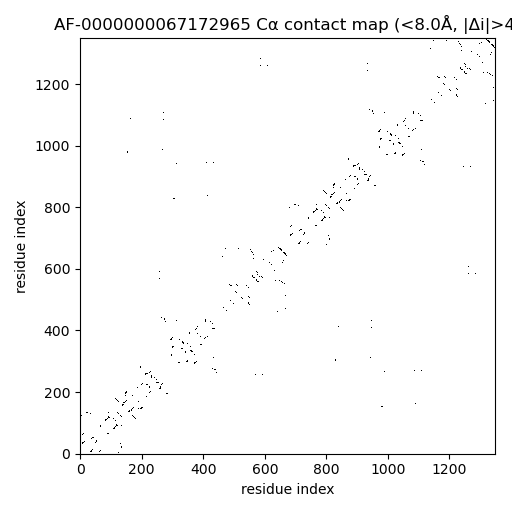ATOM 6494 N N . VAL B 1 224 ? -22.672 10.156 -11.969 1 96.81 224 VAL B N 1
ATOM 6495 C CA . VAL B 1 224 ? -22.328 10.578 -10.617 1 96.81 224 VAL B CA 1
ATOM 6496 C C . VAL B 1 224 ? -21.328 9.602 -10.016 1 96.81 224 VAL B C 1
ATOM 6498 O O . VAL B 1 224 ? -21.656 8.453 -9.711 1 96.81 224 VAL B O 1
ATOM 6501 N N . PRO B 1 225 ? -20.078 10.062 -9.836 1 97.56 225 PRO B N 1
ATOM 6502 C CA . PRO B 1 225 ? -19.094 9.148 -9.258 1 97.56 225 PRO B CA 1
ATOM 6503 C C . PRO B 1 225 ? -19.453 8.703 -7.848 1 97.56 225 PRO B C 1
ATOM 6505 O O . PRO B 1 225 ? -19.938 9.5 -7.047 1 97.56 225 PRO B O 1
ATOM 6508 N N . VAL B 1 226 ? -19.266 7.414 -7.57 1 98.75 226 VAL B N 1
ATOM 6509 C CA . VAL B 1 226 ? -19.422 6.84 -6.234 1 98.75 226 VAL B CA 1
ATOM 6510 C C . VAL B 1 226 ? -18.094 6.262 -5.762 1 98.75 226 VAL B C 1
ATOM 6512 O O . VAL B 1 226 ? -17.484 5.434 -6.449 1 98.75 226 VAL B O 1
ATOM 6515 N N . VAL B 1 227 ? -17.594 6.746 -4.66 1 98.81 227 VAL B N 1
ATOM 6516 C CA . VAL B 1 227 ? -16.375 6.242 -4.027 1 98.81 227 VAL B CA 1
ATOM 6517 C C . VAL B 1 227 ? -16.75 5.391 -2.812 1 98.81 227 VAL B C 1
ATOM 6519 O O . VAL B 1 227 ? -17.453 5.852 -1.913 1 98.81 227 VAL B O 1
ATOM 6522 N N . ILE B 1 228 ? -16.266 4.137 -2.742 1 98.56 228 ILE B N 1
ATOM 6523 C CA . ILE B 1 228 ? -16.656 3.213 -1.683 1 98.56 228 ILE B CA 1
ATOM 6524 C C . ILE B 1 228 ? -15.406 2.756 -0.921 1 98.56 228 ILE B C 1
ATOM 6526 O O . ILE B 1 228 ? -14.398 2.391 -1.529 1 98.56 228 ILE B O 1
ATOM 6530 N N . LEU B 1 229 ? -15.414 2.865 0.336 1 98 229 LEU B N 1
ATOM 6531 C CA . LEU B 1 229 ? -14.492 2.195 1.246 1 98 229 LEU B CA 1
ATOM 6532 C C . LEU B 1 229 ? -15.195 1.071 2.002 1 98 229 LEU B C 1
ATOM 6534 O O . LEU B 1 229 ? -16.188 1.31 2.695 1 98 229 LEU B O 1
ATOM 6538 N N . THR B 1 230 ? -14.703 -0.115 1.848 1 95.19 230 THR B N 1
ATOM 6539 C CA . THR B 1 230 ? -15.297 -1.267 2.516 1 95.19 230 THR B CA 1
ATOM 6540 C C . THR B 1 230 ? -14.43 -1.725 3.682 1 95.19 230 THR B C 1
ATOM 6542 O O . THR B 1 230 ? -13.211 -1.535 3.668 1 95.19 230 THR B O 1
ATOM 6545 N N . VAL B 1 231 ? -15.117 -2.301 4.672 1 93.19 231 VAL B N 1
ATOM 6546 C CA . VAL B 1 231 ? -14.445 -2.736 5.891 1 93.19 231 VAL B CA 1
ATOM 6547 C C . VAL B 1 231 ? -14.797 -4.191 6.188 1 93.19 231 VAL B C 1
ATOM 6549 O O . VAL B 1 231 ? -15.914 -4.641 5.895 1 93.19 231 VAL B O 1
ATOM 6552 N N . GLY B 1 232 ? -13.805 -4.934 6.75 1 92 232 GLY B N 1
ATOM 6553 C CA . GLY B 1 232 ? -14.062 -6.297 7.188 1 92 232 GLY B CA 1
ATOM 6554 C C . GLY B 1 232 ? -13.797 -7.328 6.109 1 92 232 GLY B C 1
ATOM 6555 O O . GLY B 1 232 ? -14.445 -8.375 6.07 1 92 232 GLY B O 1
ATOM 6556 N N . GLY B 1 233 ? -12.891 -6.973 5.258 1 90.44 233 GLY B N 1
ATOM 6557 C CA . GLY B 1 233 ? -12.625 -7.859 4.137 1 90.44 233 GLY B CA 1
ATOM 6558 C C . GLY B 1 233 ? -11.672 -8.992 4.48 1 90.44 233 GLY B C 1
ATOM 6559 O O . GLY B 1 233 ? -11.648 -10.016 3.793 1 90.44 233 GLY B O 1
ATOM 6560 N N . SER B 1 234 ? -10.875 -8.836 5.504 1 91.75 234 SER B N 1
ATOM 6561 C CA . SER B 1 234 ? -9.945 -9.867 5.965 1 91.75 234 SER B CA 1
ATOM 6562 C C . SER B 1 234 ? -10.641 -10.859 6.891 1 91.75 234 SER B C 1
ATOM 6564 O O . SER B 1 234 ? -11.734 -10.594 7.387 1 91.75 234 SER B O 1
ATOM 6566 N N . PRO B 1 235 ? -9.969 -12.102 7.148 1 86.5 235 PRO B N 1
ATOM 6567 C CA . PRO B 1 235 ? -10.586 -13.047 8.078 1 86.5 235 PRO B CA 1
ATOM 6568 C C . PRO B 1 235 ? -10.836 -12.445 9.461 1 86.5 235 PRO B C 1
ATOM 6570 O O . PRO B 1 235 ? -11.953 -12.523 9.977 1 86.5 235 PRO B O 1
ATOM 6573 N N . ARG B 1 236 ? -9.914 -11.742 10 1 87.12 236 ARG B N 1
ATOM 6574 C CA . ARG B 1 236 ? -10.078 -11.078 11.289 1 87.12 236 ARG B CA 1
ATOM 6575 C C . ARG B 1 236 ? -11.078 -9.93 11.195 1 87.12 236 ARG B C 1
ATOM 6577 O O . ARG B 1 236 ? -11.914 -9.758 12.078 1 87.12 236 ARG B O 1
ATOM 6584 N N . GLY B 1 237 ? -10.969 -9.133 10.148 1 86.94 237 GLY B N 1
ATOM 6585 C CA . GLY B 1 237 ? -11.914 -8.047 9.93 1 86.94 237 GLY B CA 1
ATOM 6586 C C . GLY B 1 237 ? -13.352 -8.523 9.828 1 86.94 237 GLY B C 1
ATOM 6587 O O . GLY B 1 237 ? -14.258 -7.91 10.406 1 86.94 237 GLY B O 1
ATOM 6588 N N . ARG B 1 238 ? -13.594 -9.602 9.148 1 86.62 238 ARG B N 1
ATOM 6589 C CA . ARG B 1 238 ? -14.938 -10.148 8.969 1 86.62 238 ARG B CA 1
ATOM 6590 C C . ARG B 1 238 ? -15.523 -10.594 10.305 1 86.62 238 ARG B C 1
ATOM 6592 O O . ARG B 1 238 ? -16.703 -10.336 10.586 1 86.62 238 ARG B O 1
ATOM 6599 N N . ALA B 1 239 ? -14.742 -11.219 11.102 1 83.62 239 ALA B N 1
ATOM 6600 C CA . ALA B 1 239 ? -15.188 -11.633 12.438 1 83.62 239 ALA B CA 1
ATOM 6601 C C . ALA B 1 239 ? -15.57 -10.422 13.281 1 83.62 239 ALA B C 1
ATOM 6603 O O . ALA B 1 239 ? -16.562 -10.461 14.023 1 83.62 239 ALA B O 1
ATOM 6604 N N . MET B 1 240 ? -14.891 -9.383 13.133 1 82.88 240 MET B N 1
ATOM 6605 C CA . MET B 1 240 ? -15.125 -8.18 13.922 1 82.88 240 MET B CA 1
ATOM 6606 C C . MET B 1 240 ? -16.406 -7.48 13.477 1 82.88 240 MET B C 1
ATOM 6608 O O . MET B 1 240 ? -17.172 -6.988 14.305 1 82.88 240 MET B O 1
ATOM 6612 N N . VAL B 1 241 ? -16.609 -7.418 12.188 1 78.62 241 VAL B N 1
ATOM 6613 C CA . VAL B 1 241 ? -17.828 -6.812 11.672 1 78.62 241 VAL B CA 1
ATOM 6614 C C . VAL B 1 241 ? -19.047 -7.617 12.141 1 78.62 241 VAL B C 1
ATOM 6616 O O . VAL B 1 241 ? -20.047 -7.043 12.555 1 78.62 241 VAL B O 1
ATOM 6619 N N . ALA B 1 242 ? -18.953 -8.906 12.055 1 77.62 242 ALA B N 1
ATOM 6620 C CA . ALA B 1 242 ? -20.031 -9.766 12.516 1 77.62 242 ALA B CA 1
ATOM 6621 C C . ALA B 1 242 ? -20.359 -9.484 13.984 1 77.62 242 ALA B C 1
ATOM 6623 O O . ALA B 1 242 ? -21.531 -9.375 14.359 1 77.62 242 ALA B O 1
ATOM 6624 N N . ALA B 1 243 ? -19.359 -9.281 14.758 1 72.38 243 ALA B N 1
ATOM 6625 C CA . ALA B 1 243 ? -19.547 -9.031 16.188 1 72.38 243 ALA B CA 1
ATOM 6626 C C . ALA B 1 243 ? -20.094 -7.633 16.438 1 72.38 243 ALA B C 1
ATOM 6628 O O . ALA B 1 243 ? -20.906 -7.434 17.344 1 72.38 243 ALA B O 1
ATOM 6629 N N . HIS B 1 244 ? -19.688 -6.746 15.641 1 72.81 244 HIS B N 1
ATOM 6630 C CA . HIS B 1 244 ? -20 -5.336 15.836 1 72.81 244 HIS B CA 1
ATOM 6631 C C . HIS B 1 244 ? -21.406 -5.012 15.32 1 72.81 244 HIS B C 1
ATOM 6633 O O . HIS B 1 244 ? -22.172 -4.316 15.992 1 72.81 244 HIS B O 1
ATOM 6639 N N . SER B 1 245 ? -21.734 -5.547 14.125 1 67.94 245 SER B N 1
ATOM 6640 C CA . SER B 1 245 ? -22.984 -5.117 13.5 1 67.94 245 SER B CA 1
ATOM 6641 C C . SER B 1 245 ? -24 -6.266 13.438 1 67.94 245 SER B C 1
ATOM 6643 O O . SER B 1 245 ? -25.172 -6.047 13.148 1 67.94 245 SER B O 1
ATOM 6645 N N . GLY B 1 246 ? -23.578 -7.422 13.75 1 64.75 246 GLY B N 1
ATOM 6646 C CA . GLY B 1 246 ? -24.453 -8.57 13.641 1 64.75 246 GLY B CA 1
ATOM 6647 C C . GLY B 1 246 ? -24.75 -8.953 12.203 1 64.75 246 GLY B C 1
ATOM 6648 O O . GLY B 1 246 ? -25.609 -9.797 11.938 1 64.75 246 GLY B O 1
ATOM 6649 N N . ALA B 1 247 ? -24.094 -8.297 11.32 1 68.88 247 ALA B N 1
ATOM 6650 C CA . ALA B 1 247 ? -24.375 -8.531 9.906 1 68.88 247 ALA B CA 1
ATOM 6651 C C . ALA B 1 247 ? -23.234 -9.266 9.227 1 68.88 247 ALA B C 1
ATOM 6653 O O . ALA B 1 247 ? -22.125 -9.336 9.773 1 68.88 247 ALA B O 1
ATOM 6654 N N . LEU B 1 248 ? -23.609 -9.914 8.062 1 70.38 248 LEU B N 1
ATOM 6655 C CA . LEU B 1 248 ? -22.625 -10.602 7.238 1 70.38 248 LEU B CA 1
ATOM 6656 C C . LEU B 1 248 ? -21.703 -9.609 6.547 1 70.38 248 LEU B C 1
ATOM 6658 O O . LEU B 1 248 ? -22.172 -8.664 5.91 1 70.38 248 LEU B O 1
ATOM 6662 N N . ALA B 1 249 ? -20.359 -9.828 6.77 1 73.31 249 ALA B N 1
ATOM 6663 C CA . ALA B 1 249 ? -19.391 -8.992 6.059 1 73.31 249 ALA B CA 1
ATOM 6664 C C . ALA B 1 249 ? -19.047 -9.594 4.703 1 73.31 249 ALA B C 1
ATOM 6666 O O . ALA B 1 249 ? -18.969 -10.82 4.559 1 73.31 249 ALA B O 1
ATOM 6667 N N . GLY B 1 250 ? -18.969 -8.781 3.686 1 75 250 GLY B N 1
ATOM 6668 C CA . GLY B 1 250 ? -18.406 -9.25 2.426 1 75 250 GLY B CA 1
ATOM 6669 C C . GLY B 1 250 ? -16.906 -9.406 2.459 1 75 250 GLY B C 1
ATOM 6670 O O . GLY B 1 250 ? -16.203 -8.602 3.076 1 75 250 GLY B O 1
ATOM 6671 N N . ASP B 1 251 ? -16.469 -10.484 1.869 1 86.56 251 ASP B N 1
ATOM 6672 C CA . ASP B 1 251 ? -15.016 -10.609 1.78 1 86.56 251 ASP B CA 1
ATOM 6673 C C . ASP B 1 251 ? -14.445 -9.656 0.729 1 86.56 251 ASP B C 1
ATOM 6675 O O . ASP B 1 251 ? -15.188 -9.109 -0.088 1 86.56 251 ASP B O 1
ATOM 6679 N N . ALA B 1 252 ? -13.156 -9.414 0.782 1 90.75 252 ALA B N 1
ATOM 6680 C CA . ALA B 1 252 ? -12.492 -8.43 -0.071 1 90.75 252 ALA B CA 1
ATOM 6681 C C . ALA B 1 252 ? -12.773 -8.703 -1.546 1 90.75 252 ALA B C 1
ATOM 6683 O O . ALA B 1 252 ? -13.031 -7.781 -2.318 1 90.75 252 ALA B O 1
ATOM 6684 N N . ALA B 1 253 ? -12.719 -9.938 -1.952 1 91.38 253 ALA B N 1
ATOM 6685 C CA . ALA B 1 253 ? -12.938 -10.305 -3.35 1 91.38 253 ALA B CA 1
ATOM 6686 C C . ALA B 1 253 ? -14.383 -10.023 -3.768 1 91.38 253 ALA B C 1
ATOM 6688 O O . ALA B 1 253 ? -14.633 -9.57 -4.887 1 91.38 253 ALA B O 1
ATOM 6689 N N . GLY B 1 254 ? -15.305 -10.336 -2.9 1 93.5 254 GLY B N 1
ATOM 6690 C CA . GLY B 1 254 ? -16.703 -10.047 -3.172 1 93.5 254 GLY B CA 1
ATOM 6691 C C . GLY B 1 254 ? -16.984 -8.562 -3.336 1 93.5 254 GLY B C 1
ATOM 6692 O O . GLY B 1 254 ? -17.672 -8.156 -4.273 1 93.5 254 GLY B O 1
ATOM 6693 N N . TRP B 1 255 ? -16.438 -7.746 -2.451 1 94.81 255 TRP B N 1
ATOM 6694 C CA . TRP B 1 255 ? -16.594 -6.301 -2.549 1 94.81 255 TRP B CA 1
ATOM 6695 C C . TRP B 1 255 ? -15.984 -5.77 -3.838 1 94.81 255 TRP B C 1
ATOM 6697 O O . TRP B 1 255 ? -16.547 -4.891 -4.492 1 94.81 255 TRP B O 1
ATOM 6707 N N . ALA B 1 256 ? -14.812 -6.289 -4.145 1 95 256 ALA B N 1
ATOM 6708 C CA . ALA B 1 256 ? -14.164 -5.863 -5.383 1 95 256 ALA B CA 1
ATOM 6709 C C . ALA B 1 256 ? -15.031 -6.168 -6.598 1 95 256 ALA B C 1
ATOM 6711 O O . ALA B 1 256 ? -15.211 -5.316 -7.469 1 95 256 ALA B O 1
ATOM 6712 N N . ALA B 1 257 ? -15.57 -7.371 -6.652 1 94.88 257 ALA B N 1
ATOM 6713 C CA . ALA B 1 257 ? -16.469 -7.773 -7.734 1 94.88 257 ALA B CA 1
ATOM 6714 C C . ALA B 1 257 ? -17.703 -6.891 -7.781 1 94.88 257 ALA B C 1
ATOM 6716 O O . ALA B 1 257 ? -18.125 -6.457 -8.852 1 94.88 257 ALA B O 1
ATOM 6717 N N . PHE B 1 258 ? -18.281 -6.633 -6.617 1 95.5 258 PHE B N 1
ATOM 6718 C CA . PHE B 1 258 ? -19.484 -5.824 -6.496 1 95.5 258 PHE B CA 1
ATOM 6719 C C . PHE B 1 258 ? -19.25 -4.41 -7.012 1 95.5 258 PHE B C 1
ATOM 6721 O O . PHE B 1 258 ? -20.016 -3.898 -7.816 1 95.5 258 PHE B O 1
ATOM 6728 N N . CYS B 1 259 ? -18.156 -3.74 -6.602 1 96.62 259 CYS B N 1
ATOM 6729 C CA . CYS B 1 259 ? -17.828 -2.393 -7.051 1 96.62 259 CYS B CA 1
ATOM 6730 C C . CYS B 1 259 ? -17.594 -2.361 -8.555 1 96.62 259 CYS B C 1
ATOM 6732 O O . CYS B 1 259 ? -18.094 -1.476 -9.25 1 96.62 259 CYS B O 1
ATOM 6734 N N . ALA B 1 260 ? -16.859 -3.361 -9.047 1 94.5 260 ALA B N 1
ATOM 6735 C CA . ALA B 1 260 ? -16.578 -3.43 -10.477 1 94.5 260 ALA B CA 1
ATOM 6736 C C . ALA B 1 260 ? -17.875 -3.541 -11.273 1 94.5 260 ALA B C 1
ATOM 6738 O O . ALA B 1 260 ? -17.984 -2.992 -12.375 1 94.5 260 ALA B O 1
ATOM 6739 N N . SER B 1 261 ? -18.859 -4.207 -10.742 1 93.94 261 SER B N 1
ATOM 6740 C CA . SER B 1 261 ? -20.125 -4.449 -11.453 1 93.94 261 SER B CA 1
ATOM 6741 C C . SER B 1 261 ? -21.016 -3.213 -11.43 1 93.94 261 SER B C 1
ATOM 6743 O O . SER B 1 261 ? -22.016 -3.15 -12.148 1 93.94 261 SER B O 1
ATOM 6745 N N . THR B 1 262 ? -20.703 -2.213 -10.625 1 96 262 THR B N 1
ATOM 6746 C CA . THR B 1 262 ? -21.594 -1.077 -10.445 1 96 262 THR B CA 1
ATOM 6747 C C . THR B 1 262 ? -20.922 0.216 -10.906 1 96 262 THR B C 1
ATOM 6749 O O . THR B 1 262 ? -21.562 1.275 -10.914 1 96 262 THR B O 1
ATOM 6752 N N . GLY B 1 263 ? -19.656 0.151 -11.258 1 95.75 263 GLY B N 1
ATOM 6753 C CA . GLY B 1 263 ? -18.938 1.334 -11.695 1 95.75 263 GLY B CA 1
ATOM 6754 C C . GLY B 1 263 ? -18.438 2.188 -10.539 1 95.75 263 GLY B C 1
ATOM 6755 O O . GLY B 1 263 ? -18 3.318 -10.742 1 95.75 263 GLY B O 1
ATOM 6756 N N . ALA B 1 264 ? -18.562 1.684 -9.328 1 97.88 264 ALA B N 1
ATOM 6757 C CA . ALA B 1 264 ? -18.094 2.416 -8.148 1 97.88 264 ALA B CA 1
ATOM 6758 C C . ALA B 1 264 ? -16.578 2.328 -8.008 1 97.88 264 ALA B C 1
ATOM 6760 O O . ALA B 1 264 ? -15.969 1.313 -8.367 1 97.88 264 ALA B O 1
ATOM 6761 N N . VAL B 1 265 ? -15.938 3.4 -7.539 1 98.19 265 VAL B N 1
ATOM 6762 C CA . VAL B 1 265 ? -14.508 3.451 -7.246 1 98.19 265 VAL B CA 1
ATOM 6763 C C . VAL B 1 265 ? -14.242 2.865 -5.863 1 98.19 265 VAL B C 1
ATOM 6765 O O . VAL B 1 265 ? -14.75 3.375 -4.859 1 98.19 265 VAL B O 1
ATOM 6768 N N . ARG B 1 266 ? -13.547 1.804 -5.812 1 97.62 266 ARG B N 1
ATOM 6769 C CA . ARG B 1 266 ? -13.234 1.165 -4.539 1 97.62 266 ARG B CA 1
ATOM 6770 C C . ARG B 1 266 ? -11.914 1.687 -3.975 1 97.62 266 ARG B C 1
ATOM 6772 O O . ARG B 1 266 ? -10.922 1.785 -4.699 1 97.62 266 ARG B O 1
ATOM 6779 N N . THR B 1 267 ? -11.875 2.09 -2.723 1 97.94 267 THR B N 1
ATOM 6780 C CA . THR B 1 267 ? -10.672 2.512 -2.02 1 97.94 267 THR B CA 1
ATOM 6781 C C . THR B 1 267 ? -10.32 1.528 -0.905 1 97.94 267 THR B C 1
ATOM 6783 O O . THR B 1 267 ? -11.141 0.688 -0.532 1 97.94 267 THR B O 1
ATOM 6786 N N . THR B 1 268 ? -9.109 1.617 -0.309 1 95.25 268 THR B N 1
ATOM 6787 C CA . THR B 1 268 ? -8.625 0.551 0.562 1 95.25 268 THR B CA 1
ATOM 6788 C C . THR B 1 268 ? -8.43 1.063 1.986 1 95.25 268 THR B C 1
ATOM 6790 O O . THR B 1 268 ? -8.297 0.274 2.924 1 95.25 268 THR B O 1
ATOM 6793 N N . ASP B 1 269 ? -8.336 2.301 2.166 1 96.44 269 ASP B N 1
ATOM 6794 C CA . ASP B 1 269 ? -8.258 2.883 3.502 1 96.44 269 ASP B CA 1
ATOM 6795 C C . ASP B 1 269 ? -8.82 4.301 3.516 1 96.44 269 ASP B C 1
ATOM 6797 O O . ASP B 1 269 ? -9.242 4.82 2.479 1 96.44 269 ASP B O 1
ATOM 6801 N N . LEU B 1 270 ? -8.898 4.879 4.637 1 97.38 270 LEU B N 1
ATOM 6802 C CA . LEU B 1 270 ? -9.609 6.141 4.816 1 97.38 270 LEU B CA 1
ATOM 6803 C C . LEU B 1 270 ? -8.836 7.293 4.176 1 97.38 270 LEU B C 1
ATOM 6805 O O . LEU B 1 270 ? -9.438 8.266 3.709 1 97.38 270 LEU B O 1
ATOM 6809 N N . THR B 1 271 ? -7.48 7.246 4.117 1 97.12 271 THR B N 1
ATOM 6810 C CA . THR B 1 271 ? -6.684 8.273 3.459 1 97.12 271 THR B CA 1
ATOM 6811 C C . THR B 1 271 ? -6.957 8.289 1.957 1 97.12 271 THR B C 1
ATOM 6813 O O . THR B 1 271 ? -7.199 9.352 1.376 1 97.12 271 THR B O 1
ATOM 6816 N N . GLU B 1 272 ? -6.867 7.102 1.343 1 97.81 272 GLU B N 1
ATOM 6817 C CA . GLU B 1 272 ? -7.188 6.965 -0.075 1 97.81 272 GLU B CA 1
ATOM 6818 C C . GLU B 1 272 ? -8.617 7.414 -0.365 1 97.81 272 GLU B C 1
ATOM 6820 O O . GLU B 1 272 ? -8.875 8.078 -1.375 1 97.81 272 GLU B O 1
ATOM 6825 N N . PHE B 1 273 ? -9.508 7.059 0.52 1 98.5 273 PHE B N 1
ATOM 6826 C CA . PHE B 1 273 ? -10.906 7.461 0.404 1 98.5 273 PHE B CA 1
ATOM 6827 C C . PHE B 1 273 ? -11.031 8.977 0.39 1 98.5 273 PHE B C 1
ATOM 6829 O O . PHE B 1 273 ? -11.688 9.547 -0.484 1 98.5 273 PHE B O 1
ATOM 6836 N N . THR B 1 274 ? -10.383 9.672 1.262 1 98.25 274 THR B N 1
ATOM 6837 C CA . THR B 1 274 ? -10.469 11.125 1.423 1 98.25 274 THR B CA 1
ATOM 6838 C C . THR B 1 274 ? -9.812 11.836 0.246 1 98.25 274 THR B C 1
ATOM 6840 O O . THR B 1 274 ? -10.375 12.781 -0.309 1 98.25 274 THR B O 1
ATOM 6843 N N . ASP B 1 275 ? -8.594 11.383 -0.193 1 98.38 275 ASP B N 1
ATOM 6844 C CA . ASP B 1 275 ? -7.918 11.969 -1.344 1 98.38 275 ASP B CA 1
ATOM 6845 C C . ASP B 1 275 ? -8.758 11.82 -2.611 1 98.38 275 ASP B C 1
ATOM 6847 O O . ASP B 1 275 ? -8.852 12.758 -3.412 1 98.38 275 ASP B O 1
ATOM 6851 N N . THR B 1 276 ? -9.367 10.641 -2.752 1 98.62 276 THR B N 1
ATOM 6852 C CA . THR B 1 276 ? -10.195 10.383 -3.926 1 98.62 276 THR B CA 1
ATOM 6853 C C . THR B 1 276 ? -11.43 11.281 -3.93 1 98.62 276 THR B C 1
ATOM 6855 O O . THR B 1 276 ? -11.758 11.891 -4.949 1 98.62 276 THR B O 1
ATOM 6858 N N . LEU B 1 277 ? -12.094 11.398 -2.771 1 98.44 277 LEU B N 1
ATOM 6859 C CA . LEU B 1 277 ? -13.258 12.273 -2.666 1 98.44 277 LEU B CA 1
ATOM 6860 C C . LEU B 1 277 ? -12.891 13.711 -3.016 1 98.44 277 LEU B C 1
ATOM 6862 O O . LEU B 1 277 ? -13.609 14.375 -3.766 1 98.44 277 LEU B O 1
ATOM 6866 N N . GLU B 1 278 ? -11.758 14.188 -2.5 1 98 278 GLU B N 1
ATOM 6867 C CA . GLU B 1 278 ? -11.352 15.57 -2.756 1 98 278 GLU B CA 1
ATOM 6868 C C . GLU B 1 278 ? -11.125 15.812 -4.246 1 98 278 GLU B C 1
ATOM 6870 O O . GLU B 1 278 ? -11.633 16.781 -4.805 1 98 278 GLU B O 1
ATOM 6875 N N . LEU B 1 279 ? -10.367 14.906 -4.875 1 97.88 279 LEU B N 1
ATOM 6876 C CA . LEU B 1 279 ? -10.039 15.078 -6.289 1 97.88 279 LEU B CA 1
ATOM 6877 C C . LEU B 1 279 ? -11.297 15.047 -7.148 1 97.88 279 LEU B C 1
ATOM 6879 O O . LEU B 1 279 ? -11.5 15.93 -7.984 1 97.88 279 LEU B O 1
ATOM 6883 N N . PHE B 1 280 ? -12.211 14.086 -6.914 1 97.62 280 PHE B N 1
ATOM 6884 C CA . PHE B 1 280 ? -13.438 13.969 -7.699 1 97.62 280 PHE B CA 1
ATOM 6885 C C . PHE B 1 280 ? -14.352 15.164 -7.453 1 97.62 280 PHE B C 1
ATOM 6887 O O . PHE B 1 280 ? -14.961 15.688 -8.383 1 97.62 280 PHE B O 1
ATOM 6894 N N . ALA B 1 281 ? -14.477 15.578 -6.199 1 96.69 281 ALA B N 1
ATOM 6895 C CA . ALA B 1 281 ? -15.328 16.719 -5.863 1 96.69 281 ALA B CA 1
ATOM 6896 C C . ALA B 1 281 ? -14.844 17.984 -6.551 1 96.69 281 ALA B C 1
ATOM 6898 O O . ALA B 1 281 ? -15.656 18.766 -7.062 1 96.69 281 ALA B O 1
ATOM 6899 N N . CYS B 1 282 ? -13.508 18.219 -6.547 1 93.94 282 CYS B N 1
ATOM 6900 C CA . CYS B 1 282 ? -12.93 19.391 -7.203 1 93.94 282 CYS B CA 1
ATOM 6901 C C . CYS B 1 282 ? -13.234 19.375 -8.695 1 93.94 282 CYS B C 1
ATOM 6903 O O . CYS B 1 282 ? -13.648 20.391 -9.258 1 93.94 282 CYS B O 1
ATOM 6905 N N . GLU B 1 283 ? -13.094 18.219 -9.297 1 93.44 283 GLU B N 1
ATOM 6906 C CA . GLU B 1 283 ? -13.32 18.109 -10.734 1 93.44 283 GLU B CA 1
ATOM 6907 C C . GLU B 1 283 ? -14.805 18.234 -11.07 1 93.44 283 GLU B C 1
ATOM 6909 O O . GLU B 1 283 ? -15.156 18.844 -12.086 1 93.44 283 GLU B O 1
ATOM 6914 N N . ALA B 1 284 ? -15.594 17.672 -10.25 1 93.06 284 ALA B N 1
ATOM 6915 C CA . ALA B 1 284 ? -17.031 17.797 -10.461 1 93.06 284 ALA B CA 1
ATOM 6916 C C . ALA B 1 284 ? -17.484 19.25 -10.359 1 93.06 284 ALA B C 1
ATOM 6918 O O . ALA B 1 284 ? -18.25 19.734 -11.195 1 93.06 284 ALA B O 1
ATOM 6919 N N . ARG B 1 285 ? -16.984 19.891 -9.398 1 89.88 285 ARG B N 1
ATOM 6920 C CA . ARG B 1 285 ? -17.344 21.281 -9.172 1 89.88 285 ARG B CA 1
ATOM 6921 C C . ARG B 1 285 ? -16.922 22.156 -10.352 1 89.88 285 ARG B C 1
ATOM 6923 O O . ARG B 1 285 ? -17.625 23.094 -10.719 1 89.88 285 ARG B O 1
ATOM 6930 N N . ALA B 1 286 ? -15.766 21.766 -10.914 1 88.56 286 ALA B N 1
ATOM 6931 C CA . ALA B 1 286 ? -15.227 22.531 -12.039 1 88.56 286 ALA B CA 1
ATOM 6932 C C . ALA B 1 286 ? -15.883 22.109 -13.352 1 88.56 286 ALA B C 1
ATOM 6934 O O . ALA B 1 286 ? -15.594 22.672 -14.406 1 88.56 286 ALA B O 1
ATOM 6935 N N . GLY B 1 287 ? -16.75 21.062 -13.32 1 85.56 287 GLY B N 1
ATOM 6936 C CA . GLY B 1 287 ? -17.406 20.578 -14.516 1 85.56 287 GLY B CA 1
ATOM 6937 C C . GLY B 1 287 ? -16.484 19.797 -15.438 1 85.56 287 GLY B C 1
ATOM 6938 O O . GLY B 1 287 ? -16.719 19.719 -16.641 1 85.56 287 GLY B O 1
ATOM 6939 N N . ARG B 1 288 ? -15.43 19.25 -14.914 1 84.5 288 ARG B N 1
ATOM 6940 C CA . ARG B 1 288 ? -14.391 18.641 -15.742 1 84.5 288 ARG B CA 1
ATOM 6941 C C . ARG B 1 288 ? -14.539 17.125 -15.789 1 84.5 288 ARG B C 1
ATOM 6943 O O . ARG B 1 288 ? -13.867 16.453 -16.578 1 84.5 288 ARG B O 1
ATOM 6950 N N . LEU B 1 289 ? -15.336 16.5 -15.016 1 82.62 289 LEU B N 1
ATOM 6951 C CA . LEU B 1 289 ? -15.5 15.055 -15.039 1 82.62 289 LEU B CA 1
ATOM 6952 C C . LEU B 1 289 ? -16.047 14.594 -16.391 1 82.62 289 LEU B C 1
ATOM 6954 O O . LEU B 1 289 ? -15.57 13.602 -16.953 1 82.62 289 LEU B O 1
ATOM 6958 N N . GLN B 1 290 ? -16.875 15.352 -16.891 1 68.88 290 GLN B N 1
ATOM 6959 C CA . GLN B 1 290 ? -17.578 14.984 -18.109 1 68.88 290 GLN B CA 1
ATOM 6960 C C . GLN B 1 290 ? -16.766 15.375 -19.344 1 68.88 290 GLN B C 1
ATOM 6962 O O . GLN B 1 290 ? -17.062 14.922 -20.453 1 68.88 290 GLN B O 1
ATOM 6967 N N . ARG B 1 291 ? -15.805 16.125 -19.172 1 62.59 291 ARG B N 1
ATOM 6968 C CA . ARG B 1 291 ? -15.086 16.688 -20.312 1 62.59 291 ARG B CA 1
ATOM 6969 C C . ARG B 1 291 ? -13.766 15.969 -20.531 1 62.59 291 ARG B C 1
ATOM 6971 O O . ARG B 1 291 ? -12.969 16.375 -21.391 1 62.59 291 ARG B O 1
ATOM 6978 N N . ARG B 1 292 ? -13.625 15.008 -19.703 1 64.31 292 ARG B N 1
ATOM 6979 C CA . ARG B 1 292 ? -12.297 14.406 -19.75 1 64.31 292 ARG B CA 1
ATOM 6980 C C . ARG B 1 292 ? -12.055 13.727 -21.094 1 64.31 292 ARG B C 1
ATOM 6982 O O . ARG B 1 292 ? -12.977 13.148 -21.688 1 64.31 292 ARG B O 1
ATOM 6989 N N . GLY B 1 293 ? -10.945 14.141 -21.672 1 65.56 293 GLY B N 1
ATOM 6990 C CA . GLY B 1 293 ? -10.516 13.539 -22.922 1 65.56 293 GLY B CA 1
ATOM 6991 C C . GLY B 1 293 ? -10.227 12.055 -22.797 1 65.56 293 GLY B C 1
ATOM 6992 O O . GLY B 1 293 ? -10.508 11.445 -21.766 1 65.56 293 GLY B O 1
ATOM 6993 N N . GLY B 1 294 ? -9.867 11.422 -23.828 1 69.56 294 GLY B N 1
ATOM 6994 C CA . GLY B 1 294 ? -9.641 10 -24 1 69.56 294 GLY B CA 1
ATOM 6995 C C . GLY B 1 294 ? -8.383 9.508 -23.312 1 69.56 294 GLY B C 1
ATOM 6996 O O . GLY B 1 294 ? -8.125 8.305 -23.266 1 69.56 294 GLY B O 1
ATOM 6997 N N . GLY B 1 295 ? -7.555 10.523 -22.594 1 82.25 295 GLY B N 1
ATOM 6998 C CA . GLY B 1 295 ? -6.312 10.078 -21.984 1 82.25 295 GLY B CA 1
ATOM 6999 C C . GLY B 1 295 ? -6.523 9.273 -20.719 1 82.25 295 GLY B C 1
ATOM 7000 O O . GLY B 1 295 ? -7.457 9.539 -19.953 1 82.25 295 GLY B O 1
ATOM 7001 N N . ARG B 1 296 ? -5.602 8.281 -20.516 1 87.19 296 ARG B N 1
ATOM 7002 C CA . ARG B 1 296 ? -5.797 7.418 -19.359 1 87.19 296 ARG B CA 1
ATOM 7003 C C . ARG B 1 296 ? -4.555 7.398 -18.484 1 87.19 296 ARG B C 1
ATOM 7005 O O . ARG B 1 296 ? -4.523 6.715 -17.453 1 87.19 296 ARG B O 1
ATOM 7012 N N . GLY B 1 297 ? -3.607 8.203 -18.875 1 95 297 GLY B N 1
ATOM 7013 C CA . GLY B 1 297 ? -2.393 8.25 -18.078 1 95 297 GLY B CA 1
ATOM 7014 C C . GLY B 1 297 ? -2.285 9.5 -17.219 1 95 297 GLY B C 1
ATOM 7015 O O . GLY B 1 297 ? -2.943 10.508 -17.5 1 95 297 GLY B O 1
ATOM 7016 N N . ILE B 1 298 ? -1.499 9.414 -16.141 1 97.88 298 ILE B N 1
ATOM 7017 C CA . ILE B 1 298 ? -1.281 10.578 -15.289 1 97.88 298 ILE B CA 1
ATOM 7018 C C . ILE B 1 298 ? 0.022 11.273 -15.68 1 97.88 298 ILE B C 1
ATOM 7020 O O . ILE B 1 298 ? 0.84 10.703 -16.406 1 97.88 298 ILE B O 1
ATOM 7024 N N . ALA B 1 299 ? 0.185 12.477 -15.289 1 97.88 299 ALA B N 1
ATOM 7025 C CA . ALA B 1 299 ? 1.429 13.234 -15.406 1 97.88 299 ALA B CA 1
ATOM 7026 C C . ALA B 1 299 ? 1.771 13.938 -14.094 1 97.88 299 ALA B C 1
ATOM 7028 O O . ALA B 1 299 ? 0.881 14.422 -13.398 1 97.88 299 ALA B O 1
ATOM 7029 N N . THR B 1 300 ? 3.037 13.914 -13.781 1 97.75 300 THR B N 1
ATOM 7030 C CA . THR B 1 300 ? 3.469 14.609 -12.57 1 97.75 300 THR B CA 1
ATOM 7031 C C . THR B 1 300 ? 4.703 15.461 -12.852 1 97.75 300 THR B C 1
ATOM 7033 O O . THR B 1 300 ? 5.547 15.094 -13.672 1 97.75 300 THR B O 1
ATOM 7036 N N . VAL B 1 301 ? 4.742 16.578 -12.172 1 96.69 301 VAL B N 1
ATOM 7037 C CA . VAL B 1 301 ? 5.855 17.516 -12.234 1 96.69 301 VAL B CA 1
ATOM 7038 C C . VAL B 1 301 ? 6.504 17.641 -10.859 1 96.69 301 VAL B C 1
ATOM 7040 O O . VAL B 1 301 ? 5.812 17.766 -9.844 1 96.69 301 VAL B O 1
ATOM 7043 N N . HIS B 1 302 ? 7.793 17.594 -10.883 1 95.56 302 HIS B N 1
ATOM 7044 C CA . HIS B 1 302 ? 8.523 17.5 -9.625 1 95.56 302 HIS B CA 1
ATOM 7045 C C . HIS B 1 302 ? 9.609 18.578 -9.539 1 95.56 302 HIS B C 1
ATOM 7047 O O . HIS B 1 302 ? 10.016 19.141 -10.555 1 95.56 302 HIS B O 1
ATOM 7053 N N . ASP B 1 303 ? 10.094 18.797 -8.266 1 92.5 303 ASP B N 1
ATOM 7054 C CA . ASP B 1 303 ? 11.258 19.641 -8.023 1 92.5 303 ASP B CA 1
ATOM 7055 C C . ASP B 1 303 ? 12.445 18.812 -7.531 1 92.5 303 ASP B C 1
ATOM 7057 O O . ASP B 1 303 ? 13.367 19.344 -6.922 1 92.5 303 ASP B O 1
ATOM 7061 N N . SER B 1 304 ? 12.328 17.562 -7.66 1 91.06 304 SER B N 1
ATOM 7062 C CA . SER B 1 304 ? 13.328 16.641 -7.141 1 91.06 304 SER B CA 1
ATOM 7063 C C . SER B 1 304 ? 13.43 15.391 -8.008 1 91.06 304 SER B C 1
ATOM 7065 O O . SER B 1 304 ? 12.43 14.719 -8.258 1 91.06 304 SER B O 1
ATOM 7067 N N . GLY B 1 305 ? 14.648 15.078 -8.422 1 89.88 305 GLY B N 1
ATOM 7068 C CA . GLY B 1 305 ? 14.867 13.859 -9.188 1 89.88 305 GLY B CA 1
ATOM 7069 C C . GLY B 1 305 ? 14.562 12.602 -8.398 1 89.88 305 GLY B C 1
ATOM 7070 O O . GLY B 1 305 ? 13.969 11.664 -8.922 1 89.88 305 GLY B O 1
ATOM 7071 N N . ALA B 1 306 ? 14.938 12.578 -7.133 1 90.38 306 ALA B N 1
ATOM 7072 C CA . ALA B 1 306 ? 14.719 11.414 -6.285 1 90.38 306 ALA B CA 1
ATOM 7073 C C . ALA B 1 306 ? 13.234 11.195 -6.023 1 90.38 306 ALA B C 1
ATOM 7075 O O . ALA B 1 306 ? 12.742 10.07 -6.082 1 90.38 306 ALA B O 1
ATOM 7076 N N . GLU B 1 307 ? 12.555 12.227 -5.738 1 92.56 307 GLU B N 1
ATOM 7077 C CA . GLU B 1 307 ? 11.133 12.102 -5.445 1 92.56 307 GLU B CA 1
ATOM 7078 C C . GLU B 1 307 ? 10.344 11.719 -6.695 1 92.56 307 GLU B C 1
ATOM 7080 O O . GLU B 1 307 ? 9.344 11 -6.609 1 92.56 307 GLU B O 1
ATOM 7085 N N . ARG B 1 308 ? 10.836 12.289 -7.816 1 95.38 308 ARG B N 1
ATOM 7086 C CA . ARG B 1 308 ? 10.25 11.891 -9.094 1 95.38 308 ARG B CA 1
ATOM 7087 C C . ARG B 1 308 ? 10.359 10.383 -9.289 1 95.38 308 ARG B C 1
ATOM 7089 O O . ARG B 1 308 ? 9.383 9.727 -9.672 1 95.38 308 ARG B O 1
ATOM 7096 N N . ALA B 1 309 ? 11.57 9.867 -9.023 1 95 309 ALA B N 1
ATOM 7097 C CA . ALA B 1 309 ? 11.797 8.43 -9.164 1 95 309 ALA B CA 1
ATOM 7098 C C . ALA B 1 309 ? 10.961 7.648 -8.148 1 95 309 ALA B C 1
ATOM 7100 O O . ALA B 1 309 ? 10.445 6.574 -8.461 1 95 309 ALA B O 1
ATOM 7101 N N . LEU B 1 310 ? 10.867 8.172 -6.945 1 95.75 310 LEU B N 1
ATOM 7102 C CA . LEU B 1 310 ? 10.031 7.543 -5.926 1 95.75 310 LEU B CA 1
ATOM 7103 C C . LEU B 1 310 ? 8.578 7.477 -6.379 1 95.75 310 LEU B C 1
ATOM 7105 O O . LEU B 1 310 ? 7.918 6.449 -6.199 1 95.75 310 LEU B O 1
ATOM 7109 N N . CYS B 1 311 ? 8.133 8.547 -6.949 1 97.25 311 CYS B N 1
ATOM 7110 C CA . CYS B 1 311 ? 6.773 8.594 -7.473 1 97.25 311 CYS B CA 1
ATOM 7111 C C . CYS B 1 311 ? 6.559 7.516 -8.531 1 97.25 311 CYS B C 1
ATOM 7113 O O . CYS B 1 311 ? 5.539 6.824 -8.516 1 97.25 311 CYS B O 1
ATOM 7115 N N . ALA B 1 312 ? 7.516 7.395 -9.406 1 96.88 312 ALA B N 1
ATOM 7116 C CA . ALA B 1 312 ? 7.449 6.359 -10.43 1 96.88 312 ALA B CA 1
ATOM 7117 C C . ALA B 1 312 ? 7.402 4.965 -9.812 1 96.88 312 ALA B C 1
ATOM 7119 O O . ALA B 1 312 ? 6.668 4.094 -10.273 1 96.88 312 ALA B O 1
ATOM 7120 N N . ASP B 1 313 ? 8.227 4.762 -8.766 1 96.62 313 ASP B N 1
ATOM 7121 C CA . ASP B 1 313 ? 8.258 3.473 -8.078 1 96.62 313 ASP B CA 1
ATOM 7122 C C . ASP B 1 313 ? 6.895 3.137 -7.477 1 96.62 313 ASP B C 1
ATOM 7124 O O . ASP B 1 313 ? 6.387 2.029 -7.656 1 96.62 313 ASP B O 1
ATOM 7128 N N . VAL B 1 314 ? 6.324 4.113 -6.762 1 97.38 314 VAL B N 1
ATOM 7129 C CA . VAL B 1 314 ? 5.059 3.895 -6.074 1 97.38 314 VAL B CA 1
ATOM 7130 C C . VAL B 1 314 ? 3.939 3.693 -7.094 1 97.38 314 VAL B C 1
ATOM 7132 O O . VAL B 1 314 ? 3.096 2.809 -6.934 1 97.38 314 VAL B O 1
ATOM 7135 N N . ALA B 1 315 ? 3.945 4.484 -8.156 1 97.88 315 ALA B N 1
ATOM 7136 C CA . ALA B 1 315 ? 2.951 4.328 -9.211 1 97.88 315 ALA B CA 1
ATOM 7137 C C . ALA B 1 315 ? 3.033 2.939 -9.844 1 97.88 315 ALA B C 1
ATOM 7139 O O . ALA B 1 315 ? 2.008 2.307 -10.102 1 97.88 315 ALA B O 1
ATOM 7140 N N . HIS B 1 316 ? 4.25 2.523 -10.047 1 96.12 316 HIS B N 1
ATOM 7141 C CA . HIS B 1 316 ? 4.469 1.199 -10.617 1 96.12 316 HIS B CA 1
ATOM 7142 C C . HIS B 1 316 ? 3.885 0.112 -9.719 1 96.12 316 HIS B C 1
ATOM 7144 O O . HIS B 1 316 ? 3.203 -0.796 -10.203 1 96.12 316 HIS B O 1
ATOM 7150 N N . GLU B 1 317 ? 4.168 0.252 -8.516 1 94 317 GLU B N 1
ATOM 7151 C CA . GLU B 1 317 ? 3.648 -0.705 -7.547 1 94 317 GLU B CA 1
ATOM 7152 C C . GLU B 1 317 ? 2.123 -0.725 -7.551 1 94 317 GLU B C 1
ATOM 7154 O O . GLU B 1 317 ? 1.511 -1.784 -7.402 1 94 317 GLU B O 1
ATOM 7159 N N . MET B 1 318 ? 1.515 0.377 -7.734 1 95.31 318 MET B N 1
ATOM 7160 C CA . MET B 1 318 ? 0.067 0.525 -7.617 1 95.31 318 MET B CA 1
ATOM 7161 C C . MET B 1 318 ? -0.616 0.292 -8.961 1 95.31 318 MET B C 1
ATOM 7163 O O . MET B 1 318 ? -1.846 0.278 -9.039 1 95.31 318 MET B O 1
ATOM 7167 N N . GLY B 1 319 ? 0.119 0.187 -10.078 1 94.12 319 GLY B N 1
ATOM 7168 C CA . GLY B 1 319 ? -0.44 -0 -11.406 1 94.12 319 GLY B CA 1
ATOM 7169 C C . GLY B 1 319 ? -1.02 1.272 -12 1 94.12 319 GLY B C 1
ATOM 7170 O O . GLY B 1 319 ? -1.968 1.223 -12.789 1 94.12 319 GLY B O 1
ATOM 7171 N N . VAL B 1 320 ? -0.569 2.398 -11.508 1 96.94 320 VAL B N 1
ATOM 7172 C CA . VAL B 1 320 ? -0.965 3.68 -12.086 1 96.94 320 VAL B CA 1
ATOM 7173 C C . VAL B 1 320 ? -0.009 4.059 -13.219 1 96.94 320 VAL B C 1
ATOM 7175 O O . VAL B 1 320 ? 1.201 4.164 -13 1 96.94 320 VAL B O 1
ATOM 7178 N N . GLU B 1 321 ? -0.486 4.312 -14.383 1 95.44 321 GLU B N 1
ATOM 7179 C CA . GLU B 1 321 ? 0.356 4.492 -15.562 1 95.44 321 GLU B CA 1
ATOM 7180 C C . GLU B 1 321 ? 0.561 5.969 -15.875 1 95.44 321 GLU B C 1
ATOM 7182 O O . GLU B 1 321 ? -0.38 6.762 -15.797 1 95.44 321 GLU B O 1
ATOM 7187 N N . PHE B 1 322 ? 1.744 6.258 -16.188 1 97.69 322 PHE B N 1
ATOM 7188 C CA . PHE B 1 322 ? 2.059 7.594 -16.672 1 97.69 322 PHE B CA 1
ATOM 7189 C C . PHE B 1 322 ? 1.716 7.727 -18.156 1 97.69 322 PHE B C 1
ATOM 7191 O O . PHE B 1 322 ? 1.925 6.793 -18.938 1 97.69 322 PHE B O 1
ATOM 7198 N N . ALA B 1 323 ? 1.205 8.891 -18.562 1 97.19 323 ALA B N 1
ATOM 7199 C CA . ALA B 1 323 ? 0.881 9.164 -19.969 1 97.19 323 ALA B CA 1
ATOM 7200 C C . ALA B 1 323 ? 2.146 9.25 -20.812 1 97.19 323 ALA B C 1
ATOM 7202 O O . ALA B 1 323 ? 3.176 9.75 -20.359 1 97.19 323 ALA B O 1
ATOM 7203 N N . GLU B 1 324 ? 2.07 8.766 -22 1 96.06 324 GLU B N 1
ATOM 7204 C CA . GLU B 1 324 ? 3.086 9.062 -23 1 96.06 324 GLU B CA 1
ATOM 7205 C C . GLU B 1 324 ? 2.84 10.422 -23.641 1 96.06 324 GLU B C 1
ATOM 7207 O O . GLU B 1 324 ? 1.905 10.586 -24.438 1 96.06 324 GLU B O 1
ATOM 7212 N N . LEU B 1 325 ? 3.668 11.367 -23.328 1 97.12 325 LEU B N 1
ATOM 7213 C CA . LEU B 1 325 ? 3.463 12.734 -23.797 1 97.12 325 LEU B CA 1
ATOM 7214 C C . LEU B 1 325 ? 3.693 12.828 -25.312 1 97.12 325 LEU B C 1
ATOM 7216 O O . LEU B 1 325 ? 4.562 12.148 -25.859 1 97.12 325 LEU B O 1
ATOM 7220 N N . SER B 1 326 ? 2.922 13.688 -25.953 1 96.56 326 SER B N 1
ATOM 7221 C CA . SER B 1 326 ? 3.086 13.93 -27.391 1 96.56 326 SER B CA 1
ATOM 7222 C C . SER B 1 326 ? 4.426 14.602 -27.672 1 96.56 326 SER B C 1
ATOM 7224 O O . SER B 1 326 ? 4.988 15.281 -26.828 1 96.56 326 SER B O 1
ATOM 7226 N N . PRO B 1 327 ? 4.926 14.43 -28.891 1 96.81 327 PRO B N 1
ATOM 7227 C CA . PRO B 1 327 ? 6.148 15.141 -29.281 1 96.81 327 PRO B CA 1
ATOM 7228 C C . PRO B 1 327 ? 6.027 16.656 -29.141 1 96.81 327 PRO B C 1
ATOM 7230 O O . PRO B 1 327 ? 7 17.328 -28.781 1 96.81 327 PRO B O 1
ATOM 7233 N N . ARG B 1 328 ? 4.887 17.125 -29.422 1 96.88 328 ARG B N 1
ATOM 7234 C CA . ARG B 1 328 ? 4.645 18.562 -29.281 1 96.88 328 ARG B CA 1
ATOM 7235 C C . ARG B 1 328 ? 4.836 19 -27.828 1 96.88 328 ARG B C 1
ATOM 7237 O O . ARG B 1 328 ? 5.523 19.984 -27.562 1 96.88 328 ARG B O 1
ATOM 7244 N N . THR B 1 329 ? 4.168 18.281 -26.906 1 97.06 329 THR B N 1
ATOM 7245 C CA . THR B 1 329 ? 4.281 18.594 -25.484 1 97.06 329 THR B CA 1
ATOM 7246 C C . THR B 1 329 ? 5.734 18.5 -25.031 1 97.06 329 THR B C 1
ATOM 7248 O O . THR B 1 329 ? 6.223 19.375 -24.312 1 97.06 329 THR B O 1
ATOM 7251 N N . LEU B 1 330 ? 6.449 17.469 -25.469 1 97.69 330 LEU B N 1
ATOM 7252 C CA . LEU B 1 330 ? 7.855 17.297 -25.109 1 97.69 330 LEU B CA 1
ATOM 7253 C C . LEU B 1 330 ? 8.695 18.453 -25.641 1 97.69 330 LEU B C 1
ATOM 7255 O O . LEU B 1 330 ? 9.625 18.906 -24.969 1 97.69 330 LEU B O 1
ATOM 7259 N N . GLY B 1 331 ? 8.398 18.906 -26.859 1 97.12 331 GLY B N 1
ATOM 7260 C CA . GLY B 1 331 ? 9.094 20.047 -27.422 1 97.12 331 GLY B CA 1
ATOM 7261 C C . GLY B 1 331 ? 8.891 21.328 -26.625 1 97.12 331 GLY B C 1
ATOM 7262 O O . GLY B 1 331 ? 9.852 22.047 -26.328 1 97.12 331 GLY B O 1
ATOM 7263 N N . VAL B 1 332 ? 7.633 21.594 -26.25 1 96.88 332 VAL B N 1
ATOM 7264 C CA . VAL B 1 332 ? 7.301 22.781 -25.469 1 96.88 332 VAL B CA 1
ATOM 7265 C C . VAL B 1 332 ? 8.039 22.75 -24.141 1 96.88 332 VAL B C 1
ATOM 7267 O O . VAL B 1 332 ? 8.633 23.734 -23.719 1 96.88 332 VAL B O 1
ATOM 7270 N N . ILE B 1 333 ? 7.984 21.594 -23.438 1 97.31 333 ILE B N 1
ATOM 7271 C CA . ILE B 1 333 ? 8.641 21.438 -22.141 1 97.31 333 ILE B CA 1
ATOM 7272 C C . ILE B 1 333 ? 10.148 21.594 -22.312 1 97.31 333 ILE B C 1
ATOM 7274 O O . ILE B 1 333 ? 10.805 22.25 -21.5 1 97.31 333 ILE B O 1
ATOM 7278 N N . GLY B 1 334 ? 10.695 21.016 -23.328 1 96 334 GLY B N 1
ATOM 7279 C CA . GLY B 1 334 ? 12.125 21.125 -23.594 1 96 334 GLY B CA 1
ATOM 7280 C C . GLY B 1 334 ? 12.594 22.562 -23.75 1 96 334 GLY B C 1
ATOM 7281 O O . GLY B 1 334 ? 13.688 22.922 -23.312 1 96 334 GLY B O 1
ATOM 7282 N N . ASP B 1 335 ? 11.797 23.406 -24.359 1 95.38 335 ASP B N 1
ATOM 7283 C CA . ASP B 1 335 ? 12.133 24.797 -24.594 1 95.38 335 ASP B CA 1
ATOM 7284 C C . ASP B 1 335 ? 12.125 25.594 -23.281 1 95.38 335 ASP B C 1
ATOM 7286 O O . ASP B 1 335 ? 12.773 26.641 -23.188 1 95.38 335 ASP B O 1
ATOM 7290 N N . LEU B 1 336 ? 11.398 25.078 -22.297 1 94.12 336 LEU B N 1
ATOM 7291 C CA . LEU B 1 336 ? 11.234 25.797 -21.031 1 94.12 336 LEU B CA 1
ATOM 7292 C C . LEU B 1 336 ? 12.312 25.375 -20.031 1 94.12 336 LEU B C 1
ATOM 7294 O O . LEU B 1 336 ? 12.68 26.156 -19.156 1 94.12 336 LEU B O 1
ATOM 7298 N N . LEU B 1 337 ? 12.812 24.188 -20.125 1 92.5 337 LEU B N 1
ATOM 7299 C CA . LEU B 1 337 ? 13.695 23.609 -19.125 1 92.5 337 LEU B CA 1
ATOM 7300 C C . LEU B 1 337 ? 15.102 24.188 -19.219 1 92.5 337 LEU B C 1
ATOM 7302 O O . LEU B 1 337 ? 15.547 24.562 -20.312 1 92.5 337 LEU B O 1
ATOM 7306 N N . ASP B 1 338 ? 15.742 24.234 -18.062 1 85.38 338 ASP B N 1
ATOM 7307 C CA . ASP B 1 338 ? 17.156 24.578 -18.031 1 85.38 338 ASP B CA 1
ATOM 7308 C C . ASP B 1 338 ? 18 23.5 -18.734 1 85.38 338 ASP B C 1
ATOM 7310 O O . ASP B 1 338 ? 17.562 22.359 -18.875 1 85.38 338 ASP B O 1
ATOM 7314 N N . ASP B 1 339 ? 19.156 23.891 -19.031 1 78.69 339 ASP B N 1
ATOM 7315 C CA . ASP B 1 339 ? 20.078 22.969 -19.672 1 78.69 339 ASP B CA 1
ATOM 7316 C C . ASP B 1 339 ? 20.375 21.781 -18.766 1 78.69 339 ASP B C 1
ATOM 7318 O O . ASP B 1 339 ? 20.531 21.938 -17.562 1 78.69 339 ASP B O 1
ATOM 7322 N N . GLY B 1 340 ? 20.344 20.609 -19.391 1 76.56 340 GLY B N 1
ATOM 7323 C CA . GLY B 1 340 ? 20.672 19.422 -18.625 1 76.56 340 GLY B CA 1
ATOM 7324 C C . GLY B 1 340 ? 19.469 18.625 -18.203 1 76.56 340 GLY B C 1
ATOM 7325 O O . GLY B 1 340 ? 19.578 17.438 -17.844 1 76.56 340 GLY B O 1
ATOM 7326 N N . LEU B 1 341 ? 18.344 19.266 -18.219 1 86.19 341 LEU B N 1
ATOM 7327 C CA . LEU B 1 341 ? 17.125 18.562 -17.875 1 86.19 341 LEU B CA 1
ATOM 7328 C C . LEU B 1 341 ? 16.453 17.984 -19.125 1 86.19 341 LEU B C 1
ATOM 7330 O O . LEU B 1 341 ? 16.594 18.531 -20.219 1 86.19 341 LEU B O 1
ATOM 7334 N N . THR B 1 342 ? 15.844 16.938 -19 1 89.06 342 THR B N 1
ATOM 7335 C CA . THR B 1 342 ? 15.211 16.25 -20.125 1 89.06 342 THR B CA 1
ATOM 7336 C C . THR B 1 342 ? 13.695 16.234 -19.969 1 89.06 342 THR B C 1
ATOM 7338 O O . THR B 1 342 ? 13.18 15.852 -18.922 1 89.06 342 THR B O 1
ATOM 7341 N N . PRO B 1 343 ? 13.062 16.688 -21.031 1 94.62 343 PRO B N 1
ATOM 7342 C CA . PRO B 1 343 ? 11.609 16.547 -20.984 1 94.62 343 PRO B CA 1
ATOM 7343 C C . PRO B 1 343 ? 11.148 15.102 -20.859 1 94.62 343 PRO B C 1
ATOM 7345 O O . PRO B 1 343 ? 11.625 14.234 -21.609 1 94.62 343 PRO B O 1
ATOM 7348 N N . SER B 1 344 ? 10.297 14.82 -19.922 1 95.06 344 SER B N 1
ATOM 7349 C CA . SER B 1 344 ? 9.773 13.477 -19.688 1 95.06 344 SER B CA 1
ATOM 7350 C C . SER B 1 344 ? 8.539 13.508 -18.797 1 95.06 344 SER B C 1
ATOM 7352 O O . SER B 1 344 ? 8.125 14.57 -18.344 1 95.06 344 SER B O 1
ATOM 7354 N N . ASN B 1 345 ? 7.93 12.375 -18.609 1 96.75 345 ASN B N 1
ATOM 7355 C CA . ASN B 1 345 ? 6.859 12.141 -17.641 1 96.75 345 ASN B CA 1
ATOM 7356 C C . ASN B 1 345 ? 7.125 10.891 -16.812 1 96.75 345 ASN B C 1
ATOM 7358 O O . ASN B 1 345 ? 7.156 9.781 -17.328 1 96.75 345 ASN B O 1
ATOM 7362 N N . PRO B 1 346 ? 7.258 11.047 -15.594 1 96.69 346 PRO B N 1
ATOM 7363 C CA . PRO B 1 346 ? 7.242 12.234 -14.742 1 96.69 346 PRO B CA 1
ATOM 7364 C C . PRO B 1 346 ? 8.406 13.18 -15.023 1 96.69 346 PRO B C 1
ATOM 7366 O O . PRO B 1 346 ? 9.469 12.742 -15.469 1 96.69 346 PRO B O 1
ATOM 7369 N N . LEU B 1 347 ? 8.148 14.453 -14.688 1 96.56 347 LEU B N 1
ATOM 7370 C CA . LEU B 1 347 ? 9.094 15.492 -15.086 1 96.56 347 LEU B CA 1
ATOM 7371 C C . LEU B 1 347 ? 9.789 16.094 -13.867 1 96.56 347 LEU B C 1
ATOM 7373 O O . LEU B 1 347 ? 9.148 16.375 -12.852 1 96.56 347 LEU B O 1
ATOM 7377 N N . ASP B 1 348 ? 11.07 16.203 -13.883 1 92.94 348 ASP B N 1
ATOM 7378 C CA . ASP B 1 348 ? 11.836 17.031 -12.961 1 92.94 348 ASP B CA 1
ATOM 7379 C C . ASP B 1 348 ? 12.141 18.391 -13.578 1 92.94 348 ASP B C 1
ATOM 7381 O O . ASP B 1 348 ? 12.812 18.484 -14.609 1 92.94 348 ASP B O 1
ATOM 7385 N N . MET B 1 349 ? 11.734 19.422 -12.891 1 88.69 349 MET B N 1
ATOM 7386 C CA . MET B 1 349 ? 11.875 20.75 -13.477 1 88.69 349 MET B CA 1
ATOM 7387 C C . MET B 1 349 ? 12.906 21.578 -12.719 1 88.69 349 MET B C 1
ATOM 7389 O O . MET B 1 349 ? 13.18 22.719 -13.078 1 88.69 349 MET B O 1
ATOM 7393 N N . TRP B 1 350 ? 13.406 20.875 -11.688 1 82.62 350 TRP B N 1
ATOM 7394 C CA . TRP B 1 350 ? 14.289 21.719 -10.891 1 82.62 350 TRP B CA 1
ATOM 7395 C C . TRP B 1 350 ? 15.617 21.938 -11.609 1 82.62 350 TRP B C 1
ATOM 7397 O O . TRP B 1 350 ? 16.375 21 -11.82 1 82.62 350 TRP B O 1
ATOM 7407 N N . GLY B 1 351 ? 15.891 23.016 -12.055 1 77.12 351 GLY B N 1
ATOM 7408 C CA . GLY B 1 351 ? 17.172 23.484 -12.57 1 77.12 351 GLY B CA 1
ATOM 7409 C C . GLY B 1 351 ? 17.906 24.391 -11.609 1 77.12 351 GLY B C 1
ATOM 7410 O O . GLY B 1 351 ? 18.281 23.984 -10.508 1 77.12 351 GLY B O 1
ATOM 7411 N N . THR B 1 352 ? 18 25.656 -11.906 1 69.44 352 THR B N 1
ATOM 7412 C CA . THR B 1 352 ? 18.656 26.641 -11.055 1 69.44 352 THR B CA 1
ATOM 7413 C C . THR B 1 352 ? 17.688 27.219 -10.031 1 69.44 352 THR B C 1
ATOM 7415 O O . THR B 1 352 ? 18.094 27.891 -9.086 1 69.44 352 THR B O 1
ATOM 7418 N N . GLY B 1 353 ? 16.469 26.812 -10.156 1 71.56 353 GLY B N 1
ATOM 7419 C CA . GLY B 1 353 ? 15.445 27.375 -9.289 1 71.56 353 GLY B CA 1
ATOM 7420 C C . GLY B 1 353 ? 15.062 28.797 -9.641 1 71.56 353 GLY B C 1
ATOM 7421 O O . GLY B 1 353 ? 14.188 29.391 -9.008 1 71.56 353 GLY B O 1
ATOM 7422 N N . ALA B 1 354 ? 15.727 29.281 -10.672 1 75.38 354 ALA B N 1
ATOM 7423 C CA . ALA B 1 354 ? 15.398 30.641 -11.125 1 75.38 354 ALA B CA 1
ATOM 7424 C C . ALA B 1 354 ? 14.086 30.641 -11.906 1 75.38 354 ALA B C 1
ATOM 7426 O O . ALA B 1 354 ? 13.781 29.688 -12.625 1 75.38 354 ALA B O 1
ATOM 7427 N N . ASP B 1 355 ? 13.18 31.578 -11.75 1 83.75 355 ASP B N 1
ATOM 7428 C CA . ASP B 1 355 ? 11.93 31.797 -12.477 1 83.75 355 ASP B CA 1
ATOM 7429 C C . ASP B 1 355 ? 10.992 30.594 -12.328 1 83.75 355 ASP B C 1
ATOM 7431 O O . ASP B 1 355 ? 10.383 30.156 -13.305 1 83.75 355 ASP B O 1
ATOM 7435 N N . THR B 1 356 ? 11.023 30.094 -11.172 1 85.94 356 THR B N 1
ATOM 7436 C CA . THR B 1 356 ? 10.266 28.875 -10.859 1 85.94 356 THR B CA 1
ATOM 7437 C C . THR B 1 356 ? 8.82 29.016 -11.32 1 85.94 356 THR B C 1
ATOM 7439 O O . THR B 1 356 ? 8.305 28.141 -12.023 1 85.94 356 THR B O 1
ATOM 7442 N N . ARG B 1 357 ? 8.18 30.109 -11.039 1 91.62 357 ARG B N 1
ATOM 7443 C CA . ARG B 1 357 ? 6.77 30.281 -11.375 1 91.62 357 ARG B CA 1
ATOM 7444 C C . ARG B 1 357 ? 6.543 30.125 -12.875 1 91.62 357 ARG B C 1
ATOM 7446 O O . ARG B 1 357 ? 5.648 29.391 -13.305 1 91.62 357 ARG B O 1
ATOM 7453 N N . THR B 1 358 ? 7.371 30.734 -13.672 1 91.5 358 THR B N 1
ATOM 7454 C CA . THR B 1 358 ? 7.203 30.734 -15.117 1 91.5 358 THR B CA 1
ATOM 7455 C C . THR B 1 358 ? 7.5 29.359 -15.695 1 91.5 358 THR B C 1
ATOM 7457 O O . THR B 1 358 ? 6.723 28.844 -16.5 1 91.5 358 THR B O 1
ATOM 7460 N N . VAL B 1 359 ? 8.539 28.781 -15.25 1 92.69 359 VAL B N 1
ATOM 7461 C CA . VAL B 1 359 ? 8.953 27.484 -15.773 1 92.69 359 VAL B CA 1
ATOM 7462 C C . VAL B 1 359 ? 7.945 26.406 -15.359 1 92.69 359 VAL B C 1
ATOM 7464 O O . VAL B 1 359 ? 7.473 25.641 -16.203 1 92.69 359 VAL B O 1
ATOM 7467 N N . PHE B 1 360 ? 7.594 26.438 -14.117 1 93.31 360 PHE B N 1
ATOM 7468 C CA . PHE B 1 360 ? 6.664 25.438 -13.617 1 93.31 360 PHE B CA 1
ATOM 7469 C C . PHE B 1 360 ? 5.277 25.625 -14.227 1 93.31 360 PHE B C 1
ATOM 7471 O O . PHE B 1 360 ? 4.633 24.672 -14.641 1 93.31 360 PHE B O 1
ATOM 7478 N N . GLY B 1 361 ? 4.871 26.891 -14.234 1 94.44 361 GLY B N 1
ATOM 7479 C CA . GLY B 1 361 ? 3.586 27.188 -14.852 1 94.44 361 GLY B CA 1
ATOM 7480 C C . GLY B 1 361 ? 3.514 26.75 -16.312 1 94.44 361 GLY B C 1
ATOM 7481 O O . GLY B 1 361 ? 2.518 26.172 -16.734 1 94.44 361 GLY B O 1
ATOM 7482 N N . GLY B 1 362 ? 4.566 27.062 -17.047 1 94.44 362 GLY B N 1
ATOM 7483 C CA . GLY B 1 362 ? 4.613 26.672 -18.453 1 94.44 362 GLY B CA 1
ATOM 7484 C C . GLY B 1 362 ? 4.586 25.172 -18.656 1 94.44 362 GLY B C 1
ATOM 7485 O O . GLY B 1 362 ? 3.867 24.672 -19.531 1 94.44 362 GLY B O 1
ATOM 7486 N N . CYS B 1 363 ? 5.352 24.438 -17.859 1 95.38 363 CYS B N 1
ATOM 7487 C CA . CYS B 1 363 ? 5.398 22.984 -17.969 1 95.38 363 CYS B CA 1
ATOM 7488 C C . CYS B 1 363 ? 4.066 22.359 -17.562 1 95.38 363 CYS B C 1
ATOM 7490 O O . CYS B 1 363 ? 3.584 21.438 -18.219 1 95.38 363 CYS B O 1
ATOM 7492 N N . LEU B 1 364 ? 3.494 22.859 -16.5 1 96.06 364 LEU B N 1
ATOM 7493 C CA . LEU B 1 364 ? 2.191 22.375 -16.062 1 96.06 364 LEU B CA 1
ATOM 7494 C C . LEU B 1 364 ? 1.138 22.594 -17.141 1 96.06 364 LEU B C 1
ATOM 7496 O O . LEU B 1 364 ? 0.337 21.688 -17.422 1 96.06 364 LEU B O 1
ATOM 7500 N N . ARG B 1 365 ? 1.144 23.734 -17.75 1 95.5 365 ARG B N 1
ATOM 7501 C CA . ARG B 1 365 ? 0.193 24.031 -18.812 1 95.5 365 ARG B CA 1
ATOM 7502 C C . ARG B 1 365 ? 0.345 23.047 -19.984 1 95.5 365 ARG B C 1
ATOM 7504 O O . ARG B 1 365 ? -0.647 22.531 -20.484 1 95.5 365 ARG B O 1
ATOM 7511 N N . ALA B 1 366 ? 1.605 22.844 -20.328 1 95.38 366 ALA B N 1
ATOM 7512 C CA . ALA B 1 366 ? 1.866 21.922 -21.438 1 95.38 366 ALA B CA 1
ATOM 7513 C C . ALA B 1 366 ? 1.336 20.531 -21.109 1 95.38 366 ALA B C 1
ATOM 7515 O O . ALA B 1 366 ? 0.771 19.859 -21.969 1 95.38 366 ALA B O 1
ATOM 7516 N N . MET B 1 367 ? 1.511 20.094 -19.906 1 94.62 367 MET B N 1
ATOM 7517 C CA . MET B 1 367 ? 1.078 18.766 -19.484 1 94.62 367 MET B CA 1
ATOM 7518 C C . MET B 1 367 ? -0.444 18.672 -19.453 1 94.62 367 MET B C 1
ATOM 7520 O O . MET B 1 367 ? -1.025 17.703 -19.922 1 94.62 367 MET B O 1
ATOM 7524 N N . VAL B 1 368 ? -1.05 19.641 -18.906 1 92.62 368 VAL B N 1
ATOM 7525 C CA . VAL B 1 368 ? -2.5 19.672 -18.734 1 92.62 368 VAL B CA 1
ATOM 7526 C C . VAL B 1 368 ? -3.174 19.656 -20.109 1 92.62 368 VAL B C 1
ATOM 7528 O O . VAL B 1 368 ? -4.246 19.062 -20.266 1 92.62 368 VAL B O 1
ATOM 7531 N N . GLU B 1 369 ? -2.541 20.219 -21.047 1 91.75 369 GLU B N 1
ATOM 7532 C CA . GLU B 1 369 ? -3.135 20.359 -22.375 1 91.75 369 GLU B CA 1
ATOM 7533 C C . GLU B 1 369 ? -2.855 19.141 -23.25 1 91.75 369 GLU B C 1
ATOM 7535 O O . GLU B 1 369 ? -3.414 19.016 -24.344 1 91.75 369 GLU B O 1
ATOM 7540 N N . ASP B 1 370 ? -1.976 18.25 -22.75 1 94.38 370 ASP B N 1
ATOM 7541 C CA . ASP B 1 370 ? -1.673 17.062 -23.547 1 94.38 370 ASP B CA 1
ATOM 7542 C C . ASP B 1 370 ? -2.863 16.109 -23.578 1 94.38 370 ASP B C 1
ATOM 7544 O O . ASP B 1 370 ? -3.391 15.727 -22.531 1 94.38 370 ASP B O 1
ATOM 7548 N N . PRO B 1 371 ? -3.234 15.656 -24.766 1 92.12 371 PRO B N 1
ATOM 7549 C CA . PRO B 1 371 ? -4.441 14.836 -24.891 1 92.12 371 PRO B CA 1
ATOM 7550 C C . PRO B 1 371 ? -4.293 13.461 -24.234 1 92.12 371 PRO B C 1
ATOM 7552 O O . PRO B 1 371 ? -5.293 12.805 -23.938 1 92.12 371 PRO B O 1
ATOM 7555 N N . ALA B 1 372 ? -3.061 13.008 -24.031 1 94.5 372 ALA B N 1
ATOM 7556 C CA . ALA B 1 372 ? -2.84 11.695 -23.438 1 94.5 372 ALA B CA 1
ATOM 7557 C C . ALA B 1 372 ? -2.955 11.75 -21.922 1 94.5 372 ALA B C 1
ATOM 7559 O O . ALA B 1 372 ? -3.062 10.719 -21.25 1 94.5 372 ALA B O 1
ATOM 7560 N N . VAL B 1 373 ? -2.973 12.961 -21.375 1 95.5 373 VAL B N 1
ATOM 7561 C CA . VAL B 1 373 ? -2.932 13.125 -19.922 1 95.5 373 VAL B CA 1
ATOM 7562 C C . VAL B 1 373 ? -4.352 13.281 -19.375 1 95.5 373 VAL B C 1
ATOM 7564 O O . VAL B 1 373 ? -5.09 14.172 -19.797 1 95.5 373 VAL B O 1
ATOM 7567 N N . ALA B 1 374 ? -4.695 12.43 -18.422 1 94.94 374 ALA B N 1
ATOM 7568 C CA . ALA B 1 374 ? -6.012 12.492 -17.781 1 94.94 374 ALA B CA 1
ATOM 7569 C C . ALA B 1 374 ? -5.992 13.43 -16.578 1 94.94 374 ALA B C 1
ATOM 7571 O O . ALA B 1 374 ? -6.965 14.133 -16.312 1 94.94 374 ALA B O 1
ATOM 7572 N N . VAL B 1 375 ? -4.93 13.375 -15.828 1 95.56 375 VAL B N 1
ATOM 7573 C CA . VAL B 1 375 ? -4.781 14.156 -14.609 1 95.56 375 VAL B CA 1
ATOM 7574 C C . VAL B 1 375 ? -3.318 14.547 -14.422 1 95.56 375 VAL B C 1
ATOM 7576 O O . VAL B 1 375 ? -2.42 13.727 -14.617 1 95.56 375 VAL B O 1
ATOM 7579 N N . THR B 1 376 ? -3.061 15.781 -14.18 1 96.5 376 THR B N 1
ATOM 7580 C CA . THR B 1 376 ? -1.725 16.297 -13.898 1 96.5 376 THR B CA 1
ATOM 7581 C C . THR B 1 376 ? -1.596 16.672 -12.422 1 96.5 376 THR B C 1
ATOM 7583 O O . THR B 1 376 ? -2.559 17.141 -11.812 1 96.5 376 THR B O 1
ATOM 7586 N N . ALA B 1 377 ? -0.443 16.406 -11.859 1 97.75 377 ALA B N 1
ATOM 7587 C CA . ALA B 1 377 ? -0.198 16.891 -10.5 1 97.75 377 ALA B CA 1
ATOM 7588 C C . ALA B 1 377 ? 1.175 17.547 -10.398 1 97.75 377 ALA B C 1
ATOM 7590 O O . ALA B 1 377 ? 2.152 17.062 -10.961 1 97.75 377 ALA B O 1
ATOM 7591 N N . LEU B 1 378 ? 1.21 18.734 -9.789 1 97.81 378 LEU B N 1
ATOM 7592 C CA . LEU B 1 378 ? 2.475 19.188 -9.219 1 97.81 378 LEU B CA 1
ATOM 7593 C C . LEU B 1 378 ? 2.824 18.391 -7.969 1 97.81 378 LEU B C 1
ATOM 7595 O O . LEU B 1 378 ? 2.176 18.531 -6.93 1 97.81 378 LEU B O 1
ATOM 7599 N N . ALA B 1 379 ? 3.787 17.531 -8.07 1 97.5 379 ALA B N 1
ATOM 7600 C CA . ALA B 1 379 ? 4.168 16.641 -6.969 1 97.5 379 ALA B CA 1
ATOM 7601 C C . ALA B 1 379 ? 5.301 17.266 -6.145 1 97.5 379 ALA B C 1
ATOM 7603 O O . ALA B 1 379 ? 6.477 17.031 -6.422 1 97.5 379 ALA B O 1
ATOM 7604 N N . VAL B 1 380 ? 4.969 18 -5.137 1 96.25 380 VAL B N 1
ATOM 7605 C CA . VAL B 1 380 ? 5.863 18.641 -4.176 1 96.25 380 VAL B CA 1
ATOM 7606 C C . VAL B 1 380 ? 5.242 18.578 -2.781 1 96.25 380 VAL B C 1
ATOM 7608 O O . VAL B 1 380 ? 4.035 18.375 -2.639 1 96.25 380 VAL B O 1
ATOM 7611 N N . ASP B 1 381 ? 5.973 18.781 -1.72 1 94.25 381 ASP B N 1
ATOM 7612 C CA . ASP B 1 381 ? 5.441 18.656 -0.366 1 94.25 381 ASP B CA 1
ATOM 7613 C C . ASP B 1 381 ? 4.875 19.984 0.129 1 94.25 381 ASP B C 1
ATOM 7615 O O . ASP B 1 381 ? 4.363 20.062 1.248 1 94.25 381 ASP B O 1
ATOM 7619 N N . LEU B 1 382 ? 4.879 20.984 -0.697 1 95.25 382 LEU B N 1
ATOM 7620 C CA . LEU B 1 382 ? 4.262 22.281 -0.435 1 95.25 382 LEU B CA 1
ATOM 7621 C C . LEU B 1 382 ? 4.633 22.797 0.955 1 95.25 382 LEU B C 1
ATOM 7623 O O . LEU B 1 382 ? 3.752 23.141 1.748 1 95.25 382 LEU B O 1
ATOM 7627 N N . VAL B 1 383 ? 5.91 22.75 1.261 1 95.12 383 VAL B N 1
ATOM 7628 C CA . VAL B 1 383 ? 6.398 23.109 2.586 1 95.12 383 VAL B CA 1
ATOM 7629 C C . VAL B 1 383 ? 6.281 24.625 2.781 1 95.12 383 VAL B C 1
ATOM 7631 O O . VAL B 1 383 ? 6.191 25.375 1.808 1 95.12 383 VAL B O 1
ATOM 7634 N N . THR B 1 384 ? 6.277 25.016 4.012 1 93 384 THR B N 1
ATOM 7635 C CA . THR B 1 384 ? 6.34 26.438 4.316 1 93 384 THR B CA 1
ATOM 7636 C C . THR B 1 384 ? 7.723 27 3.988 1 93 384 THR B C 1
ATOM 7638 O O . THR B 1 384 ? 8.719 26.594 4.582 1 93 384 THR B O 1
ATOM 7641 N N . GLU B 1 385 ? 7.719 27.953 3.094 1 91.12 385 GLU B N 1
ATOM 7642 C CA . GLU B 1 385 ? 8.977 28.594 2.725 1 91.12 385 GLU B CA 1
ATOM 7643 C C . GLU B 1 385 ? 9.312 29.734 3.68 1 91.12 385 GLU B C 1
ATOM 7645 O O . GLU B 1 385 ? 8.445 30.531 4.035 1 91.12 385 GLU B O 1
ATOM 7650 N N . TYR B 1 386 ? 10.516 29.828 4.066 1 89.12 386 TYR B N 1
ATOM 7651 C CA . TYR B 1 386 ? 10.914 30.797 5.09 1 89.12 386 TYR B CA 1
ATOM 7652 C C . TYR B 1 386 ? 11.32 32.125 4.457 1 89.12 386 TYR B C 1
ATOM 7654 O O . TYR B 1 386 ? 11.5 33.125 5.156 1 89.12 386 TYR B O 1
ATOM 7662 N N . ASP B 1 387 ? 11.391 32.188 3.127 1 86.56 387 ASP B N 1
ATOM 7663 C CA . ASP B 1 387 ? 11.648 33.438 2.426 1 86.56 387 ASP B CA 1
ATOM 7664 C C . ASP B 1 387 ? 10.367 34 1.818 1 86.56 387 ASP B C 1
ATOM 7666 O O . ASP B 1 387 ? 10.414 34.938 1.035 1 86.56 387 ASP B O 1
ATOM 7670 N N . GLY B 1 388 ? 9.227 33.312 2.141 1 86.62 388 GLY B N 1
ATOM 7671 C CA . GLY B 1 388 ? 7.941 33.781 1.663 1 86.62 388 GLY B CA 1
ATOM 7672 C C . GLY B 1 388 ? 7.676 33.438 0.212 1 86.62 388 GLY B C 1
ATOM 7673 O O . GLY B 1 388 ? 6.723 33.938 -0.392 1 86.62 388 GLY B O 1
ATOM 7674 N N . ASP B 1 389 ? 8.461 32.562 -0.301 1 88.69 389 ASP B N 1
ATOM 7675 C CA . ASP B 1 389 ? 8.297 32.156 -1.688 1 88.69 389 ASP B CA 1
ATOM 7676 C C . ASP B 1 389 ? 7.004 31.359 -1.876 1 88.69 389 ASP B C 1
ATOM 7678 O O . ASP B 1 389 ? 6.719 30.422 -1.116 1 88.69 389 ASP B O 1
ATOM 7682 N N . THR B 1 390 ? 6.164 31.734 -2.855 1 93.62 390 THR B N 1
ATOM 7683 C CA . THR B 1 390 ? 4.895 31.078 -3.141 1 93.62 390 THR B CA 1
ATOM 7684 C C . THR B 1 390 ? 4.855 30.578 -4.586 1 93.62 390 THR B C 1
ATOM 7686 O O . THR B 1 390 ? 3.777 30.375 -5.145 1 93.62 390 THR B O 1
ATOM 7689 N N . ALA B 1 391 ? 5.973 30.422 -5.176 1 92.75 391 ALA B N 1
ATOM 7690 C CA . ALA B 1 391 ? 6.082 30.172 -6.609 1 92.75 391 ALA B CA 1
ATOM 7691 C C . ALA B 1 391 ? 5.352 28.891 -7.004 1 92.75 391 ALA B C 1
ATOM 7693 O O . ALA B 1 391 ? 4.723 28.828 -8.062 1 92.75 391 ALA B O 1
ATOM 7694 N N . TYR B 1 392 ? 5.422 27.812 -6.211 1 94.38 392 TYR B N 1
ATOM 7695 C CA . TYR B 1 392 ? 4.75 26.547 -6.523 1 94.38 392 TYR B CA 1
ATOM 7696 C C . TYR B 1 392 ? 3.24 26.75 -6.602 1 94.38 392 TYR B C 1
ATOM 7698 O O . TYR B 1 392 ? 2.607 26.344 -7.582 1 94.38 392 TYR B O 1
ATOM 7706 N N . THR B 1 393 ? 2.713 27.375 -5.578 1 96.5 393 THR B N 1
ATOM 7707 C CA . THR B 1 393 ? 1.282 27.641 -5.496 1 96.5 393 THR B CA 1
ATOM 7708 C C . THR B 1 393 ? 0.833 28.531 -6.648 1 96.5 393 THR B C 1
ATOM 7710 O O . THR B 1 393 ? -0.177 28.266 -7.301 1 96.5 393 THR B O 1
ATOM 7713 N N . ASP B 1 394 ? 1.637 29.578 -6.895 1 96.5 394 ASP B N 1
ATOM 7714 C CA . ASP B 1 394 ? 1.303 30.531 -7.957 1 96.5 394 ASP B CA 1
ATOM 7715 C C . ASP B 1 394 ? 1.325 29.844 -9.32 1 96.5 394 ASP B C 1
ATOM 7717 O O . ASP B 1 394 ? 0.461 30.109 -10.164 1 96.5 394 ASP B O 1
ATOM 7721 N N . ALA B 1 395 ? 2.264 28.984 -9.523 1 95.56 395 ALA B N 1
ATOM 7722 C CA . ALA B 1 395 ? 2.369 28.266 -10.789 1 95.56 395 ALA B CA 1
ATOM 7723 C C . ALA B 1 395 ? 1.127 27.422 -11.047 1 95.56 395 ALA B C 1
ATOM 7725 O O . ALA B 1 395 ? 0.613 27.375 -12.164 1 95.56 395 ALA B O 1
ATOM 7726 N N . VAL B 1 396 ? 0.639 26.734 -10.039 1 96.31 396 VAL B N 1
ATOM 7727 C CA . VAL B 1 396 ? -0.547 25.891 -10.141 1 96.31 396 VAL B CA 1
ATOM 7728 C C . VAL B 1 396 ? -1.768 26.75 -10.461 1 96.31 396 VAL B C 1
ATOM 7730 O O . VAL B 1 396 ? -2.562 26.406 -11.336 1 96.31 396 VAL B O 1
ATOM 7733 N N . LEU B 1 397 ? -1.893 27.875 -9.797 1 95.06 397 LEU B N 1
ATOM 7734 C CA . LEU B 1 397 ? -3.057 28.75 -9.93 1 95.06 397 LEU B CA 1
ATOM 7735 C C . LEU B 1 397 ? -3.076 29.422 -11.305 1 95.06 397 LEU B C 1
ATOM 7737 O O . LEU B 1 397 ? -4.145 29.781 -11.805 1 95.06 397 LEU B O 1
ATOM 7741 N N . ASP B 1 398 ? -1.886 29.516 -11.891 1 93.38 398 ASP B N 1
ATOM 7742 C CA . ASP B 1 398 ? -1.796 30.094 -13.227 1 93.38 398 ASP B CA 1
ATOM 7743 C C . ASP B 1 398 ? -2.441 29.188 -14.266 1 93.38 398 ASP B C 1
ATOM 7745 O O . ASP B 1 398 ? -2.812 29.641 -15.352 1 93.38 398 ASP B O 1
ATOM 7749 N N . VAL B 1 399 ? -2.521 27.953 -13.992 1 92.19 399 VAL B N 1
ATOM 7750 C CA . VAL B 1 399 ? -2.967 26.984 -14.992 1 92.19 399 VAL B CA 1
ATOM 7751 C C . VAL B 1 399 ? -4.305 26.375 -14.57 1 92.19 399 VAL B C 1
ATOM 7753 O O . VAL B 1 399 ? -4.887 25.578 -15.297 1 92.19 399 VAL B O 1
ATOM 7756 N N . GLU B 1 400 ? -4.883 26.828 -13.578 1 77.81 400 GLU B N 1
ATOM 7757 C CA . GLU B 1 400 ? -6.094 26.234 -13.008 1 77.81 400 GLU B CA 1
ATOM 7758 C C . GLU B 1 400 ? -7.273 26.359 -13.969 1 77.81 400 GLU B C 1
ATOM 7760 O O . GLU B 1 400 ? -7.359 27.328 -14.734 1 77.81 400 GLU B O 1
ATOM 7765 N N . GLY B 1 401 ? -8.203 25.391 -13.883 1 73.88 401 GLY B N 1
ATOM 7766 C CA . GLY B 1 401 ? -9.461 25.484 -14.617 1 73.88 401 GLY B CA 1
ATOM 7767 C C . GLY B 1 401 ? -9.398 24.859 -16 1 73.88 401 GLY B C 1
ATOM 7768 O O . GLY B 1 401 ? -10.43 24.656 -16.641 1 73.88 401 GLY B O 1
ATOM 7769 N N . GLN B 1 402 ? -8.297 24.375 -16.484 1 71.88 402 GLN B N 1
ATOM 7770 C CA . GLN B 1 402 ? -8.18 23.875 -17.859 1 71.88 402 GLN B CA 1
ATOM 7771 C C . GLN B 1 402 ? -8.422 22.359 -17.906 1 71.88 402 GLN B C 1
ATOM 7773 O O . GLN B 1 402 ? -9.062 21.875 -18.844 1 71.88 402 GLN B O 1
ATOM 7778 N N . ALA B 1 403 ? -7.922 21.703 -17.062 1 86.06 403 ALA B N 1
ATOM 7779 C CA . ALA B 1 403 ? -7.98 20.234 -16.938 1 86.06 403 ALA B CA 1
ATOM 7780 C C . ALA B 1 403 ? -7.68 19.797 -15.516 1 86.06 403 ALA B C 1
ATOM 7782 O O . ALA B 1 403 ? -7.312 20.625 -14.672 1 86.06 403 ALA B O 1
ATOM 7783 N N . PRO B 1 404 ? -7.965 18.609 -15.266 1 91.38 404 PRO B N 1
ATOM 7784 C CA . PRO B 1 404 ? -7.711 18.156 -13.898 1 91.38 404 PRO B CA 1
ATOM 7785 C C . PRO B 1 404 ? -6.273 18.391 -13.445 1 91.38 404 PRO B C 1
ATOM 7787 O O . PRO B 1 404 ? -5.332 17.969 -14.125 1 91.38 404 PRO B O 1
ATOM 7790 N N . LEU B 1 405 ? -6.141 19.156 -12.445 1 94.56 405 LEU B N 1
ATOM 7791 C CA . LEU B 1 405 ? -4.859 19.547 -11.859 1 94.56 405 LEU B CA 1
ATOM 7792 C C . LEU B 1 405 ? -4.898 19.453 -10.336 1 94.56 405 LEU B C 1
ATOM 7794 O O . LEU B 1 405 ? -5.867 19.875 -9.711 1 94.56 405 LEU B O 1
ATOM 7798 N N . ALA B 1 406 ? -3.916 18.781 -9.758 1 96.94 406 ALA B N 1
ATOM 7799 C CA . ALA B 1 406 ? -3.822 18.625 -8.305 1 96.94 406 ALA B CA 1
ATOM 7800 C C . ALA B 1 406 ? -2.402 18.906 -7.82 1 96.94 406 ALA B C 1
ATOM 7802 O O . ALA B 1 406 ? -1.492 19.109 -8.625 1 96.94 406 ALA B O 1
ATOM 7803 N N . VAL B 1 407 ? -2.225 19.109 -6.578 1 98 407 VAL B N 1
ATOM 7804 C CA . VAL B 1 407 ? -0.93 19.047 -5.906 1 98 407 VAL B CA 1
ATOM 7805 C C . VAL B 1 407 ? -0.802 17.719 -5.16 1 98 407 VAL B C 1
ATOM 7807 O O . VAL B 1 407 ? -1.752 17.266 -4.516 1 98 407 VAL B O 1
ATOM 7810 N N . LEU B 1 408 ? 0.281 17.031 -5.355 1 98.19 408 LEU B N 1
ATOM 7811 C CA . LEU B 1 408 ? 0.548 15.75 -4.719 1 98.19 408 LEU B CA 1
ATOM 7812 C C . LEU B 1 408 ? 1.685 15.867 -3.711 1 98.19 408 LEU B C 1
ATOM 7814 O O . LEU B 1 408 ? 2.842 16.062 -4.09 1 98.19 408 LEU B O 1
ATOM 7818 N N . ALA B 1 409 ? 1.348 15.797 -2.441 1 97.19 409 ALA B N 1
ATOM 7819 C CA . ALA B 1 409 ? 2.35 15.859 -1.38 1 97.19 409 ALA B CA 1
ATOM 7820 C C . ALA B 1 409 ? 2.611 14.484 -0.788 1 97.19 409 ALA B C 1
ATOM 7822 O O . ALA B 1 409 ? 1.818 13.555 -0.979 1 97.19 409 ALA B O 1
ATOM 7823 N N . SER B 1 410 ? 3.736 14.297 -0.084 1 95.25 410 SER B N 1
ATOM 7824 C CA . SER B 1 410 ? 4.102 13.016 0.499 1 95.25 410 SER B CA 1
ATOM 7825 C C . SER B 1 410 ? 3.934 13.023 2.016 1 95.25 410 SER B C 1
ATOM 7827 O O . SER B 1 410 ? 3.432 12.062 2.598 1 95.25 410 SER B O 1
ATOM 7829 N N . VAL B 1 411 ? 4.336 14.109 2.65 1 96.12 411 VAL B N 1
ATOM 7830 C CA . VAL B 1 411 ? 4.332 14.203 4.105 1 96.12 411 VAL B CA 1
ATOM 7831 C C . VAL B 1 411 ? 3.309 15.25 4.551 1 96.12 411 VAL B C 1
ATOM 7833 O O . VAL B 1 411 ? 3.592 16.453 4.539 1 96.12 411 VAL B O 1
ATOM 7836 N N . PRO B 1 412 ? 2.191 14.82 5.059 1 93.12 412 PRO B N 1
ATOM 7837 C CA . PRO B 1 412 ? 1.099 15.75 5.348 1 93.12 412 PRO B CA 1
ATOM 7838 C C . PRO B 1 412 ? 1.492 16.828 6.352 1 93.12 412 PRO B C 1
ATOM 7840 O O . PRO B 1 412 ? 1.115 18 6.191 1 93.12 412 PRO B O 1
ATOM 7843 N N . SER B 1 413 ? 2.285 16.453 7.355 1 92.94 413 SER B N 1
ATOM 7844 C CA . SER B 1 413 ? 2.637 17.406 8.406 1 92.94 413 SER B CA 1
ATOM 7845 C C . SER B 1 413 ? 3.553 18.5 7.867 1 92.94 413 SER B C 1
ATOM 7847 O O . SER B 1 413 ? 3.734 19.547 8.516 1 92.94 413 SER B O 1
ATOM 7849 N N . ALA B 1 414 ? 4.125 18.312 6.68 1 94.31 414 ALA B N 1
ATOM 7850 C CA . ALA B 1 414 ? 5.031 19.312 6.117 1 94.31 414 ALA B CA 1
ATOM 7851 C C . ALA B 1 414 ? 4.285 20.297 5.219 1 94.31 414 ALA B C 1
ATOM 7853 O O . ALA B 1 414 ? 4.855 21.281 4.758 1 94.31 414 ALA B O 1
ATOM 7854 N N . ILE B 1 415 ? 3.012 20.109 4.953 1 96 415 ILE B N 1
ATOM 7855 C CA . ILE B 1 415 ? 2.227 20.938 4.047 1 96 415 ILE B CA 1
ATOM 7856 C C . ILE B 1 415 ? 1.906 22.266 4.715 1 96 415 ILE B C 1
ATOM 7858 O O . ILE B 1 415 ? 1.371 22.312 5.824 1 96 415 ILE B O 1
ATOM 7862 N N . ASP B 1 416 ? 2.248 23.359 4.039 1 95.94 416 ASP B N 1
ATOM 7863 C CA . ASP B 1 416 ? 1.834 24.688 4.492 1 95.94 416 ASP B CA 1
ATOM 7864 C C . ASP B 1 416 ? 0.316 24.844 4.43 1 95.94 416 ASP B C 1
ATOM 7866 O O . ASP B 1 416 ? -0.269 24.844 3.346 1 95.94 416 ASP B O 1
ATOM 7870 N N . PRO B 1 417 ? -0.318 24.984 5.547 1 93.56 417 PRO B N 1
ATOM 7871 C CA . PRO B 1 417 ? -1.783 24.984 5.551 1 93.56 417 PRO B CA 1
ATOM 7872 C C . PRO B 1 417 ? -2.365 26.188 4.805 1 93.56 417 PRO B C 1
ATOM 7874 O O . PRO B 1 417 ? -3.438 26.094 4.207 1 93.56 417 PRO B O 1
ATOM 7877 N N . VAL B 1 418 ? -1.649 27.312 4.816 1 95.75 418 VAL B N 1
ATOM 7878 C CA . VAL B 1 418 ? -2.135 28.516 4.145 1 95.75 418 VAL B CA 1
ATOM 7879 C C . VAL B 1 418 ? -2.119 28.312 2.631 1 95.75 418 VAL B C 1
ATOM 7881 O O . VAL B 1 418 ? -3.092 28.625 1.943 1 95.75 418 VAL B O 1
ATOM 7884 N N . MET B 1 419 ? -1.018 27.75 2.18 1 96.81 419 MET B N 1
ATOM 7885 C CA . MET B 1 419 ? -0.902 27.484 0.747 1 96.81 419 MET B CA 1
ATOM 7886 C C . MET B 1 419 ? -1.899 26.422 0.299 1 96.81 419 MET B C 1
ATOM 7888 O O . MET B 1 419 ? -2.49 26.531 -0.777 1 96.81 419 MET B O 1
ATOM 7892 N N . ALA B 1 420 ? -2.08 25.406 1.096 1 96.62 420 ALA B N 1
ATOM 7893 C CA . ALA B 1 420 ? -3.049 24.359 0.769 1 96.62 420 ALA B CA 1
ATOM 7894 C C . ALA B 1 420 ? -4.457 24.938 0.663 1 96.62 420 ALA B C 1
ATOM 7896 O O . ALA B 1 420 ? -5.195 24.625 -0.275 1 96.62 420 ALA B O 1
ATOM 7897 N N . GLN B 1 421 ? -4.824 25.797 1.592 1 95.94 421 GLN B N 1
ATOM 7898 C CA . GLN B 1 421 ? -6.156 26.391 1.589 1 95.94 421 GLN B CA 1
ATOM 7899 C C . GLN B 1 421 ? -6.359 27.281 0.369 1 95.94 421 GLN B C 1
ATOM 7901 O O . GLN B 1 421 ? -7.438 27.281 -0.23 1 95.94 421 GLN B O 1
ATOM 7906 N N . ARG B 1 422 ? -5.328 28.016 0.057 1 96.5 422 ARG B N 1
ATOM 7907 C CA . ARG B 1 422 ? -5.387 28.875 -1.12 1 96.5 422 ARG B CA 1
ATOM 7908 C C . ARG B 1 422 ? -5.684 28.062 -2.377 1 96.5 422 ARG B C 1
ATOM 7910 O O . ARG B 1 422 ? -6.488 28.469 -3.213 1 96.5 422 ARG B O 1
ATOM 7917 N N . LEU B 1 423 ? -5.055 26.953 -2.496 1 96.88 423 LEU B N 1
ATOM 7918 C CA . LEU B 1 423 ? -5.273 26.062 -3.639 1 96.88 423 LEU B CA 1
ATOM 7919 C C . LEU B 1 423 ? -6.68 25.484 -3.611 1 96.88 423 LEU B C 1
ATOM 7921 O O . LEU B 1 423 ? -7.395 25.531 -4.613 1 96.88 423 LEU B O 1
ATOM 7925 N N . ARG B 1 424 ? -7.117 25 -2.49 1 95.81 424 ARG B N 1
ATOM 7926 C CA . ARG B 1 424 ? -8.43 24.375 -2.342 1 95.81 424 ARG B CA 1
ATOM 7927 C C . ARG B 1 424 ? -9.547 25.391 -2.625 1 95.81 424 ARG B C 1
ATOM 7929 O O . ARG B 1 424 ? -10.555 25.031 -3.24 1 95.81 424 ARG B O 1
ATOM 7936 N N . ASP B 1 425 ? -9.344 26.656 -2.229 1 93.69 425 ASP B N 1
ATOM 7937 C CA . ASP B 1 425 ? -10.32 27.703 -2.482 1 93.69 425 ASP B CA 1
ATOM 7938 C C . ASP B 1 425 ? -10.508 27.938 -3.982 1 93.69 425 ASP B C 1
ATOM 7940 O O . ASP B 1 425 ? -11.547 28.422 -4.418 1 93.69 425 ASP B O 1
ATOM 7944 N N . ARG B 1 426 ? -9.453 27.594 -4.695 1 93.25 426 ARG B N 1
ATOM 7945 C CA . ARG B 1 426 ? -9.492 27.797 -6.141 1 93.25 426 ARG B CA 1
ATOM 7946 C C . ARG B 1 426 ? -9.82 26.5 -6.871 1 93.25 426 ARG B C 1
ATOM 7948 O O . ARG B 1 426 ? -9.695 26.438 -8.094 1 93.25 426 ARG B O 1
ATOM 7955 N N . GLY B 1 427 ? -10.18 25.5 -6.125 1 92.31 427 GLY B N 1
ATOM 7956 C CA . GLY B 1 427 ? -10.641 24.266 -6.719 1 92.31 427 GLY B CA 1
ATOM 7957 C C . GLY B 1 427 ? -9.508 23.312 -7.09 1 92.31 427 GLY B C 1
ATOM 7958 O O . GLY B 1 427 ? -9.664 22.469 -7.969 1 92.31 427 GLY B O 1
ATOM 7959 N N . VAL B 1 428 ? -8.375 23.484 -6.543 1 95.94 428 VAL B N 1
ATOM 7960 C CA . VAL B 1 428 ? -7.254 22.578 -6.781 1 95.94 428 VAL B CA 1
ATOM 7961 C C . VAL B 1 428 ? -7.09 21.625 -5.594 1 95.94 428 VAL B C 1
ATOM 7963 O O . VAL B 1 428 ? -6.91 22.078 -4.457 1 95.94 428 VAL B O 1
ATOM 7966 N N . ALA B 1 429 ? -7.23 20.344 -5.852 1 96.94 429 ALA B N 1
ATOM 7967 C CA . ALA B 1 429 ? -7.066 19.344 -4.789 1 96.94 429 ALA B CA 1
ATOM 7968 C C . ALA B 1 429 ? -5.625 19.312 -4.297 1 96.94 429 ALA B C 1
ATOM 7970 O O . ALA B 1 429 ? -4.688 19.422 -5.09 1 96.94 429 ALA B O 1
ATOM 7971 N N . VAL B 1 430 ? -5.434 19.219 -3.002 1 98 430 VAL B N 1
ATOM 7972 C CA . VAL B 1 430 ? -4.141 18.953 -2.375 1 98 430 VAL B CA 1
ATOM 7973 C C . VAL B 1 430 ? -4.145 17.562 -1.756 1 98 430 VAL B C 1
ATOM 7975 O O . VAL B 1 430 ? -4.703 17.359 -0.677 1 98 430 VAL B O 1
ATOM 7978 N N . LEU B 1 431 ? -3.553 16.656 -2.428 1 97.94 431 LEU B N 1
ATOM 7979 C CA . LEU B 1 431 ? -3.494 15.258 -1.988 1 97.94 431 LEU B CA 1
ATOM 7980 C C . LEU B 1 431 ? -2.377 15.055 -0.97 1 97.94 431 LEU B C 1
ATOM 7982 O O . LEU B 1 431 ? -1.239 15.469 -1.201 1 97.94 431 LEU B O 1
ATOM 7986 N N . GLU B 1 432 ? -2.65 14.414 0.151 1 96.25 432 GLU B N 1
ATOM 7987 C CA . GLU B 1 432 ? -1.8 14.547 1.33 1 96.25 432 GLU B CA 1
ATOM 7988 C C . GLU B 1 432 ? -0.948 13.297 1.535 1 96.25 432 GLU B C 1
ATOM 7990 O O . GLU B 1 432 ? -0.361 13.109 2.602 1 96.25 432 GLU B O 1
ATOM 7995 N N . GLY B 1 433 ? -0.847 12.477 0.568 1 95.19 433 GLY B N 1
ATOM 7996 C CA . GLY B 1 433 ? 0.012 11.305 0.558 1 95.19 433 GLY B CA 1
ATOM 7997 C C . GLY B 1 433 ? 0.327 10.812 -0.841 1 95.19 433 GLY B C 1
ATOM 7998 O O . GLY B 1 433 ? -0.565 10.711 -1.687 1 95.19 433 GLY B O 1
ATOM 7999 N N . MET B 1 434 ? 1.583 10.484 -1.03 1 96.31 434 MET B N 1
ATOM 8000 C CA . MET B 1 434 ? 1.974 10.047 -2.369 1 96.31 434 MET B CA 1
ATOM 8001 C C . MET B 1 434 ? 1.172 8.82 -2.799 1 96.31 434 MET B C 1
ATOM 8003 O O . MET B 1 434 ? 0.617 8.797 -3.898 1 96.31 434 MET B O 1
ATOM 8007 N N . ARG B 1 435 ? 1.106 7.797 -1.922 1 96.88 435 ARG B N 1
ATOM 8008 C CA . ARG B 1 435 ? 0.411 6.566 -2.279 1 96.88 435 ARG B CA 1
ATOM 8009 C C . ARG B 1 435 ? -1.08 6.816 -2.477 1 96.88 435 ARG B C 1
ATOM 8011 O O . ARG B 1 435 ? -1.652 6.422 -3.494 1 96.88 435 ARG B O 1
ATOM 8018 N N . SER B 1 436 ? -1.733 7.461 -1.49 1 97.75 436 SER B N 1
ATOM 8019 C CA . SER B 1 436 ? -3.168 7.715 -1.576 1 97.75 436 SER B CA 1
ATOM 8020 C C . SER B 1 436 ? -3.49 8.688 -2.707 1 97.75 436 SER B C 1
ATOM 8022 O O . SER B 1 436 ? -4.512 8.539 -3.383 1 97.75 436 SER B O 1
ATOM 8024 N N . GLY B 1 437 ? -2.615 9.688 -2.918 1 98.25 437 GLY B N 1
ATOM 8025 C CA . GLY B 1 437 ? -2.822 10.641 -3.998 1 98.25 437 GLY B CA 1
ATOM 8026 C C . GLY B 1 437 ? -2.689 10.016 -5.375 1 98.25 437 GLY B C 1
ATOM 8027 O O . GLY B 1 437 ? -3.488 10.305 -6.27 1 98.25 437 GLY B O 1
ATOM 8028 N N . LEU B 1 438 ? -1.658 9.188 -5.551 1 98.56 438 LEU B N 1
ATOM 8029 C CA . LEU B 1 438 ? -1.494 8.484 -6.816 1 98.56 438 LEU B CA 1
ATOM 8030 C C . LEU B 1 438 ? -2.691 7.578 -7.094 1 98.56 438 LEU B C 1
ATOM 8032 O O . LEU B 1 438 ? -3.148 7.477 -8.234 1 98.56 438 LEU B O 1
ATOM 8036 N N . ALA B 1 439 ? -3.166 6.918 -6.035 1 98.38 439 ALA B N 1
ATOM 8037 C CA . ALA B 1 439 ? -4.371 6.109 -6.199 1 98.38 439 ALA B CA 1
ATOM 8038 C C . ALA B 1 439 ? -5.543 6.965 -6.672 1 98.38 439 ALA B C 1
ATOM 8040 O O . ALA B 1 439 ? -6.266 6.586 -7.598 1 98.38 439 ALA B O 1
ATOM 8041 N N . ALA B 1 440 ? -5.727 8.102 -6.039 1 98.56 440 ALA B N 1
ATOM 8042 C CA . ALA B 1 440 ? -6.805 9.016 -6.41 1 98.56 440 ALA B CA 1
ATOM 8043 C C . ALA B 1 440 ? -6.68 9.438 -7.871 1 98.56 440 ALA B C 1
ATOM 8045 O O . ALA B 1 440 ? -7.668 9.438 -8.609 1 98.56 440 ALA B O 1
ATOM 8046 N N . MET B 1 441 ? -5.473 9.82 -8.289 1 98.19 441 MET B N 1
ATOM 8047 C CA . MET B 1 441 ? -5.234 10.203 -9.68 1 98.19 441 MET B CA 1
ATOM 8048 C C . MET B 1 441 ? -5.562 9.047 -10.625 1 98.19 441 MET B C 1
ATOM 8050 O O . MET B 1 441 ? -6.18 9.258 -11.672 1 98.19 441 MET B O 1
ATOM 8054 N N . GLY B 1 442 ? -5.113 7.84 -10.242 1 97.75 442 GLY B N 1
ATOM 8055 C CA . GLY B 1 442 ? -5.445 6.668 -11.031 1 97.75 442 GLY B CA 1
ATOM 8056 C C . GLY B 1 442 ? -6.941 6.434 -11.148 1 97.75 442 GLY B C 1
ATOM 8057 O O . GLY B 1 442 ? -7.438 6.098 -12.227 1 97.75 442 GLY B O 1
ATOM 8058 N N . HIS B 1 443 ? -7.688 6.602 -10.031 1 97.56 443 HIS B N 1
ATOM 8059 C CA . HIS B 1 443 ? -9.141 6.457 -10.039 1 97.56 443 HIS B CA 1
ATOM 8060 C C . HIS B 1 443 ? -9.781 7.43 -11.016 1 97.56 443 HIS B C 1
ATOM 8062 O O . HIS B 1 443 ? -10.656 7.039 -11.805 1 97.56 443 HIS B O 1
ATOM 8068 N N . LEU B 1 444 ? -9.336 8.672 -10.953 1 96.94 444 LEU B N 1
ATOM 8069 C CA . LEU B 1 444 ? -9.922 9.672 -11.836 1 96.94 444 LEU B CA 1
ATOM 8070 C C . LEU B 1 444 ? -9.578 9.375 -13.297 1 96.94 444 LEU B C 1
ATOM 8072 O O . LEU B 1 444 ? -10.43 9.508 -14.18 1 96.94 444 LEU B O 1
ATOM 8076 N N . ALA B 1 445 ? -8.305 8.984 -13.547 1 95.88 445 ALA B N 1
ATOM 8077 C CA . ALA B 1 445 ? -7.859 8.68 -14.906 1 95.88 445 ALA B CA 1
ATOM 8078 C C . ALA B 1 445 ? -8.688 7.551 -15.508 1 95.88 445 ALA B C 1
ATOM 8080 O O . ALA B 1 445 ? -8.984 7.566 -16.703 1 95.88 445 ALA B O 1
ATOM 8081 N N . ALA B 1 446 ? -9.086 6.621 -14.711 1 94 446 ALA B N 1
ATOM 8082 C CA . ALA B 1 446 ? -9.797 5.438 -15.188 1 94 446 ALA B CA 1
ATOM 8083 C C . ALA B 1 446 ? -11.297 5.695 -15.266 1 94 446 ALA B C 1
ATOM 8085 O O . ALA B 1 446 ? -12.023 4.969 -15.953 1 94 446 ALA B O 1
ATOM 8086 N N . TRP B 1 447 ? -11.836 6.707 -14.586 1 94.06 447 TRP B N 1
ATOM 8087 C CA . TRP B 1 447 ? -13.266 6.969 -14.508 1 94.06 447 TRP B CA 1
ATOM 8088 C C . TRP B 1 447 ? -13.773 7.617 -15.797 1 94.06 447 TRP B C 1
ATOM 8090 O O . TRP B 1 447 ? -13.086 8.461 -16.375 1 94.06 447 TRP B O 1
ATOM 8100 N N . PRO B 1 448 ? -14.906 7.273 -16.328 1 93.19 448 PRO B N 1
ATOM 8101 C CA . PRO B 1 448 ? -15.844 6.328 -15.711 1 93.19 448 PRO B CA 1
ATOM 8102 C C . PRO B 1 448 ? -15.445 4.875 -15.938 1 93.19 448 PRO B C 1
ATOM 8104 O O . PRO B 1 448 ? -14.828 4.547 -16.953 1 93.19 448 PRO B O 1
ATOM 8107 N N . LEU B 1 449 ? -15.727 4.062 -14.961 1 91.44 449 LEU B N 1
ATOM 8108 C CA . LEU B 1 449 ? -15.453 2.631 -15.055 1 91.44 449 LEU B CA 1
ATOM 8109 C C . LEU B 1 449 ? -16.547 1.92 -15.844 1 91.44 449 LEU B C 1
ATOM 8111 O O . LEU B 1 449 ? -17.719 2.297 -15.758 1 91.44 449 LEU B O 1
ATOM 8115 N N . PRO B 1 450 ? -16.125 0.928 -16.594 1 87.94 450 PRO B N 1
ATOM 8116 C CA . PRO B 1 450 ? -17.125 0.212 -17.391 1 87.94 450 PRO B CA 1
ATOM 8117 C C . PRO B 1 450 ? -18.094 -0.592 -16.531 1 87.94 450 PRO B C 1
ATOM 8119 O O . PRO B 1 450 ? -17.688 -1.195 -15.531 1 87.94 450 PRO B O 1
ATOM 8122 N N . VAL B 1 451 ? -19.344 -0.505 -16.859 1 90.5 451 VAL B N 1
ATOM 8123 C CA . VAL B 1 451 ? -20.391 -1.31 -16.234 1 90.5 451 VAL B CA 1
ATOM 8124 C C . VAL B 1 451 ? -21.047 -2.201 -17.281 1 90.5 451 VAL B C 1
ATOM 8126 O O . VAL B 1 451 ? -21.5 -1.717 -18.328 1 90.5 451 VAL B O 1
ATOM 8129 N N . ASP B 1 452 ? -20.922 -3.516 -17 1 86.38 452 ASP B N 1
ATOM 8130 C CA . ASP B 1 452 ? -21.562 -4.457 -17.922 1 86.38 452 ASP B CA 1
ATOM 8131 C C . ASP B 1 452 ? -23.094 -4.391 -17.797 1 86.38 452 ASP B C 1
ATOM 8133 O O . ASP B 1 452 ? -23.641 -4.734 -16.75 1 86.38 452 ASP B O 1
ATOM 8137 N N . THR B 1 453 ? -23.781 -3.875 -18.812 1 80.19 453 THR B N 1
ATOM 8138 C CA . THR B 1 453 ? -25.219 -3.684 -18.75 1 80.19 453 THR B CA 1
ATOM 8139 C C . THR B 1 453 ? -25.938 -4.695 -19.641 1 80.19 453 THR B C 1
ATOM 8141 O O . THR B 1 453 ? -27.156 -4.625 -19.812 1 80.19 453 THR B O 1
ATOM 8144 N N . GLU B 1 454 ? -25.172 -5.652 -20.109 1 79.69 454 GLU B N 1
ATOM 8145 C CA . GLU B 1 454 ? -25.828 -6.613 -20.984 1 79.69 454 GLU B CA 1
ATOM 8146 C C . GLU B 1 454 ? -26.828 -7.484 -20.219 1 79.69 454 GLU B C 1
ATOM 8148 O O . GLU B 1 454 ? -26.469 -8.086 -19.203 1 79.69 454 GLU B O 1
ATOM 8153 N N . PRO B 1 455 ? -28.062 -7.391 -20.672 1 75 455 PRO B N 1
ATOM 8154 C CA . PRO B 1 455 ? -29.047 -8.234 -20 1 75 455 PRO B CA 1
ATOM 8155 C C . PRO B 1 455 ? -28.828 -9.719 -20.25 1 75 455 PRO B C 1
ATOM 8157 O O . PRO B 1 455 ? -28.359 -10.109 -21.312 1 75 455 PRO B O 1
ATOM 8160 N N . VAL B 1 456 ? -28.875 -10.461 -19.234 1 73.44 456 VAL B N 1
ATOM 8161 C CA . VAL B 1 456 ? -28.828 -11.906 -19.438 1 73.44 456 VAL B CA 1
ATOM 8162 C C . VAL B 1 456 ? -30.25 -12.453 -19.562 1 73.44 456 VAL B C 1
ATOM 8164 O O . VAL B 1 456 ? -31.109 -12.164 -18.734 1 73.44 456 VAL B O 1
ATOM 8167 N N . VAL B 1 457 ? -30.469 -13.102 -20.656 1 84.5 457 VAL B N 1
ATOM 8168 C CA . VAL B 1 457 ? -31.75 -13.781 -20.875 1 84.5 457 VAL B CA 1
ATOM 8169 C C . VAL B 1 457 ? -31.75 -15.117 -20.141 1 84.5 457 VAL B C 1
ATOM 8171 O O . VAL B 1 457 ? -30.875 -15.953 -20.344 1 84.5 457 VAL B O 1
ATOM 8174 N N . VAL B 1 458 ? -32.719 -15.242 -19.172 1 91.38 458 VAL B N 1
ATOM 8175 C CA . VAL B 1 458 ? -32.875 -16.484 -18.422 1 91.38 458 VAL B CA 1
ATOM 8176 C C . VAL B 1 458 ? -33.688 -17.484 -19.234 1 91.38 458 VAL B C 1
ATOM 8178 O O . VAL B 1 458 ? -34.812 -17.172 -19.656 1 91.38 458 VAL B O 1
ATOM 8181 N N . ASP B 1 459 ? -33.156 -18.641 -19.516 1 94.25 459 ASP B N 1
ATOM 8182 C CA . ASP B 1 459 ? -33.875 -19.75 -20.094 1 94.25 459 ASP B CA 1
ATOM 8183 C C . ASP B 1 459 ? -34.656 -20.516 -19.016 1 94.25 459 ASP B C 1
ATOM 8185 O O . ASP B 1 459 ? -34.125 -21.438 -18.391 1 94.25 459 ASP B O 1
ATOM 8189 N N . GLN B 1 460 ? -35.906 -20.25 -18.984 1 93.69 460 GLN B N 1
ATOM 8190 C CA . GLN B 1 460 ? -36.75 -20.797 -17.922 1 93.69 460 GLN B CA 1
ATOM 8191 C C . GLN B 1 460 ? -36.906 -22.312 -18.062 1 93.69 460 GLN B C 1
ATOM 8193 O O . GLN B 1 460 ? -36.969 -23.031 -17.062 1 93.69 460 GLN B O 1
ATOM 8198 N N . VAL B 1 461 ? -36.906 -22.766 -19.234 1 94.19 461 VAL B N 1
ATOM 8199 C CA . VAL B 1 461 ? -37.062 -24.188 -19.469 1 94.19 461 VAL B CA 1
ATOM 8200 C C . VAL B 1 461 ? -35.812 -24.938 -18.969 1 94.19 461 VAL B C 1
ATOM 8202 O O . VAL B 1 461 ? -35.938 -25.969 -18.297 1 94.19 461 VAL B O 1
ATOM 8205 N N . ARG B 1 462 ? -34.75 -24.406 -19.266 1 93.81 462 ARG B N 1
ATOM 8206 C CA . ARG B 1 462 ? -33.5 -25.016 -18.812 1 93.81 462 ARG B CA 1
ATOM 8207 C C . ARG B 1 462 ? -33.375 -24.969 -17.297 1 93.81 462 ARG B C 1
ATOM 8209 O O . ARG B 1 462 ? -33 -25.953 -16.656 1 93.81 462 ARG B O 1
ATOM 8216 N N . ARG B 1 463 ? -33.75 -23.859 -16.75 1 93.44 463 ARG B N 1
ATOM 8217 C CA . ARG B 1 463 ? -33.719 -23.703 -15.297 1 93.44 463 ARG B CA 1
ATOM 8218 C C . ARG B 1 463 ? -34.594 -24.734 -14.617 1 93.44 463 ARG B C 1
ATOM 8220 O O . ARG B 1 463 ? -34.219 -25.375 -13.648 1 93.44 463 ARG B O 1
ATOM 8227 N N . ASP B 1 464 ? -35.75 -24.906 -15.172 1 92.12 464 ASP B N 1
ATOM 8228 C CA . ASP B 1 464 ? -36.719 -25.844 -14.594 1 92.12 464 ASP B CA 1
ATOM 8229 C C . ASP B 1 464 ? -36.219 -27.281 -14.68 1 92.12 464 ASP B C 1
ATOM 8231 O O . ASP B 1 464 ? -36.406 -28.062 -13.758 1 92.12 464 ASP B O 1
ATOM 8235 N N . ARG B 1 465 ? -35.562 -27.578 -15.734 1 91.31 465 ARG B N 1
ATOM 8236 C CA . ARG B 1 465 ? -35.031 -28.906 -15.93 1 91.31 465 ARG B CA 1
ATOM 8237 C C . ARG B 1 465 ? -34 -29.25 -14.852 1 91.31 465 ARG B C 1
ATOM 8239 O O . ARG B 1 465 ? -34.062 -30.312 -14.25 1 91.31 465 ARG B O 1
ATOM 8246 N N . TRP B 1 466 ? -33.188 -28.359 -14.516 1 91.5 466 TRP B N 1
ATOM 8247 C CA . TRP B 1 466 ? -32.094 -28.641 -13.602 1 91.5 466 TRP B CA 1
ATOM 8248 C C . TRP B 1 466 ? -32.5 -28.406 -12.156 1 91.5 466 TRP B C 1
ATOM 8250 O O . TRP B 1 466 ? -31.828 -28.844 -11.227 1 91.5 466 TRP B O 1
ATOM 8260 N N . SER B 1 467 ? -33.594 -27.688 -11.898 1 85.56 467 SER B N 1
ATOM 8261 C CA . SER B 1 467 ? -34.125 -27.516 -10.555 1 85.56 467 SER B CA 1
ATOM 8262 C C . SER B 1 467 ? -34.75 -28.812 -10.039 1 85.56 467 SER B C 1
ATOM 8264 O O . SER B 1 467 ? -34.812 -29.047 -8.836 1 85.56 467 SER B O 1
ATOM 8266 N N . ARG B 1 468 ? -35.25 -29.594 -10.898 1 78.56 468 ARG B N 1
ATOM 8267 C CA . ARG B 1 468 ? -36 -30.797 -10.531 1 78.56 468 ARG B CA 1
ATOM 8268 C C . ARG B 1 468 ? -35.062 -32 -10.469 1 78.56 468 ARG B C 1
ATOM 8270 O O . ARG B 1 468 ? -35.344 -32.969 -9.742 1 78.56 468 ARG B O 1
ATOM 8277 N N . ALA B 1 469 ? -34 -32.062 -11.289 1 68.12 469 ALA B N 1
ATOM 8278 C CA . ALA B 1 469 ? -33.188 -33.281 -11.367 1 68.12 469 ALA B CA 1
ATOM 8279 C C . ALA B 1 469 ? -31.703 -32.938 -11.188 1 68.12 469 ALA B C 1
ATOM 8281 O O . ALA B 1 469 ? -31.203 -31.953 -11.734 1 68.12 469 ALA B O 1
ATOM 8282 N N . THR B 1 470 ? -31.062 -33.719 -10.219 1 67.75 470 THR B N 1
ATOM 8283 C CA . THR B 1 470 ? -29.609 -33.625 -10.172 1 67.75 470 THR B CA 1
ATOM 8284 C C . THR B 1 470 ? -28.969 -34.562 -11.188 1 67.75 470 THR B C 1
ATOM 8286 O O . THR B 1 470 ? -29.328 -35.75 -11.266 1 67.75 470 THR B O 1
ATOM 8289 N N . GLY B 1 471 ? -28.469 -34.094 -12.289 1 75.75 471 GLY B N 1
ATOM 8290 C CA . GLY B 1 471 ? -27.719 -34.875 -13.258 1 75.75 471 GLY B CA 1
ATOM 8291 C C . GLY B 1 471 ? -26.219 -34.781 -13.094 1 75.75 471 GLY B C 1
ATOM 8292 O O . GLY B 1 471 ? -25.734 -34.094 -12.18 1 75.75 471 GLY B O 1
ATOM 8293 N N . PRO B 1 472 ? -25.547 -35.594 -13.961 1 85.75 472 PRO B N 1
ATOM 8294 C CA . PRO B 1 472 ? -24.078 -35.531 -13.922 1 85.75 472 PRO B CA 1
ATOM 8295 C C . PRO B 1 472 ? -23.547 -34.156 -14.25 1 85.75 472 PRO B C 1
ATOM 8297 O O . PRO B 1 472 ? -24.172 -33.406 -15.023 1 85.75 472 PRO B O 1
ATOM 8300 N N . ALA B 1 473 ? -22.562 -33.812 -13.609 1 91.5 473 ALA B N 1
ATOM 8301 C CA . ALA B 1 473 ? -21.953 -32.5 -13.75 1 91.5 473 ALA B CA 1
ATOM 8302 C C . ALA B 1 473 ? -21.656 -32.188 -15.211 1 91.5 473 ALA B C 1
ATOM 8304 O O . ALA B 1 473 ? -21.891 -31.062 -15.68 1 91.5 473 ALA B O 1
ATOM 8305 N N . PHE B 1 474 ? -21.188 -33.156 -15.992 1 94.38 474 PHE B N 1
ATOM 8306 C CA . PHE B 1 474 ? -20.844 -32.938 -17.391 1 94.38 474 PHE B CA 1
ATOM 8307 C C . PHE B 1 474 ? -22.094 -32.688 -18.219 1 94.38 474 PHE B C 1
ATOM 8309 O O . PHE B 1 474 ? -22.047 -31.906 -19.188 1 94.38 474 PHE B O 1
ATOM 8316 N N . ASP B 1 475 ? -23.219 -33.281 -17.891 1 94.19 475 ASP B N 1
ATOM 8317 C CA . ASP B 1 475 ? -24.469 -33.031 -18.594 1 94.19 475 ASP B CA 1
ATOM 8318 C C . ASP B 1 475 ? -24.922 -31.578 -18.391 1 94.19 475 ASP B C 1
ATOM 8320 O O . ASP B 1 475 ? -25.391 -30.922 -19.312 1 94.19 475 ASP B O 1
ATOM 8324 N N . LEU B 1 476 ? -24.781 -31.172 -17.156 1 95.19 476 LEU B N 1
ATOM 8325 C CA . LEU B 1 476 ? -25.109 -29.781 -16.844 1 95.19 476 LEU B CA 1
ATOM 8326 C C . LEU B 1 476 ? -24.25 -28.812 -17.672 1 95.19 476 LEU B C 1
ATOM 8328 O O . LEU B 1 476 ? -24.781 -27.906 -18.297 1 95.19 476 LEU B O 1
ATOM 8332 N N . LEU B 1 477 ? -22.938 -29.078 -17.703 1 97.31 477 LEU B N 1
ATOM 8333 C CA . LEU B 1 477 ? -22.016 -28.203 -18.422 1 97.31 477 LEU B CA 1
ATOM 8334 C C . LEU B 1 477 ? -22.359 -28.203 -19.922 1 97.31 477 LEU B C 1
ATOM 8336 O O . LEU B 1 477 ? -22.391 -27.141 -20.547 1 97.31 477 LEU B O 1
ATOM 8340 N N . ALA B 1 478 ? -22.625 -29.375 -20.422 1 96.75 478 ALA B N 1
ATOM 8341 C CA . ALA B 1 478 ? -22.938 -29.5 -21.844 1 96.75 478 ALA B CA 1
ATOM 8342 C C . ALA B 1 478 ? -24.219 -28.75 -22.203 1 96.75 478 ALA B C 1
ATOM 8344 O O . ALA B 1 478 ? -24.312 -28.172 -23.281 1 96.75 478 ALA B O 1
ATOM 8345 N N . ASP B 1 479 ? -25.156 -28.781 -21.328 1 96 479 ASP B N 1
ATOM 8346 C CA . ASP B 1 479 ? -26.422 -28.094 -21.562 1 96 479 ASP B CA 1
ATOM 8347 C C . ASP B 1 479 ? -26.234 -26.594 -21.656 1 96 479 ASP B C 1
ATOM 8349 O O . ASP B 1 479 ? -27.031 -25.891 -22.281 1 96 479 ASP B O 1
ATOM 8353 N N . TYR B 1 480 ? -25.234 -26.078 -21.062 1 96.31 480 TYR B N 1
ATOM 8354 C CA . TYR B 1 480 ? -24.938 -24.641 -21.109 1 96.31 480 TYR B CA 1
ATOM 8355 C C . TYR B 1 480 ? -23.891 -24.344 -22.172 1 96.31 480 TYR B C 1
ATOM 8357 O O . TYR B 1 480 ? -23.375 -23.234 -22.25 1 96.31 480 TYR B O 1
ATOM 8365 N N . GLY B 1 481 ? -23.516 -25.312 -22.938 1 96.5 481 GLY B N 1
ATOM 8366 C CA . GLY B 1 481 ? -22.656 -25.094 -24.094 1 96.5 481 GLY B CA 1
ATOM 8367 C C . GLY B 1 481 ? -21.172 -25.25 -23.781 1 96.5 481 GLY B C 1
ATOM 8368 O O . GLY B 1 481 ? -20.312 -24.875 -24.578 1 96.5 481 GLY B O 1
ATOM 8369 N N . VAL B 1 482 ? -20.797 -25.812 -22.641 1 98.06 482 VAL B N 1
ATOM 8370 C CA . VAL B 1 482 ? -19.406 -26.062 -22.297 1 98.06 482 VAL B CA 1
ATOM 8371 C C . VAL B 1 482 ? -18.984 -27.438 -22.828 1 98.06 482 VAL B C 1
ATOM 8373 O O . VAL B 1 482 ? -19.625 -28.453 -22.516 1 98.06 482 VAL B O 1
ATOM 8376 N N . ALA B 1 483 ? -17.922 -27.438 -23.609 1 98.06 483 ALA B N 1
ATOM 8377 C CA . ALA B 1 483 ? -17.438 -28.703 -24.172 1 98.06 483 ALA B CA 1
ATOM 8378 C C . ALA B 1 483 ? -16.906 -29.609 -23.062 1 98.06 483 ALA B C 1
ATOM 8380 O O . ALA B 1 483 ? -16.188 -29.156 -22.172 1 98.06 483 ALA B O 1
ATOM 8381 N N . VAL B 1 484 ? -17.281 -30.891 -23.109 1 97.44 484 VAL B N 1
ATOM 8382 C CA . VAL B 1 484 ? -16.797 -31.938 -22.219 1 97.44 484 VAL B CA 1
ATOM 8383 C C . VAL B 1 484 ? -16.359 -33.156 -23.031 1 97.44 484 VAL B C 1
ATOM 8385 O O . VAL B 1 484 ? -16.797 -33.344 -24.156 1 97.44 484 VAL B O 1
ATOM 8388 N N . PRO B 1 485 ? -15.438 -33.906 -22.5 1 96.56 485 PRO B N 1
ATOM 8389 C CA . PRO B 1 485 ? -15.047 -35.125 -23.234 1 96.56 485 PRO B CA 1
ATOM 8390 C C . PRO B 1 485 ? -16.125 -36.188 -23.219 1 96.56 485 PRO B C 1
ATOM 8392 O O . PRO B 1 485 ? -17.031 -36.156 -22.375 1 96.56 485 PRO B O 1
ATOM 8395 N N . ASP B 1 486 ? -16.016 -37.062 -24.234 1 95.56 486 ASP B N 1
ATOM 8396 C CA . ASP B 1 486 ? -16.797 -38.281 -24.094 1 95.56 486 ASP B CA 1
ATOM 8397 C C . ASP B 1 486 ? -16.422 -39.031 -22.812 1 95.56 486 ASP B C 1
ATOM 8399 O O . ASP B 1 486 ? -15.234 -39.25 -22.547 1 95.56 486 ASP B O 1
ATOM 8403 N N . SER B 1 487 ? -17.328 -39.219 -22.031 1 95.62 487 SER B N 1
ATOM 8404 C CA . SER B 1 487 ? -17.109 -39.812 -20.719 1 95.62 487 SER B CA 1
ATOM 8405 C C . SER B 1 487 ? -18.125 -40.906 -20.422 1 95.62 487 SER B C 1
ATOM 8407 O O . SER B 1 487 ? -19.312 -40.75 -20.734 1 95.62 487 SER B O 1
ATOM 8409 N N . ARG B 1 488 ? -17.656 -42 -19.844 1 94.94 488 ARG B N 1
ATOM 8410 C CA . ARG B 1 488 ? -18.531 -43.094 -19.484 1 94.94 488 ARG B CA 1
ATOM 8411 C C . ARG B 1 488 ? -18.219 -43.594 -18.078 1 94.94 488 ARG B C 1
ATOM 8413 O O . ARG B 1 488 ? -17.047 -43.844 -17.75 1 94.94 488 ARG B O 1
ATOM 8420 N N . PRO B 1 489 ? -19.234 -43.812 -17.344 1 94.19 489 PRO B N 1
ATOM 8421 C CA . PRO B 1 489 ? -19 -44.375 -16.016 1 94.19 489 PRO B CA 1
ATOM 8422 C C . PRO B 1 489 ? -18.75 -45.875 -16.062 1 94.19 489 PRO B C 1
ATOM 8424 O O . PRO B 1 489 ? -19.203 -46.562 -16.984 1 94.19 489 PRO B O 1
ATOM 8427 N N . ALA B 1 490 ? -17.953 -46.344 -15.188 1 96 490 ALA B N 1
ATOM 8428 C CA . ALA B 1 490 ? -17.672 -47.781 -15.031 1 96 490 ALA B CA 1
ATOM 8429 C C . ALA B 1 490 ? -17.562 -48.125 -13.555 1 96 490 ALA B C 1
ATOM 8431 O O . ALA B 1 490 ? -17 -47.375 -12.758 1 96 490 ALA B O 1
ATOM 8432 N N . HIS B 1 491 ? -18.078 -49.344 -13.234 1 95.38 491 HIS B N 1
ATOM 8433 C CA . HIS B 1 491 ? -18.047 -49.781 -11.852 1 95.38 491 HIS B CA 1
ATOM 8434 C C . HIS B 1 491 ? -17.359 -51.156 -11.727 1 95.38 491 HIS B C 1
ATOM 8436 O O . HIS B 1 491 ? -17.344 -51.75 -10.648 1 95.38 491 HIS B O 1
ATOM 8442 N N . SER B 1 492 ? -16.906 -51.656 -12.867 1 95.88 492 SER B N 1
ATOM 8443 C CA . SER B 1 492 ? -16.188 -52.906 -12.891 1 95.88 492 SER B CA 1
ATOM 8444 C C . SER B 1 492 ? -15.078 -52.875 -13.945 1 95.88 492 SER B C 1
ATOM 8446 O O . SER B 1 492 ? -15.07 -52.031 -14.828 1 95.88 492 SER B O 1
ATOM 8448 N N . ARG B 1 493 ? -14.297 -53.906 -13.781 1 95.75 493 ARG B N 1
ATOM 8449 C CA . ARG B 1 493 ? -13.211 -54.094 -14.734 1 95.75 493 ARG B CA 1
ATOM 8450 C C . ARG B 1 493 ? -13.742 -54.188 -16.156 1 95.75 493 ARG B C 1
ATOM 8452 O O . ARG B 1 493 ? -13.258 -53.531 -17.062 1 95.75 493 ARG B O 1
ATOM 8459 N N . ALA B 1 494 ? -14.664 -55 -16.266 1 96.56 494 ALA B N 1
ATOM 8460 C CA . ALA B 1 494 ? -15.242 -55.25 -17.578 1 96.56 494 ALA B CA 1
ATOM 8461 C C . ALA B 1 494 ? -15.875 -54 -18.156 1 96.56 494 ALA B C 1
ATOM 8463 O O . ALA B 1 494 ? -15.719 -53.719 -19.344 1 96.56 494 ALA B O 1
ATOM 8464 N N . GLU B 1 495 ? -16.5 -53.281 -17.328 1 96.88 495 GLU B N 1
ATOM 8465 C CA . GLU B 1 495 ? -17.141 -52.062 -17.766 1 96.88 495 GLU B CA 1
ATOM 8466 C C . GLU B 1 495 ? -16.109 -51 -18.172 1 96.88 495 GLU B C 1
ATOM 8468 O O . GLU B 1 495 ? -16.312 -50.25 -19.125 1 96.88 495 GLU B O 1
ATOM 8473 N N . ALA B 1 496 ? -15.055 -50.906 -17.438 1 97.5 496 ALA B N 1
ATOM 8474 C CA . ALA B 1 496 ? -13.992 -49.938 -17.719 1 97.5 496 ALA B CA 1
ATOM 8475 C C . ALA B 1 496 ? -13.344 -50.219 -19.078 1 97.5 496 ALA B C 1
ATOM 8477 O O . ALA B 1 496 ? -13.094 -49.312 -19.859 1 97.5 496 ALA B O 1
ATOM 8478 N N . VAL B 1 497 ? -13.086 -51.469 -19.281 1 97.31 497 VAL B N 1
ATOM 8479 C CA . VAL B 1 497 ? -12.477 -51.875 -20.547 1 97.31 497 VAL B CA 1
ATOM 8480 C C . VAL B 1 497 ? -13.445 -51.594 -21.688 1 97.31 497 VAL B C 1
ATOM 8482 O O . VAL B 1 497 ? -13.039 -51.125 -22.75 1 97.31 497 VAL B O 1
ATOM 8485 N N . ALA B 1 498 ? -14.719 -51.938 -21.453 1 97.25 498 ALA B N 1
ATOM 8486 C CA . ALA B 1 498 ? -15.734 -51.719 -22.484 1 97.25 498 ALA B CA 1
ATOM 8487 C C . ALA B 1 498 ? -15.867 -50.219 -22.781 1 97.25 498 ALA B C 1
ATOM 8489 O O . ALA B 1 498 ? -16.016 -49.812 -23.938 1 97.25 498 ALA B O 1
ATOM 8490 N N . ALA B 1 499 ? -15.883 -49.469 -21.766 1 97.12 499 ALA B N 1
ATOM 8491 C CA . ALA B 1 499 ? -15.969 -48.031 -21.906 1 97.12 499 ALA B CA 1
ATOM 8492 C C . ALA B 1 499 ? -14.781 -47.469 -22.703 1 97.12 499 ALA B C 1
ATOM 8494 O O . ALA B 1 499 ? -14.953 -46.625 -23.594 1 97.12 499 ALA B O 1
ATOM 8495 N N . ALA B 1 500 ? -13.625 -47.906 -22.438 1 97.5 500 ALA B N 1
ATOM 8496 C CA . ALA B 1 500 ? -12.414 -47.469 -23.125 1 97.5 500 ALA B CA 1
ATOM 8497 C C . ALA B 1 500 ? -12.461 -47.812 -24.609 1 97.5 500 ALA B C 1
ATOM 8499 O O . ALA B 1 500 ? -12.07 -47.031 -25.469 1 97.5 500 ALA B O 1
ATOM 8500 N N . ALA B 1 501 ? -12.922 -49.031 -24.797 1 96.5 501 ALA B N 1
ATOM 8501 C CA . ALA B 1 501 ? -13.039 -49.469 -26.172 1 96.5 501 ALA B CA 1
ATOM 8502 C C . ALA B 1 501 ? -14.023 -48.625 -26.969 1 96.5 501 ALA B C 1
ATOM 8504 O O . ALA B 1 501 ? -13.805 -48.312 -28.141 1 96.5 501 ALA B O 1
ATOM 8505 N N . ALA B 1 502 ? -15.055 -48.312 -26.344 1 96.75 502 ALA B N 1
ATOM 8506 C CA . ALA B 1 502 ? -16.094 -47.5 -26.984 1 96.75 502 ALA B CA 1
ATOM 8507 C C . ALA B 1 502 ? -15.594 -46.094 -27.266 1 96.75 502 ALA B C 1
ATOM 8509 O O . ALA B 1 502 ? -15.93 -45.5 -28.297 1 96.75 502 ALA B O 1
ATOM 8510 N N . ILE B 1 503 ? -14.797 -45.469 -26.391 1 96.56 503 ILE B N 1
ATOM 8511 C CA . ILE B 1 503 ? -14.289 -44.125 -26.516 1 96.56 503 ILE B CA 1
ATOM 8512 C C . ILE B 1 503 ? -13.109 -44.094 -27.484 1 96.56 503 ILE B C 1
ATOM 8514 O O . ILE B 1 503 ? -12.984 -43.156 -28.281 1 96.56 503 ILE B O 1
ATOM 8518 N N . GLY B 1 504 ? -12.32 -45.094 -27.453 1 95.94 504 GLY B N 1
ATOM 8519 C CA . GLY B 1 504 ? -11.102 -45.156 -28.25 1 95.94 504 GLY B CA 1
ATOM 8520 C C . GLY B 1 504 ? -9.859 -44.75 -27.469 1 95.94 504 GLY B C 1
ATOM 8521 O O . GLY B 1 504 ? -9.883 -43.812 -26.688 1 95.94 504 GLY B O 1
ATOM 8522 N N . TYR B 1 505 ? -8.773 -45.5 -27.609 1 94.06 505 TYR B N 1
ATOM 8523 C CA . TYR B 1 505 ? -7.52 -45.25 -26.906 1 94.06 505 TYR B CA 1
ATOM 8524 C C . TYR B 1 505 ? -6.727 -44.125 -27.531 1 94.06 505 TYR B C 1
ATOM 8526 O O . TYR B 1 505 ? -6.84 -43.875 -28.734 1 94.06 505 TYR B O 1
ATOM 8534 N N . PRO B 1 506 ? -5.852 -43.344 -26.844 1 94.81 506 PRO B N 1
ATOM 8535 C CA . PRO B 1 506 ? -5.695 -43.469 -25.391 1 94.81 506 PRO B CA 1
ATOM 8536 C C . PRO B 1 506 ? -6.844 -42.844 -24.609 1 94.81 506 PRO B C 1
ATOM 8538 O O . PRO B 1 506 ? -7.566 -42 -25.156 1 94.81 506 PRO B O 1
ATOM 8541 N N . VAL B 1 507 ? -7.055 -43.344 -23.328 1 96.88 507 VAL B N 1
ATOM 8542 C CA . VAL B 1 507 ? -8.141 -42.812 -22.516 1 96.88 507 VAL B CA 1
ATOM 8543 C C . VAL B 1 507 ? -7.594 -42.344 -21.156 1 96.88 507 VAL B C 1
ATOM 8545 O O . VAL B 1 507 ? -6.434 -42.594 -20.828 1 96.88 507 VAL B O 1
ATOM 8548 N N . ALA B 1 508 ? -8.367 -41.5 -20.516 1 95.56 508 ALA B N 1
ATOM 8549 C CA . ALA B 1 508 ? -8.125 -41.156 -19.125 1 95.56 508 ALA B CA 1
ATOM 8550 C C . ALA B 1 508 ? -9.055 -41.906 -18.188 1 95.56 508 ALA B C 1
ATOM 8552 O O . ALA B 1 508 ? -10.234 -42.094 -18.5 1 95.56 508 ALA B O 1
ATOM 8553 N N . VAL B 1 509 ? -8.555 -42.375 -17.125 1 95.31 509 VAL B N 1
ATOM 8554 C CA . VAL B 1 509 ? -9.359 -43.062 -16.109 1 95.31 509 VAL B CA 1
ATOM 8555 C C . VAL B 1 509 ? -9.328 -42.25 -14.812 1 95.31 509 VAL B C 1
ATOM 8557 O O . VAL B 1 509 ? -8.25 -41.906 -14.312 1 95.31 509 VAL B O 1
ATOM 8560 N N . LYS B 1 510 ? -10.484 -41.875 -14.305 1 94.5 510 LYS B N 1
ATOM 8561 C CA . LYS B 1 510 ? -10.586 -41.031 -13.109 1 94.5 510 LYS B CA 1
ATOM 8562 C C . LYS B 1 510 ? -11.492 -41.688 -12.062 1 94.5 510 LYS B C 1
ATOM 8564 O O . LYS B 1 510 ? -12.516 -42.281 -12.398 1 94.5 510 LYS B O 1
ATOM 8569 N N . THR B 1 511 ? -11.125 -41.531 -10.844 1 92.38 511 THR B N 1
ATOM 8570 C CA . THR B 1 511 ? -11.969 -42.031 -9.766 1 92.38 511 THR B CA 1
ATOM 8571 C C . THR B 1 511 ? -13.219 -41.188 -9.609 1 92.38 511 THR B C 1
ATOM 8573 O O . THR B 1 511 ? -13.203 -40 -9.914 1 92.38 511 THR B O 1
ATOM 8576 N N . ALA B 1 512 ? -14.312 -41.781 -9.219 1 85.62 512 ALA B N 1
ATOM 8577 C CA . ALA B 1 512 ? -15.523 -41.031 -8.859 1 85.62 512 ALA B CA 1
ATOM 8578 C C . ALA B 1 512 ? -15.664 -40.906 -7.348 1 85.62 512 ALA B C 1
ATOM 8580 O O . ALA B 1 512 ? -16.656 -40.344 -6.852 1 85.62 512 ALA B O 1
ATOM 8581 N N . GLY B 1 513 ? -14.656 -41.344 -6.668 1 74.81 513 GLY B N 1
ATOM 8582 C CA . GLY B 1 513 ? -14.758 -41.406 -5.223 1 74.81 513 GLY B CA 1
ATOM 8583 C C . GLY B 1 513 ? -14.18 -40.219 -4.508 1 74.81 513 GLY B C 1
ATOM 8584 O O . GLY B 1 513 ? -14.148 -40.156 -3.273 1 74.81 513 GLY B O 1
ATOM 8585 N N . ALA B 1 514 ? -13.711 -39.281 -5.191 1 76.69 514 ALA B N 1
ATOM 8586 C CA . ALA B 1 514 ? -13.094 -38.125 -4.535 1 76.69 514 ALA B CA 1
ATOM 8587 C C . ALA B 1 514 ? -13.336 -36.844 -5.32 1 76.69 514 ALA B C 1
ATOM 8589 O O . ALA B 1 514 ? -13.305 -36.844 -6.555 1 76.69 514 ALA B O 1
ATOM 8590 N N . ALA B 1 515 ? -13.555 -35.719 -4.562 1 76 515 ALA B N 1
ATOM 8591 C CA . ALA B 1 515 ? -13.727 -34.406 -5.188 1 76 515 ALA B CA 1
ATOM 8592 C C . ALA B 1 515 ? -12.406 -33.906 -5.766 1 76 515 ALA B C 1
ATOM 8594 O O . ALA B 1 515 ? -12.359 -33.438 -6.906 1 76 515 ALA B O 1
ATOM 8595 N N . HIS B 1 516 ? -11.375 -34 -4.953 1 76.06 516 HIS B N 1
ATOM 8596 C CA . HIS B 1 516 ? -10.039 -33.656 -5.414 1 76.06 516 HIS B CA 1
ATOM 8597 C C . HIS B 1 516 ? -9.258 -34.875 -5.875 1 76.06 516 HIS B C 1
ATOM 8599 O O . HIS B 1 516 ? -8.328 -35.312 -5.191 1 76.06 516 HIS B O 1
ATOM 8605 N N . LYS B 1 517 ? -9.492 -35.281 -7.121 1 82.94 517 LYS B N 1
ATOM 8606 C CA . LYS B 1 517 ? -9.062 -36.562 -7.668 1 82.94 517 LYS B CA 1
ATOM 8607 C C . LYS B 1 517 ? -7.539 -36.656 -7.758 1 82.94 517 LYS B C 1
ATOM 8609 O O . LYS B 1 517 ? -6.949 -37.688 -7.473 1 82.94 517 LYS B O 1
ATOM 8614 N N . SER B 1 518 ? -6.945 -35.531 -8.094 1 76.19 518 SER B N 1
ATOM 8615 C CA . SER B 1 518 ? -5.5 -35.531 -8.297 1 76.19 518 SER B CA 1
ATOM 8616 C C . SER B 1 518 ? -4.762 -35.688 -6.973 1 76.19 518 SER B C 1
ATOM 8618 O O . SER B 1 518 ? -3.689 -36.312 -6.934 1 76.19 518 SER B O 1
ATOM 8620 N N . ASP B 1 519 ? -5.387 -35.312 -5.848 1 72.06 519 ASP B N 1
ATOM 8621 C CA . ASP B 1 519 ? -4.754 -35.344 -4.531 1 72.06 519 ASP B CA 1
ATOM 8622 C C . ASP B 1 519 ? -4.578 -36.812 -4.059 1 72.06 519 ASP B C 1
ATOM 8624 O O . ASP B 1 519 ? -3.664 -37.094 -3.289 1 72.06 519 ASP B O 1
ATOM 8628 N N . VAL B 1 520 ? -5.43 -37.656 -4.691 1 73.31 520 VAL B N 1
ATOM 8629 C CA . VAL B 1 520 ? -5.426 -39.031 -4.195 1 73.31 520 VAL B CA 1
ATOM 8630 C C . VAL B 1 520 ? -4.902 -39.969 -5.285 1 73.31 520 VAL B C 1
ATOM 8632 O O . VAL B 1 520 ? -5.109 -41.188 -5.215 1 73.31 520 VAL B O 1
ATOM 8635 N N . GLY B 1 521 ? -4.324 -39.344 -6.383 1 79.62 521 GLY B N 1
ATOM 8636 C CA . GLY B 1 521 ? -3.852 -40.156 -7.484 1 79.62 521 GLY B CA 1
ATOM 8637 C C . GLY B 1 521 ? -4.977 -40.812 -8.273 1 79.62 521 GLY B C 1
ATOM 8638 O O . GLY B 1 521 ? -4.805 -41.906 -8.844 1 79.62 521 GLY B O 1
ATOM 8639 N N . GLY B 1 522 ? -6.066 -40.219 -8.281 1 85.94 522 GLY B N 1
ATOM 8640 C CA . GLY B 1 522 ? -7.258 -40.781 -8.898 1 85.94 522 GLY B CA 1
ATOM 8641 C C . GLY B 1 522 ? -7.426 -40.375 -10.352 1 85.94 522 GLY B C 1
ATOM 8642 O O . GLY B 1 522 ? -8.523 -40.469 -10.906 1 85.94 522 GLY B O 1
ATOM 8643 N N . VAL B 1 523 ? -6.391 -39.875 -10.953 1 88.88 523 VAL B N 1
ATOM 8644 C CA . VAL B 1 523 ? -6.43 -39.5 -12.367 1 88.88 523 VAL B CA 1
ATOM 8645 C C . VAL B 1 523 ? -5.234 -40.125 -13.094 1 88.88 523 VAL B C 1
ATOM 8647 O O . VAL B 1 523 ? -4.082 -39.844 -12.734 1 88.88 523 VAL B O 1
ATOM 8650 N N . VAL B 1 524 ? -5.48 -40.938 -14 1 90.56 524 VAL B N 1
ATOM 8651 C CA . VAL B 1 524 ? -4.434 -41.531 -14.82 1 90.56 524 VAL B CA 1
ATOM 8652 C C . VAL B 1 524 ? -4.695 -41.219 -16.297 1 90.56 524 VAL B C 1
ATOM 8654 O O . VAL B 1 524 ? -5.758 -41.562 -16.828 1 90.56 524 VAL B O 1
ATOM 8657 N N . LEU B 1 525 ? -3.715 -40.625 -16.891 1 90.81 525 LEU B N 1
ATOM 8658 C CA . LEU B 1 525 ? -3.873 -40.188 -18.266 1 90.81 525 LEU B CA 1
ATOM 8659 C C . LEU B 1 525 ? -3.123 -41.094 -19.234 1 90.81 525 LEU B C 1
ATOM 8661 O O . LEU B 1 525 ? -2.23 -41.844 -18.812 1 90.81 525 LEU B O 1
ATOM 8665 N N . GLY B 1 526 ? -3.52 -41.094 -20.422 1 90.94 526 GLY B N 1
ATOM 8666 C CA . GLY B 1 526 ? -2.777 -41.719 -21.516 1 90.94 526 GLY B CA 1
ATOM 8667 C C . GLY B 1 526 ? -2.777 -43.219 -21.453 1 90.94 526 GLY B C 1
ATOM 8668 O O . GLY B 1 526 ? -1.796 -43.875 -21.844 1 90.94 526 GLY B O 1
ATOM 8669 N N . VAL B 1 527 ? -3.824 -43.812 -20.969 1 91.25 527 VAL B N 1
ATOM 8670 C CA . VAL B 1 527 ? -3.932 -45.281 -20.922 1 91.25 527 VAL B CA 1
ATOM 8671 C C . VAL B 1 527 ? -4.148 -45.844 -22.328 1 91.25 527 VAL B C 1
ATOM 8673 O O . VAL B 1 527 ? -5.168 -45.562 -22.953 1 91.25 527 VAL B O 1
ATOM 8676 N N . SER B 1 528 ? -3.279 -46.625 -22.797 1 91.56 528 SER B N 1
ATOM 8677 C CA . SER B 1 528 ? -3.186 -46.875 -24.234 1 91.56 528 SER B CA 1
ATOM 8678 C C . SER B 1 528 ? -3.787 -48.219 -24.609 1 91.56 528 SER B C 1
ATOM 8680 O O . SER B 1 528 ? -3.885 -48.562 -25.797 1 91.56 528 SER B O 1
ATOM 8682 N N . GLY B 1 529 ? -4.285 -49.094 -23.672 1 92.62 529 GLY B N 1
ATOM 8683 C CA . GLY B 1 529 ? -4.805 -50.406 -24.031 1 92.62 529 GLY B CA 1
ATOM 8684 C C . GLY B 1 529 ? -5.582 -51.062 -22.906 1 92.62 529 GLY B C 1
ATOM 8685 O O . GLY B 1 529 ? -5.586 -50.594 -21.781 1 92.62 529 GLY B O 1
ATOM 8686 N N . PRO B 1 530 ? -6.223 -52.156 -23.344 1 94.44 530 PRO B N 1
ATOM 8687 C CA . PRO B 1 530 ? -7.098 -52.844 -22.391 1 94.44 530 PRO B CA 1
ATOM 8688 C C . PRO B 1 530 ? -6.348 -53.344 -21.156 1 94.44 530 PRO B C 1
ATOM 8690 O O . PRO B 1 530 ? -6.855 -53.25 -20.031 1 94.44 530 PRO B O 1
ATOM 8693 N N . ASP B 1 531 ? -5.195 -53.812 -21.375 1 94.25 531 ASP B N 1
ATOM 8694 C CA . ASP B 1 531 ? -4.422 -54.344 -20.266 1 94.25 531 ASP B CA 1
ATOM 8695 C C . ASP B 1 531 ? -4.07 -53.25 -19.266 1 94.25 531 ASP B C 1
ATOM 8697 O O . ASP B 1 531 ? -4.113 -53.438 -18.062 1 94.25 531 ASP B O 1
ATOM 8701 N N . GLU B 1 532 ? -3.721 -52.188 -19.828 1 94.31 532 GLU B N 1
ATOM 8702 C CA . GLU B 1 532 ? -3.391 -51.031 -18.984 1 94.31 532 GLU B CA 1
ATOM 8703 C C . GLU B 1 532 ? -4.625 -50.531 -18.25 1 94.31 532 GLU B C 1
ATOM 8705 O O . GLU B 1 532 ? -4.531 -50.094 -17.109 1 94.31 532 GLU B O 1
ATOM 8710 N N . VAL B 1 533 ? -5.742 -50.5 -18.938 1 96.06 533 VAL B N 1
ATOM 8711 C CA . VAL B 1 533 ? -6.992 -50.094 -18.297 1 96.06 533 VAL B CA 1
ATOM 8712 C C . VAL B 1 533 ? -7.281 -50.969 -17.094 1 96.06 533 VAL B C 1
ATOM 8714 O O . VAL B 1 533 ? -7.684 -50.5 -16.031 1 96.06 533 VAL B O 1
ATOM 8717 N N . VAL B 1 534 ? -7.062 -52.219 -17.312 1 96.19 534 VAL B N 1
ATOM 8718 C CA . VAL B 1 534 ? -7.312 -53.188 -16.25 1 96.19 534 VAL B CA 1
ATOM 8719 C C . VAL B 1 534 ? -6.402 -52.875 -15.062 1 96.19 534 VAL B C 1
ATOM 8721 O O . VAL B 1 534 ? -6.855 -52.844 -13.914 1 96.19 534 VAL B O 1
ATOM 8724 N N . ALA B 1 535 ? -5.211 -52.719 -15.367 1 95.06 535 ALA B N 1
ATOM 8725 C CA . ALA B 1 535 ? -4.242 -52.469 -14.305 1 95.06 535 ALA B CA 1
ATOM 8726 C C . ALA B 1 535 ? -4.59 -51.188 -13.547 1 95.06 535 ALA B C 1
ATOM 8728 O O . ALA B 1 535 ? -4.547 -51.156 -12.312 1 95.06 535 ALA B O 1
ATOM 8729 N N . VAL B 1 536 ? -4.863 -50.188 -14.312 1 95.19 536 VAL B N 1
ATOM 8730 C CA . VAL B 1 536 ? -5.188 -48.906 -13.727 1 95.19 536 VAL B CA 1
ATOM 8731 C C . VAL B 1 536 ? -6.469 -49 -12.906 1 95.19 536 VAL B C 1
ATOM 8733 O O . VAL B 1 536 ? -6.539 -48.5 -11.781 1 95.19 536 VAL B O 1
ATOM 8736 N N . TYR B 1 537 ? -7.477 -49.656 -13.422 1 95.75 537 TYR B N 1
ATOM 8737 C CA . TYR B 1 537 ? -8.75 -49.812 -12.727 1 95.75 537 TYR B CA 1
ATOM 8738 C C . TYR B 1 537 ? -8.562 -50.562 -11.422 1 95.75 537 TYR B C 1
ATOM 8740 O O . TYR B 1 537 ? -9.094 -50.188 -10.383 1 95.75 537 TYR B O 1
ATOM 8748 N N . ASP B 1 538 ? -7.836 -51.656 -11.531 1 95.62 538 ASP B N 1
ATOM 8749 C CA . ASP B 1 538 ? -7.645 -52.5 -10.352 1 95.62 538 ASP B CA 1
ATOM 8750 C C . ASP B 1 538 ? -6.969 -51.719 -9.227 1 95.62 538 ASP B C 1
ATOM 8752 O O . ASP B 1 538 ? -7.363 -51.812 -8.062 1 95.62 538 ASP B O 1
ATOM 8756 N N . ASP B 1 539 ? -6.02 -51.062 -9.602 1 94.06 539 ASP B N 1
ATOM 8757 C CA . ASP B 1 539 ? -5.312 -50.25 -8.625 1 94.06 539 ASP B CA 1
ATOM 8758 C C . ASP B 1 539 ? -6.246 -49.219 -8 1 94.06 539 ASP B C 1
ATOM 8760 O O . ASP B 1 539 ? -6.297 -49.062 -6.777 1 94.06 539 ASP B O 1
ATOM 8764 N N . MET B 1 540 ? -6.973 -48.469 -8.797 1 93.5 540 MET B N 1
ATOM 8765 C CA . MET B 1 540 ? -7.863 -47.406 -8.328 1 93.5 540 MET B CA 1
ATOM 8766 C C . MET B 1 540 ? -9 -47.969 -7.488 1 93.5 540 MET B C 1
ATOM 8768 O O . MET B 1 540 ? -9.359 -47.406 -6.453 1 93.5 540 MET B O 1
ATOM 8772 N N . ALA B 1 541 ? -9.523 -49.062 -7.977 1 93.44 541 ALA B N 1
ATOM 8773 C CA . ALA B 1 541 ? -10.633 -49.688 -7.273 1 93.44 541 ALA B CA 1
ATOM 8774 C C . ALA B 1 541 ? -10.219 -50.125 -5.871 1 93.44 541 ALA B C 1
ATOM 8776 O O . ALA B 1 541 ? -10.992 -50 -4.922 1 93.44 541 ALA B O 1
ATOM 8777 N N . ALA B 1 542 ? -9.078 -50.625 -5.77 1 93.38 542 ALA B N 1
ATOM 8778 C CA . ALA B 1 542 ? -8.57 -51.094 -4.484 1 93.38 542 ALA B CA 1
ATOM 8779 C C . ALA B 1 542 ? -8.367 -49.938 -3.512 1 93.38 542 ALA B C 1
ATOM 8781 O O . ALA B 1 542 ? -8.625 -50.062 -2.314 1 93.38 542 ALA B O 1
ATOM 8782 N N . ARG B 1 543 ? -7.988 -48.844 -4 1 91.56 543 ARG B N 1
ATOM 8783 C CA . ARG B 1 543 ? -7.582 -47.75 -3.145 1 91.56 543 ARG B CA 1
ATOM 8784 C C . ARG B 1 543 ? -8.734 -46.75 -2.93 1 91.56 543 ARG B C 1
ATOM 8786 O O . ARG B 1 543 ? -8.859 -46.156 -1.86 1 91.56 543 ARG B O 1
ATOM 8793 N N . LEU B 1 544 ? -9.531 -46.562 -3.996 1 92.38 544 LEU B N 1
ATOM 8794 C CA . LEU B 1 544 ? -10.43 -45.438 -3.986 1 92.38 544 LEU B CA 1
ATOM 8795 C C . LEU B 1 544 ? -11.875 -45.875 -4.234 1 92.38 544 LEU B C 1
ATOM 8797 O O . LEU B 1 544 ? -12.789 -45.031 -4.223 1 92.38 544 LEU B O 1
ATOM 8801 N N . GLY B 1 545 ? -12.102 -47.188 -4.457 1 91.56 545 GLY B N 1
ATOM 8802 C CA . GLY B 1 545 ? -13.43 -47.719 -4.734 1 91.56 545 GLY B CA 1
ATOM 8803 C C . GLY B 1 545 ? -13.633 -48.094 -6.188 1 91.56 545 GLY B C 1
ATOM 8804 O O . GLY B 1 545 ? -12.852 -47.688 -7.055 1 91.56 545 GLY B O 1
ATOM 8805 N N . PRO B 1 546 ? -14.641 -48.688 -6.465 1 93.5 546 PRO B N 1
ATOM 8806 C CA . PRO B 1 546 ? -14.805 -49.312 -7.785 1 93.5 546 PRO B CA 1
ATOM 8807 C C . PRO B 1 546 ? -15.352 -48.344 -8.828 1 93.5 546 PRO B C 1
ATOM 8809 O O . PRO B 1 546 ? -15.25 -48.594 -10.031 1 93.5 546 PRO B O 1
ATOM 8812 N N . ALA B 1 547 ? -15.945 -47.312 -8.383 1 94.12 547 ALA B N 1
ATOM 8813 C CA . ALA B 1 547 ? -16.578 -46.375 -9.328 1 94.12 547 ALA B CA 1
ATOM 8814 C C . ALA B 1 547 ? -15.539 -45.5 -10.008 1 94.12 547 ALA B C 1
ATOM 8816 O O . ALA B 1 547 ? -14.805 -44.781 -9.344 1 94.12 547 ALA B O 1
ATOM 8817 N N . VAL B 1 548 ? -15.422 -45.5 -11.336 1 95.44 548 VAL B N 1
ATOM 8818 C CA . VAL B 1 548 ? -14.508 -44.656 -12.102 1 95.44 548 VAL B CA 1
ATOM 8819 C C . VAL B 1 548 ? -15.227 -44.094 -13.32 1 95.44 548 VAL B C 1
ATOM 8821 O O . VAL B 1 548 ? -16.359 -44.469 -13.617 1 95.44 548 VAL B O 1
ATOM 8824 N N . SER B 1 549 ? -14.664 -43.125 -13.891 1 95.12 549 SER B N 1
ATOM 8825 C CA . SER B 1 549 ? -15.062 -42.656 -15.211 1 95.12 549 SER B CA 1
ATOM 8826 C C . SER B 1 549 ? -13.945 -42.844 -16.219 1 95.12 549 SER B C 1
ATOM 8828 O O . SER B 1 549 ? -12.766 -42.688 -15.906 1 95.12 549 SER B O 1
ATOM 8830 N N . VAL B 1 550 ? -14.289 -43.281 -17.391 1 96.31 550 VAL B N 1
ATOM 8831 C CA . VAL B 1 550 ? -13.367 -43.375 -18.516 1 96.31 550 VAL B CA 1
ATOM 8832 C C . VAL B 1 550 ? -13.656 -42.281 -19.5 1 96.31 550 VAL B C 1
ATOM 8834 O O . VAL B 1 550 ? -14.781 -42.125 -20 1 96.31 550 VAL B O 1
ATOM 8837 N N . ASP B 1 551 ? -12.617 -41.469 -19.75 1 96.5 551 ASP B N 1
ATOM 8838 C CA . ASP B 1 551 ? -12.82 -40.25 -20.547 1 96.5 551 ASP B CA 1
ATOM 8839 C C . ASP B 1 551 ? -11.898 -40.25 -21.766 1 96.5 551 ASP B C 1
ATOM 8841 O O . ASP B 1 551 ? -10.781 -40.75 -21.703 1 96.5 551 ASP B O 1
ATOM 8845 N N . ALA B 1 552 ? -12.367 -39.656 -22.859 1 96.44 552 ALA B N 1
ATOM 8846 C CA . ALA B 1 552 ? -11.492 -39.406 -24 1 96.44 552 ALA B CA 1
ATOM 8847 C C . ALA B 1 552 ? -10.367 -38.438 -23.625 1 96.44 552 ALA B C 1
ATOM 8849 O O . ALA B 1 552 ? -10.57 -37.5 -22.844 1 96.44 552 ALA B O 1
ATOM 8850 N N . MET B 1 553 ? -9.195 -38.719 -24.172 1 94.56 553 MET B N 1
ATOM 8851 C CA . MET B 1 553 ? -8.094 -37.781 -23.984 1 94.56 553 MET B CA 1
ATOM 8852 C C . MET B 1 553 ? -8.375 -36.469 -24.688 1 94.56 553 MET B C 1
ATOM 8854 O O . MET B 1 553 ? -9.039 -36.438 -25.734 1 94.56 553 MET B O 1
ATOM 8858 N N . VAL B 1 554 ? -7.961 -35.344 -24.125 1 94.12 554 VAL B N 1
ATOM 8859 C CA . VAL B 1 554 ? -8.086 -34.031 -24.703 1 94.12 554 VAL B CA 1
ATOM 8860 C C . VAL B 1 554 ? -6.695 -33.469 -25.031 1 94.12 554 VAL B C 1
ATOM 8862 O O . VAL B 1 554 ? -5.715 -33.812 -24.359 1 94.12 554 VAL B O 1
ATOM 8865 N N . PRO B 1 555 ? -6.652 -32.656 -26.109 1 90.44 555 PRO B N 1
ATOM 8866 C CA . PRO B 1 555 ? -5.355 -32.031 -26.422 1 90.44 555 PRO B CA 1
ATOM 8867 C C . PRO B 1 555 ? -4.789 -31.25 -25.25 1 90.44 555 PRO B C 1
ATOM 8869 O O . PRO B 1 555 ? -5.543 -30.641 -24.484 1 90.44 555 PRO B O 1
ATOM 8872 N N . ALA B 1 556 ? -3.486 -31.344 -25.203 1 89.12 556 ALA B N 1
ATOM 8873 C CA . ALA B 1 556 ? -2.824 -30.562 -24.156 1 89.12 556 ALA B CA 1
ATOM 8874 C C . ALA B 1 556 ? -3.047 -29.078 -24.344 1 89.12 556 ALA B C 1
ATOM 8876 O O . ALA B 1 556 ? -3.209 -28.609 -25.484 1 89.12 556 ALA B O 1
ATOM 8877 N N . GLY B 1 557 ? -3.068 -28.281 -23.281 1 91.38 557 GLY B N 1
ATOM 8878 C CA . GLY B 1 557 ? -3.256 -26.844 -23.297 1 91.38 557 GLY B CA 1
ATOM 8879 C C . GLY B 1 557 ? -3.078 -26.203 -21.938 1 91.38 557 GLY B C 1
ATOM 8880 O O . GLY B 1 557 ? -2.492 -26.797 -21.031 1 91.38 557 GLY B O 1
ATOM 8881 N N . VAL B 1 558 ? -3.463 -24.953 -21.859 1 91.38 558 VAL B N 1
ATOM 8882 C CA . VAL B 1 558 ? -3.383 -24.203 -20.609 1 91.38 558 VAL B CA 1
ATOM 8883 C C . VAL B 1 558 ? -4.566 -24.578 -19.719 1 91.38 558 VAL B C 1
ATOM 8885 O O . VAL B 1 558 ? -5.711 -24.609 -20.172 1 91.38 558 VAL B O 1
ATOM 8888 N N . GLU B 1 559 ? -4.312 -24.938 -18.484 1 91.5 559 GLU B N 1
ATOM 8889 C CA . GLU B 1 559 ? -5.371 -25.312 -17.562 1 91.5 559 GLU B CA 1
ATOM 8890 C C . GLU B 1 559 ? -5.941 -24.094 -16.844 1 91.5 559 GLU B C 1
ATOM 8892 O O . GLU B 1 559 ? -5.195 -23.312 -16.234 1 91.5 559 GLU B O 1
ATOM 8897 N N . VAL B 1 560 ? -7.242 -23.938 -16.891 1 94 560 VAL B N 1
ATOM 8898 C CA . VAL B 1 560 ? -7.961 -22.859 -16.234 1 94 560 VAL B CA 1
ATOM 8899 C C . VAL B 1 560 ? -9.109 -23.422 -15.406 1 94 560 VAL B C 1
ATOM 8901 O O . VAL B 1 560 ? -9.656 -24.484 -15.727 1 94 560 VAL B O 1
ATOM 8904 N N . SER B 1 561 ? -9.336 -22.828 -14.281 1 93.75 561 SER B N 1
ATOM 8905 C CA . SER B 1 561 ? -10.516 -23.141 -13.484 1 93.75 561 SER B CA 1
ATOM 8906 C C . SER B 1 561 ? -11.617 -22.109 -13.695 1 93.75 561 SER B C 1
ATOM 8908 O O . SER B 1 561 ? -11.352 -20.906 -13.672 1 93.75 561 SER B O 1
ATOM 8910 N N . VAL B 1 562 ? -12.805 -22.547 -13.992 1 96.44 562 VAL B N 1
ATOM 8911 C CA . VAL B 1 562 ? -13.961 -21.656 -14.133 1 96.44 562 VAL B CA 1
ATOM 8912 C C . VAL B 1 562 ? -15.117 -22.188 -13.297 1 96.44 562 VAL B C 1
ATOM 8914 O O . VAL B 1 562 ? -15.398 -23.391 -13.289 1 96.44 562 VAL B O 1
ATOM 8917 N N . GLY B 1 563 ? -15.68 -21.359 -12.531 1 96.56 563 GLY B N 1
ATOM 8918 C CA . GLY B 1 563 ? -16.812 -21.766 -11.719 1 96.56 563 GLY B CA 1
ATOM 8919 C C . GLY B 1 563 ? -17.594 -20.594 -11.156 1 96.56 563 GLY B C 1
ATOM 8920 O O . GLY B 1 563 ? -17.375 -19.453 -11.547 1 96.56 563 GLY B O 1
ATOM 8921 N N . PHE B 1 564 ? -18.625 -20.891 -10.398 1 95.5 564 PHE B N 1
ATOM 8922 C CA . PHE B 1 564 ? -19.281 -19.891 -9.555 1 95.5 564 PHE B CA 1
ATOM 8923 C C . PHE B 1 564 ? -19.547 -20.438 -8.164 1 95.5 564 PHE B C 1
ATOM 8925 O O . PHE B 1 564 ? -19.609 -21.656 -7.973 1 95.5 564 PHE B O 1
ATOM 8932 N N . VAL B 1 565 ? -19.516 -19.625 -7.207 1 94.38 565 VAL B N 1
ATOM 8933 C CA . VAL B 1 565 ? -19.781 -19.953 -5.809 1 94.38 565 VAL B CA 1
ATOM 8934 C C . VAL B 1 565 ? -20.828 -18.984 -5.242 1 94.38 565 VAL B C 1
ATOM 8936 O O . VAL B 1 565 ? -20.812 -17.797 -5.559 1 94.38 565 VAL B O 1
ATOM 8939 N N . ARG B 1 566 ? -21.656 -19.469 -4.445 1 92.44 566 ARG B N 1
ATOM 8940 C CA . ARG B 1 566 ? -22.641 -18.609 -3.783 1 92.44 566 ARG B CA 1
ATOM 8941 C C . ARG B 1 566 ? -22.031 -17.906 -2.578 1 92.44 566 ARG B C 1
ATOM 8943 O O . ARG B 1 566 ? -21.594 -18.562 -1.625 1 92.44 566 ARG B O 1
ATOM 8950 N N . ASP B 1 567 ? -21.969 -16.656 -2.682 1 90.12 567 ASP B N 1
ATOM 8951 C CA . ASP B 1 567 ? -21.516 -15.82 -1.575 1 90.12 567 ASP B CA 1
ATOM 8952 C C . ASP B 1 567 ? -22.688 -15.391 -0.701 1 90.12 567 ASP B C 1
ATOM 8954 O O . ASP B 1 567 ? -23.75 -15.023 -1.213 1 90.12 567 ASP B O 1
ATOM 8958 N N . ALA B 1 568 ? -22.516 -15.406 0.565 1 85.81 568 ALA B N 1
ATOM 8959 C CA . ALA B 1 568 ? -23.609 -15.102 1.496 1 85.81 568 ALA B CA 1
ATOM 8960 C C . ALA B 1 568 ? -24.047 -13.648 1.366 1 85.81 568 ALA B C 1
ATOM 8962 O O . ALA B 1 568 ? -25.219 -13.336 1.55 1 85.81 568 ALA B O 1
ATOM 8963 N N . ALA B 1 569 ? -23.141 -12.781 1.032 1 87.88 569 ALA B N 1
ATOM 8964 C CA . ALA B 1 569 ? -23.438 -11.352 1.01 1 87.88 569 ALA B CA 1
ATOM 8965 C C . ALA B 1 569 ? -23.844 -10.891 -0.39 1 87.88 569 ALA B C 1
ATOM 8967 O O . ALA B 1 569 ? -24.688 -10.016 -0.542 1 87.88 569 ALA B O 1
ATOM 8968 N N . PHE B 1 570 ? -23.281 -11.508 -1.418 1 92.38 570 PHE B N 1
ATOM 8969 C CA . PHE B 1 570 ? -23.422 -10.914 -2.742 1 92.38 570 PHE B CA 1
ATOM 8970 C C . PHE B 1 570 ? -24.141 -11.875 -3.693 1 92.38 570 PHE B C 1
ATOM 8972 O O . PHE B 1 570 ? -24.422 -11.516 -4.836 1 92.38 570 PHE B O 1
ATOM 8979 N N . GLY B 1 571 ? -24.516 -13.086 -3.213 1 91.44 571 GLY B N 1
ATOM 8980 C CA . GLY B 1 571 ? -25.078 -14.078 -4.113 1 91.44 571 GLY B CA 1
ATOM 8981 C C . GLY B 1 571 ? -24.016 -14.805 -4.93 1 91.44 571 GLY B C 1
ATOM 8982 O O . GLY B 1 571 ? -22.875 -14.977 -4.477 1 91.44 571 GLY B O 1
ATOM 8983 N N . PRO B 1 572 ? -24.422 -15.328 -6.07 1 93.69 572 PRO B N 1
ATOM 8984 C CA . PRO B 1 572 ? -23.438 -16.078 -6.863 1 93.69 572 PRO B CA 1
ATOM 8985 C C . PRO B 1 572 ? -22.328 -15.18 -7.43 1 93.69 572 PRO B C 1
ATOM 8987 O O . PRO B 1 572 ? -22.609 -14.078 -7.922 1 93.69 572 PRO B O 1
ATOM 8990 N N . LEU B 1 573 ? -21.109 -15.594 -7.328 1 95.56 573 LEU B N 1
ATOM 8991 C CA . LEU B 1 573 ? -19.953 -14.938 -7.91 1 95.56 573 LEU B CA 1
ATOM 8992 C C . LEU B 1 573 ? -19.219 -15.883 -8.852 1 95.56 573 LEU B C 1
ATOM 8994 O O . LEU B 1 573 ? -19.016 -17.062 -8.531 1 95.56 573 LEU B O 1
ATOM 8998 N N . VAL B 1 574 ? -18.906 -15.414 -10 1 96.56 574 VAL B N 1
ATOM 8999 C CA . VAL B 1 574 ? -18.125 -16.188 -10.961 1 96.56 574 VAL B CA 1
ATOM 9000 C C . VAL B 1 574 ? -16.641 -16.094 -10.625 1 96.56 574 VAL B C 1
ATOM 9002 O O . VAL B 1 574 ? -16.141 -15 -10.32 1 96.56 574 VAL B O 1
ATOM 9005 N N . VAL B 1 575 ? -15.977 -17.219 -10.617 1 95.56 575 VAL B N 1
ATOM 9006 C CA . VAL B 1 575 ? -14.555 -17.281 -10.297 1 95.56 575 VAL B CA 1
ATOM 9007 C C . VAL B 1 575 ? -13.789 -17.906 -11.461 1 95.56 575 VAL B C 1
ATOM 9009 O O . VAL B 1 575 ? -14.125 -19 -11.922 1 95.56 575 VAL B O 1
ATOM 9012 N N . VAL B 1 576 ? -12.82 -17.188 -12.016 1 95.94 576 VAL B N 1
ATOM 9013 C CA . VAL B 1 576 ? -11.891 -17.703 -13.023 1 95.94 576 VAL B CA 1
ATOM 9014 C C . VAL B 1 576 ? -10.469 -17.688 -12.461 1 95.94 576 VAL B C 1
ATOM 9016 O O . VAL B 1 576 ? -10.008 -16.672 -11.945 1 95.94 576 VAL B O 1
ATOM 9019 N N . ALA B 1 577 ? -9.812 -18.828 -12.516 1 92.62 577 ALA B N 1
ATOM 9020 C CA . ALA B 1 577 ? -8.492 -18.938 -11.898 1 92.62 577 ALA B CA 1
ATOM 9021 C C . ALA B 1 577 ? -7.574 -19.812 -12.742 1 92.62 577 ALA B C 1
ATOM 9023 O O . ALA B 1 577 ? -8.031 -20.516 -13.648 1 92.62 577 ALA B O 1
ATOM 9024 N N . ALA B 1 578 ? -6.246 -19.641 -12.5 1 89.12 578 ALA B N 1
ATOM 9025 C CA . ALA B 1 578 ? -5.32 -20.609 -13.062 1 89.12 578 ALA B CA 1
ATOM 9026 C C . ALA B 1 578 ? -5.645 -22.016 -12.578 1 89.12 578 ALA B C 1
ATOM 9028 O O . ALA B 1 578 ? -5.996 -22.219 -11.414 1 89.12 578 ALA B O 1
ATOM 9029 N N . GLY B 1 579 ? -5.59 -22.859 -13.508 1 81.38 579 GLY B N 1
ATOM 9030 C CA . GLY B 1 579 ? -5.887 -24.234 -13.156 1 81.38 579 GLY B CA 1
ATOM 9031 C C . GLY B 1 579 ? -4.695 -24.984 -12.594 1 81.38 579 GLY B C 1
ATOM 9032 O O . GLY B 1 579 ? -3.553 -24.547 -12.75 1 81.38 579 GLY B O 1
ATOM 9033 N N . GLY B 1 580 ? -4.914 -25.984 -11.906 1 67.88 580 GLY B N 1
ATOM 9034 C CA . GLY B 1 580 ? -3.883 -26.844 -11.352 1 67.88 580 GLY B CA 1
ATOM 9035 C C . GLY B 1 580 ? -3.596 -26.562 -9.891 1 67.88 580 GLY B C 1
ATOM 9036 O O . GLY B 1 580 ? -4.031 -25.531 -9.352 1 67.88 580 GLY B O 1
ATOM 9037 N N . VAL B 1 581 ? -3.014 -27.484 -9.195 1 60 581 VAL B N 1
ATOM 9038 C CA . VAL B 1 581 ? -2.783 -27.484 -7.754 1 60 581 VAL B CA 1
ATOM 9039 C C . VAL B 1 581 ? -2.039 -26.219 -7.34 1 60 581 VAL B C 1
ATOM 9041 O O . VAL B 1 581 ? -2.363 -25.609 -6.316 1 60 581 VAL B O 1
ATOM 9044 N N . ALA B 1 582 ? -1.079 -25.781 -8.078 1 61 582 ALA B N 1
ATOM 9045 C CA . ALA B 1 582 ? -0.254 -24.641 -7.707 1 61 582 ALA B CA 1
ATOM 9046 C C . ALA B 1 582 ? -1.071 -23.344 -7.723 1 61 582 ALA B C 1
ATOM 9048 O O . ALA B 1 582 ? -0.752 -22.391 -7.008 1 61 582 ALA B O 1
ATOM 9049 N N . VAL B 1 583 ? -2.16 -23.547 -8.359 1 62.28 583 VAL B N 1
ATOM 9050 C CA . VAL B 1 583 ? -3.02 -22.391 -8.555 1 62.28 583 VAL B CA 1
ATOM 9051 C C . VAL B 1 583 ? -3.549 -21.906 -7.207 1 62.28 583 VAL B C 1
ATOM 9053 O O . VAL B 1 583 ? -3.613 -20.688 -6.961 1 62.28 583 VAL B O 1
ATOM 9056 N N . GLU B 1 584 ? -3.9 -22.812 -6.422 1 69.31 584 GLU B N 1
ATOM 9057 C CA . GLU B 1 584 ? -4.496 -22.453 -5.141 1 69.31 584 GLU B CA 1
ATOM 9058 C C . GLU B 1 584 ? -3.488 -21.734 -4.242 1 69.31 584 GLU B C 1
ATOM 9060 O O . GLU B 1 584 ? -3.848 -20.828 -3.502 1 69.31 584 GLU B O 1
ATOM 9065 N N . LEU B 1 585 ? -2.256 -22.125 -4.555 1 77.31 585 LEU B N 1
ATOM 9066 C CA . LEU B 1 585 ? -1.241 -21.562 -3.674 1 77.31 585 LEU B CA 1
ATOM 9067 C C . LEU B 1 585 ? -0.829 -20.172 -4.141 1 77.31 585 LEU B C 1
ATOM 9069 O O . LEU B 1 585 ? -0.43 -19.328 -3.33 1 77.31 585 LEU B O 1
ATOM 9073 N N . HIS B 1 586 ? -0.999 -19.922 -5.477 1 80 586 HIS B N 1
ATOM 9074 C CA . HIS B 1 586 ? -0.557 -18.625 -5.988 1 80 586 HIS B CA 1
ATOM 9075 C C . HIS B 1 586 ? -1.704 -17.625 -6.012 1 80 586 HIS B C 1
ATOM 9077 O O . HIS B 1 586 ? -1.479 -16.422 -6.176 1 80 586 HIS B O 1
ATOM 9083 N N . GLY B 1 587 ? -2.895 -18.156 -5.875 1 81.5 587 GLY B N 1
ATOM 9084 C CA . GLY B 1 587 ? -4.047 -17.281 -5.77 1 81.5 587 GLY B CA 1
ATOM 9085 C C . GLY B 1 587 ? -4.297 -16.469 -7.027 1 81.5 587 GLY B C 1
ATOM 9086 O O . GLY B 1 587 ? -4.723 -15.32 -6.957 1 81.5 587 GLY B O 1
ATOM 9087 N N . ASP B 1 588 ? -3.9 -16.938 -8.227 1 88.31 588 ASP B N 1
ATOM 9088 C CA . ASP B 1 588 ? -4.176 -16.281 -9.508 1 88.31 588 ASP B CA 1
ATOM 9089 C C . ASP B 1 588 ? -5.637 -16.453 -9.906 1 88.31 588 ASP B C 1
ATOM 9091 O O . ASP B 1 588 ? -5.969 -17.344 -10.703 1 88.31 588 ASP B O 1
ATOM 9095 N N . ARG B 1 589 ? -6.508 -15.617 -9.375 1 91.62 589 ARG B N 1
ATOM 9096 C CA . ARG B 1 589 ? -7.938 -15.742 -9.641 1 91.62 589 ARG B CA 1
ATOM 9097 C C . ARG B 1 589 ? -8.594 -14.375 -9.789 1 91.62 589 ARG B C 1
ATOM 9099 O O . ARG B 1 589 ? -8.078 -13.383 -9.273 1 91.62 589 ARG B O 1
ATOM 9106 N N . VAL B 1 590 ? -9.648 -14.32 -10.508 1 93.62 590 VAL B N 1
ATOM 9107 C CA . VAL B 1 590 ? -10.508 -13.156 -10.68 1 93.62 590 VAL B CA 1
ATOM 9108 C C . VAL B 1 590 ? -11.945 -13.516 -10.305 1 93.62 590 VAL B C 1
ATOM 9110 O O . VAL B 1 590 ? -12.461 -14.555 -10.711 1 93.62 590 VAL B O 1
ATOM 9113 N N . VAL B 1 591 ? -12.547 -12.742 -9.461 1 95.06 591 VAL B N 1
ATOM 9114 C CA . VAL B 1 591 ? -13.922 -12.93 -9.016 1 95.06 591 VAL B CA 1
ATOM 9115 C C . VAL B 1 591 ? -14.797 -11.805 -9.555 1 95.06 591 VAL B C 1
ATOM 9117 O O . VAL B 1 591 ? -14.438 -10.633 -9.477 1 95.06 591 VAL B O 1
ATOM 9120 N N . VAL B 1 592 ? -15.945 -12.156 -10.18 1 95.31 592 VAL B N 1
ATOM 9121 C CA . VAL B 1 592 ? -16.797 -11.133 -10.773 1 95.31 592 VAL B CA 1
ATOM 9122 C C . VAL B 1 592 ? -18.266 -11.461 -10.484 1 95.31 592 VAL B C 1
ATOM 9124 O O . VAL B 1 592 ? -18.609 -12.617 -10.227 1 95.31 592 VAL B O 1
ATOM 9127 N N . CYS B 1 593 ? -19.062 -10.391 -10.492 1 94.19 593 CYS B N 1
ATOM 9128 C CA . CYS B 1 593 ? -20.5 -10.57 -10.398 1 94.19 593 CYS B CA 1
ATOM 9129 C C . CYS B 1 593 ? -21.109 -10.922 -11.758 1 94.19 593 CYS B C 1
ATOM 9131 O O . CYS B 1 593 ? -20.797 -10.281 -12.758 1 94.19 593 CYS B O 1
ATOM 9133 N N . PRO B 1 594 ? -21.922 -12.031 -11.805 1 94.06 594 PRO B N 1
ATOM 9134 C CA . PRO B 1 594 ? -22.688 -12.242 -13.031 1 94.06 594 PRO B CA 1
ATOM 9135 C C . PRO B 1 594 ? -23.797 -11.219 -13.219 1 94.06 594 PRO B C 1
ATOM 9137 O O . PRO B 1 594 ? -24.234 -10.594 -12.25 1 94.06 594 PRO B O 1
ATOM 9140 N N . PRO B 1 595 ? -24.344 -10.969 -14.414 1 93.38 595 PRO B N 1
ATOM 9141 C CA . PRO B 1 595 ? -23.922 -11.609 -15.656 1 93.38 595 PRO B CA 1
ATOM 9142 C C . PRO B 1 595 ? -22.609 -11.039 -16.203 1 93.38 595 PRO B C 1
ATOM 9144 O O . PRO B 1 595 ? -22.266 -9.891 -15.914 1 93.38 595 PRO B O 1
ATOM 9147 N N . VAL B 1 596 ? -21.938 -11.805 -16.984 1 93.94 596 VAL B N 1
ATOM 9148 C CA . VAL B 1 596 ? -20.672 -11.438 -17.578 1 93.94 596 VAL B CA 1
ATOM 9149 C C . VAL B 1 596 ? -20.781 -11.469 -19.109 1 93.94 596 VAL B C 1
ATOM 9151 O O . VAL B 1 596 ? -21.141 -12.5 -19.688 1 93.94 596 VAL B O 1
ATOM 9154 N N . SER B 1 597 ? -20.562 -10.328 -19.734 1 94.06 597 SER B N 1
ATOM 9155 C CA . SER B 1 597 ? -20.531 -10.266 -21.188 1 94.06 597 SER B CA 1
ATOM 9156 C C . SER B 1 597 ? -19.25 -10.859 -21.75 1 94.06 597 SER B C 1
ATOM 9158 O O . SER B 1 597 ? -18.312 -11.148 -21 1 94.06 597 SER B O 1
ATOM 9160 N N . ARG B 1 598 ? -19.234 -11.055 -23.094 1 94.56 598 ARG B N 1
ATOM 9161 C CA . ARG B 1 598 ? -18.016 -11.531 -23.75 1 94.56 598 ARG B CA 1
ATOM 9162 C C . ARG B 1 598 ? -16.859 -10.555 -23.547 1 94.56 598 ARG B C 1
ATOM 9164 O O . ARG B 1 598 ? -15.727 -10.969 -23.328 1 94.56 598 ARG B O 1
ATOM 9171 N N . THR B 1 599 ? -17.25 -9.32 -23.547 1 92.81 599 THR B N 1
ATOM 9172 C CA . THR B 1 599 ? -16.234 -8.289 -23.359 1 92.81 599 THR B CA 1
ATOM 9173 C C . THR B 1 599 ? -15.641 -8.367 -21.969 1 92.81 599 THR B C 1
ATOM 9175 O O . THR B 1 599 ? -14.422 -8.32 -21.797 1 92.81 599 THR B O 1
ATOM 9178 N N . THR B 1 600 ? -16.469 -8.453 -20.969 1 93.31 600 THR B N 1
ATOM 9179 C CA . THR B 1 600 ? -16 -8.562 -19.594 1 93.31 600 THR B CA 1
ATOM 9180 C C . THR B 1 600 ? -15.211 -9.852 -19.406 1 93.31 600 THR B C 1
ATOM 9182 O O . THR B 1 600 ? -14.203 -9.859 -18.688 1 93.31 600 THR B O 1
ATOM 9185 N N . ALA B 1 601 ? -15.656 -10.891 -20.031 1 96.38 601 ALA B N 1
ATOM 9186 C CA . ALA B 1 601 ? -14.961 -12.172 -19.938 1 96.38 601 ALA B CA 1
ATOM 9187 C C . ALA B 1 601 ? -13.531 -12.062 -20.484 1 96.38 601 ALA B C 1
ATOM 9189 O O . ALA B 1 601 ? -12.602 -12.617 -19.891 1 96.38 601 ALA B O 1
ATOM 9190 N N . ARG B 1 602 ? -13.391 -11.43 -21.578 1 96.06 602 ARG B N 1
ATOM 9191 C CA . ARG B 1 602 ? -12.062 -11.227 -22.141 1 96.06 602 ARG B CA 1
ATOM 9192 C C . ARG B 1 602 ? -11.164 -10.445 -21.188 1 96.06 602 ARG B C 1
ATOM 9194 O O . ARG B 1 602 ? -9.992 -10.789 -21 1 96.06 602 ARG B O 1
ATOM 9201 N N . ARG B 1 603 ? -11.719 -9.469 -20.547 1 93.5 603 ARG B N 1
ATOM 9202 C CA . ARG B 1 603 ? -10.969 -8.68 -19.578 1 93.5 603 ARG B CA 1
ATOM 9203 C C . ARG B 1 603 ? -10.531 -9.531 -18.391 1 93.5 603 ARG B C 1
ATOM 9205 O O . ARG B 1 603 ? -9.438 -9.344 -17.859 1 93.5 603 ARG B O 1
ATOM 9212 N N . ILE B 1 604 ? -11.414 -10.406 -18 1 94.81 604 ILE B N 1
ATOM 9213 C CA . ILE B 1 604 ? -11.109 -11.328 -16.906 1 94.81 604 ILE B CA 1
ATOM 9214 C C . ILE B 1 604 ? -9.875 -12.156 -17.25 1 94.81 604 ILE B C 1
ATOM 9216 O O . ILE B 1 604 ? -8.945 -12.266 -16.453 1 94.81 604 ILE B O 1
ATOM 9220 N N . VAL B 1 605 ? -9.836 -12.648 -18.422 1 96.5 605 VAL B N 1
ATOM 9221 C CA . VAL B 1 605 ? -8.75 -13.508 -18.891 1 96.5 605 VAL B CA 1
ATOM 9222 C C . VAL B 1 605 ? -7.441 -12.719 -18.891 1 96.5 605 VAL B C 1
ATOM 9224 O O . VAL B 1 605 ? -6.406 -13.219 -18.453 1 96.5 605 VAL B O 1
ATOM 9227 N N . ASP B 1 606 ? -7.523 -11.508 -19.281 1 94.56 606 ASP B N 1
ATOM 9228 C CA . ASP B 1 606 ? -6.34 -10.656 -19.391 1 94.56 606 ASP B CA 1
ATOM 9229 C C . ASP B 1 606 ? -5.773 -10.336 -18 1 94.56 606 ASP B C 1
ATOM 9231 O O . ASP B 1 606 ? -4.594 -10 -17.875 1 94.56 606 ASP B O 1
ATOM 9235 N N . GLN B 1 607 ? -6.586 -10.453 -17.031 1 92.94 607 GLN B N 1
ATOM 9236 C CA . GLN B 1 607 ? -6.18 -10.078 -15.672 1 92.94 607 GLN B CA 1
ATOM 9237 C C . GLN B 1 607 ? -5.449 -11.227 -14.984 1 92.94 607 GLN B C 1
ATOM 9239 O O . GLN B 1 607 ? -4.805 -11.031 -13.953 1 92.94 607 GLN B O 1
ATOM 9244 N N . LEU B 1 608 ? -5.547 -12.43 -15.508 1 91.62 608 LEU B N 1
ATOM 9245 C CA . LEU B 1 608 ? -4.867 -13.57 -14.906 1 91.62 608 LEU B CA 1
ATOM 9246 C C . LEU B 1 608 ? -3.361 -13.484 -15.117 1 91.62 608 LEU B C 1
ATOM 9248 O O . LEU B 1 608 ? -2.906 -13.07 -16.188 1 91.62 608 LEU B O 1
ATOM 9252 N N . ARG B 1 609 ? -2.557 -13.82 -14.188 1 88.62 609 ARG B N 1
ATOM 9253 C CA . ARG B 1 609 ? -1.103 -13.844 -14.297 1 88.62 609 ARG B CA 1
ATOM 9254 C C . ARG B 1 609 ? -0.646 -14.844 -15.352 1 88.62 609 ARG B C 1
ATOM 9256 O O . ARG B 1 609 ? 0.418 -14.68 -15.953 1 88.62 609 ARG B O 1
ATOM 9263 N N . ILE B 1 610 ? -1.47 -15.836 -15.648 1 88.12 610 ILE B N 1
ATOM 9264 C CA . ILE B 1 610 ? -1.103 -16.891 -16.594 1 88.12 610 ILE B CA 1
ATOM 9265 C C . ILE B 1 610 ? -1.531 -16.484 -18 1 88.12 610 ILE B C 1
ATOM 9267 O O . ILE B 1 610 ? -1.356 -17.25 -18.953 1 88.12 610 ILE B O 1
ATOM 9271 N N . ALA B 1 611 ? -2.078 -15.328 -18.141 1 93.19 611 ALA B N 1
ATOM 9272 C CA . ALA B 1 611 ? -2.598 -14.883 -19.438 1 93.19 611 ALA B CA 1
ATOM 9273 C C . ALA B 1 611 ? -1.549 -15.031 -20.531 1 93.19 611 ALA B C 1
ATOM 9275 O O . ALA B 1 611 ? -1.861 -15.469 -21.641 1 93.19 611 ALA B O 1
ATOM 9276 N N . PRO B 1 612 ? -0.257 -14.742 -20.266 1 90.62 612 PRO B N 1
ATOM 9277 C CA . PRO B 1 612 ? 0.751 -14.914 -21.312 1 90.62 612 PRO B CA 1
ATOM 9278 C C . PRO B 1 612 ? 0.839 -16.344 -21.812 1 90.62 612 PRO B C 1
ATOM 9280 O O . PRO B 1 612 ? 1.163 -16.578 -22.984 1 90.62 612 PRO B O 1
ATOM 9283 N N . LEU B 1 613 ? 0.535 -17.328 -21 1 89.5 613 LEU B N 1
ATOM 9284 C CA . LEU B 1 613 ? 0.533 -18.703 -21.438 1 89.5 613 LEU B CA 1
ATOM 9285 C C . LEU B 1 613 ? -0.512 -18.938 -22.531 1 89.5 613 LEU B C 1
ATOM 9287 O O . LEU B 1 613 ? -0.299 -19.719 -23.453 1 89.5 613 LEU B O 1
ATOM 9291 N N . LEU B 1 614 ? -1.564 -18.172 -22.391 1 94.5 614 LEU B N 1
ATOM 9292 C CA . LEU B 1 614 ? -2.66 -18.328 -23.344 1 94.5 614 LEU B CA 1
ATOM 9293 C C . LEU B 1 614 ? -2.303 -17.688 -24.688 1 94.5 614 LEU B C 1
ATOM 9295 O O . LEU B 1 614 ? -2.826 -18.094 -25.719 1 94.5 614 LEU B O 1
ATOM 9299 N N . THR B 1 615 ? -1.37 -16.781 -24.672 1 93.31 615 THR B N 1
ATOM 9300 C CA . THR B 1 615 ? -1.027 -16.062 -25.891 1 93.31 615 THR B CA 1
ATOM 9301 C C . THR B 1 615 ? 0.283 -16.578 -26.469 1 93.31 615 THR B C 1
ATOM 9303 O O . THR B 1 615 ? 0.876 -15.945 -27.344 1 93.31 615 THR B O 1
ATOM 9306 N N . GLY B 1 616 ? 0.762 -17.641 -26.062 1 88.56 616 GLY B N 1
ATOM 9307 C CA . GLY B 1 616 ? 1.931 -18.266 -26.656 1 88.56 616 GLY B CA 1
ATOM 9308 C C . GLY B 1 616 ? 3.23 -17.859 -25.984 1 88.56 616 GLY B C 1
ATOM 9309 O O . GLY B 1 616 ? 4.211 -17.547 -26.656 1 88.56 616 GLY B O 1
ATOM 9310 N N . TRP B 1 617 ? 3.205 -17.812 -24.734 1 82.56 617 TRP B N 1
ATOM 9311 C CA . TRP B 1 617 ? 4.359 -17.438 -23.922 1 82.56 617 TRP B CA 1
ATOM 9312 C C . TRP B 1 617 ? 5.578 -18.266 -24.297 1 82.56 617 TRP B C 1
ATOM 9314 O O . TRP B 1 617 ? 5.5 -19.5 -24.375 1 82.56 617 TRP B O 1
ATOM 9324 N N . ARG B 1 618 ? 6.742 -17.703 -24.625 1 77.69 618 ARG B N 1
ATOM 9325 C CA . ARG B 1 618 ? 8.023 -18.312 -24.938 1 77.69 618 ARG B CA 1
ATOM 9326 C C . ARG B 1 618 ? 7.895 -19.297 -26.094 1 77.69 618 ARG B C 1
ATOM 9328 O O . ARG B 1 618 ? 8.406 -20.422 -26.016 1 77.69 618 ARG B O 1
ATOM 9335 N N . GLY B 1 619 ? 7.055 -18.984 -27.078 1 78.5 619 GLY B N 1
ATOM 9336 C CA . GLY B 1 619 ? 6.926 -19.766 -28.297 1 78.5 619 GLY B CA 1
ATOM 9337 C C . GLY B 1 619 ? 5.926 -20.891 -28.156 1 78.5 619 GLY B C 1
ATOM 9338 O O . GLY B 1 619 ? 5.801 -21.719 -29.062 1 78.5 619 GLY B O 1
ATOM 9339 N N . GLY B 1 620 ? 5.25 -21.016 -27.109 1 82.81 620 GLY B N 1
ATOM 9340 C CA . GLY B 1 620 ? 4.199 -22.016 -26.969 1 82.81 620 GLY B CA 1
ATOM 9341 C C . GLY B 1 620 ? 3.02 -21.781 -27.875 1 82.81 620 GLY B C 1
ATOM 9342 O O . GLY B 1 620 ? 2.928 -20.719 -28.531 1 82.81 620 GLY B O 1
ATOM 9343 N N . PRO B 1 621 ? 2.225 -22.75 -27.953 1 88.12 621 PRO B N 1
ATOM 9344 C CA . PRO B 1 621 ? 1.049 -22.562 -28.812 1 88.12 621 PRO B CA 1
ATOM 9345 C C . PRO B 1 621 ? 0.075 -21.531 -28.266 1 88.12 621 PRO B C 1
ATOM 9347 O O . PRO B 1 621 ? -0.118 -21.422 -27.047 1 88.12 621 PRO B O 1
ATOM 9350 N N . VAL B 1 622 ? -0.515 -20.797 -29.203 1 94.31 622 VAL B N 1
ATOM 9351 C CA . VAL B 1 622 ? -1.554 -19.828 -28.828 1 94.31 622 VAL B CA 1
ATOM 9352 C C . VAL B 1 622 ? -2.867 -20.562 -28.578 1 94.31 622 VAL B C 1
ATOM 9354 O O . VAL B 1 622 ? -3.301 -21.375 -29.391 1 94.31 622 VAL B O 1
ATOM 9357 N N . ALA B 1 623 ? -3.443 -20.328 -27.5 1 96.94 623 ALA B N 1
ATOM 9358 C CA . ALA B 1 623 ? -4.68 -21 -27.109 1 96.94 623 ALA B CA 1
ATOM 9359 C C . ALA B 1 623 ? -5.895 -20.312 -27.719 1 96.94 623 ALA B C 1
ATOM 9361 O O . ALA B 1 623 ? -5.801 -19.172 -28.172 1 96.94 623 ALA B O 1
ATOM 9362 N N . ASP B 1 624 ? -6.988 -21.016 -27.797 1 97.75 624 ASP B N 1
ATOM 9363 C CA . ASP B 1 624 ? -8.273 -20.484 -28.25 1 97.75 624 ASP B CA 1
ATOM 9364 C C . ASP B 1 624 ? -8.969 -19.703 -27.141 1 97.75 624 ASP B C 1
ATOM 9366 O O . ASP B 1 624 ? -9.922 -20.188 -26.531 1 97.75 624 ASP B O 1
ATOM 9370 N N . ILE B 1 625 ? -8.617 -18.5 -27.047 1 97.94 625 ILE B N 1
ATOM 9371 C CA . ILE B 1 625 ? -9.102 -17.656 -25.969 1 97.94 625 ILE B CA 1
ATOM 9372 C C . ILE B 1 625 ? -10.602 -17.422 -26.109 1 97.94 625 ILE B C 1
ATOM 9374 O O . ILE B 1 625 ? -11.328 -17.359 -25.109 1 97.94 625 ILE B O 1
ATOM 9378 N N . ASP B 1 626 ? -11.102 -17.359 -27.297 1 97.94 626 ASP B N 1
ATOM 9379 C CA . ASP B 1 626 ? -12.531 -17.156 -27.531 1 97.94 626 ASP B CA 1
ATOM 9380 C C . ASP B 1 626 ? -13.344 -18.312 -26.938 1 97.94 626 ASP B C 1
ATOM 9382 O O . ASP B 1 626 ? -14.43 -18.094 -26.406 1 97.94 626 ASP B O 1
ATOM 9386 N N . ALA B 1 627 ? -12.797 -19.469 -27.078 1 98.31 627 ALA B N 1
ATOM 9387 C CA . ALA B 1 627 ? -13.477 -20.625 -26.516 1 98.31 627 ALA B CA 1
ATOM 9388 C C . ALA B 1 627 ? -13.547 -20.531 -24.984 1 98.31 627 ALA B C 1
ATOM 9390 O O . ALA B 1 627 ? -14.547 -20.906 -24.375 1 98.31 627 ALA B O 1
ATOM 9391 N N . LEU B 1 628 ? -12.477 -20.078 -24.391 1 98.44 628 LEU B N 1
ATOM 9392 C CA . LEU B 1 628 ? -12.477 -19.859 -22.953 1 98.44 628 LEU B CA 1
ATOM 9393 C C . LEU B 1 628 ? -13.5 -18.797 -22.562 1 98.44 628 LEU B C 1
ATOM 9395 O O . LEU B 1 628 ? -14.203 -18.953 -21.562 1 98.44 628 LEU B O 1
ATOM 9399 N N . VAL B 1 629 ? -13.586 -17.734 -23.328 1 98.19 629 VAL B N 1
ATOM 9400 C CA . VAL B 1 629 ? -14.562 -16.672 -23.109 1 98.19 629 VAL B CA 1
ATOM 9401 C C . VAL B 1 629 ? -15.977 -17.25 -23.125 1 98.19 629 VAL B C 1
ATOM 9403 O O . VAL B 1 629 ? -16.797 -16.922 -22.266 1 98.19 629 VAL B O 1
ATOM 9406 N N . ASP B 1 630 ? -16.219 -18.125 -24.047 1 97.94 630 ASP B N 1
ATOM 9407 C CA . ASP B 1 630 ? -17.531 -18.766 -24.141 1 97.94 630 ASP B CA 1
ATOM 9408 C C . ASP B 1 630 ? -17.844 -19.562 -22.875 1 97.94 630 ASP B C 1
ATOM 9410 O O . ASP B 1 630 ? -18.984 -19.578 -22.406 1 97.94 630 ASP B O 1
ATOM 9414 N N . VAL B 1 631 ? -16.844 -20.219 -22.375 1 98.44 631 VAL B N 1
ATOM 9415 C CA . VAL B 1 631 ? -17.016 -21 -21.156 1 98.44 631 VAL B CA 1
ATOM 9416 C C . VAL B 1 631 ? -17.359 -20.062 -20 1 98.44 631 VAL B C 1
ATOM 9418 O O . VAL B 1 631 ? -18.266 -20.359 -19.219 1 98.44 631 VAL B O 1
ATOM 9421 N N . ILE B 1 632 ? -16.672 -18.953 -19.859 1 98 632 ILE B N 1
ATOM 9422 C CA . ILE B 1 632 ? -16.906 -18.016 -18.781 1 98 632 ILE B CA 1
ATOM 9423 C C . ILE B 1 632 ? -18.328 -17.469 -18.859 1 98 632 ILE B C 1
ATOM 9425 O O . ILE B 1 632 ? -19.047 -17.406 -17.859 1 98 632 ILE B O 1
ATOM 9429 N N . VAL B 1 633 ? -18.766 -17.141 -20.047 1 96.69 633 VAL B N 1
ATOM 9430 C CA . VAL B 1 633 ? -20.109 -16.609 -20.25 1 96.69 633 VAL B CA 1
ATOM 9431 C C . VAL B 1 633 ? -21.141 -17.688 -19.891 1 96.69 633 VAL B C 1
ATOM 9433 O O . VAL B 1 633 ? -22.188 -17.375 -19.297 1 96.69 633 VAL B O 1
ATOM 9436 N N . ALA B 1 634 ? -20.859 -18.875 -20.266 1 96.75 634 ALA B N 1
ATOM 9437 C CA . ALA B 1 634 ? -21.75 -19.984 -19.938 1 96.75 634 ALA B CA 1
ATOM 9438 C C . ALA B 1 634 ? -21.922 -20.125 -18.422 1 96.75 634 ALA B C 1
ATOM 9440 O O . ALA B 1 634 ? -23.031 -20.297 -17.922 1 96.75 634 ALA B O 1
ATOM 9441 N N . PHE B 1 635 ? -20.812 -20.078 -17.734 1 97.06 635 PHE B N 1
ATOM 9442 C CA . PHE B 1 635 ? -20.875 -20.188 -16.281 1 97.06 635 PHE B CA 1
ATOM 9443 C C . PHE B 1 635 ? -21.609 -19 -15.68 1 97.06 635 PHE B C 1
ATOM 9445 O O . PHE B 1 635 ? -22.297 -19.141 -14.656 1 97.06 635 PHE B O 1
ATOM 9452 N N . SER B 1 636 ? -21.422 -17.859 -16.25 1 95.88 636 SER B N 1
ATOM 9453 C CA . SER B 1 636 ? -22.172 -16.672 -15.82 1 95.88 636 SER B CA 1
ATOM 9454 C C . SER B 1 636 ? -23.672 -16.906 -15.953 1 95.88 636 SER B C 1
ATOM 9456 O O . SER B 1 636 ? -24.438 -16.609 -15.031 1 95.88 636 SER B O 1
ATOM 9458 N N . ALA B 1 637 ? -24.078 -17.391 -17.125 1 95.5 637 ALA B N 1
ATOM 9459 C CA . ALA B 1 637 ? -25.484 -17.688 -17.344 1 95.5 637 ALA B CA 1
ATOM 9460 C C . ALA B 1 637 ? -26 -18.719 -16.328 1 95.5 637 ALA B C 1
ATOM 9462 O O . ALA B 1 637 ? -27.109 -18.578 -15.805 1 95.5 637 ALA B O 1
ATOM 9463 N N . MET B 1 638 ? -25.219 -19.688 -16.125 1 95.44 638 MET B N 1
ATOM 9464 C CA . MET B 1 638 ? -25.547 -20.719 -15.141 1 95.44 638 MET B CA 1
ATOM 9465 C C . MET B 1 638 ? -25.734 -20.109 -13.758 1 95.44 638 MET B C 1
ATOM 9467 O O . MET B 1 638 ? -26.672 -20.469 -13.031 1 95.44 638 MET B O 1
ATOM 9471 N N . ALA B 1 639 ? -24.844 -19.281 -13.359 1 95.31 639 ALA B N 1
ATOM 9472 C CA . ALA B 1 639 ? -24.906 -18.625 -12.062 1 95.31 639 ALA B CA 1
ATOM 9473 C C . ALA B 1 639 ? -26.188 -17.812 -11.914 1 95.31 639 ALA B C 1
ATOM 9475 O O . ALA B 1 639 ? -26.812 -17.828 -10.844 1 95.31 639 ALA B O 1
ATOM 9476 N N . VAL B 1 640 ? -26.562 -17.109 -12.938 1 94.06 640 VAL B N 1
ATOM 9477 C CA . VAL B 1 640 ? -27.766 -16.312 -12.922 1 94.06 640 VAL B CA 1
ATOM 9478 C C . VAL B 1 640 ? -29 -17.219 -12.797 1 94.06 640 VAL B C 1
ATOM 9480 O O . VAL B 1 640 ? -29.922 -16.922 -12.031 1 94.06 640 VAL B O 1
ATOM 9483 N N . GLU B 1 641 ? -28.969 -18.297 -13.5 1 94.62 641 GLU B N 1
ATOM 9484 C CA . GLU B 1 641 ? -30.141 -19.156 -13.594 1 94.62 641 GLU B CA 1
ATOM 9485 C C . GLU B 1 641 ? -30.25 -20.078 -12.383 1 94.62 641 GLU B C 1
ATOM 9487 O O . GLU B 1 641 ? -31.344 -20.312 -11.867 1 94.62 641 GLU B O 1
ATOM 9492 N N . LEU B 1 642 ? -29.125 -20.578 -11.914 1 94.38 642 LEU B N 1
ATOM 9493 C CA . LEU B 1 642 ? -29.172 -21.656 -10.938 1 94.38 642 LEU B CA 1
ATOM 9494 C C . LEU B 1 642 ? -28.5 -21.25 -9.633 1 94.38 642 LEU B C 1
ATOM 9496 O O . LEU B 1 642 ? -28.453 -22.031 -8.68 1 94.38 642 LEU B O 1
ATOM 9500 N N . GLY B 1 643 ? -28 -20.094 -9.5 1 92.12 643 GLY B N 1
ATOM 9501 C CA . GLY B 1 643 ? -27.219 -19.656 -8.359 1 92.12 643 GLY B CA 1
ATOM 9502 C C . GLY B 1 643 ? -28.016 -19.656 -7.062 1 92.12 643 GLY B C 1
ATOM 9503 O O . GLY B 1 643 ? -27.438 -19.625 -5.973 1 92.12 643 GLY B O 1
ATOM 9504 N N . ASP B 1 644 ? -29.281 -19.688 -7.078 1 89.56 644 ASP B N 1
ATOM 9505 C CA . ASP B 1 644 ? -30.109 -19.75 -5.875 1 89.56 644 ASP B CA 1
ATOM 9506 C C . ASP B 1 644 ? -30.297 -21.188 -5.426 1 89.56 644 ASP B C 1
ATOM 9508 O O . ASP B 1 644 ? -30.75 -21.438 -4.305 1 89.56 644 ASP B O 1
ATOM 9512 N N . MET B 1 645 ? -29.906 -22.156 -6.277 1 90.94 645 MET B N 1
ATOM 9513 C CA . MET B 1 645 ? -30.141 -23.562 -5.984 1 90.94 645 MET B CA 1
ATOM 9514 C C . MET B 1 645 ? -28.828 -24.297 -5.758 1 90.94 645 MET B C 1
ATOM 9516 O O . MET B 1 645 ? -28.812 -25.391 -5.18 1 90.94 645 MET B O 1
ATOM 9520 N N . LEU B 1 646 ? -27.75 -23.781 -6.234 1 92.69 646 LEU B N 1
ATOM 9521 C CA . LEU B 1 646 ? -26.438 -24.406 -6.145 1 92.69 646 LEU B CA 1
ATOM 9522 C C . LEU B 1 646 ? -25.484 -23.531 -5.34 1 92.69 646 LEU B C 1
ATOM 9524 O O . LEU B 1 646 ? -25.469 -22.312 -5.496 1 92.69 646 LEU B O 1
ATOM 9528 N N . ASP B 1 647 ? -24.719 -24.156 -4.457 1 92.31 647 ASP B N 1
ATOM 9529 C CA . ASP B 1 647 ? -23.719 -23.438 -3.674 1 92.31 647 ASP B CA 1
ATOM 9530 C C . ASP B 1 647 ? -22.453 -23.188 -4.488 1 92.31 647 ASP B C 1
ATOM 9532 O O . ASP B 1 647 ? -21.75 -22.203 -4.27 1 92.31 647 ASP B O 1
ATOM 9536 N N . ALA B 1 648 ? -22.203 -24.172 -5.398 1 93.75 648 ALA B N 1
ATOM 9537 C CA . ALA B 1 648 ? -21.016 -24 -6.227 1 93.75 648 ALA B CA 1
ATOM 9538 C C . ALA B 1 648 ? -21.047 -24.938 -7.438 1 93.75 648 ALA B C 1
ATOM 9540 O O . ALA B 1 648 ? -21.656 -26.016 -7.379 1 93.75 648 ALA B O 1
ATOM 9541 N N . VAL B 1 649 ? -20.516 -24.531 -8.492 1 94.75 649 VAL B N 1
ATOM 9542 C CA . VAL B 1 649 ? -20.172 -25.312 -9.672 1 94.75 649 VAL B CA 1
ATOM 9543 C C . VAL B 1 649 ? -18.766 -24.938 -10.156 1 94.75 649 VAL B C 1
ATOM 9545 O O . VAL B 1 649 ? -18.406 -23.766 -10.195 1 94.75 649 VAL B O 1
ATOM 9548 N N . GLU B 1 650 ? -17.969 -25.953 -10.469 1 93.38 650 GLU B N 1
ATOM 9549 C CA . GLU B 1 650 ? -16.594 -25.656 -10.906 1 93.38 650 GLU B CA 1
ATOM 9550 C C . GLU B 1 650 ? -16.125 -26.656 -11.938 1 93.38 650 GLU B C 1
ATOM 9552 O O . GLU B 1 650 ? -16.391 -27.859 -11.812 1 93.38 650 GLU B O 1
ATOM 9557 N N . ALA B 1 651 ? -15.602 -26.141 -12.992 1 94.81 651 ALA B N 1
ATOM 9558 C CA . ALA B 1 651 ? -14.805 -26.938 -13.922 1 94.81 651 ALA B CA 1
ATOM 9559 C C . ALA B 1 651 ? -13.312 -26.688 -13.719 1 94.81 651 ALA B C 1
ATOM 9561 O O . ALA B 1 651 ? -12.82 -25.578 -13.977 1 94.81 651 ALA B O 1
ATOM 9562 N N . ASN B 1 652 ? -12.68 -27.688 -13.266 1 89.88 652 ASN B N 1
ATOM 9563 C CA . ASN B 1 652 ? -11.258 -27.578 -12.969 1 89.88 652 ASN B CA 1
ATOM 9564 C C . ASN B 1 652 ? -10.523 -28.875 -13.258 1 89.88 652 ASN B C 1
ATOM 9566 O O . ASN B 1 652 ? -10.562 -29.812 -12.445 1 89.88 652 ASN B O 1
ATOM 9570 N N . PRO B 1 653 ? -9.812 -28.969 -14.32 1 91.19 653 PRO B N 1
ATOM 9571 C CA . PRO B 1 653 ? -9.469 -27.844 -15.195 1 91.19 653 PRO B CA 1
ATOM 9572 C C . PRO B 1 653 ? -10.352 -27.766 -16.438 1 91.19 653 PRO B C 1
ATOM 9574 O O . PRO B 1 653 ? -11 -28.766 -16.797 1 91.19 653 PRO B O 1
ATOM 9577 N N . VAL B 1 654 ? -10.445 -26.547 -16.938 1 95.94 654 VAL B N 1
ATOM 9578 C CA . VAL B 1 654 ? -10.766 -26.328 -18.344 1 95.94 654 VAL B CA 1
ATOM 9579 C C . VAL B 1 654 ? -9.484 -26.219 -19.156 1 95.94 654 VAL B C 1
ATOM 9581 O O . VAL B 1 654 ? -8.688 -25.297 -18.953 1 95.94 654 VAL B O 1
ATOM 9584 N N . ILE B 1 655 ? -9.25 -27.234 -20.047 1 95.75 655 ILE B N 1
ATOM 9585 C CA . ILE B 1 655 ? -8.039 -27.219 -20.859 1 95.75 655 ILE B CA 1
ATOM 9586 C C . ILE B 1 655 ? -8.266 -26.375 -22.109 1 95.75 655 ILE B C 1
ATOM 9588 O O . ILE B 1 655 ? -9.109 -26.703 -22.953 1 95.75 655 ILE B O 1
ATOM 9592 N N . VAL B 1 656 ? -7.531 -25.297 -22.188 1 97.38 656 VAL B N 1
ATOM 9593 C CA . VAL B 1 656 ? -7.641 -24.391 -23.328 1 97.38 656 VAL B CA 1
ATOM 9594 C C . VAL B 1 656 ? -6.492 -24.641 -24.297 1 97.38 656 VAL B C 1
ATOM 9596 O O . VAL B 1 656 ? -5.344 -24.266 -24.016 1 97.38 656 VAL B O 1
ATOM 9599 N N . SER B 1 657 ? -6.832 -25.281 -25.375 1 96.62 657 SER B N 1
ATOM 9600 C CA . SER B 1 657 ? -5.863 -25.578 -26.422 1 96.62 657 SER B CA 1
ATOM 9601 C C . SER B 1 657 ? -6.047 -24.656 -27.625 1 96.62 657 SER B C 1
ATOM 9603 O O . SER B 1 657 ? -6.82 -23.703 -27.562 1 96.62 657 SER B O 1
ATOM 9605 N N . ALA B 1 658 ? -5.27 -24.906 -28.688 1 95.56 658 ALA B N 1
ATOM 9606 C CA . ALA B 1 658 ? -5.371 -24.109 -29.906 1 95.56 658 ALA B CA 1
ATOM 9607 C C . ALA B 1 658 ? -6.707 -24.344 -30.594 1 95.56 658 ALA B C 1
ATOM 9609 O O . ALA B 1 658 ? -7.156 -23.516 -31.391 1 95.56 658 ALA B O 1
ATOM 9610 N N . THR B 1 659 ? -7.34 -25.469 -30.172 1 95.12 659 THR B N 1
ATOM 9611 C CA . THR B 1 659 ? -8.508 -25.844 -30.953 1 95.12 659 THR B CA 1
ATOM 9612 C C . THR B 1 659 ? -9.781 -25.719 -30.109 1 95.12 659 THR B C 1
ATOM 9614 O O . THR B 1 659 ? -10.867 -26.078 -30.578 1 95.12 659 THR B O 1
ATOM 9617 N N . GLY B 1 660 ? -9.625 -25.297 -28.938 1 97.06 660 GLY B N 1
ATOM 9618 C CA . GLY B 1 660 ? -10.828 -25.109 -28.156 1 97.06 660 GLY B CA 1
ATOM 9619 C C . GLY B 1 660 ? -10.578 -25.188 -26.656 1 97.06 660 GLY B C 1
ATOM 9620 O O . GLY B 1 660 ? -9.43 -25.219 -26.219 1 97.06 660 GLY B O 1
ATOM 9621 N N . ALA B 1 661 ? -11.664 -25.141 -25.844 1 98.06 661 ALA B N 1
ATOM 9622 C CA . ALA B 1 661 ? -11.648 -25.234 -24.391 1 98.06 661 ALA B CA 1
ATOM 9623 C C . ALA B 1 661 ? -12.57 -26.359 -23.906 1 98.06 661 ALA B C 1
ATOM 9625 O O . ALA B 1 661 ? -13.766 -26.375 -24.234 1 98.06 661 ALA B O 1
ATOM 9626 N N . VAL B 1 662 ? -11.992 -27.281 -23.125 1 97.94 662 VAL B N 1
ATOM 9627 C CA . VAL B 1 662 ? -12.742 -28.469 -22.734 1 97.94 662 VAL B CA 1
ATOM 9628 C C . VAL B 1 662 ? -12.641 -28.672 -21.219 1 97.94 662 VAL B C 1
ATOM 9630 O O . VAL B 1 662 ? -11.539 -28.688 -20.656 1 97.94 662 VAL B O 1
ATOM 9633 N N . ALA B 1 663 ? -13.805 -28.719 -20.531 1 96.62 663 ALA B N 1
ATOM 9634 C CA . ALA B 1 663 ? -13.82 -29.062 -19.125 1 96.62 663 ALA B CA 1
ATOM 9635 C C . ALA B 1 663 ? -13.578 -30.547 -18.906 1 96.62 663 ALA B C 1
ATOM 9637 O O . ALA B 1 663 ? -14.383 -31.375 -19.328 1 96.62 663 ALA B O 1
ATOM 9638 N N . VAL B 1 664 ? -12.477 -30.891 -18.203 1 94.38 664 VAL B N 1
ATOM 9639 C CA . VAL B 1 664 ? -12.141 -32.312 -18.109 1 94.38 664 VAL B CA 1
ATOM 9640 C C . VAL B 1 664 ? -12.516 -32.844 -16.719 1 94.38 664 VAL B C 1
ATOM 9642 O O . VAL B 1 664 ? -12.422 -34.031 -16.469 1 94.38 664 VAL B O 1
ATOM 9645 N N . ASP B 1 665 ? -12.898 -31.938 -15.891 1 90.19 665 ASP B N 1
ATOM 9646 C CA . ASP B 1 665 ? -13.453 -32.281 -14.586 1 90.19 665 ASP B CA 1
ATOM 9647 C C . ASP B 1 665 ? -14.461 -31.219 -14.133 1 90.19 665 ASP B C 1
ATOM 9649 O O . ASP B 1 665 ? -14.406 -30.078 -14.562 1 90.19 665 ASP B O 1
ATOM 9653 N N . ALA B 1 666 ? -15.422 -31.641 -13.312 1 91.38 666 ALA B N 1
ATOM 9654 C CA . ALA B 1 666 ? -16.453 -30.719 -12.852 1 91.38 666 ALA B CA 1
ATOM 9655 C C . ALA B 1 666 ? -16.984 -31.125 -11.484 1 91.38 666 ALA B C 1
ATOM 9657 O O . ALA B 1 666 ? -17.062 -32.312 -11.164 1 91.38 666 ALA B O 1
ATOM 9658 N N . LEU B 1 667 ? -17.266 -30.188 -10.695 1 89.62 667 LEU B N 1
ATOM 9659 C CA . LEU B 1 667 ? -17.859 -30.359 -9.375 1 89.62 667 LEU B CA 1
ATOM 9660 C C . LEU B 1 667 ? -19.141 -29.531 -9.242 1 89.62 667 LEU B C 1
ATOM 9662 O O . LEU B 1 667 ? -19.172 -28.359 -9.664 1 89.62 667 LEU B O 1
ATOM 9666 N N . VAL B 1 668 ? -20.219 -30.109 -8.766 1 91.5 668 VAL B N 1
ATOM 9667 C CA . VAL B 1 668 ? -21.484 -29.422 -8.477 1 91.5 668 VAL B CA 1
ATOM 9668 C C . VAL B 1 668 ? -21.844 -29.609 -7.004 1 91.5 668 VAL B C 1
ATOM 9670 O O . VAL B 1 668 ? -21.906 -30.75 -6.52 1 91.5 668 VAL B O 1
ATOM 9673 N N . VAL B 1 669 ? -22 -28.562 -6.316 1 90.62 669 VAL B N 1
ATOM 9674 C CA . VAL B 1 669 ? -22.359 -28.609 -4.902 1 90.62 669 VAL B CA 1
ATOM 9675 C C . VAL B 1 669 ? -23.766 -28.047 -4.707 1 90.62 669 VAL B C 1
ATOM 9677 O O . VAL B 1 669 ? -23.984 -26.844 -4.824 1 90.62 669 VAL B O 1
ATOM 9680 N N . PRO B 1 670 ? -24.719 -28.859 -4.324 1 89.06 670 PRO B N 1
ATOM 9681 C CA . PRO B 1 670 ? -26.062 -28.375 -4.078 1 89.06 670 PRO B CA 1
ATOM 9682 C C . PRO B 1 670 ? -26.172 -27.516 -2.811 1 89.06 670 PRO B C 1
ATOM 9684 O O . PRO B 1 670 ? -25.266 -27.562 -1.968 1 89.06 670 PRO B O 1
ATOM 9687 N N . ASN B 1 671 ? -27.219 -26.672 -2.807 1 83.5 671 ASN B N 1
ATOM 9688 C CA . ASN B 1 671 ? -27.438 -25.844 -1.631 1 83.5 671 ASN B CA 1
ATOM 9689 C C . ASN B 1 671 ? -27.547 -26.688 -0.361 1 83.5 671 ASN B C 1
ATOM 9691 O O . ASN B 1 671 ? -28.203 -27.719 -0.354 1 83.5 671 ASN B O 1
ATOM 9695 N N . SER B 1 672 ? -26.641 -26.453 0.616 1 65.81 672 SER B N 1
ATOM 9696 C CA . SER B 1 672 ? -26.734 -27.141 1.898 1 65.81 672 SER B CA 1
ATOM 9697 C C . SER B 1 672 ? -28.078 -26.844 2.582 1 65.81 672 SER B C 1
ATOM 9699 O O . SER B 1 672 ? -28.594 -27.672 3.334 1 65.81 672 SER B O 1
ATOM 9701 N N . VAL B 1 673 ? -28.609 -25.484 2.721 1 50.97 673 VAL B N 1
ATOM 9702 C CA . VAL B 1 673 ? -29.812 -25.172 3.484 1 50.97 673 VAL B CA 1
ATOM 9703 C C . VAL B 1 673 ? -31.031 -25.234 2.574 1 50.97 673 VAL B C 1
ATOM 9705 O O . VAL B 1 673 ? -31.141 -24.484 1.606 1 50.97 673 VAL B O 1
ATOM 9708 N N . PRO B 1 674 ? -31.875 -26.297 2.658 1 45.38 674 PRO B N 1
ATOM 9709 C CA . PRO B 1 674 ? -33.125 -26.25 1.891 1 45.38 674 PRO B CA 1
ATOM 9710 C C . PRO B 1 674 ? -33.844 -24.906 1.989 1 45.38 674 PRO B C 1
ATOM 9712 O O . PRO B 1 674 ? -33.781 -24.25 3.029 1 45.38 674 PRO B O 1
ATOM 9715 N N . GLY B 1 675 ? -33.906 -24.141 0.869 1 35.59 675 GLY B N 1
ATOM 9716 C CA . GLY B 1 675 ? -34.938 -23.109 1.062 1 35.59 675 GLY B CA 1
ATOM 9717 C C . GLY B 1 675 ? -36.125 -23.578 1.879 1 35.59 675 GLY B C 1
ATOM 9718 O O . GLY B 1 675 ? -36.406 -24.766 1.914 1 35.59 675 GLY B O 1
#

Radius of gyration: 34.85 Å; Cα contacts (8 Å, |Δi|>4): 3208; chains: 2; bounding box: 94×100×71 Å